Protein AF-A0A9P6JXW6-F1 (afdb_monomer)

InterPro domains:
  IPR032675 Leucine-rich repeat domain superfamily [G3DSA:3.80.10.10] (6-346)
  IPR032675 Leucine-rich repeat domain superfamily [G3DSA:3.80.10.10] (564-933)
  IPR036047 F-box-like domain superfamily [SSF81383] (9-56)

Solvent-accessible surface area (backbone atoms only — not comparable to full-atom values): 55029 Å² total; per-residue (Å²): 142,75,84,73,84,77,88,71,80,53,77,62,60,23,20,71,48,36,29,58,44,45,73,86,47,30,41,58,44,27,68,68,45,57,90,30,35,44,64,2,54,30,31,17,12,20,9,20,46,36,73,36,65,72,50,38,62,59,39,71,30,71,61,24,58,52,61,20,20,18,24,24,16,16,20,42,22,18,48,24,27,44,50,77,34,51,39,27,29,31,64,39,68,31,43,68,23,54,54,11,39,26,13,25,51,58,27,46,65,78,58,53,59,50,48,62,65,44,56,77,74,54,94,78,51,78,54,27,43,24,82,34,42,53,12,35,27,50,80,33,72,13,39,33,38,29,22,17,19,13,31,57,10,45,63,54,53,38,29,40,49,20,25,39,58,56,37,42,34,29,25,23,24,23,37,32,27,49,46,3,37,78,48,54,44,83,29,28,9,13,36,29,25,11,43,66,41,42,68,75,56,53,21,23,26,56,36,60,29,55,25,42,25,48,37,64,47,14,24,8,49,43,45,19,32,22,10,35,22,60,44,64,61,96,41,33,30,16,33,30,39,44,33,40,26,36,48,33,12,39,16,27,30,5,13,26,53,36,25,53,69,36,19,97,46,29,31,34,41,32,38,24,25,86,56,54,60,34,20,64,56,59,30,45,58,59,50,30,28,77,80,38,37,35,33,39,37,40,37,39,20,50,35,35,26,67,63,21,50,52,50,50,45,66,27,16,76,51,22,31,34,43,32,37,18,13,61,40,44,97,76,32,68,69,58,56,61,34,43,46,49,20,56,48,29,26,31,40,38,41,48,84,79,86,85,72,72,71,66,59,48,57,26,56,40,45,42,49,57,54,65,70,75,50,92,73,68,61,34,30,34,59,58,20,34,36,44,31,44,33,54,32,63,30,60,47,89,83,51,63,48,44,96,89,68,45,62,66,69,63,78,83,70,78,75,76,73,88,49,69,68,62,27,41,52,43,43,34,49,53,29,53,54,56,26,47,29,32,38,22,27,33,45,31,50,32,66,72,73,69,59,76,54,71,77,68,76,80,78,68,82,87,71,90,78,80,94,77,95,71,89,86,79,79,86,64,78,80,51,40,64,33,20,71,59,49,30,67,88,39,26,50,65,54,41,51,56,24,44,43,26,26,34,42,30,41,30,49,29,30,35,60,72,40,52,70,42,50,55,49,45,55,76,39,20,79,46,55,40,44,75,45,52,79,88,46,97,78,36,51,63,58,89,54,79,63,50,57,54,47,46,55,52,38,60,56,54,51,75,77,57,89,49,68,65,63,63,55,52,60,50,50,77,75,42,55,50,61,54,40,31,54,45,33,73,76,36,74,71,39,27,67,53,39,42,59,60,37,28,30,52,41,37,34,14,69,20,16,17,5,12,62,52,27,24,3,31,76,53,47,53,75,49,33,30,32,48,44,59,39,20,33,12,30,34,22,58,39,64,79,59,62,67,79,81,30,59,31,34,38,37,61,32,4,40,47,29,10,28,60,37,67,73,81,75,73,93,70,97,68,89,83,51,75,50,53,56,49,48,51,49,20,34,69,41,11,7,21,38,24,22,38,44,62,44,46,42,36,59,46,38,40,44,63,29,9,26,24,40,27,26,44,34,64,84,63,51,74,26,65,46,28,23,25,48,66,23,50,73,62,21,9,10,31,20,20,44,33,41,63,43,38,91,86,58,30,47,49,30,92,84,56,57,76,56,62,51,86,64,55,21,28,43,54,46,55,64,70,90,43,52,32,50,68,39,13,92,70,39,27,28,16,15,19,35,27,36,24,25,38,39,34,37,29,45,32,27,62,90,35,23,20,40,50,50,42,76,52,23,50,33,33,23,24,45,10,19,36,12,30,43,31,52,30,25,60,17,24,26,15,38,29,6,44,41,24,29,12,23,4,18,45,26,13,49,63,28,56,38,24,66,27,24,8,41,9,42,9,66,45,54,64,38,13,39,15,10,19,32,34,29,16,71,33,33,23,69,51,19,49,54,24,45,54,71,34,21,47,84,26,19,27,20,43,26,37,25,15,48,48,60,59,56,53,66,54,49,51,51,46,41,35,41,20,38,49,24,12,21,38,37,45,66,58,78,44,65,43,52,82,88,52,42,69,54,46,34,44,39,42,59,54,50,48,46,63,73,71,46,93,64,75,84,71,54,48,35,38,26,56,42,19,16,26,46,42,38,34,55,30,59,31,65,44,87,53,50,57,50,49,91,82,65,51,71,54,80,75,64,87,87,54,60,93,86,59,47,72,69,50,27,39,53,34,42,34,51,51,28,53,42,58,19,49,22,36,32,22,27,36,42,33,49,30,57,72,45,63,15,50,66,57,38,39,76,72,72,43,57,73,82,56,60,87,83,36,56,70,60,35,68,76,24,53,94,72,42,70,67,54,41,63,33,27,68,45,58,24,63,90,42,31,46,68,49,38,51,48,27,41,46,22,31,34,41,30,42,26,44,30,37,27,47,71,38,54,72,36,48,54,48,42,56,73,38,20,76,44,37,46,33,53,45,38,74,85,51,99,69,44,64,48,56,56,79,77,64,39,58,58,50,50,51,50,34,54,50,48,43,68,74,30,60,89,38,63,31,45,80,75,68,96,68,130

Mean predicted aligned error: 17.66 Å

Nearest PDB structures (foldseek):
  6o60-assembly1_C  TM=4.059E-01  e=1.121E-01  Homo sapiens
  6obn-assembly2_D  TM=3.516E-01  e=2.613E-02  Homo sapiens
  6hkw-assembly5_E  TM=3.453E-01  e=1.310E-01  Homo sapiens
  6mky-assembly1_A  TM=3.533E-01  e=2.444E-01  Homo sapiens
  2jqd-assembly1_A  TM=3.185E-01  e=7.559E+00  Mus musculus

Organism: NCBI:txid979708

pLDDT: mean 79.62, std 15.97, range [29.81, 98.25]

Secondary structure (DSSP, 8-state):
---PPP-PPPTTTTTS-STTS-SSSHHHHHTS-TTTTTTTTTTTSEE--TTSHHHHHHHSSTTGGGTTTTTTTS----EE--TTTGGGTTTS--S--S-----EE---HHHHHHHHHHHTTS---S--TTSSTTEEETSS---S-B----GGGSS---SGGG--SS-----SS-S----------S--BS--SB------S-----------------------STTSSS--TTS-----B----S---SSTTTHHHHHHTT-TT--EE----SS---SHHHHHHHTT-SS--SEEEE-S-S---HHHHHHHHHHTTT-SEEEES----TT-TTHHHHHHH-TT--EEEE---TT--TT----EEEHHHHHHH--PPPTTGGG--EEE-EEE----SS--B-TTS-BS--GGG--S-S-HHHHHHHHHHHHHHHHT-TT-SEEE-----SGGGTT--------S-------S---PPPPBTTS---STTTTGGGGGG-TT--EEE-TTB-B---HHHHHHHHHH-TT--EEESSS-TTTBS--SHHHHHHHHHHHHHHTT----SHHHHHHHTTS-HHHHHHHTTT-HHHHHHHHHHHTTEEE--TT---GGGTGGGTTGGGG--EEE-SEE---HHHHHH--S-B--SB---------S-SSTT--S-----HHHHHHHHHHHS-STT-HHHHHHHB-S-SB----STT---TT---EESTT-SS--SS------B-----TTSPPPPTTSSS---TTTTTSTT---S-TT-SS-TT----EESS------TT---TT----TTT--EE-B---SS--HHHHSTTGGG-SS--TT-B-----------SGGGTTBT---SS--------BBTT--HHHHHHHHHHHHHH--EEE-SB-TT--HHHHHHHHHH-TT--EEE-S-TT-B-TT----EEEHHHHHHHHHHS--S--S----TT--EEE-EEE----TT--B-TTSPBP---TTS-TT--HHHHHHHHHHHHHHHTT-TT-SEEE-SPPPBPHHHHHHTT--TTS-TT-HHHHHHHTTT---SB-SS----TTTTGGGGGG-TT--EEE-TTB-B---HHHHHHHHHH-TT--EEESTTSTT-B-S-HHHHHHHHHHHHHHHHH-TTSTTTT-----

Foldseek 3Di:
DCDDDDPDDPLQVLQAFQLLFFDPAQQVVCPPDVLFLFLLLFLLFWFAPLVDVVQVVVLLPVVVVVSQQAFQLLFFEAEHQDQAFLLFQFPSWDDFAAFGAFYHHLHAPVRVVVLVVVCVVDDFDQFFLQLQFQFHQASFAFDAFAAFFYQQQVAAFAQFSQQFWAFFFAFFAHAADFAAADHFFFFQALFFQAAFFADDFWAAAAFADFDEFEAEEFQFFFAPFDLRHFFPLVHFEYYAEYEYEAFFKWWQLLALVCLLVYYQHHAYEYYAHPADFEELVLLSVQSSHPPAYQYYHDHNPLEYYDNNLVSVLVNLQRYAEYHYAYYPDPQCVSVLSSQQSNLRHQYDHHDDDPPLDARRPTAEDELLCSLPPDPGARNPAQSHAYDAHAYFQQDDPPFQAFPLRHGPDPVVVVPDDPDPVVSLVSLQSVLLNLLRHLNYAADHNADFNSNLPVQDPPPDPPDDDDDDPDSDDDSQRQARARGHALDVVSNVVSNLSNQNHAEYECHSHQYDCFPVSVVVCVVRHVNHQYYHHLQDPSRHSDDDPVSVVRSVVVVVVVVVRNGDPVVVVVVLVVDDSVVLSVQLVPDVVSVVVSSLSSLAERNSAVRNSTSSNPSSCLNSQLSYAHYDRREINHDVPCLVRVDAERNYAEDNIHYGHHHPHNVVPDPDDDDDDPSVVSRVSSNVSISLHSHSRVSLRHQNYNYTRHASSRDHGSVRHGDHNSSHAHGDDHHHHHYTHYRGNNSPDGAHRPVRSHYDDPPLSAPPQNPDDGLRDSRHPNHHHAYEEHHHHDTHNRHHHSPHARPSSYHAYYEEHEHHRHELNGLHSNRSSRHHGHSNYTGYHTHYDYHYAALSLASRLDDRPRAIIIHNRANNQHHEDNNLVSPQNRQQVIRAGYHYQARRYYDQVSLLSSQQRRQNYAYYHHHAFQSDDQVGDFSEHALLVLVCCCPPPPDPPSQRNHALNHAYDAHAYANQDCPLAQAALVGDGDDRPPPPPPPCPVVVNLVSLQSVLLSLLRNLNYAEAANADGHHHLVSCVVVPHHSPPDLPDVVVCVVCVVPHNSAHERDHALDVSSNVVSNLSNQNYQEYEQARYQYACFPVSQVVCVVRRVNHAEYHRLVDLGRYTHDDPVSNVRSVRVVVVCVVCCVTHHVSDDDDD

Structure (mmCIF, N/CA/C/O backbone):
data_AF-A0A9P6JXW6-F1
#
_entry.id   AF-A0A9P6JXW6-F1
#
loop_
_atom_site.group_PDB
_atom_site.id
_atom_site.type_symbol
_atom_site.label_atom_id
_atom_site.label_alt_id
_atom_site.label_comp_id
_atom_site.label_asym_id
_atom_site.label_entity_id
_atom_site.label_seq_id
_atom_site.pdbx_PDB_ins_code
_atom_site.Cartn_x
_atom_site.Cartn_y
_atom_site.Cartn_z
_atom_site.occupancy
_atom_site.B_iso_or_equiv
_atom_site.auth_seq_id
_atom_site.auth_comp_id
_atom_site.auth_asym_id
_atom_site.auth_atom_id
_atom_site.pdbx_PDB_model_num
ATOM 1 N N . MET A 1 1 ? 52.891 -17.569 -35.443 1.00 49.41 1 MET A N 1
ATOM 2 C CA . MET A 1 1 ? 52.691 -16.535 -36.479 1.00 49.41 1 MET A CA 1
ATOM 3 C C . MET A 1 1 ? 51.672 -17.040 -37.494 1.00 49.41 1 MET A C 1
ATOM 5 O O . MET A 1 1 ? 51.984 -17.262 -38.654 1.00 49.41 1 MET A O 1
ATOM 9 N N . SER A 1 2 ? 50.469 -17.311 -36.999 1.00 37.75 2 SER A N 1
ATOM 10 C CA . SER A 1 2 ? 49.334 -17.976 -37.657 1.00 37.75 2 SER A CA 1
ATOM 11 C C . SER A 1 2 ? 48.046 -17.752 -36.846 1.00 37.75 2 SER A C 1
ATOM 13 O O . SER A 1 2 ? 46.971 -17.633 -37.417 1.00 37.75 2 SER A O 1
ATOM 15 N N . ASP A 1 3 ? 48.194 -17.678 -35.517 1.00 47.56 3 ASP A N 1
ATOM 16 C CA . ASP A 1 3 ? 47.647 -16.643 -34.624 1.00 47.56 3 ASP A CA 1
ATOM 17 C C . ASP A 1 3 ? 46.190 -16.237 -34.951 1.00 47.56 3 ASP A C 1
ATOM 19 O O . ASP A 1 3 ? 45.908 -15.233 -35.600 1.00 47.56 3 ASP A O 1
ATOM 23 N N . SER A 1 4 ? 45.271 -17.095 -34.509 1.00 37.53 4 SER A N 1
ATOM 24 C CA . SER A 1 4 ? 43.857 -17.182 -34.893 1.00 37.53 4 SER A CA 1
ATOM 25 C C . SER A 1 4 ? 42.956 -16.017 -34.446 1.00 37.53 4 SER A C 1
ATOM 27 O O . SER A 1 4 ? 43.165 -15.471 -33.359 1.00 37.53 4 SER A O 1
ATOM 29 N N . PRO A 1 5 ? 41.872 -15.710 -35.192 1.00 44.47 5 PRO A N 1
ATOM 30 C CA . PRO A 1 5 ? 40.883 -14.719 -34.777 1.00 44.47 5 PRO A CA 1
ATOM 31 C C . PRO A 1 5 ? 40.180 -15.142 -33.481 1.00 44.47 5 PRO A C 1
ATOM 33 O O . PRO A 1 5 ? 39.648 -16.247 -33.376 1.00 44.47 5 PRO A O 1
ATOM 36 N N . SER A 1 6 ? 40.149 -14.234 -32.503 1.00 49.81 6 SER A N 1
ATOM 37 C CA . SER A 1 6 ? 39.315 -14.379 -31.307 1.00 49.81 6 SER A CA 1
ATOM 38 C C . SER A 1 6 ? 37.839 -14.524 -31.714 1.00 49.81 6 SER A C 1
ATOM 40 O O . SER A 1 6 ? 37.384 -13.740 -32.553 1.00 49.81 6 SER A O 1
ATOM 42 N N . PRO A 1 7 ? 37.074 -15.476 -31.145 1.00 47.94 7 PRO A N 1
ATOM 43 C CA . PRO A 1 7 ? 35.666 -15.676 -31.470 1.00 47.94 7 PRO A CA 1
ATOM 44 C C . PRO A 1 7 ? 34.798 -14.598 -30.804 1.00 47.94 7 PRO A C 1
ATOM 46 O O . PRO A 1 7 ? 34.043 -14.853 -29.865 1.00 47.94 7 PRO A O 1
ATOM 49 N N . THR A 1 8 ? 34.896 -13.364 -31.293 1.00 57.94 8 THR A N 1
ATOM 50 C CA . THR A 1 8 ? 33.922 -12.315 -30.989 1.00 57.94 8 THR A CA 1
ATOM 51 C C . THR A 1 8 ? 32.576 -12.711 -31.586 1.00 57.94 8 THR A C 1
ATOM 53 O O . THR A 1 8 ? 32.480 -12.921 -32.796 1.00 57.94 8 THR A O 1
ATOM 56 N N . LEU A 1 9 ? 31.539 -12.804 -30.747 1.00 63.91 9 LEU A N 1
ATOM 57 C CA . LEU A 1 9 ? 30.165 -13.050 -31.199 1.00 63.91 9 LEU A CA 1
ATOM 58 C C . LEU A 1 9 ? 29.778 -11.984 -32.243 1.00 63.91 9 LEU A C 1
ATOM 60 O O . LEU A 1 9 ? 30.093 -10.807 -32.055 1.00 63.91 9 LEU A O 1
ATOM 64 N N . LEU A 1 10 ? 29.152 -12.418 -33.342 1.00 73.62 10 LEU A N 1
ATOM 65 C CA . LEU A 1 10 ? 28.720 -11.574 -34.470 1.00 73.62 10 LEU A CA 1
ATOM 66 C C . LEU A 1 10 ? 27.715 -10.510 -34.012 1.00 73.62 10 LEU A C 1
ATOM 68 O O . LEU A 1 10 ? 26.835 -10.937 -33.273 1.00 73.62 10 LEU A O 1
ATOM 72 N N . PRO A 1 11 ? 27.764 -9.229 -34.462 1.00 70.38 11 PRO A N 1
ATOM 73 C CA . PRO A 1 11 ? 26.818 -8.123 -34.162 1.00 70.38 11 PRO A CA 1
ATOM 74 C C . PRO A 1 11 ? 25.308 -8.421 -34.223 1.00 70.38 11 PRO A C 1
ATOM 76 O O . PRO A 1 11 ? 24.519 -7.605 -33.756 1.00 70.38 11 PRO A O 1
ATOM 79 N N . GLU A 1 12 ? 24.915 -9.589 -34.735 1.00 70.44 12 GLU A N 1
ATOM 80 C CA . GLU A 1 12 ? 23.559 -10.138 -34.830 1.00 70.44 12 GLU A CA 1
ATOM 81 C C . GLU A 1 12 ? 23.324 -11.459 -34.054 1.00 70.44 12 GLU A C 1
ATOM 83 O O . GLU A 1 12 ? 22.212 -11.976 -34.045 1.00 70.44 12 GLU A O 1
ATOM 88 N N . ILE A 1 13 ? 24.312 -12.075 -33.398 1.00 74.06 13 ILE A N 1
ATOM 89 C CA . ILE A 1 13 ? 24.079 -13.290 -32.592 1.00 74.06 13 ILE A CA 1
ATOM 90 C C . ILE A 1 13 ? 23.362 -12.991 -31.293 1.00 74.06 13 ILE A C 1
ATOM 92 O O . ILE A 1 13 ? 22.436 -13.695 -30.891 1.00 74.06 13 ILE A O 1
ATOM 96 N N . ILE A 1 14 ? 23.749 -11.968 -30.557 1.00 74.88 14 ILE A N 1
ATOM 97 C CA . ILE A 1 14 ? 23.447 -10.556 -30.775 1.00 74.88 14 ILE A CA 1
ATOM 98 C C . ILE A 1 14 ? 22.093 -10.294 -31.513 1.00 74.88 14 ILE A C 1
ATOM 100 O O . ILE A 1 14 ? 21.902 -9.290 -32.184 1.00 74.88 14 ILE A O 1
ATOM 104 N N . LEU A 1 15 ? 21.136 -11.216 -31.310 1.00 67.69 15 LEU A N 1
ATOM 105 C CA . LEU A 1 15 ? 19.672 -11.180 -31.487 1.00 67.69 15 LEU A CA 1
ATOM 106 C C . LEU A 1 15 ? 18.955 -11.952 -30.343 1.00 67.69 15 LEU A C 1
ATOM 108 O O . LEU A 1 15 ? 17.793 -11.670 -30.045 1.00 67.69 15 LEU A O 1
ATOM 112 N N . LEU A 1 16 ? 19.657 -12.896 -29.685 1.00 73.62 16 LEU A N 1
ATOM 113 C CA . LEU A 1 16 ? 19.101 -14.017 -28.906 1.00 73.62 16 LEU A CA 1
ATOM 114 C C . LEU A 1 16 ? 19.353 -14.094 -27.369 1.00 73.62 16 LEU A C 1
ATOM 116 O O . LEU A 1 16 ? 18.853 -15.045 -26.772 1.00 73.62 16 LEU A O 1
ATOM 120 N N . ILE A 1 17 ? 20.023 -13.149 -26.679 1.00 77.62 17 ILE A N 1
ATOM 121 C CA . ILE A 1 17 ? 20.367 -13.292 -25.229 1.00 77.62 17 ILE A CA 1
ATOM 122 C C . ILE A 1 17 ? 19.531 -12.440 -24.268 1.00 77.62 17 ILE A C 1
ATOM 124 O O . ILE A 1 17 ? 19.018 -12.986 -23.315 1.00 77.62 17 ILE A O 1
ATOM 128 N N . VAL A 1 18 ? 19.424 -11.118 -24.453 1.00 79.62 18 VAL A N 1
ATOM 129 C CA . VAL A 1 18 ? 20.081 -10.133 -23.549 1.00 79.62 18 VAL A CA 1
ATOM 130 C C . VAL A 1 18 ? 19.836 -10.227 -22.043 1.00 79.62 18 VAL A C 1
ATOM 132 O O . VAL A 1 18 ? 20.838 -10.427 -21.357 1.00 79.62 18 VAL A O 1
ATOM 135 N N . PRO A 1 19 ? 18.594 -10.317 -21.541 1.00 76.94 19 PRO A N 1
ATOM 136 C CA . PRO A 1 19 ? 18.299 -11.155 -20.386 1.00 76.94 19 PRO A CA 1
ATOM 137 C C . PRO A 1 19 ? 18.647 -12.649 -20.508 1.00 76.94 19 PRO A C 1
ATOM 139 O O . PRO A 1 19 ? 17.794 -13.529 -20.417 1.00 76.94 19 PRO A O 1
ATOM 142 N N . LEU A 1 20 ? 19.951 -12.916 -20.604 1.00 82.56 20 LEU A N 1
ATOM 143 C CA . LEU A 1 20 ? 20.649 -13.838 -19.716 1.00 82.56 20 LEU A CA 1
ATOM 144 C C . LEU A 1 20 ? 21.437 -13.073 -18.629 1.00 82.56 20 LEU A C 1
ATOM 146 O O . LEU A 1 20 ? 22.084 -13.700 -17.802 1.00 82.56 20 LEU A O 1
ATOM 150 N N . LEU A 1 21 ? 21.404 -11.733 -18.660 1.00 83.44 21 LEU A N 1
ATOM 151 C CA . LEU A 1 21 ? 21.961 -10.761 -17.711 1.00 83.44 21 LEU A CA 1
ATOM 152 C C . LEU A 1 21 ? 21.124 -9.462 -17.809 1.00 83.44 21 LEU A C 1
ATOM 154 O O . LEU A 1 21 ? 20.472 -9.227 -18.822 1.00 83.44 21 LEU A O 1
ATOM 158 N N . GLY A 1 22 ? 21.159 -8.568 -16.820 1.00 84.00 22 GLY A N 1
ATOM 159 C CA . GLY A 1 22 ? 20.414 -7.307 -16.916 1.00 84.00 22 GLY A CA 1
ATOM 160 C C . GLY A 1 22 ? 20.475 -6.369 -15.706 1.00 84.00 22 GLY A C 1
ATOM 161 O O . GLY A 1 22 ? 20.291 -5.187 -15.924 1.00 84.00 22 GLY A O 1
ATOM 162 N N . GLN A 1 23 ? 20.907 -6.793 -14.507 1.00 84.00 23 GLN A N 1
ATOM 163 C CA . GLN A 1 23 ? 20.835 -5.986 -13.270 1.00 84.00 23 GLN A CA 1
ATOM 164 C C . GLN A 1 23 ? 22.175 -5.632 -12.568 1.00 84.00 23 GLN A C 1
ATOM 166 O O . GLN A 1 23 ? 22.190 -4.753 -11.712 1.00 84.00 23 GLN A O 1
ATOM 171 N N . SER A 1 24 ? 23.325 -6.245 -12.891 1.00 84.50 24 SER A N 1
ATOM 172 C CA . SER A 1 24 ? 24.648 -5.849 -12.317 1.00 84.50 24 SER A CA 1
ATOM 173 C C . SER A 1 24 ? 25.851 -5.989 -13.275 1.00 84.50 24 SER A C 1
ATOM 175 O O . SER A 1 24 ? 27.019 -5.866 -12.905 1.00 84.50 24 SER A O 1
ATOM 177 N N . ASP A 1 25 ? 25.561 -6.195 -14.556 1.00 88.56 25 ASP A N 1
ATOM 178 C CA . ASP A 1 25 ? 26.354 -7.044 -15.447 1.00 88.56 25 ASP A CA 1
ATOM 179 C C . ASP A 1 25 ? 26.811 -6.337 -16.708 1.00 88.56 25 ASP A C 1
ATOM 181 O O . ASP A 1 25 ? 27.915 -6.535 -17.215 1.00 88.56 25 ASP A O 1
ATOM 185 N N . LEU A 1 26 ? 25.937 -5.520 -17.266 1.00 86.69 26 LEU A N 1
ATOM 186 C CA . LEU A 1 26 ? 26.157 -5.064 -18.609 1.00 86.69 26 LEU A CA 1
ATOM 187 C C . LEU A 1 26 ? 27.064 -3.835 -18.625 1.00 86.69 26 LEU A C 1
ATOM 189 O O . LEU A 1 26 ? 27.653 -3.623 -19.663 1.00 86.69 26 LEU A O 1
ATOM 193 N N . ALA A 1 27 ? 27.349 -3.188 -17.474 1.00 88.62 27 ALA A N 1
ATOM 194 C CA . ALA A 1 27 ? 28.461 -2.233 -17.256 1.00 88.62 27 ALA A CA 1
ATOM 195 C C . ALA A 1 27 ? 29.769 -2.919 -17.535 1.00 88.62 27 ALA A C 1
ATOM 197 O O . ALA A 1 27 ? 30.704 -2.380 -18.118 1.00 88.62 27 ALA A O 1
ATOM 198 N N . GLN A 1 28 ? 29.803 -4.164 -17.107 1.00 88.56 28 GLN A N 1
ATOM 199 C CA . GLN A 1 28 ? 30.955 -4.997 -17.267 1.00 88.56 28 GLN A CA 1
ATOM 200 C C . GLN A 1 28 ? 31.026 -5.390 -18.739 1.00 88.56 28 GLN A C 1
ATOM 202 O O . GLN A 1 28 ? 32.075 -5.239 -19.354 1.00 88.56 28 GLN A O 1
ATOM 207 N N . CYS A 1 29 ? 29.891 -5.715 -19.362 1.00 86.31 29 CYS A N 1
ATOM 208 C CA . CYS A 1 29 ? 29.834 -5.963 -20.795 1.00 86.31 29 CYS A CA 1
ATOM 209 C C . CYS A 1 29 ? 30.204 -4.745 -21.660 1.00 86.31 29 CYS A C 1
ATOM 211 O O . CYS A 1 29 ? 31.029 -4.905 -22.558 1.00 86.31 29 CYS A O 1
ATOM 213 N N . ALA A 1 30 ? 29.690 -3.545 -21.384 1.00 88.62 30 ALA A N 1
ATOM 214 C CA . ALA A 1 30 ? 30.043 -2.248 -21.967 1.00 88.62 30 ALA A CA 1
ATOM 215 C C . ALA A 1 30 ? 31.535 -2.002 -22.037 1.00 88.62 30 ALA A C 1
ATOM 217 O O . ALA A 1 30 ? 32.010 -1.301 -22.923 1.00 88.62 30 ALA A O 1
ATOM 218 N N . ARG A 1 31 ? 32.276 -2.577 -21.099 1.00 91.19 31 ARG A N 1
ATOM 219 C CA . ARG A 1 31 ? 33.714 -2.402 -20.952 1.00 91.19 31 ARG A CA 1
ATOM 220 C C . ARG A 1 31 ? 34.514 -3.535 -21.615 1.00 91.19 31 ARG A C 1
ATOM 222 O O . ARG A 1 31 ? 35.732 -3.530 -21.498 1.00 91.19 31 ARG A O 1
ATOM 229 N N . ILE A 1 32 ? 33.873 -4.473 -22.335 1.00 86.12 32 ILE A N 1
ATOM 230 C CA . ILE A 1 32 ? 34.545 -5.639 -22.949 1.00 86.12 32 ILE A CA 1
ATOM 231 C C . ILE A 1 32 ? 35.396 -5.273 -24.187 1.00 86.12 32 ILE A C 1
ATOM 233 O O . ILE A 1 32 ? 36.585 -5.568 -24.177 1.00 86.12 32 ILE A O 1
ATOM 237 N N . ASN A 1 33 ? 34.848 -4.673 -25.257 1.00 88.06 33 ASN A N 1
ATOM 238 C CA . ASN A 1 33 ? 35.614 -4.071 -26.384 1.00 88.06 33 ASN A CA 1
ATOM 239 C C . ASN A 1 33 ? 34.710 -3.237 -27.313 1.00 88.06 33 ASN A C 1
ATOM 241 O O . ASN A 1 33 ? 33.515 -3.427 -27.204 1.00 88.06 33 ASN A O 1
ATOM 245 N N . LYS A 1 34 ? 35.245 -2.403 -28.238 1.00 84.69 34 LYS A N 1
ATOM 246 C CA . LYS A 1 34 ? 34.506 -1.454 -29.132 1.00 84.69 34 LYS A CA 1
ATOM 247 C C . LYS A 1 34 ? 33.403 -2.064 -30.004 1.00 84.69 34 LYS A C 1
ATOM 249 O O . LYS A 1 34 ? 32.255 -1.691 -29.866 1.00 84.69 34 LYS A O 1
ATOM 254 N N . THR A 1 35 ? 33.741 -2.989 -30.904 1.00 84.62 35 THR A N 1
ATOM 255 C CA . THR A 1 35 ? 32.759 -3.584 -31.838 1.00 84.62 35 THR A CA 1
ATOM 256 C C . THR A 1 35 ? 31.708 -4.421 -31.092 1.00 84.62 35 THR A C 1
ATOM 258 O O . THR A 1 35 ? 30.641 -4.734 -31.615 1.00 84.62 35 THR A O 1
ATOM 261 N N . TRP A 1 36 ? 31.994 -4.727 -29.826 1.00 88.38 36 TRP A N 1
ATOM 262 C CA . TRP A 1 36 ? 31.002 -4.834 -28.768 1.00 88.38 36 TRP A CA 1
ATOM 263 C C . TRP A 1 36 ? 30.469 -3.411 -28.396 1.00 88.38 36 TRP A C 1
ATOM 265 O O . TRP A 1 36 ? 29.528 -3.002 -29.050 1.00 88.38 36 TRP A O 1
ATOM 275 N N . HIS A 1 37 ? 31.017 -2.639 -27.444 1.00 91.25 37 HIS A N 1
ATOM 276 C CA . HIS A 1 37 ? 30.851 -1.192 -27.065 1.00 91.25 37 HIS A CA 1
ATOM 277 C C . HIS A 1 37 ? 30.451 -0.146 -28.167 1.00 91.25 37 HIS A C 1
ATOM 279 O O . HIS A 1 37 ? 31.127 0.863 -28.311 1.00 91.25 37 HIS A O 1
ATOM 285 N N . ASP A 1 38 ? 29.362 -0.352 -28.923 1.00 86.69 38 ASP A N 1
ATOM 286 C CA . ASP A 1 38 ? 28.931 0.488 -30.065 1.00 86.69 38 ASP A CA 1
ATOM 287 C C . ASP A 1 38 ? 27.425 0.419 -30.363 1.00 86.69 38 ASP A C 1
ATOM 289 O O . ASP A 1 38 ? 26.687 1.367 -30.129 1.00 86.69 38 ASP A O 1
ATOM 293 N N . CYS A 1 39 ? 26.905 -0.702 -30.881 1.00 87.38 39 CYS A N 1
ATOM 294 C CA . CYS A 1 39 ? 25.476 -0.759 -31.236 1.00 87.38 39 CYS A CA 1
ATOM 295 C C . CYS A 1 39 ? 24.577 -0.672 -29.985 1.00 87.38 39 CYS A C 1
ATOM 297 O O . CYS A 1 39 ? 23.386 -0.418 -30.078 1.00 87.38 39 CYS A O 1
ATOM 299 N N . CYS A 1 40 ? 25.165 -0.841 -28.801 1.00 91.62 40 CYS A N 1
ATOM 300 C CA . CYS A 1 40 ? 24.543 -0.606 -27.506 1.00 91.62 40 CYS A CA 1
ATOM 301 C C . CYS A 1 40 ? 25.049 0.672 -26.817 1.00 91.62 40 CYS A C 1
ATOM 303 O O . CYS A 1 40 ? 24.627 0.943 -25.701 1.00 91.62 40 CYS A O 1
ATOM 305 N N . THR A 1 41 ? 25.898 1.487 -27.459 1.00 92.88 41 THR A N 1
ATOM 306 C CA . THR A 1 41 ? 26.160 2.866 -27.019 1.00 92.88 41 THR A CA 1
ATOM 307 C C . THR A 1 41 ? 24.885 3.607 -26.638 1.00 92.88 41 THR A C 1
ATOM 309 O O . THR A 1 41 ? 24.933 4.301 -25.626 1.00 92.88 41 THR A O 1
ATOM 312 N N . PRO A 1 42 ? 23.753 3.345 -27.323 1.00 91.31 42 PRO A N 1
ATOM 313 C CA . PRO A 1 42 ? 22.411 3.612 -26.827 1.00 91.31 42 PRO A CA 1
ATOM 314 C C . PRO A 1 42 ? 22.148 2.892 -25.515 1.00 91.31 42 PRO A C 1
ATOM 316 O O . PRO A 1 42 ? 22.387 3.459 -24.459 1.00 91.31 42 PRO A O 1
ATOM 319 N N . LEU A 1 43 ? 21.734 1.621 -25.559 1.00 88.88 43 LEU A N 1
ATOM 320 C CA . LEU A 1 43 ? 21.152 0.949 -24.403 1.00 88.88 43 LEU A CA 1
ATOM 321 C C . LEU A 1 43 ? 22.023 0.883 -23.134 1.00 88.88 43 LEU A C 1
ATOM 323 O O . LEU A 1 43 ? 21.390 0.629 -22.115 1.00 88.88 43 LEU A O 1
ATOM 327 N N . LEU A 1 44 ? 23.355 1.186 -23.127 1.00 92.38 44 LEU A N 1
ATOM 328 C CA . LEU A 1 44 ? 24.139 1.567 -21.900 1.00 92.38 44 LEU A CA 1
ATOM 329 C C . LEU A 1 44 ? 23.288 2.373 -20.945 1.00 92.38 44 LEU A C 1
ATOM 331 O O . LEU A 1 44 ? 23.348 2.266 -19.725 1.00 92.38 44 LEU A O 1
ATOM 335 N N . TRP A 1 45 ? 22.540 3.220 -21.600 1.00 93.56 45 TRP A N 1
ATOM 336 C CA . TRP A 1 45 ? 21.692 4.189 -21.073 1.00 93.56 45 TRP A CA 1
ATOM 337 C C . TRP A 1 45 ? 20.303 3.894 -21.745 1.00 93.56 45 TRP A C 1
ATOM 339 O O . TRP A 1 45 ? 20.148 4.032 -22.955 1.00 93.56 45 TRP A O 1
ATOM 349 N N . LYS A 1 46 ? 19.238 3.484 -21.041 1.00 93.12 46 LYS A N 1
ATOM 350 C CA . LYS A 1 46 ? 17.833 3.542 -21.540 1.00 93.12 46 LYS A CA 1
ATOM 351 C C . LYS A 1 46 ? 16.754 3.754 -20.464 1.00 93.12 46 LYS A C 1
ATOM 353 O O . LYS A 1 46 ? 15.659 4.166 -20.842 1.00 93.12 46 LYS A O 1
ATOM 358 N N . VAL A 1 47 ? 16.999 3.353 -19.221 1.00 93.44 47 VAL A N 1
ATOM 359 C CA . VAL A 1 47 ? 16.026 3.080 -18.156 1.00 93.44 47 VAL A CA 1
ATOM 360 C C . VAL A 1 47 ? 16.734 3.232 -16.774 1.00 93.44 47 VAL A C 1
ATOM 362 O O . VAL A 1 47 ? 17.813 2.670 -16.658 1.00 93.44 47 VAL A O 1
ATOM 365 N N . VAL A 1 48 ? 16.235 3.971 -15.743 1.00 92.88 48 VAL A N 1
ATOM 366 C CA . VAL A 1 48 ? 17.006 4.530 -14.555 1.00 92.88 48 VAL A CA 1
ATOM 367 C C . VAL A 1 48 ? 16.469 4.342 -13.108 1.00 92.88 48 VAL A C 1
ATOM 369 O O . VAL A 1 48 ? 15.273 4.275 -12.872 1.00 92.88 48 VAL A O 1
ATOM 372 N N . GLN A 1 49 ? 17.360 4.367 -12.096 1.00 93.81 49 GLN A N 1
ATOM 373 C CA . GLN A 1 49 ? 17.031 4.542 -10.663 1.00 93.81 49 GLN A CA 1
ATOM 374 C C . GLN A 1 49 ? 17.772 5.724 -9.982 1.00 93.81 49 GLN A C 1
ATOM 376 O O . GLN A 1 49 ? 18.368 5.553 -8.915 1.00 93.81 49 GLN A O 1
ATOM 381 N N . ILE A 1 50 ? 17.725 6.952 -10.515 1.00 90.12 50 ILE A N 1
ATOM 382 C CA . ILE A 1 50 ? 18.186 8.150 -9.771 1.00 90.12 50 ILE A CA 1
ATOM 383 C C . ILE A 1 50 ? 17.224 8.586 -8.655 1.00 90.12 50 ILE A C 1
ATOM 385 O O . ILE A 1 50 ? 17.487 9.546 -7.938 1.00 90.12 50 ILE A O 1
ATOM 389 N N . PHE A 1 51 ? 16.220 7.741 -8.387 1.00 82.12 51 PHE A N 1
ATOM 390 C CA . PHE A 1 51 ? 15.625 7.533 -7.063 1.00 82.12 51 PHE A CA 1
ATOM 391 C C . PHE A 1 51 ? 16.660 7.450 -5.923 1.00 82.12 51 PHE A C 1
ATOM 393 O O . PHE A 1 51 ? 16.320 7.683 -4.764 1.00 82.12 51 PHE A O 1
ATOM 400 N N . ARG A 1 52 ? 17.919 7.084 -6.216 1.00 82.94 52 ARG A N 1
ATOM 401 C CA . ARG A 1 52 ? 19.033 7.116 -5.260 1.00 82.94 52 ARG A CA 1
ATOM 402 C C . ARG A 1 52 ? 19.880 8.372 -5.437 1.00 82.94 52 ARG A C 1
ATOM 404 O O . ARG A 1 52 ? 20.474 8.570 -6.494 1.00 82.94 52 ARG A O 1
ATOM 411 N N . ARG A 1 53 ? 20.070 9.110 -4.337 1.00 79.88 53 ARG A N 1
ATOM 412 C CA . ARG A 1 53 ? 20.957 10.284 -4.249 1.00 79.88 53 ARG A CA 1
ATOM 413 C C . ARG A 1 53 ? 22.346 10.039 -4.852 1.00 79.88 53 ARG A C 1
ATOM 415 O O . ARG A 1 53 ? 22.774 10.821 -5.677 1.00 79.88 53 ARG A O 1
ATOM 422 N N . LYS A 1 54 ? 22.984 8.896 -4.566 1.00 82.81 54 LYS A N 1
ATOM 423 C CA . LYS A 1 54 ? 24.295 8.550 -5.154 1.00 82.81 54 LYS A CA 1
ATOM 424 C C . LYS A 1 54 ? 24.308 8.525 -6.685 1.00 82.81 54 LYS A C 1
ATOM 426 O O . LYS A 1 54 ? 25.339 8.811 -7.272 1.00 82.81 54 LYS A O 1
ATOM 431 N N . HIS A 1 55 ? 23.207 8.139 -7.330 1.00 86.19 55 HIS A N 1
ATOM 432 C CA . HIS A 1 55 ? 23.134 8.152 -8.789 1.00 86.19 55 HIS A CA 1
ATOM 433 C C . HIS A 1 55 ? 22.904 9.577 -9.305 1.00 86.19 55 HIS A C 1
ATOM 435 O O . HIS A 1 55 ? 23.521 9.944 -10.290 1.00 86.19 55 HIS A O 1
ATOM 441 N N . ALA A 1 56 ? 22.106 10.399 -8.612 1.00 83.81 56 ALA A N 1
ATOM 442 C CA . ALA A 1 56 ? 22.053 11.837 -8.883 1.00 83.81 56 ALA A CA 1
ATOM 443 C C . ALA A 1 56 ? 23.450 12.476 -8.763 1.00 83.81 56 ALA A C 1
ATOM 445 O O . ALA A 1 56 ? 23.968 12.968 -9.755 1.00 83.81 56 ALA A O 1
ATOM 446 N N . ASP A 1 57 ? 24.124 12.330 -7.616 1.00 85.50 57 ASP A N 1
ATOM 447 C CA . ASP A 1 57 ? 25.464 12.885 -7.361 1.00 85.50 57 ASP A CA 1
ATOM 448 C C . ASP A 1 57 ? 26.504 12.446 -8.423 1.00 85.50 57 ASP A C 1
ATOM 450 O O . ASP A 1 57 ? 27.364 13.227 -8.829 1.00 85.50 57 ASP A O 1
ATOM 454 N N . CYS A 1 58 ? 26.449 11.186 -8.880 1.00 85.44 58 CYS A N 1
ATOM 455 C CA . CYS A 1 58 ? 27.362 10.655 -9.900 1.00 85.44 58 CYS A CA 1
ATOM 456 C C . CYS A 1 58 ? 27.136 11.232 -11.300 1.00 85.44 58 CYS A C 1
ATOM 458 O O . CYS A 1 58 ? 28.035 11.151 -12.134 1.00 85.44 58 CYS A O 1
ATOM 460 N N . LEU A 1 59 ? 25.932 11.720 -11.584 1.00 82.88 59 LEU A N 1
ATOM 461 C CA . LEU A 1 59 ? 25.461 11.968 -12.945 1.00 82.88 59 LEU A CA 1
ATOM 462 C C . LEU A 1 59 ? 25.151 13.469 -13.144 1.00 82.88 59 LEU A C 1
ATOM 464 O O . LEU A 1 59 ? 25.285 13.955 -14.258 1.00 82.88 59 LEU A O 1
ATOM 468 N N . ASP A 1 60 ? 24.973 14.212 -12.042 1.00 81.00 60 ASP A N 1
ATOM 469 C CA . ASP A 1 60 ? 25.220 15.657 -11.888 1.00 81.00 60 ASP A CA 1
ATOM 470 C C . ASP A 1 60 ? 26.709 16.043 -12.040 1.00 81.00 60 ASP A C 1
ATOM 472 O O . ASP A 1 60 ? 27.038 17.225 -12.192 1.00 81.00 60 ASP A O 1
ATOM 476 N N . SER A 1 61 ? 27.638 15.076 -11.990 1.00 89.75 61 SER A N 1
ATOM 477 C CA . SER A 1 61 ? 29.060 15.342 -12.259 1.00 89.75 61 SER A CA 1
ATOM 478 C C . SER A 1 61 ? 29.242 15.872 -13.691 1.00 89.75 61 SER A C 1
ATOM 480 O O . SER A 1 61 ? 28.485 15.479 -14.576 1.00 89.75 61 SER A O 1
ATOM 482 N N . PRO A 1 62 ? 30.261 16.703 -13.988 1.00 85.62 62 PRO A N 1
ATOM 483 C CA . PRO A 1 62 ? 30.543 17.177 -15.348 1.00 85.62 62 PRO A CA 1
ATOM 484 C C . PRO A 1 62 ? 30.727 16.063 -16.386 1.00 85.62 62 PRO A C 1
ATOM 486 O O . PRO A 1 62 ? 30.529 16.290 -17.573 1.00 85.62 62 PRO A O 1
ATOM 489 N N . GLU A 1 63 ? 31.120 14.865 -15.959 1.00 89.56 63 GLU A N 1
ATOM 490 C CA . GLU A 1 63 ? 31.273 13.680 -16.796 1.00 89.56 63 GLU A CA 1
ATOM 491 C C . GLU A 1 63 ? 29.937 12.978 -17.018 1.00 89.56 63 GLU A C 1
ATOM 493 O O . GLU A 1 63 ? 29.717 12.462 -18.113 1.00 89.56 63 GLU A O 1
ATOM 498 N N . GLY A 1 64 ? 29.028 13.011 -16.041 1.00 87.88 64 GLY A N 1
ATOM 499 C CA . GLY A 1 64 ? 27.615 12.736 -16.272 1.00 87.88 64 GLY A CA 1
ATOM 500 C C . GLY A 1 64 ? 27.030 13.745 -17.274 1.00 87.88 64 GLY A C 1
ATOM 501 O O . GLY A 1 64 ? 26.621 13.379 -18.378 1.00 87.88 64 GLY A O 1
ATOM 502 N N . LEU A 1 65 ? 27.255 15.034 -17.017 1.00 82.38 65 LEU A N 1
ATOM 503 C CA . LEU A 1 65 ? 27.064 16.185 -17.912 1.00 82.38 65 LEU A CA 1
ATOM 504 C C . LEU A 1 65 ? 28.037 16.234 -19.125 1.00 82.38 65 LEU A C 1
ATOM 506 O O . LEU A 1 65 ? 28.191 17.274 -19.770 1.00 82.38 65 LEU A O 1
ATOM 510 N N . ALA A 1 66 ? 28.640 15.097 -19.494 1.00 84.12 66 ALA A N 1
ATOM 511 C CA . ALA A 1 66 ? 29.324 14.848 -20.769 1.00 84.12 66 ALA A CA 1
ATOM 512 C C . ALA A 1 66 ? 29.149 13.396 -21.283 1.00 84.12 66 ALA A C 1
ATOM 514 O O . ALA A 1 66 ? 29.759 13.004 -22.284 1.00 84.12 66 ALA A O 1
ATOM 515 N N . SER A 1 67 ? 28.318 12.584 -20.626 1.00 87.75 67 SER A N 1
ATOM 516 C CA . SER A 1 67 ? 28.062 11.169 -20.955 1.00 87.75 67 SER A CA 1
ATOM 517 C C . SER A 1 67 ? 26.592 10.882 -21.120 1.00 87.75 67 SER A C 1
ATOM 519 O O . SER A 1 67 ? 26.220 10.016 -21.901 1.00 87.75 67 SER A O 1
ATOM 521 N N . LEU A 1 68 ? 25.790 11.649 -20.403 1.00 88.19 68 LEU A N 1
ATOM 522 C CA . LEU A 1 68 ? 24.391 11.820 -20.649 1.00 88.19 68 LEU A CA 1
ATOM 523 C C . LEU A 1 68 ? 24.239 13.019 -21.580 1.00 88.19 68 LEU A C 1
ATOM 525 O O . LEU A 1 68 ? 23.733 12.825 -22.675 1.00 88.19 68 LEU A O 1
ATOM 529 N N . VAL A 1 69 ? 24.881 14.167 -21.293 1.00 83.75 69 VAL A N 1
ATOM 530 C CA . VAL A 1 69 ? 25.012 15.314 -22.228 1.00 83.75 69 VAL A CA 1
ATOM 531 C C . VAL A 1 69 ? 25.910 14.954 -23.433 1.00 83.75 69 VAL A C 1
ATOM 533 O O . VAL A 1 69 ? 27.089 15.300 -23.540 1.00 83.75 69 VAL A O 1
ATOM 536 N N . ARG A 1 70 ? 25.332 14.165 -24.340 1.00 86.75 70 ARG A N 1
ATOM 537 C CA . ARG A 1 70 ? 25.956 13.253 -25.321 1.00 86.75 70 ARG A CA 1
ATOM 538 C C . ARG A 1 70 ? 24.851 12.531 -26.123 1.00 86.75 70 ARG A C 1
ATOM 540 O O . ARG A 1 70 ? 24.962 12.387 -27.344 1.00 86.75 70 ARG A O 1
ATOM 547 N N . ASN A 1 71 ? 23.792 12.132 -25.420 1.00 91.94 71 ASN A N 1
ATOM 548 C CA . ASN A 1 71 ? 22.870 11.037 -25.704 1.00 91.94 71 ASN A CA 1
ATOM 549 C C . ASN A 1 71 ? 21.620 11.452 -26.475 1.00 91.94 71 ASN A C 1
ATOM 551 O O . ASN A 1 71 ? 21.267 10.783 -27.437 1.00 91.94 71 ASN A O 1
ATOM 555 N N . ALA A 1 72 ? 20.996 12.545 -26.053 1.00 89.00 72 ALA A N 1
ATOM 556 C CA . ALA A 1 72 ? 20.002 13.404 -26.698 1.00 89.00 72 ALA A CA 1
ATOM 557 C C . ALA A 1 72 ? 18.959 12.886 -27.720 1.00 89.00 72 ALA A C 1
ATOM 559 O O . ALA A 1 72 ? 17.822 13.306 -27.598 1.00 89.00 72 ALA A O 1
ATOM 560 N N . HIS A 1 73 ? 19.300 12.076 -28.731 1.00 86.44 73 HIS A N 1
ATOM 561 C CA . HIS A 1 73 ? 18.657 12.027 -30.095 1.00 86.44 73 HIS A CA 1
ATOM 562 C C . HIS A 1 73 ? 18.021 10.594 -30.704 1.00 86.44 73 HIS A C 1
ATOM 564 O O . HIS A 1 73 ? 16.030 10.096 -31.997 1.00 86.44 73 HIS A O 1
ATOM 570 N N . TYR A 1 74 ? 19.037 9.881 -30.043 1.00 91.56 74 TYR A N 1
ATOM 571 C CA . TYR A 1 74 ? 19.252 8.533 -29.473 1.00 91.56 74 TYR A CA 1
ATOM 572 C C . TYR A 1 74 ? 18.441 8.224 -28.211 1.00 91.56 74 TYR A C 1
ATOM 574 O O . TYR A 1 74 ? 18.231 7.052 -27.936 1.00 91.56 74 TYR A O 1
ATOM 582 N N . THR A 1 75 ? 17.920 9.258 -27.553 1.00 94.50 75 THR A N 1
ATOM 583 C CA . THR A 1 75 ? 16.850 9.315 -26.540 1.00 94.50 75 THR A CA 1
ATOM 584 C C . THR A 1 75 ? 15.848 8.164 -26.403 1.00 94.50 75 THR A C 1
ATOM 586 O O . THR A 1 75 ? 15.601 7.403 -27.339 1.00 94.50 75 THR A O 1
ATOM 589 N N . ARG A 1 76 ? 15.255 8.088 -25.199 1.00 94.06 76 ARG A N 1
ATOM 590 C CA . ARG A 1 76 ? 14.076 7.338 -24.743 1.00 94.06 76 ARG A CA 1
ATOM 591 C C . ARG A 1 76 ? 13.601 7.904 -23.374 1.00 94.06 76 ARG A C 1
ATOM 593 O O . ARG A 1 76 ? 13.303 9.088 -23.329 1.00 94.06 76 ARG A O 1
ATOM 600 N N . THR A 1 77 ? 13.488 7.118 -22.303 1.00 95.00 77 THR A N 1
ATOM 601 C CA . THR A 1 77 ? 12.365 7.207 -21.338 1.00 95.00 77 THR A CA 1
ATOM 602 C C . THR A 1 77 ? 12.830 7.590 -19.892 1.00 95.00 77 THR A C 1
ATOM 604 O O . THR A 1 77 ? 13.912 7.154 -19.570 1.00 95.00 77 THR A O 1
ATOM 607 N N . PHE A 1 78 ? 12.126 8.351 -19.005 1.00 93.56 78 PHE A N 1
ATOM 608 C CA . PHE A 1 78 ? 12.756 9.092 -17.843 1.00 93.56 78 PHE A CA 1
ATOM 609 C C . PHE A 1 78 ? 12.039 9.225 -16.434 1.00 93.56 78 PHE A C 1
ATOM 611 O O . PHE A 1 78 ? 11.916 10.344 -15.965 1.00 93.56 78 PHE A O 1
ATOM 618 N N . GLU A 1 79 ? 11.600 8.193 -15.675 1.00 94.44 79 GLU A N 1
ATOM 619 C CA . GLU A 1 79 ? 11.203 8.364 -14.229 1.00 94.44 79 GLU A CA 1
ATOM 620 C C . GLU A 1 79 ? 12.325 8.764 -13.243 1.00 94.44 79 GLU A C 1
ATOM 622 O O . GLU A 1 79 ? 12.985 7.933 -12.610 1.00 94.44 79 GLU A O 1
ATOM 627 N N . THR A 1 80 ? 12.586 10.046 -13.093 1.00 91.44 80 THR A N 1
ATOM 628 C CA . THR A 1 80 ? 13.531 10.578 -12.114 1.00 91.44 80 THR A CA 1
ATOM 629 C C . THR A 1 80 ? 12.831 11.046 -10.846 1.00 91.44 80 THR A C 1
ATOM 631 O O . THR A 1 80 ? 11.659 11.398 -10.869 1.00 91.44 80 THR A O 1
ATOM 634 N N . SER A 1 81 ? 13.564 11.098 -9.732 1.00 87.50 81 SER A N 1
ATOM 635 C CA . SER A 1 81 ? 13.161 11.860 -8.542 1.00 87.50 81 SER A CA 1
ATOM 636 C C . SER A 1 81 ? 14.055 13.077 -8.275 1.00 87.50 81 SER A C 1
ATOM 638 O O . SER A 1 81 ? 13.990 13.645 -7.188 1.00 87.50 81 SER A O 1
ATOM 640 N N . CYS A 1 82 ? 14.960 13.417 -9.198 1.00 87.31 82 CYS A N 1
ATOM 641 C CA . CYS A 1 82 ? 16.115 14.271 -8.931 1.00 87.31 82 CYS A CA 1
ATOM 642 C C . CYS A 1 82 ? 16.026 15.658 -9.577 1.00 87.31 82 CYS A C 1
ATOM 644 O O . CYS A 1 82 ? 16.052 15.809 -10.805 1.00 87.31 82 CYS A O 1
ATOM 646 N N . ALA A 1 83 ? 15.984 16.668 -8.704 1.00 81.38 83 ALA A N 1
ATOM 647 C CA . ALA A 1 83 ? 15.868 18.087 -9.021 1.00 81.38 83 ALA A CA 1
ATOM 648 C C . ALA A 1 83 ? 16.917 18.598 -10.022 1.00 81.38 83 ALA A C 1
ATOM 650 O O . ALA A 1 83 ? 16.594 19.385 -10.902 1.00 81.38 83 ALA A O 1
ATOM 651 N N . SER A 1 84 ? 18.165 18.153 -9.915 1.00 82.00 84 SER A N 1
ATOM 652 C CA . SER A 1 84 ? 19.298 18.664 -10.694 1.00 82.00 84 SER A CA 1
ATOM 653 C C . SER A 1 84 ? 19.472 18.025 -12.081 1.00 82.00 84 SER A C 1
ATOM 655 O O . SER A 1 84 ? 20.265 18.540 -12.868 1.00 82.00 84 SER A O 1
ATOM 657 N N . VAL A 1 85 ? 18.666 17.004 -12.423 1.00 85.25 85 VAL A N 1
ATOM 658 C CA . VAL A 1 85 ? 18.897 16.120 -13.582 1.00 85.25 85 VAL A CA 1
ATOM 659 C C . VAL A 1 85 ? 17.868 16.247 -14.723 1.00 85.25 85 VAL A C 1
ATOM 661 O O . VAL A 1 85 ? 18.270 16.498 -15.854 1.00 85.25 85 VAL A O 1
ATOM 664 N N . ALA A 1 86 ? 16.547 16.173 -14.488 1.00 85.62 86 ALA A N 1
ATOM 665 C CA . ALA A 1 86 ? 15.571 16.502 -15.556 1.00 85.62 86 ALA A CA 1
ATOM 666 C C . ALA A 1 86 ? 15.558 18.010 -15.894 1.00 85.62 86 ALA A C 1
ATOM 668 O O . ALA A 1 86 ? 15.158 18.429 -16.976 1.00 85.62 86 ALA A O 1
ATOM 669 N N . LYS A 1 87 ? 16.198 18.820 -15.062 1.00 83.81 87 LYS A N 1
ATOM 670 C CA . LYS A 1 87 ? 16.867 20.069 -15.434 1.00 83.81 87 LYS A CA 1
ATOM 671 C C . LYS A 1 87 ? 17.598 20.086 -16.800 1.00 83.81 87 LYS A C 1
ATOM 673 O O . LYS A 1 87 ? 17.722 21.158 -17.403 1.00 83.81 87 LYS A O 1
ATOM 678 N N . SER A 1 88 ? 18.131 18.948 -17.256 1.00 80.00 88 SER A N 1
ATOM 679 C CA . SER A 1 88 ? 19.169 18.858 -18.294 1.00 80.00 88 SER A CA 1
ATOM 680 C C . SER A 1 88 ? 18.803 18.081 -19.577 1.00 80.00 88 SER A C 1
ATOM 682 O O . SER A 1 88 ? 19.653 18.039 -20.468 1.00 80.00 88 SER A O 1
ATOM 684 N N . PHE A 1 89 ? 17.596 17.508 -19.738 1.00 82.62 89 PHE A N 1
ATOM 685 C CA . PHE A 1 89 ? 17.151 16.793 -20.969 1.00 82.62 89 PHE A CA 1
ATOM 686 C C . PHE A 1 89 ? 16.079 17.544 -21.805 1.00 82.62 89 PHE A C 1
ATOM 688 O O . PHE A 1 89 ? 15.545 17.014 -22.775 1.00 82.62 89 PHE A O 1
ATOM 695 N N . ALA A 1 90 ? 15.781 18.809 -21.495 1.00 81.31 90 ALA A N 1
ATOM 696 C CA . ALA A 1 90 ? 15.154 19.734 -22.460 1.00 81.31 90 ALA A CA 1
ATOM 697 C C . ALA A 1 90 ? 15.757 21.132 -22.447 1.00 81.31 90 ALA A C 1
ATOM 699 O O . ALA A 1 90 ? 15.137 22.110 -22.863 1.00 81.31 90 ALA A O 1
ATOM 700 N N . ILE A 1 91 ? 16.966 21.246 -21.923 1.00 77.81 91 ILE A N 1
ATOM 701 C CA . ILE A 1 91 ? 17.710 22.499 -21.967 1.00 77.81 91 ILE A CA 1
ATOM 702 C C . ILE A 1 91 ? 19.053 22.301 -22.639 1.00 77.81 91 ILE A C 1
ATOM 704 O O . ILE A 1 91 ? 19.477 23.171 -23.395 1.00 77.81 91 ILE A O 1
ATOM 708 N N . ARG A 1 92 ? 19.744 21.182 -22.411 1.00 74.62 92 ARG A N 1
ATOM 709 C CA . ARG A 1 92 ? 21.110 20.973 -22.915 1.00 74.62 92 ARG A CA 1
ATOM 710 C C . ARG A 1 92 ? 21.095 20.307 -24.289 1.00 74.62 92 ARG A C 1
ATOM 712 O O . ARG A 1 92 ? 21.901 19.432 -24.592 1.00 74.62 92 ARG A O 1
ATOM 719 N N . ALA A 1 93 ? 20.163 20.810 -25.096 1.00 64.69 93 ALA A N 1
ATOM 720 C CA . ALA A 1 93 ? 19.708 20.371 -26.398 1.00 64.69 93 ALA A CA 1
ATOM 721 C C . ALA A 1 93 ? 20.773 20.464 -27.490 1.00 64.69 93 ALA A C 1
ATOM 723 O O . ALA A 1 93 ? 21.378 21.518 -27.704 1.00 64.69 93 ALA A O 1
ATOM 724 N N . SER A 1 94 ? 20.932 19.379 -28.251 1.00 60.81 94 SER A N 1
ATOM 725 C CA . SER A 1 94 ? 21.388 19.459 -29.644 1.00 60.81 94 SER A CA 1
ATOM 726 C C . SER A 1 94 ? 21.302 18.156 -30.428 1.00 60.81 94 SER A C 1
ATOM 728 O O . SER A 1 94 ? 21.602 17.117 -29.840 1.00 60.81 94 SER A O 1
ATOM 730 N N . PRO A 1 95 ? 21.112 18.219 -31.768 1.00 59.12 95 PRO A N 1
ATOM 731 C CA . PRO A 1 95 ? 20.767 19.407 -32.599 1.00 59.12 95 PRO A CA 1
ATOM 732 C C . PRO A 1 95 ? 19.275 19.823 -32.558 1.00 59.12 95 PRO A C 1
ATOM 734 O O . PRO A 1 95 ? 18.459 18.987 -32.217 1.00 59.12 95 PRO A O 1
ATOM 737 N N . PRO A 1 96 ? 18.860 21.024 -33.014 1.00 74.75 96 PRO A N 1
ATOM 738 C CA . PRO A 1 96 ? 16.975 21.508 -33.286 1.00 74.75 96 PRO A CA 1
ATOM 739 C C . PRO A 1 96 ? 15.975 20.460 -33.834 1.00 74.75 96 PRO A C 1
ATOM 741 O O . PRO A 1 96 ? 15.220 20.707 -34.767 1.00 74.75 96 PRO A O 1
ATOM 744 N N . CYS A 1 97 ? 15.909 19.336 -33.130 1.00 85.25 97 CYS A N 1
ATOM 745 C CA . CYS A 1 97 ? 14.693 18.829 -32.497 1.00 85.25 97 CYS A CA 1
ATOM 746 C C . CYS A 1 97 ? 13.490 18.360 -33.376 1.00 85.25 97 CYS A C 1
ATOM 748 O O . CYS A 1 97 ? 13.671 17.692 -34.395 1.00 85.25 97 CYS A O 1
ATOM 750 N N . THR A 1 98 ? 12.254 18.619 -32.891 1.00 85.56 98 THR A N 1
ATOM 751 C CA . THR A 1 98 ? 10.914 18.054 -33.228 1.00 85.56 98 THR A CA 1
ATOM 752 C C . THR A 1 98 ? 10.375 16.734 -32.572 1.00 85.56 98 THR A C 1
ATOM 754 O O . THR A 1 98 ? 9.670 16.019 -33.276 1.00 85.56 98 THR A O 1
ATOM 757 N N . ASN A 1 99 ? 10.634 16.395 -31.279 1.00 87.44 99 ASN A N 1
ATOM 758 C CA . ASN A 1 99 ? 9.747 15.778 -30.231 1.00 87.44 99 ASN A CA 1
ATOM 759 C C . ASN A 1 99 ? 10.320 15.003 -28.957 1.00 87.44 99 ASN A C 1
ATOM 761 O O . ASN A 1 99 ? 9.581 14.906 -27.992 1.00 87.44 99 ASN A O 1
ATOM 765 N N . LEU A 1 100 ? 11.558 14.473 -28.860 1.00 94.00 100 LEU A N 1
ATOM 766 C CA . LEU A 1 100 ? 12.221 13.805 -27.664 1.00 94.00 100 LEU A CA 1
ATOM 767 C C . LEU A 1 100 ? 11.741 12.393 -27.268 1.00 94.00 100 LEU A C 1
ATOM 769 O O . LEU A 1 100 ? 11.952 11.523 -28.093 1.00 94.00 100 LEU A O 1
ATOM 773 N N . GLU A 1 101 ? 11.189 12.086 -26.078 1.00 92.88 101 GLU A N 1
ATOM 774 C CA . GLU A 1 101 ? 10.376 10.864 -25.834 1.00 92.88 101 GLU A CA 1
ATOM 775 C C . GLU A 1 101 ? 9.513 10.858 -24.585 1.00 92.88 101 GLU A C 1
ATOM 777 O O . GLU A 1 101 ? 8.297 10.855 -24.715 1.00 92.88 101 GLU A O 1
ATOM 782 N N . SER A 1 102 ? 10.096 10.582 -23.426 1.00 95.12 102 SER A N 1
ATOM 783 C CA . SER A 1 102 ? 9.353 9.938 -22.348 1.00 95.12 102 SER A CA 1
ATOM 784 C C . SER A 1 102 ? 10.126 10.100 -21.052 1.00 95.12 102 SER A C 1
ATOM 786 O O . SER A 1 102 ? 11.348 10.076 -21.056 1.00 95.12 102 SER A O 1
ATOM 788 N N . LEU A 1 103 ? 9.436 10.361 -19.947 1.00 92.94 103 LEU A N 1
ATOM 789 C CA . LEU A 1 103 ? 9.969 11.017 -18.750 1.00 92.94 103 LEU A CA 1
ATOM 790 C C . LEU A 1 103 ? 9.001 11.081 -17.531 1.00 92.94 103 LEU A C 1
ATOM 792 O O . LEU A 1 103 ? 7.875 10.620 -17.647 1.00 92.94 103 LEU A O 1
ATOM 796 N N . ARG A 1 104 ? 9.436 11.480 -16.330 1.00 93.62 104 ARG A N 1
ATOM 797 C CA . ARG A 1 104 ? 8.634 11.540 -15.089 1.00 93.62 104 ARG A CA 1
ATOM 798 C C . ARG A 1 104 ? 9.421 12.235 -13.975 1.00 93.62 104 ARG A C 1
ATOM 800 O O . ARG A 1 104 ? 10.527 11.793 -13.685 1.00 93.62 104 ARG A O 1
ATOM 807 N N . TYR A 1 105 ? 8.816 13.173 -13.248 1.00 89.69 105 TYR A N 1
ATOM 808 C CA . TYR A 1 105 ? 9.477 13.914 -12.162 1.00 89.69 105 TYR A CA 1
ATOM 809 C C . TYR A 1 105 ? 8.962 13.514 -10.759 1.00 89.69 105 TYR A C 1
ATOM 811 O O . TYR A 1 105 ? 8.446 14.324 -9.991 1.00 89.69 105 TYR A O 1
ATOM 819 N N . GLN A 1 106 ? 9.073 12.232 -10.426 1.00 86.62 106 GLN A N 1
ATOM 820 C CA . GLN A 1 106 ? 8.549 11.602 -9.208 1.00 86.62 106 GLN A CA 1
ATOM 821 C C . GLN A 1 106 ? 9.461 11.867 -7.985 1.00 86.62 106 GLN A C 1
ATOM 823 O O . GLN A 1 106 ? 10.157 10.976 -7.491 1.00 86.62 106 GLN A O 1
ATOM 828 N N . ILE A 1 107 ? 9.530 13.138 -7.574 1.00 79.44 107 ILE A N 1
ATOM 829 C CA . ILE A 1 107 ? 10.502 13.728 -6.629 1.00 79.44 107 ILE A CA 1
ATOM 830 C C . ILE A 1 107 ? 10.277 13.256 -5.179 1.00 79.44 107 ILE A C 1
ATOM 832 O O . ILE A 1 107 ? 9.244 12.700 -4.834 1.00 79.44 107 ILE A O 1
ATOM 836 N N . ARG A 1 108 ? 11.293 13.394 -4.316 1.00 71.94 108 ARG A N 1
ATOM 837 C CA . ARG A 1 108 ? 11.212 13.037 -2.889 1.00 71.94 108 ARG A CA 1
ATOM 838 C C . ARG A 1 108 ? 11.560 14.226 -1.992 1.00 71.94 108 ARG A C 1
ATOM 840 O O . ARG A 1 108 ? 12.607 14.844 -2.189 1.00 71.94 108 ARG A O 1
ATOM 847 N N . GLY A 1 109 ? 10.748 14.461 -0.957 1.00 66.81 109 GLY A N 1
ATOM 848 C CA . GLY A 1 109 ? 10.825 15.643 -0.081 1.00 66.81 109 GLY A CA 1
ATOM 849 C C . GLY A 1 109 ? 12.160 15.902 0.642 1.00 66.81 109 GLY A C 1
ATOM 850 O O . GLY A 1 109 ? 12.446 17.040 1.000 1.00 66.81 109 GLY A O 1
ATOM 851 N N . GLU A 1 110 ? 13.043 14.909 0.814 1.00 58.53 110 GLU A N 1
ATOM 852 C CA . GLU A 1 110 ? 14.391 15.164 1.363 1.00 58.53 110 GLU A CA 1
ATOM 853 C C . GLU A 1 110 ? 15.254 16.061 0.452 1.00 58.53 110 GLU A C 1
ATOM 855 O O . GLU A 1 110 ? 16.105 16.807 0.941 1.00 58.53 110 GLU A O 1
ATOM 860 N N . GLN A 1 111 ? 15.066 16.000 -0.874 1.00 56.28 111 GLN A N 1
ATOM 861 C CA . GLN A 1 111 ? 15.883 16.767 -1.826 1.00 56.28 111 GLN A CA 1
ATOM 862 C C . GLN A 1 111 ? 15.389 18.211 -2.002 1.00 56.28 111 GLN A C 1
ATOM 864 O O . GLN A 1 111 ? 16.198 19.111 -2.233 1.00 56.28 111 GLN A O 1
ATOM 869 N N . SER A 1 112 ? 14.091 18.464 -1.836 1.00 54.09 112 SER A N 1
ATOM 870 C CA . SER A 1 112 ? 13.505 19.805 -1.977 1.00 54.09 112 SER A CA 1
ATOM 871 C C . SER A 1 112 ? 13.852 20.727 -0.812 1.00 54.09 112 SER A C 1
ATOM 873 O O . SER A 1 112 ? 14.153 21.907 -1.009 1.00 54.09 112 SER A O 1
ATOM 875 N N . ILE A 1 113 ? 13.919 20.178 0.405 1.00 55.84 113 ILE A N 1
ATOM 876 C CA . ILE A 1 113 ? 14.370 20.902 1.597 1.00 55.84 113 ILE A CA 1
ATOM 877 C C . ILE A 1 113 ? 15.835 21.341 1.425 1.00 55.84 113 ILE A C 1
ATOM 879 O O . ILE A 1 113 ? 16.179 22.457 1.818 1.00 55.84 113 ILE A O 1
ATOM 883 N N . GLN A 1 114 ? 16.684 20.541 0.762 1.00 53.50 114 GLN A N 1
ATOM 884 C CA . GLN A 1 114 ? 18.032 20.992 0.396 1.00 53.50 114 GLN A CA 1
ATOM 885 C C . GLN A 1 114 ? 17.994 22.129 -0.636 1.00 53.50 114 GLN A C 1
ATOM 887 O O . GLN A 1 114 ? 18.659 23.138 -0.404 1.00 53.50 114 GLN A O 1
ATOM 892 N N . PHE A 1 115 ? 17.217 22.014 -1.724 1.00 54.12 115 PHE A N 1
ATOM 893 C CA . PHE A 1 115 ? 17.108 23.092 -2.722 1.00 54.12 115 PHE A CA 1
ATOM 894 C C . PHE A 1 115 ? 16.689 24.419 -2.079 1.00 54.12 115 PHE A C 1
ATOM 896 O O . PHE A 1 115 ? 17.338 25.441 -2.298 1.00 54.12 115 PHE A O 1
ATOM 903 N N . ARG A 1 116 ? 15.671 24.405 -1.212 1.00 53.50 116 ARG A N 1
ATOM 904 C CA . ARG A 1 116 ? 15.227 25.595 -0.465 1.00 53.50 116 ARG A CA 1
ATOM 905 C C . ARG A 1 116 ? 16.356 26.235 0.345 1.00 53.50 116 ARG A C 1
ATOM 907 O O . ARG A 1 116 ? 16.446 27.459 0.416 1.00 53.50 116 ARG A O 1
ATOM 914 N N . LEU A 1 117 ? 17.233 25.425 0.941 1.00 53.50 117 LEU A N 1
ATOM 915 C CA . LEU A 1 117 ? 18.418 25.873 1.684 1.00 53.50 117 LEU A CA 1
ATOM 916 C C . LEU A 1 117 ? 19.622 26.217 0.780 1.00 53.50 117 LEU A C 1
ATOM 918 O O . LEU A 1 117 ? 20.643 26.676 1.296 1.00 53.50 117 LEU A O 1
ATOM 922 N N . GLU A 1 118 ? 19.534 25.992 -0.535 1.00 50.94 118 GLU A N 1
ATOM 923 C CA . GLU A 1 118 ? 20.568 26.279 -1.547 1.00 50.94 118 GLU A CA 1
ATOM 924 C C . GLU A 1 118 ? 20.230 27.470 -2.445 1.00 50.94 118 GLU A C 1
ATOM 926 O O . GLU A 1 118 ? 21.131 28.252 -2.742 1.00 50.94 118 GLU A O 1
ATOM 931 N N . ALA A 1 119 ? 18.952 27.723 -2.742 1.00 50.41 119 ALA A N 1
ATOM 932 C CA . ALA A 1 119 ? 18.487 29.019 -3.245 1.00 50.41 119 ALA A CA 1
ATOM 933 C C . ALA A 1 119 ? 18.897 30.157 -2.286 1.00 50.41 119 ALA A C 1
ATOM 935 O O . ALA A 1 119 ? 19.398 31.194 -2.710 1.00 50.41 119 ALA A O 1
ATOM 936 N N . GLN A 1 120 ? 18.854 29.903 -0.972 1.00 52.84 120 GLN A N 1
ATOM 937 C CA . GLN A 1 120 ? 19.386 30.790 0.079 1.00 52.84 120 GLN A CA 1
ATOM 938 C C . GLN A 1 120 ? 20.927 30.973 0.059 1.00 52.84 120 GLN A C 1
ATOM 940 O O . GLN A 1 120 ? 21.489 31.570 0.978 1.00 52.84 120 GLN A O 1
ATOM 945 N N . ARG A 1 121 ? 21.631 30.477 -0.969 1.00 46.84 121 ARG A N 1
ATOM 946 C CA . ARG A 1 121 ? 23.081 30.647 -1.190 1.00 46.84 121 ARG A CA 1
ATOM 947 C C . ARG A 1 121 ? 23.421 31.231 -2.572 1.00 46.84 121 ARG A C 1
ATOM 949 O O . ARG A 1 121 ? 24.603 31.431 -2.849 1.00 46.84 121 ARG A O 1
ATOM 956 N N . VAL A 1 122 ? 22.434 31.476 -3.444 1.00 39.84 122 VAL A N 1
ATOM 957 C CA . VAL A 1 122 ? 22.639 31.777 -4.876 1.00 39.84 122 VAL A CA 1
ATOM 958 C C . VAL A 1 122 ? 21.750 32.953 -5.322 1.00 39.84 122 VAL A C 1
ATOM 960 O O . VAL A 1 122 ? 20.555 32.938 -5.041 1.00 39.84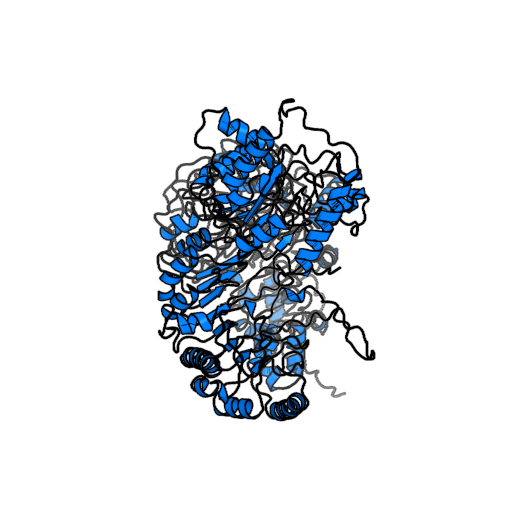 122 VAL A O 1
ATOM 963 N N . PRO A 1 123 ? 22.279 33.977 -6.023 1.00 43.91 123 PRO A N 1
ATOM 964 C CA . PRO A 1 123 ? 21.458 35.048 -6.590 1.00 43.91 123 PRO A CA 1
ATOM 965 C C . PRO A 1 123 ? 20.665 34.565 -7.817 1.00 43.91 123 PRO A C 1
ATOM 967 O O . PRO A 1 123 ? 21.184 33.807 -8.637 1.00 43.91 123 PRO A O 1
ATOM 970 N N . VAL A 1 124 ? 19.429 35.048 -7.961 1.00 47.09 124 VAL A N 1
ATOM 971 C CA . VAL A 1 124 ? 18.477 34.645 -9.013 1.00 47.09 124 VAL A CA 1
ATOM 972 C C . VAL A 1 124 ? 18.164 35.827 -9.945 1.00 47.09 124 VAL A C 1
ATOM 974 O O . VAL A 1 124 ? 18.246 36.987 -9.544 1.00 47.09 124 VAL A O 1
ATOM 977 N N . ASP A 1 125 ? 17.830 35.518 -11.197 1.00 44.88 125 ASP A N 1
ATOM 978 C CA . ASP A 1 125 ? 17.532 36.441 -12.304 1.00 44.88 125 ASP A CA 1
ATOM 979 C C . ASP A 1 125 ? 16.048 36.280 -12.732 1.00 44.88 125 ASP A C 1
ATOM 981 O O . ASP A 1 125 ? 15.502 35.189 -12.567 1.00 44.88 125 ASP A O 1
ATOM 985 N N . PRO A 1 126 ? 15.338 37.305 -13.245 1.00 41.97 126 PRO A N 1
ATOM 986 C CA . PRO A 1 126 ? 13.896 37.218 -13.526 1.00 41.97 126 PRO A CA 1
ATOM 987 C C . PRO A 1 126 ? 13.582 36.478 -14.849 1.00 41.97 126 PRO A C 1
ATOM 989 O O . PRO A 1 126 ? 13.038 37.061 -15.788 1.00 41.97 126 PRO A O 1
ATOM 992 N N . LEU A 1 127 ? 13.933 35.190 -14.937 1.00 52.47 127 LEU A N 1
ATOM 993 C CA . LEU A 1 127 ? 13.995 34.422 -16.192 1.00 52.47 127 LEU A CA 1
ATOM 994 C C . LEU A 1 127 ? 13.527 32.960 -15.987 1.00 52.47 127 LEU A C 1
ATOM 996 O O . LEU A 1 127 ? 14.307 32.014 -16.083 1.00 52.47 127 LEU A O 1
ATOM 1000 N N . GLY A 1 128 ? 12.230 32.804 -15.703 1.00 71.38 128 GLY A N 1
ATOM 1001 C CA . GLY A 1 128 ? 11.599 31.622 -15.089 1.00 71.38 128 GLY A CA 1
ATOM 1002 C C . GLY A 1 128 ? 11.685 30.257 -15.744 1.00 71.38 128 GLY A C 1
ATOM 1003 O O . GLY A 1 128 ? 11.845 30.153 -16.954 1.00 71.38 128 GLY A O 1
ATOM 1004 N N . TYR A 1 129 ? 11.411 29.196 -14.974 1.00 76.12 129 TYR A N 1
ATOM 1005 C CA . TYR A 1 129 ? 11.183 27.872 -15.565 1.00 76.12 129 TYR A CA 1
ATOM 1006 C C . TYR A 1 129 ? 9.869 27.847 -16.362 1.00 76.12 129 TYR A C 1
ATOM 1008 O O . TYR A 1 129 ? 9.712 26.955 -17.180 1.00 76.12 129 TYR A O 1
ATOM 1016 N N . SER A 1 130 ? 8.975 28.836 -16.230 1.00 76.00 130 SER A N 1
ATOM 1017 C CA . SER A 1 130 ? 7.761 28.948 -17.050 1.00 76.00 130 SER A CA 1
ATOM 1018 C C . SER A 1 130 ? 8.025 28.744 -18.549 1.00 76.00 130 SER A C 1
ATOM 1020 O O . SER A 1 130 ? 7.377 27.911 -19.191 1.00 76.00 130 SER A O 1
ATOM 1022 N N . GLN A 1 131 ? 9.098 29.331 -19.100 1.00 79.56 131 GLN A N 1
ATOM 1023 C CA . GLN A 1 131 ? 9.531 29.050 -20.483 1.00 79.56 131 GLN A CA 1
ATOM 1024 C C . GLN A 1 131 ? 10.291 27.707 -20.617 1.00 79.56 131 GLN A C 1
ATOM 1026 O O . GLN A 1 131 ? 11.432 27.641 -21.085 1.00 79.56 131 GLN A O 1
ATOM 1031 N N . VAL A 1 132 ? 9.644 26.637 -20.158 1.00 83.00 132 VAL A N 1
ATOM 1032 C CA . VAL A 1 132 ? 9.994 25.223 -20.317 1.00 83.00 132 VAL A CA 1
ATOM 1033 C C . VAL A 1 132 ? 9.209 24.666 -21.502 1.00 83.00 132 VAL A C 1
ATOM 1035 O O . VAL A 1 132 ? 9.757 24.554 -22.596 1.00 83.00 132 VAL A O 1
ATOM 1038 N N . LEU A 1 133 ? 7.915 24.373 -21.345 1.00 87.62 133 LEU A N 1
ATOM 1039 C CA . LEU A 1 133 ? 7.215 23.508 -22.300 1.00 87.62 133 LEU A CA 1
ATOM 1040 C C . LEU A 1 133 ? 6.513 24.225 -23.455 1.00 87.62 133 LEU A C 1
ATOM 1042 O O . LEU A 1 133 ? 5.856 23.563 -24.252 1.00 87.62 133 LEU A O 1
ATOM 1046 N N . CYS A 1 134 ? 6.676 25.541 -23.604 1.00 86.31 134 CYS A N 1
ATOM 1047 C CA . CYS A 1 134 ? 6.089 26.333 -24.696 1.00 86.31 134 CYS A CA 1
ATOM 1048 C C . CYS A 1 134 ? 6.379 25.778 -26.107 1.00 86.31 134 CYS A C 1
ATOM 1050 O O . CYS A 1 134 ? 5.768 26.229 -27.069 1.00 86.31 134 CYS A O 1
ATOM 1052 N N . ARG A 1 135 ? 7.353 24.863 -26.243 1.00 83.38 135 ARG A N 1
ATOM 1053 C CA . ARG A 1 135 ? 8.526 25.076 -27.094 1.00 83.38 135 ARG A CA 1
ATOM 1054 C C . ARG A 1 135 ? 8.879 23.916 -28.041 1.00 83.38 135 ARG A C 1
ATOM 1056 O O . ARG A 1 135 ? 10.066 23.745 -28.328 1.00 83.38 135 ARG A O 1
ATOM 1063 N N . LEU A 1 136 ? 7.889 23.107 -28.483 1.00 87.88 136 LEU A N 1
ATOM 1064 C CA . LEU A 1 136 ? 7.941 22.355 -29.770 1.00 87.88 136 LEU A CA 1
ATOM 1065 C C . LEU A 1 136 ? 6.734 21.488 -30.208 1.00 87.88 136 LEU A C 1
ATOM 1067 O O . LEU A 1 136 ? 6.763 20.895 -31.291 1.00 87.88 136 LEU A O 1
ATOM 1071 N N . LEU A 1 137 ? 5.726 21.286 -29.368 1.00 90.94 137 LEU A N 1
ATOM 1072 C CA . LEU A 1 137 ? 4.741 20.210 -29.509 1.00 90.94 137 LEU A CA 1
ATOM 1073 C C . LEU A 1 137 ? 3.611 20.557 -30.501 1.00 90.94 137 LEU A C 1
ATOM 1075 O O . LEU A 1 137 ? 2.469 20.758 -30.094 1.00 90.94 137 LEU A O 1
ATOM 1079 N N . SER A 1 138 ? 3.919 20.657 -31.796 1.00 86.56 138 SER A N 1
ATOM 1080 C CA . SER A 1 138 ? 2.941 20.623 -32.911 1.00 86.56 138 SER A CA 1
ATOM 1081 C C . SER A 1 138 ? 3.579 20.310 -34.266 1.00 86.56 138 SER A C 1
ATOM 1083 O O . SER A 1 138 ? 2.951 19.727 -35.147 1.00 86.56 138 SER A O 1
ATOM 1085 N N . GLN A 1 139 ? 4.858 20.656 -34.424 1.00 86.12 139 GLN A N 1
ATOM 1086 C CA . GLN A 1 139 ? 5.685 20.466 -35.615 1.00 86.12 139 GLN A CA 1
ATOM 1087 C C . GLN A 1 139 ? 6.105 18.982 -35.785 1.00 86.12 139 GLN A C 1
ATOM 1089 O O . GLN A 1 139 ? 7.205 18.680 -36.242 1.00 86.12 139 GLN A O 1
ATOM 1094 N N . ASN A 1 140 ? 5.294 18.061 -35.254 1.00 92.75 140 ASN A N 1
ATOM 1095 C CA . ASN A 1 140 ? 5.576 16.657 -34.958 1.00 92.75 140 ASN A CA 1
ATOM 1096 C C . ASN A 1 140 ? 4.276 15.987 -34.448 1.00 92.75 140 ASN A C 1
ATOM 1098 O O . ASN A 1 140 ? 3.621 16.604 -33.612 1.00 92.75 140 ASN A O 1
ATOM 1102 N N . PRO A 1 141 ? 3.856 14.798 -34.941 1.00 88.81 141 PRO A N 1
ATOM 1103 C CA . PRO A 1 141 ? 2.609 14.167 -34.486 1.00 88.81 141 PRO A CA 1
ATOM 1104 C C . PRO A 1 141 ? 2.709 12.668 -34.117 1.00 88.81 141 PRO A C 1
ATOM 1106 O O . PRO A 1 141 ? 3.095 11.837 -34.943 1.00 88.81 141 PRO A O 1
ATOM 1109 N N . GLY A 1 142 ? 2.206 12.283 -32.936 1.00 86.25 142 GLY A N 1
ATOM 1110 C CA . GLY A 1 142 ? 1.867 10.878 -32.642 1.00 86.25 142 GLY A CA 1
ATOM 1111 C C . GLY A 1 142 ? 1.887 10.450 -31.169 1.00 86.25 142 GLY A C 1
ATOM 1112 O O . GLY A 1 142 ? 2.230 9.306 -30.883 1.00 86.25 142 GLY A O 1
ATOM 1113 N N . LEU A 1 143 ? 1.607 11.339 -30.215 1.00 93.81 143 LEU A N 1
ATOM 1114 C CA . LEU A 1 143 ? 1.826 11.085 -28.790 1.00 93.81 143 LEU A CA 1
ATOM 1115 C C . LEU A 1 143 ? 1.250 9.743 -28.310 1.00 93.81 143 LEU A C 1
ATOM 1117 O O . LEU A 1 143 ? 0.253 9.241 -28.823 1.00 93.81 143 LEU A O 1
ATOM 1121 N N . ARG A 1 144 ? 1.848 9.203 -27.249 1.00 92.44 144 ARG A N 1
ATOM 1122 C CA . ARG A 1 144 ? 1.090 8.399 -26.289 1.00 92.44 144 ARG A CA 1
ATOM 1123 C C . ARG A 1 144 ? 0.979 9.143 -24.971 1.00 92.44 144 ARG A C 1
ATOM 1125 O O . ARG A 1 144 ? -0.118 9.514 -24.612 1.00 92.44 144 ARG A O 1
ATOM 1132 N N . SER A 1 145 ? 2.077 9.484 -24.287 1.00 94.81 145 SER A N 1
ATOM 1133 C CA . SER A 1 145 ? 1.972 10.174 -22.990 1.00 94.81 145 SER A CA 1
ATOM 1134 C C . SER A 1 145 ? 3.069 11.169 -22.681 1.00 94.81 145 SER A C 1
ATOM 1136 O O . SER A 1 145 ? 4.104 11.113 -23.329 1.00 94.81 145 SER A O 1
ATOM 1138 N N . LEU A 1 146 ? 2.840 12.021 -21.673 1.00 91.38 146 LEU A N 1
ATOM 1139 C CA . LEU A 1 146 ? 3.635 13.223 -21.446 1.00 91.38 146 LEU A CA 1
ATOM 1140 C C . LEU A 1 146 ? 3.884 13.569 -19.928 1.00 91.38 146 LEU A C 1
ATOM 1142 O O . LEU A 1 146 ? 4.315 14.659 -19.570 1.00 91.38 146 LEU A O 1
ATOM 1146 N N . ILE A 1 147 ? 3.598 12.600 -19.047 1.00 93.12 147 ILE A N 1
ATOM 1147 C CA . ILE A 1 147 ? 3.518 12.576 -17.564 1.00 93.12 147 ILE A CA 1
ATOM 1148 C C . ILE A 1 147 ? 3.618 13.854 -16.690 1.00 93.12 147 ILE A C 1
ATOM 1150 O O . ILE A 1 147 ? 4.620 14.117 -16.049 1.00 93.12 147 ILE A O 1
ATOM 1154 N N . LEU A 1 148 ? 2.467 14.487 -16.441 1.00 88.31 148 LEU A N 1
ATOM 1155 C CA . LEU A 1 148 ? 2.084 15.381 -15.321 1.00 88.31 148 LEU A CA 1
ATOM 1156 C C . LEU A 1 148 ? 2.608 14.940 -13.922 1.00 88.31 148 LEU A C 1
ATOM 1158 O O . LEU A 1 148 ? 2.771 13.748 -13.688 1.00 88.31 148 LEU A O 1
ATOM 1162 N N . GLY A 1 149 ? 2.816 15.863 -12.964 1.00 85.00 149 GLY A N 1
ATOM 1163 C CA . GLY A 1 149 ? 3.216 15.568 -11.567 1.00 85.00 149 GLY A CA 1
ATOM 1164 C C . GLY A 1 149 ? 4.271 16.506 -10.917 1.00 85.00 149 GLY A C 1
ATOM 1165 O O . GLY A 1 149 ? 4.670 17.491 -11.527 1.00 85.00 149 GLY A O 1
ATOM 1166 N N . GLY A 1 150 ? 4.763 16.147 -9.720 1.00 78.06 150 GLY A N 1
ATOM 1167 C CA . GLY A 1 150 ? 6.082 16.446 -9.135 1.00 78.06 150 GLY A CA 1
ATOM 1168 C C . GLY A 1 150 ? 6.154 17.398 -7.928 1.00 78.06 150 GLY A C 1
ATOM 1169 O O . GLY A 1 150 ? 5.916 18.591 -8.098 1.00 78.06 150 GLY A O 1
ATOM 1170 N N . GLU A 1 151 ? 6.690 16.898 -6.797 1.00 68.88 151 GLU A N 1
ATOM 1171 C CA . GLU A 1 151 ? 7.017 17.608 -5.532 1.00 68.88 151 GLU A CA 1
ATOM 1172 C C . GLU A 1 151 ? 7.495 19.038 -5.694 1.00 68.88 151 GLU A C 1
ATOM 1174 O O . GLU A 1 151 ? 7.118 19.912 -4.923 1.00 68.88 151 GLU A O 1
ATOM 1179 N N . TRP A 1 152 ? 8.316 19.296 -6.715 1.00 66.00 152 TRP A N 1
ATOM 1180 C CA . TRP A 1 152 ? 8.924 20.598 -6.943 1.00 66.00 152 TRP A CA 1
ATOM 1181 C C . TRP A 1 152 ? 7.924 21.736 -7.126 1.00 66.00 152 TRP A C 1
ATOM 1183 O O . TRP A 1 152 ? 8.365 22.862 -7.289 1.00 66.00 152 TRP A O 1
ATOM 1193 N N . LEU A 1 153 ? 6.617 21.494 -7.080 1.00 63.66 153 LEU A N 1
ATOM 1194 C CA . LEU A 1 153 ? 5.597 22.483 -6.759 1.00 63.66 153 LEU A CA 1
ATOM 1195 C C . LEU A 1 153 ? 5.848 23.262 -5.449 1.00 63.66 153 LEU A C 1
ATOM 1197 O O . LEU A 1 153 ? 5.543 24.446 -5.393 1.00 63.66 153 LEU A O 1
ATOM 1201 N N . MET A 1 154 ? 6.429 22.608 -4.437 1.00 57.28 154 MET A N 1
ATOM 1202 C CA . MET A 1 154 ? 6.282 22.814 -2.984 1.00 57.28 154 MET A CA 1
ATOM 1203 C C . MET A 1 154 ? 6.273 24.226 -2.353 1.00 57.28 154 MET A C 1
ATOM 1205 O O . MET A 1 154 ? 5.933 24.323 -1.174 1.00 57.28 154 MET A O 1
ATOM 1209 N N . ASN A 1 155 ? 6.633 25.312 -3.040 1.00 53.56 155 ASN A N 1
ATOM 1210 C CA . ASN A 1 155 ? 6.099 26.652 -2.747 1.00 53.56 155 ASN A CA 1
ATOM 1211 C C . ASN A 1 155 ? 6.178 27.571 -3.979 1.00 53.56 155 ASN A C 1
ATOM 1213 O O . ASN A 1 155 ? 7.267 27.849 -4.484 1.00 53.56 155 ASN A O 1
ATOM 1217 N N . ALA A 1 156 ? 5.036 28.087 -4.422 1.00 53.72 156 ALA A N 1
ATOM 1218 C CA . ALA A 1 156 ? 4.912 28.962 -5.583 1.00 53.72 156 ALA A CA 1
ATOM 1219 C C . ALA A 1 156 ? 4.023 30.190 -5.296 1.00 53.72 156 ALA A C 1
ATOM 1221 O O . ALA A 1 156 ? 3.481 30.367 -4.207 1.00 53.72 156 ALA A O 1
ATOM 1222 N N . TRP A 1 157 ? 3.940 31.090 -6.279 1.00 49.34 157 TRP A N 1
ATOM 1223 C CA . TRP A 1 157 ? 3.711 32.524 -6.027 1.00 49.34 157 TRP A CA 1
ATOM 1224 C C . TRP A 1 157 ? 2.492 33.116 -6.750 1.00 49.34 157 TRP A C 1
ATOM 1226 O O . TRP A 1 157 ? 2.123 34.260 -6.510 1.00 49.34 157 TRP A O 1
ATOM 1236 N N . ASP A 1 158 ? 1.932 32.367 -7.699 1.00 56.94 158 ASP A N 1
ATOM 1237 C CA . ASP A 1 158 ? 0.945 32.807 -8.694 1.00 56.94 158 ASP A CA 1
ATOM 1238 C C . ASP A 1 158 ? 0.421 31.577 -9.458 1.00 56.94 158 ASP A C 1
ATOM 1240 O O . ASP A 1 158 ? 1.040 30.515 -9.371 1.00 56.94 158 ASP A O 1
ATOM 1244 N N . VAL A 1 159 ? -0.650 31.728 -10.241 1.00 61.56 159 VAL A N 1
ATOM 1245 C CA . VAL A 1 159 ? -1.128 30.761 -11.246 1.00 61.56 159 VAL A CA 1
ATOM 1246 C C . VAL A 1 159 ? -1.274 31.374 -12.661 1.00 61.56 159 VAL A C 1
ATOM 1248 O O . VAL A 1 159 ? -1.409 30.626 -13.628 1.00 61.56 159 VAL A O 1
ATOM 1251 N N . GLU A 1 160 ? -1.155 32.695 -12.852 1.00 64.00 160 GLU A N 1
ATOM 1252 C CA . GLU A 1 160 ? -1.334 33.305 -14.182 1.00 64.00 160 GLU A CA 1
ATOM 1253 C C . GLU A 1 160 ? -0.226 32.884 -15.163 1.00 64.00 160 GLU A C 1
ATOM 1255 O O . GLU A 1 160 ? -0.516 32.307 -16.210 1.00 64.00 160 GLU A O 1
ATOM 1260 N N . ASP A 1 161 ? 1.057 33.002 -14.789 1.00 71.81 161 ASP A N 1
ATOM 1261 C CA . ASP A 1 161 ? 2.181 32.405 -15.546 1.00 71.81 161 ASP A CA 1
ATOM 1262 C C . ASP A 1 161 ? 2.243 30.870 -15.373 1.00 71.81 161 ASP A C 1
ATOM 1264 O O . ASP A 1 161 ? 3.313 30.268 -15.419 1.00 71.81 161 ASP A O 1
ATOM 1268 N N . VAL A 1 162 ? 1.096 30.208 -15.159 1.00 75.94 162 VAL A N 1
ATOM 1269 C CA . VAL A 1 162 ? 0.986 28.774 -14.844 1.00 75.94 162 VAL A CA 1
ATOM 1270 C C . VAL A 1 162 ? -0.163 28.053 -15.572 1.00 75.94 162 VAL A C 1
ATOM 1272 O O . VAL A 1 162 ? -0.157 26.825 -15.642 1.00 75.94 162 VAL A O 1
ATOM 1275 N N . TYR A 1 163 ? -1.112 28.771 -16.179 1.00 73.88 163 TYR A N 1
ATOM 1276 C CA . TYR A 1 163 ? -2.316 28.234 -16.843 1.00 73.88 163 TYR A CA 1
ATOM 1277 C C . TYR A 1 163 ? -2.069 27.466 -18.172 1.00 73.88 163 TYR A C 1
ATOM 1279 O O . TYR A 1 163 ? -2.621 27.773 -19.234 1.00 73.88 163 TYR A O 1
ATOM 1287 N N . GLY A 1 164 ? -1.257 26.404 -18.124 1.00 78.19 164 GLY A N 1
ATOM 1288 C CA . GLY A 1 164 ? -0.679 25.786 -19.318 1.00 78.19 164 GLY A CA 1
ATOM 1289 C C . GLY A 1 164 ? -0.371 24.299 -19.207 1.00 78.19 164 GLY A C 1
ATOM 1290 O O . GLY A 1 164 ? 0.806 23.944 -19.199 1.00 78.19 164 GLY A O 1
ATOM 1291 N N . VAL A 1 165 ? -1.405 23.442 -19.152 1.00 84.19 165 VAL A N 1
ATOM 1292 C CA . VAL A 1 165 ? -1.250 21.996 -18.881 1.00 84.19 165 VAL A CA 1
ATOM 1293 C C . VAL A 1 165 ? -1.630 21.017 -20.010 1.00 84.19 165 VAL A C 1
ATOM 1295 O O . VAL A 1 165 ? -0.884 20.068 -20.142 1.00 84.19 165 VAL A O 1
ATOM 1298 N N . LEU A 1 166 ? -2.683 21.138 -20.845 1.00 82.12 166 LEU A N 1
ATOM 1299 C CA . LEU A 1 166 ? -2.990 20.022 -21.796 1.00 82.12 166 LEU A CA 1
ATOM 1300 C C . LEU A 1 166 ? -3.749 20.318 -23.130 1.00 82.12 166 LEU A C 1
ATOM 1302 O O . LEU A 1 166 ? -4.300 19.390 -23.718 1.00 82.12 166 LEU A O 1
ATOM 1306 N N . ASN A 1 167 ? -3.867 21.557 -23.636 1.00 81.06 167 ASN A N 1
ATOM 1307 C CA . ASN A 1 167 ? -4.994 21.903 -24.538 1.00 81.06 167 ASN A CA 1
ATOM 1308 C C . ASN A 1 167 ? -5.213 21.079 -25.841 1.00 81.06 167 ASN A C 1
ATOM 1310 O O . ASN A 1 167 ? -6.283 20.489 -26.004 1.00 81.06 167 ASN A O 1
ATOM 1314 N N . SER A 1 168 ? -4.294 21.140 -26.818 1.00 84.38 168 SER A N 1
ATOM 1315 C CA . SER A 1 168 ? -4.583 20.826 -28.241 1.00 84.38 168 SER A CA 1
ATOM 1316 C C . SER A 1 168 ? -3.895 19.549 -28.743 1.00 84.38 168 SER A C 1
ATOM 1318 O O . SER A 1 168 ? -2.795 19.232 -28.296 1.00 84.38 168 SER A O 1
ATOM 1320 N N . ILE A 1 169 ? -4.583 18.756 -29.586 1.00 88.25 169 ILE A N 1
ATOM 1321 C CA . ILE A 1 169 ? -4.455 17.284 -29.552 1.00 88.25 169 ILE A CA 1
ATOM 1322 C C . ILE A 1 169 ? -4.795 16.564 -30.894 1.00 88.25 169 ILE A C 1
ATOM 1324 O O . ILE A 1 169 ? -5.913 16.701 -31.375 1.00 88.25 169 ILE A O 1
ATOM 1328 N N . PRO A 1 170 ? -3.896 15.739 -31.483 1.00 83.81 170 PRO A N 1
ATOM 1329 C CA . PRO A 1 170 ? -4.335 13.745 -32.056 1.00 83.81 170 PRO A CA 1
ATOM 1330 C C . PRO A 1 170 ? -5.319 12.883 -31.275 1.00 83.81 170 PRO A C 1
ATOM 1332 O O . PRO A 1 170 ? -5.413 12.938 -30.063 1.00 83.81 170 PRO A O 1
ATOM 1335 N N . THR A 1 171 ? -6.132 12.167 -32.060 1.00 83.25 171 THR A N 1
ATOM 1336 C CA . THR A 1 171 ? -7.523 11.796 -31.731 1.00 83.25 171 THR A CA 1
ATOM 1337 C C . THR A 1 171 ? -8.047 10.594 -32.522 1.00 83.25 171 THR A C 1
ATOM 1339 O O . THR A 1 171 ? -9.204 10.218 -32.353 1.00 83.25 171 THR A O 1
ATOM 1342 N N . ALA A 1 172 ? -7.225 9.986 -33.388 1.00 84.50 172 ALA A N 1
ATOM 1343 C CA . ALA A 1 172 ? -7.639 8.877 -34.253 1.00 84.50 172 ALA A CA 1
ATOM 1344 C C . ALA A 1 172 ? -7.966 7.593 -33.463 1.00 84.50 172 ALA A C 1
ATOM 1346 O O . ALA A 1 172 ? -9.129 7.196 -33.408 1.00 84.50 172 ALA A O 1
ATOM 1347 N N . GLU A 1 173 ? -6.982 6.980 -32.798 1.00 88.81 173 GLU A N 1
ATOM 1348 C CA . GLU A 1 173 ? -7.214 5.846 -31.891 1.00 88.81 173 GLU A CA 1
ATOM 1349 C C . GLU A 1 173 ? -6.423 5.971 -30.570 1.00 88.81 173 GLU A C 1
ATOM 1351 O O . GLU A 1 173 ? -7.028 5.935 -29.503 1.00 88.81 173 GLU A O 1
ATOM 1356 N N . LEU A 1 174 ? -5.102 6.201 -30.665 1.00 93.25 174 LEU A N 1
ATOM 1357 C CA . LEU A 1 174 ? -4.103 6.425 -29.597 1.00 93.25 174 LEU A CA 1
ATOM 1358 C C . LEU A 1 174 ? -4.085 5.380 -28.456 1.00 93.25 174 LEU A C 1
ATOM 1360 O O . LEU A 1 174 ? -4.922 4.491 -28.330 1.00 93.25 174 LEU A O 1
ATOM 1364 N N . GLU A 1 175 ? -3.058 5.468 -27.613 1.00 93.69 175 GLU A N 1
ATOM 1365 C CA . GLU A 1 175 ? -2.948 4.735 -26.350 1.00 93.69 175 GLU A CA 1
ATOM 1366 C C . GLU A 1 175 ? -2.524 5.757 -25.278 1.00 93.69 175 GLU A C 1
ATOM 1368 O O . GLU A 1 175 ? -1.440 6.290 -25.499 1.00 93.69 175 GLU A O 1
ATOM 1373 N N . ARG A 1 176 ? -3.343 6.044 -24.217 1.00 94.75 176 ARG A N 1
ATOM 1374 C CA . ARG A 1 176 ? -3.135 6.951 -23.018 1.00 94.75 176 ARG A CA 1
ATOM 1375 C C . ARG A 1 176 ? -4.153 8.199 -22.840 1.00 94.75 176 ARG A C 1
ATOM 1377 O O . ARG A 1 176 ? -4.308 8.900 -23.826 1.00 94.75 176 ARG A O 1
ATOM 1384 N N . LEU A 1 177 ? -4.879 8.479 -21.676 1.00 91.19 177 LEU A N 1
ATOM 1385 C CA . LEU A 1 177 ? -5.390 9.822 -21.051 1.00 91.19 177 LEU A CA 1
ATOM 1386 C C . LEU A 1 177 ? -5.623 9.963 -19.457 1.00 91.19 177 LEU A C 1
ATOM 1388 O O . LEU A 1 177 ? -5.994 8.950 -18.874 1.00 91.19 177 LEU A O 1
ATOM 1392 N N . GLU A 1 178 ? -5.339 11.119 -18.736 1.00 93.69 178 GLU A N 1
ATOM 1393 C CA . GLU A 1 178 ? -5.156 11.320 -17.211 1.00 93.69 178 GLU A CA 1
ATOM 1394 C C . GLU A 1 178 ? -5.142 12.729 -16.460 1.00 93.69 178 GLU A C 1
ATOM 1396 O O . GLU A 1 178 ? -4.933 13.746 -17.113 1.00 93.69 178 GLU A O 1
ATOM 1401 N N . ILE A 1 179 ? -5.243 12.738 -15.077 1.00 86.25 179 ILE A N 1
ATOM 1402 C CA . ILE A 1 179 ? -4.904 13.740 -13.962 1.00 86.25 179 ILE A CA 1
ATOM 1403 C C . ILE A 1 179 ? -4.665 13.093 -12.489 1.00 86.25 179 ILE A C 1
ATOM 1405 O O . ILE A 1 179 ? -5.617 12.471 -12.068 1.00 86.25 179 ILE A O 1
ATOM 1409 N N . ALA A 1 180 ? -3.558 13.171 -11.654 1.00 83.75 180 ALA A N 1
ATOM 1410 C CA . ALA A 1 180 ? -3.254 12.426 -10.314 1.00 83.75 180 ALA A CA 1
ATOM 1411 C C . ALA A 1 180 ? -1.847 12.503 -9.449 1.00 83.75 180 ALA A C 1
ATOM 1413 O O . ALA A 1 180 ? -1.148 13.488 -9.544 1.00 83.75 180 ALA A O 1
ATOM 1414 N N . PHE A 1 181 ? -1.372 11.520 -8.597 1.00 76.56 181 PHE A N 1
ATOM 1415 C CA . PHE A 1 181 ? -0.134 11.410 -7.658 1.00 76.56 181 PHE A CA 1
ATOM 1416 C C . PHE A 1 181 ? 0.750 10.131 -7.904 1.00 76.56 181 PHE A C 1
ATOM 1418 O O . PHE A 1 181 ? 0.259 9.196 -8.530 1.00 76.56 181 PHE A O 1
ATOM 1425 N N . ASP A 1 182 ? 1.979 10.021 -7.338 1.00 63.44 182 ASP A N 1
ATOM 1426 C CA . ASP A 1 182 ? 2.350 9.084 -6.216 1.00 63.44 182 ASP A CA 1
ATOM 1427 C C . ASP A 1 182 ? 3.818 9.277 -5.700 1.00 63.44 182 ASP A C 1
ATOM 1429 O O . ASP A 1 182 ? 4.767 8.958 -6.422 1.00 63.44 182 ASP A O 1
ATOM 1433 N N . THR A 1 183 ? 4.026 9.773 -4.465 1.00 58.28 183 THR A N 1
ATOM 1434 C CA . THR A 1 183 ? 5.327 10.265 -3.917 1.00 58.28 183 THR A CA 1
ATOM 1435 C C . THR A 1 183 ? 5.345 10.333 -2.346 1.00 58.28 183 THR A C 1
ATOM 1437 O O . THR A 1 183 ? 4.477 9.704 -1.745 1.00 58.28 183 THR A O 1
ATOM 1440 N N . PRO A 1 184 ? 6.346 10.902 -1.610 1.00 57.53 184 PRO A N 1
ATOM 1441 C CA . PRO A 1 184 ? 6.486 10.702 -0.138 1.00 57.53 184 PRO A CA 1
ATOM 1442 C C . PRO A 1 184 ? 5.686 11.593 0.859 1.00 57.53 184 PRO A C 1
ATOM 1444 O O . PRO A 1 184 ? 6.052 12.723 1.175 1.00 57.53 184 PRO A O 1
ATOM 1447 N N . TRP A 1 185 ? 4.682 10.975 1.491 1.00 55.47 185 TRP A N 1
ATOM 1448 C CA . TRP A 1 185 ? 3.971 11.267 2.758 1.00 55.47 185 TRP A CA 1
ATOM 1449 C C . TRP A 1 185 ? 3.906 12.693 3.364 1.00 55.47 185 TRP A C 1
ATOM 1451 O O . TRP A 1 185 ? 2.806 13.214 3.546 1.00 55.47 185 TRP A O 1
ATOM 1461 N N . ASN A 1 186 ? 5.023 13.253 3.838 1.00 48.34 186 ASN A N 1
ATOM 1462 C CA . ASN A 1 186 ? 5.238 13.373 5.298 1.00 48.34 186 ASN A CA 1
ATOM 1463 C C . ASN A 1 186 ? 4.337 14.309 6.144 1.00 48.34 186 ASN A C 1
ATOM 1465 O O . ASN A 1 186 ? 4.222 14.072 7.342 1.00 48.34 186 ASN A O 1
ATOM 1469 N N . GLU A 1 187 ? 3.686 15.334 5.594 1.00 51.28 187 GLU A N 1
ATOM 1470 C CA . GLU A 1 187 ? 2.700 16.163 6.321 1.00 51.28 187 GLU A CA 1
ATOM 1471 C C . GLU A 1 187 ? 1.650 16.641 5.315 1.00 51.28 187 GLU A C 1
ATOM 1473 O O . GLU A 1 187 ? 1.951 17.566 4.566 1.00 51.28 187 GLU A O 1
ATOM 1478 N N . ARG A 1 188 ? 0.461 16.004 5.269 1.00 55.69 188 ARG A N 1
ATOM 1479 C CA . ARG A 1 188 ? -0.289 15.792 4.000 1.00 55.69 188 ARG A CA 1
ATOM 1480 C C . ARG A 1 188 ? -0.643 17.186 3.394 1.00 55.69 188 ARG A C 1
ATOM 1482 O O . ARG A 1 188 ? -0.857 17.273 2.192 1.00 55.69 188 ARG A O 1
ATOM 1489 N N . SER A 1 189 ? -0.717 18.281 4.165 1.00 43.81 189 SER A N 1
ATOM 1490 C CA . SER A 1 189 ? -1.061 19.614 3.663 1.00 43.81 189 SER A CA 1
ATOM 1491 C C . SER A 1 189 ? -0.664 20.828 4.543 1.00 43.81 189 SER A C 1
ATOM 1493 O O . SER A 1 189 ? -0.850 20.917 5.747 1.00 43.81 189 SER A O 1
ATOM 1495 N N . ARG A 1 190 ? -0.236 21.912 3.899 1.00 47.44 190 ARG A N 1
ATOM 1496 C CA . ARG A 1 190 ? -1.114 23.097 3.819 1.00 47.44 190 ARG A CA 1
ATOM 1497 C C . ARG A 1 190 ? -1.716 23.222 2.421 1.00 47.44 190 ARG A C 1
ATOM 1499 O O . ARG A 1 190 ? -2.449 24.160 2.146 1.00 47.44 190 ARG A O 1
ATOM 1506 N N . ILE A 1 191 ? -1.391 22.225 1.597 1.00 51.72 191 ILE A N 1
ATOM 1507 C CA . ILE A 1 191 ? -1.810 21.929 0.249 1.00 51.72 191 ILE A CA 1
ATOM 1508 C C . ILE A 1 191 ? -3.325 22.037 0.122 1.00 51.72 191 ILE A C 1
ATOM 1510 O O . ILE A 1 191 ? -4.065 21.285 0.766 1.00 51.72 191 ILE A O 1
ATOM 1514 N N . PRO A 1 192 ? -3.758 22.929 -0.768 1.00 43.00 192 PRO A N 1
ATOM 1515 C CA . PRO A 1 192 ? -4.998 22.922 -1.472 1.00 43.00 192 PRO A CA 1
ATOM 1516 C C . PRO A 1 192 ? -5.651 21.593 -1.807 1.00 43.00 192 PRO A C 1
ATOM 1518 O O . PRO A 1 192 ? -5.047 20.622 -2.238 1.00 43.00 192 PRO A O 1
ATOM 1521 N N . THR A 1 193 ? -6.969 21.652 -1.726 1.00 46.78 193 THR A N 1
ATOM 1522 C CA . THR A 1 193 ? -7.941 20.808 -2.398 1.00 46.78 193 THR A CA 1
ATOM 1523 C C . THR A 1 193 ? -9.072 21.664 -3.006 1.00 46.78 193 THR A C 1
ATOM 1525 O O . THR A 1 193 ? -10.246 21.404 -2.728 1.00 46.78 193 THR A O 1
ATOM 1528 N N . ALA A 1 194 ? -8.705 22.701 -3.798 1.00 47.78 194 ALA A N 1
ATOM 1529 C CA . ALA A 1 194 ? -9.549 23.681 -4.520 1.00 47.78 194 ALA A CA 1
ATOM 1530 C C . ALA A 1 194 ? -8.845 24.742 -5.382 1.00 47.78 194 ALA A C 1
ATOM 1532 O O . ALA A 1 194 ? -7.631 24.923 -5.324 1.00 47.78 194 ALA A O 1
ATOM 1533 N N . PHE A 1 195 ? -9.676 25.392 -6.217 1.00 51.22 195 PHE A N 1
ATOM 1534 C CA . PHE A 1 195 ? -9.344 26.358 -7.271 1.00 51.22 195 PHE A CA 1
ATOM 1535 C C . PHE A 1 195 ? -10.595 27.147 -7.756 1.00 51.22 195 PHE A C 1
ATOM 1537 O O . PHE A 1 195 ? -11.690 26.926 -7.243 1.00 51.22 195 PHE A O 1
ATOM 1544 N N . VAL A 1 196 ? -10.480 28.080 -8.719 1.00 45.84 196 VAL A N 1
ATOM 1545 C CA . VAL A 1 196 ? -11.594 28.942 -9.212 1.00 45.84 196 VAL A CA 1
ATOM 1546 C C . VAL A 1 196 ? -11.537 29.276 -10.723 1.00 45.84 196 VAL A C 1
ATOM 1548 O O . VAL A 1 196 ? -10.473 29.606 -11.237 1.00 45.84 196 VAL A O 1
ATOM 1551 N N . GLY A 1 197 ? -12.679 29.232 -11.432 1.00 50.53 197 GLY A N 1
ATOM 1552 C CA . GLY A 1 197 ? -12.823 29.604 -12.860 1.00 50.53 197 GLY A CA 1
ATOM 1553 C C . GLY A 1 197 ? -14.286 29.595 -13.359 1.00 50.53 197 GLY A C 1
ATOM 1554 O O . GLY A 1 197 ? -15.177 29.164 -12.621 1.00 50.53 197 GLY A O 1
ATOM 1555 N N . GLY A 1 198 ? -14.564 30.066 -14.589 1.00 49.78 198 GLY A N 1
ATOM 1556 C CA . GLY A 1 198 ? -15.934 30.206 -15.142 1.00 49.78 198 GLY A CA 1
ATOM 1557 C C . GLY A 1 198 ? -16.131 29.783 -16.614 1.00 49.78 198 GLY A C 1
ATOM 1558 O O . GLY A 1 198 ? -15.217 29.892 -17.427 1.00 49.78 198 GLY A O 1
ATOM 1559 N N . PHE A 1 199 ? -17.333 29.288 -16.974 1.00 60.72 199 PHE A N 1
ATOM 1560 C CA . PHE A 1 199 ? -17.641 28.715 -18.306 1.00 60.72 199 PHE A CA 1
ATOM 1561 C C . PHE A 1 199 ? -19.151 28.534 -18.595 1.00 60.72 199 PHE A C 1
ATOM 1563 O O . PHE A 1 199 ? -19.949 28.568 -17.661 1.00 60.72 199 PHE A O 1
ATOM 1570 N N . ASP A 1 200 ? -19.512 28.192 -19.844 1.00 59.03 200 ASP A N 1
ATOM 1571 C CA . ASP A 1 200 ? -20.674 27.340 -20.167 1.00 59.03 200 ASP A CA 1
ATOM 1572 C C . ASP A 1 200 ? -20.321 26.233 -21.190 1.00 59.03 200 ASP A C 1
ATOM 1574 O O . ASP A 1 200 ? -19.489 26.406 -22.067 1.00 59.03 200 ASP A O 1
ATOM 1578 N N . GLU A 1 201 ? -20.967 25.074 -21.073 1.00 59.56 201 GLU A N 1
ATOM 1579 C CA . GLU A 1 201 ? -20.417 23.715 -21.214 1.00 59.56 201 GLU A CA 1
ATOM 1580 C C . GLU A 1 201 ? -19.609 23.332 -22.488 1.00 59.56 201 GLU A C 1
ATOM 1582 O O . GLU A 1 201 ? -18.869 22.352 -22.417 1.00 59.56 201 GLU A O 1
ATOM 1587 N N . GLN A 1 202 ? -19.731 23.978 -23.655 1.00 61.31 202 GLN A N 1
ATOM 1588 C CA . GLN A 1 202 ? -19.890 23.233 -24.927 1.00 61.31 202 GLN A CA 1
ATOM 1589 C C . GLN A 1 202 ? -18.766 23.263 -26.012 1.00 61.31 202 GLN A C 1
ATOM 1591 O O . GLN A 1 202 ? -19.017 23.745 -27.110 1.00 61.31 202 GLN A O 1
ATOM 1596 N N . ASP A 1 203 ? -17.603 22.610 -25.818 1.00 61.34 203 ASP A N 1
ATOM 1597 C CA . ASP A 1 203 ? -16.648 22.315 -26.936 1.00 61.34 203 ASP A CA 1
ATOM 1598 C C . ASP A 1 203 ? -15.970 20.911 -26.881 1.00 61.34 203 ASP A C 1
ATOM 1600 O O . ASP A 1 203 ? -16.250 20.120 -25.988 1.00 61.34 203 ASP A O 1
ATOM 1604 N N . MET A 1 204 ? -15.105 20.581 -27.841 1.00 75.00 204 MET A N 1
ATOM 1605 C CA . MET A 1 204 ? -14.097 19.503 -27.905 1.00 75.00 204 MET A CA 1
ATOM 1606 C C . MET A 1 204 ? -14.494 17.998 -27.871 1.00 75.00 204 MET A C 1
ATOM 1608 O O . MET A 1 204 ? -15.146 17.492 -26.960 1.00 75.00 204 MET A O 1
ATOM 1612 N N . ASP A 1 205 ? -13.943 17.276 -28.857 1.00 81.06 205 ASP A N 1
ATOM 1613 C CA . ASP A 1 205 ? -13.902 15.829 -29.169 1.00 81.06 205 ASP A CA 1
ATOM 1614 C C . ASP A 1 205 ? -15.197 14.972 -29.319 1.00 81.06 205 ASP A C 1
ATOM 1616 O O . ASP A 1 205 ? -16.238 15.267 -28.737 1.00 81.06 205 ASP A O 1
ATOM 1620 N N . PRO A 1 206 ? -15.162 13.863 -30.101 1.00 84.81 206 PRO A N 1
ATOM 1621 C CA . PRO A 1 206 ? -16.252 12.887 -30.213 1.00 84.81 206 PRO A CA 1
ATOM 1622 C C . PRO A 1 206 ? -16.103 11.719 -29.215 1.00 84.81 206 PRO A C 1
ATOM 1624 O O . PRO A 1 206 ? -16.798 11.709 -28.208 1.00 84.81 206 PRO A O 1
ATOM 1627 N N . PHE A 1 207 ? -15.161 10.791 -29.437 1.00 86.69 207 PHE A N 1
ATOM 1628 C CA . PHE A 1 207 ? -14.709 9.729 -28.510 1.00 86.69 207 PHE A CA 1
ATOM 1629 C C . PHE A 1 207 ? -15.741 8.635 -28.118 1.00 86.69 207 PHE A C 1
ATOM 1631 O O . PHE A 1 207 ? -16.896 8.918 -27.810 1.00 86.69 207 PHE A O 1
ATOM 1638 N N . VAL A 1 208 ? -15.328 7.356 -28.215 1.00 86.12 208 VAL A N 1
ATOM 1639 C CA . VAL A 1 208 ? -16.181 6.159 -28.005 1.00 86.12 208 VAL A CA 1
ATOM 1640 C C . VAL A 1 208 ? -15.423 4.805 -27.881 1.00 86.12 208 VAL A C 1
ATOM 1642 O O . VAL A 1 208 ? -16.069 3.749 -27.881 1.00 86.12 208 VAL A O 1
ATOM 1645 N N . ALA A 1 209 ? -14.077 4.768 -27.829 1.00 89.69 209 ALA A N 1
ATOM 1646 C CA . ALA A 1 209 ? -13.301 3.539 -28.092 1.00 89.69 209 ALA A CA 1
ATOM 1647 C C . ALA A 1 209 ? -12.086 3.229 -27.165 1.00 89.69 209 ALA A C 1
ATOM 1649 O O . ALA A 1 209 ? -11.514 4.091 -26.506 1.00 89.69 209 ALA A O 1
ATOM 1650 N N . LEU A 1 210 ? -11.688 1.944 -27.185 1.00 94.12 210 LEU A N 1
ATOM 1651 C CA . LEU A 1 210 ? -10.549 1.266 -26.524 1.00 94.12 210 LEU A CA 1
ATOM 1652 C C . LEU A 1 210 ? -10.729 0.681 -25.089 1.00 94.12 210 LEU A C 1
ATOM 1654 O O . LEU A 1 210 ? -11.604 -0.181 -24.982 1.00 94.12 210 LEU A O 1
ATOM 1658 N N . LYS A 1 211 ? -9.825 0.895 -24.098 1.00 93.69 211 LYS A N 1
ATOM 1659 C CA . LYS A 1 211 ? -9.391 -0.206 -23.179 1.00 93.69 211 LYS A CA 1
ATOM 1660 C C . LYS A 1 211 ? -9.231 0.055 -21.641 1.00 93.69 211 LYS A C 1
ATOM 1662 O O . LYS A 1 211 ? -10.227 0.307 -20.965 1.00 93.69 211 LYS A O 1
ATOM 1667 N N . GLU A 1 212 ? -8.062 -0.213 -21.020 1.00 95.50 212 GLU A N 1
ATOM 1668 C CA . GLU A 1 212 ? -7.985 -0.662 -19.602 1.00 95.50 212 GLU A CA 1
ATOM 1669 C C . GLU A 1 212 ? -7.513 0.340 -18.511 1.00 95.50 212 GLU A C 1
ATOM 1671 O O . GLU A 1 212 ? -8.381 0.828 -17.795 1.00 95.50 212 GLU A O 1
ATOM 1676 N N . LEU A 1 213 ? -6.214 0.659 -18.365 1.00 91.25 213 LEU A N 1
ATOM 1677 C CA . LEU A 1 213 ? -5.507 1.329 -17.235 1.00 91.25 213 LEU A CA 1
ATOM 1678 C C . LEU A 1 213 ? -5.303 0.466 -15.970 1.00 91.25 213 LEU A C 1
ATOM 1680 O O . LEU A 1 213 ? -5.869 -0.616 -15.869 1.00 91.25 213 LEU A O 1
ATOM 1684 N N . VAL A 1 214 ? -4.486 0.934 -15.003 1.00 93.75 214 VAL A N 1
ATOM 1685 C CA . VAL A 1 214 ? -4.032 0.147 -13.830 1.00 93.75 214 VAL A CA 1
ATOM 1686 C C . VAL A 1 214 ? -5.079 -0.009 -12.707 1.00 93.75 214 VAL A C 1
ATOM 1688 O O . VAL A 1 214 ? -5.963 -0.835 -12.917 1.00 93.75 214 VAL A O 1
ATOM 1691 N N . ILE A 1 215 ? -5.111 0.601 -11.509 1.00 88.06 215 ILE A N 1
ATOM 1692 C CA . ILE A 1 215 ? -4.512 1.787 -10.853 1.00 88.06 215 ILE A CA 1
ATOM 1693 C C . ILE A 1 215 ? -3.751 1.356 -9.569 1.00 88.06 215 ILE A C 1
ATOM 1695 O O . ILE A 1 215 ? -3.608 0.164 -9.298 1.00 88.06 215 ILE A O 1
ATOM 1699 N N . ALA A 1 216 ? -3.299 2.317 -8.762 1.00 84.69 216 ALA A N 1
ATOM 1700 C CA . ALA A 1 216 ? -2.848 2.170 -7.380 1.00 84.69 216 ALA A CA 1
ATOM 1701 C C . ALA A 1 216 ? -3.309 3.378 -6.516 1.00 84.69 216 ALA A C 1
ATOM 1703 O O . ALA A 1 216 ? -3.601 4.434 -7.063 1.00 84.69 216 ALA A O 1
ATOM 1704 N N . ASP A 1 217 ? -3.361 3.196 -5.191 1.00 83.62 217 ASP A N 1
ATOM 1705 C CA . ASP A 1 217 ? -3.524 4.195 -4.104 1.00 83.62 217 ASP A CA 1
ATOM 1706 C C . ASP A 1 217 ? -4.770 5.135 -4.075 1.00 83.62 217 ASP A C 1
ATOM 1708 O O . ASP A 1 217 ? -5.242 5.631 -5.096 1.00 83.62 217 ASP A O 1
ATOM 1712 N N . CYS A 1 218 ? -5.304 5.443 -2.874 1.00 70.44 218 CYS A N 1
ATOM 1713 C CA . CYS A 1 218 ? -6.348 6.471 -2.667 1.00 70.44 218 CYS A CA 1
ATOM 1714 C C . CYS A 1 218 ? -6.373 7.189 -1.275 1.00 70.44 218 CYS A C 1
ATOM 1716 O O . CYS A 1 218 ? -7.417 7.306 -0.630 1.00 70.44 218 CYS A O 1
ATOM 1718 N N . PHE A 1 219 ? -5.230 7.724 -0.827 1.00 66.88 219 PHE A N 1
ATOM 1719 C CA . PHE A 1 219 ? -5.035 8.568 0.367 1.00 66.88 219 PHE A CA 1
ATOM 1720 C C . PHE A 1 219 ? -5.469 10.084 0.336 1.00 66.88 219 PHE A C 1
ATOM 1722 O O . PHE A 1 219 ? -4.866 10.874 1.048 1.00 66.88 219 PHE A O 1
ATOM 1729 N N . GLY A 1 220 ? -6.444 10.584 -0.449 1.00 58.91 220 GLY A N 1
ATOM 1730 C CA . GLY A 1 220 ? -6.499 12.029 -0.837 1.00 58.91 220 GLY A CA 1
ATOM 1731 C C . GLY A 1 220 ? -7.809 12.866 -0.720 1.00 58.91 220 GLY A C 1
ATOM 1732 O O . GLY A 1 220 ? -8.541 12.653 0.223 1.00 58.91 220 GLY A O 1
ATOM 1733 N N . GLY A 1 221 ? -8.088 13.864 -1.592 1.00 53.31 221 GLY A N 1
ATOM 1734 C CA . GLY A 1 221 ? -9.255 14.780 -1.554 1.00 53.31 221 GLY A CA 1
ATOM 1735 C C . GLY A 1 221 ? -9.918 15.250 -2.889 1.00 53.31 221 GLY A C 1
ATOM 1736 O O . GLY A 1 221 ? -11.131 15.433 -2.941 1.00 53.31 221 GLY A O 1
ATOM 1737 N N . GLN A 1 222 ? -9.153 15.467 -3.964 1.00 65.38 222 GLN A N 1
ATOM 1738 C CA . GLN A 1 222 ? -9.411 16.508 -4.985 1.00 65.38 222 GLN A CA 1
ATOM 1739 C C . GLN A 1 222 ? -10.067 16.023 -6.289 1.00 65.38 222 GLN A C 1
ATOM 1741 O O . GLN A 1 222 ? -9.372 15.385 -7.083 1.00 65.38 222 GLN A O 1
ATOM 1746 N N . VAL A 1 223 ? -11.332 16.369 -6.611 1.00 64.12 223 VAL A N 1
ATOM 1747 C CA . VAL A 1 223 ? -11.887 15.888 -7.905 1.00 64.12 223 VAL A CA 1
ATOM 1748 C C . VAL A 1 223 ? -12.999 16.625 -8.675 1.00 64.12 223 VAL A C 1
ATOM 1750 O O . VAL A 1 223 ? -13.324 16.180 -9.775 1.00 64.12 223 VAL A O 1
ATOM 1753 N N . ALA A 1 224 ? -13.612 17.700 -8.181 1.00 57.16 224 ALA A N 1
ATOM 1754 C CA . ALA A 1 224 ? -14.672 18.403 -8.910 1.00 57.16 224 ALA A CA 1
ATOM 1755 C C . ALA A 1 224 ? -14.552 19.948 -8.831 1.00 57.16 224 ALA A C 1
ATOM 1757 O O . ALA A 1 224 ? -13.463 20.471 -8.633 1.00 57.16 224 ALA A O 1
ATOM 1758 N N . ASP A 1 225 ? -15.659 20.667 -9.046 1.00 69.12 225 ASP A N 1
ATOM 1759 C CA . ASP A 1 225 ? -15.755 22.124 -9.261 1.00 69.12 225 ASP A CA 1
ATOM 1760 C C . ASP A 1 225 ? -15.170 22.588 -10.617 1.00 69.12 225 ASP A C 1
ATOM 1762 O O . ASP A 1 225 ? -14.163 22.099 -11.122 1.00 69.12 225 ASP A O 1
ATOM 1766 N N . PRO A 1 226 ? -15.996 23.244 -11.445 1.00 68.06 226 PRO A N 1
ATOM 1767 C CA . PRO A 1 226 ? -16.794 22.322 -12.237 1.00 68.06 226 PRO A CA 1
ATOM 1768 C C . PRO A 1 226 ? -16.311 22.143 -13.683 1.00 68.06 226 PRO A C 1
ATOM 1770 O O . PRO A 1 226 ? -17.070 21.667 -14.526 1.00 68.06 226 PRO A O 1
ATOM 1773 N N . ARG A 1 227 ? -15.059 22.536 -13.988 1.00 69.44 227 ARG A N 1
ATOM 1774 C CA . ARG A 1 227 ? -14.302 22.142 -15.211 1.00 69.44 227 ARG A CA 1
ATOM 1775 C C . ARG A 1 227 ? -14.103 20.631 -15.138 1.00 69.44 227 ARG A C 1
ATOM 1777 O O . ARG A 1 227 ? -14.579 19.863 -15.969 1.00 69.44 227 ARG A O 1
ATOM 1784 N N . PHE A 1 228 ? -13.610 20.200 -13.980 1.00 75.50 228 PHE A N 1
ATOM 1785 C CA . PHE A 1 228 ? -14.035 18.946 -13.380 1.00 75.50 228 PHE A CA 1
ATOM 1786 C C . PHE A 1 228 ? -15.532 19.016 -12.983 1.00 75.50 228 PHE A C 1
ATOM 1788 O O . PHE A 1 228 ? -15.876 19.298 -11.843 1.00 75.50 228 PHE A O 1
ATOM 1795 N N . GLU A 1 229 ? -16.422 18.713 -13.936 1.00 74.06 229 GLU A N 1
ATOM 1796 C CA . GLU A 1 229 ? -17.753 18.084 -13.764 1.00 74.06 229 GLU A CA 1
ATOM 1797 C C . GLU A 1 229 ? -19.063 18.834 -14.211 1.00 74.06 229 GLU A C 1
ATOM 1799 O O . GLU A 1 229 ? -19.620 19.638 -13.466 1.00 74.06 229 GLU A O 1
ATOM 1804 N N . LYS A 1 230 ? -19.595 18.502 -15.423 1.00 73.31 230 LYS A N 1
ATOM 1805 C CA . LYS A 1 230 ? -20.983 18.633 -15.998 1.00 73.31 230 LYS A CA 1
ATOM 1806 C C . LYS A 1 230 ? -21.216 18.033 -17.440 1.00 73.31 230 LYS A C 1
ATOM 1808 O O . LYS A 1 230 ? -22.134 17.242 -17.610 1.00 73.31 230 LYS A O 1
ATOM 1813 N N . TRP A 1 231 ? -20.377 18.356 -18.439 1.00 76.38 231 TRP A N 1
ATOM 1814 C CA . TRP A 1 231 ? -20.080 17.718 -19.768 1.00 76.38 231 TRP A CA 1
ATOM 1815 C C . TRP A 1 231 ? -21.103 17.357 -20.849 1.00 76.38 231 TRP A C 1
ATOM 1817 O O . TRP A 1 231 ? -22.238 16.929 -20.658 1.00 76.38 231 TRP A O 1
ATOM 1827 N N . CYS A 1 232 ? -20.456 17.216 -22.009 1.00 80.00 232 CYS A N 1
ATOM 1828 C CA . CYS A 1 232 ? -20.632 16.302 -23.128 1.00 80.00 232 CYS A CA 1
ATOM 1829 C C . CYS A 1 232 ? -21.130 14.868 -22.892 1.00 80.00 232 CYS A C 1
ATOM 1831 O O . CYS A 1 232 ? -21.359 14.217 -23.903 1.00 80.00 232 CYS A O 1
ATOM 1833 N N . ILE A 1 233 ? -21.312 14.369 -21.657 1.00 80.25 233 ILE A N 1
ATOM 1834 C CA . ILE A 1 233 ? -21.320 12.934 -21.266 1.00 80.25 233 ILE A CA 1
ATOM 1835 C C . ILE A 1 233 ? -22.324 12.044 -22.028 1.00 80.25 233 ILE A C 1
ATOM 1837 O O . ILE A 1 233 ? -22.160 10.831 -22.098 1.00 80.25 233 ILE A O 1
ATOM 1841 N N . LYS A 1 234 ? -23.261 12.683 -22.734 1.00 79.00 234 LYS A N 1
ATOM 1842 C CA . LYS A 1 234 ? -23.895 12.235 -23.987 1.00 79.00 234 LYS A CA 1
ATOM 1843 C C . LYS A 1 234 ? -22.963 11.430 -24.944 1.00 79.00 234 LYS A C 1
ATOM 1845 O O . LYS A 1 234 ? -23.478 10.647 -25.735 1.00 79.00 234 LYS A O 1
ATOM 1850 N N . ARG A 1 235 ? -21.630 11.610 -24.892 1.00 81.12 235 ARG A N 1
ATOM 1851 C CA . ARG A 1 235 ? -20.581 10.727 -25.454 1.00 81.12 235 ARG A CA 1
ATOM 1852 C C . ARG A 1 235 ? -19.448 10.460 -24.442 1.00 81.12 235 ARG A C 1
ATOM 1854 O O . ARG A 1 235 ? -18.705 11.373 -24.096 1.00 81.12 235 ARG A O 1
ATOM 1861 N N . CYS A 1 236 ? -19.346 9.217 -23.960 1.00 89.00 236 CYS A N 1
ATOM 1862 C CA . CYS A 1 236 ? -18.342 8.708 -23.009 1.00 89.00 236 CYS A CA 1
ATOM 1863 C C . CYS A 1 236 ? -18.483 7.175 -22.906 1.00 89.00 236 CYS A C 1
ATOM 1865 O O . CYS A 1 236 ? -19.618 6.731 -22.723 1.00 89.00 236 CYS A O 1
ATOM 1867 N N . ALA A 1 237 ? -17.413 6.360 -23.052 1.00 89.38 237 ALA A N 1
ATOM 1868 C CA . ALA A 1 237 ? -17.641 4.902 -23.190 1.00 89.38 237 ALA A CA 1
ATOM 1869 C C . ALA A 1 237 ? -16.598 3.836 -22.733 1.00 89.38 237 ALA A C 1
ATOM 1871 O O . ALA A 1 237 ? -17.027 2.809 -22.206 1.00 89.38 237 ALA A O 1
ATOM 1872 N N . SER A 1 238 ? -15.281 3.950 -22.955 1.00 92.00 238 SER A N 1
ATOM 1873 C CA . SER A 1 238 ? -14.443 2.730 -23.134 1.00 92.00 238 SER A CA 1
ATOM 1874 C C . SER A 1 238 ? -13.568 2.230 -21.981 1.00 92.00 238 SER A C 1
ATOM 1876 O O . SER A 1 238 ? -12.490 1.702 -22.212 1.00 92.00 238 SER A O 1
ATOM 1878 N N . LEU A 1 239 ? -14.040 2.357 -20.745 1.00 94.94 239 LEU A N 1
ATOM 1879 C CA . LEU A 1 239 ? -13.279 2.072 -19.524 1.00 94.94 239 LEU A CA 1
ATOM 1880 C C . LEU A 1 239 ? -13.484 0.647 -18.971 1.00 94.94 239 LEU A C 1
ATOM 1882 O O . LEU A 1 239 ? -14.560 0.343 -18.463 1.00 94.94 239 LEU A O 1
ATOM 1886 N N . GLU A 1 240 ? -12.451 -0.210 -18.957 1.00 94.81 240 GLU A N 1
ATOM 1887 C CA . GLU A 1 240 ? -12.654 -1.664 -18.736 1.00 94.81 240 GLU A CA 1
ATOM 1888 C C . GLU A 1 240 ? -12.342 -2.231 -17.336 1.00 94.81 240 GLU A C 1
ATOM 1890 O O . GLU A 1 240 ? -13.265 -2.549 -16.595 1.00 94.81 240 GLU A O 1
ATOM 1895 N N . SER A 1 241 ? -11.081 -2.349 -16.904 1.00 95.62 241 SER A N 1
ATOM 1896 C CA . SER A 1 241 ? -10.698 -3.116 -15.693 1.00 95.62 241 SER A CA 1
ATOM 1897 C C . SER A 1 241 ? -9.768 -2.351 -14.724 1.00 95.62 241 SER A C 1
ATOM 1899 O O . SER A 1 241 ? -8.927 -1.594 -15.184 1.00 95.62 241 SER A O 1
ATOM 1901 N N . ILE A 1 242 ? -9.948 -2.481 -13.400 1.00 93.38 242 ILE A N 1
ATOM 1902 C CA . ILE A 1 242 ? -9.253 -1.686 -12.355 1.00 93.38 242 ILE A CA 1
ATOM 1903 C C . ILE A 1 242 ? -8.381 -2.561 -11.417 1.00 93.38 242 ILE A C 1
ATOM 1905 O O . ILE A 1 242 ? -8.604 -3.768 -11.330 1.00 93.38 242 ILE A O 1
ATOM 1909 N N . ARG A 1 243 ? -7.390 -1.923 -10.768 1.00 94.12 243 ARG A N 1
ATOM 1910 C CA . ARG A 1 243 ? -6.579 -2.297 -9.582 1.00 94.12 243 ARG A CA 1
ATOM 1911 C C . ARG A 1 243 ? -6.363 -1.079 -8.673 1.00 94.12 243 ARG A C 1
ATOM 1913 O O . ARG A 1 243 ? -6.579 0.022 -9.177 1.00 94.12 243 ARG A O 1
ATOM 1920 N N . LEU A 1 244 ? -5.963 -1.235 -7.406 1.00 91.06 244 LEU A N 1
ATOM 1921 C CA . LEU A 1 244 ? -5.732 -0.124 -6.454 1.00 91.06 244 LEU A CA 1
ATOM 1922 C C . LEU A 1 244 ? -4.762 -0.463 -5.306 1.00 91.06 244 LEU A C 1
ATOM 1924 O O . LEU A 1 244 ? -4.281 -1.583 -5.188 1.00 91.06 244 LEU A O 1
ATOM 1928 N N . LYS A 1 245 ? -4.529 0.522 -4.419 1.00 88.81 245 LYS A N 1
ATOM 1929 C CA . LYS A 1 245 ? -4.000 0.367 -3.050 1.00 88.81 245 LYS A CA 1
ATOM 1930 C C . LYS A 1 245 ? -4.629 1.408 -2.089 1.00 88.81 245 LYS A C 1
ATOM 1932 O O . LYS A 1 245 ? -5.417 2.238 -2.533 1.00 88.81 245 LYS A O 1
ATOM 1937 N N . ASN A 1 246 ? -4.202 1.414 -0.817 1.00 84.69 246 ASN A N 1
ATOM 1938 C CA . ASN A 1 246 ? -4.274 2.526 0.154 1.00 84.69 246 ASN A CA 1
ATOM 1939 C C . ASN A 1 246 ? -5.539 3.425 0.107 1.00 84.69 246 ASN A C 1
ATOM 1941 O O . ASN A 1 246 ? -5.412 4.601 -0.213 1.00 84.69 246 ASN A O 1
ATOM 1945 N N . CYS A 1 247 ? -6.740 2.915 0.410 1.00 79.31 247 CYS A N 1
ATOM 1946 C CA . CYS A 1 247 ? -8.001 3.655 0.222 1.00 79.31 247 CYS A CA 1
ATOM 1947 C C . CYS A 1 247 ? -8.493 4.530 1.412 1.00 79.31 247 CYS A C 1
ATOM 1949 O O . CYS A 1 247 ? -7.823 4.638 2.440 1.00 79.31 247 CYS A O 1
ATOM 1951 N N . GLY A 1 248 ? -9.649 5.187 1.237 1.00 74.12 248 GLY A N 1
ATOM 1952 C CA . GLY A 1 248 ? -10.347 6.179 2.087 1.00 74.12 248 GLY A CA 1
ATOM 1953 C C . GLY A 1 248 ? -11.398 6.918 1.229 1.00 74.12 248 GLY A C 1
ATOM 1954 O O . GLY A 1 248 ? -11.226 6.881 0.021 1.00 74.12 248 GLY A O 1
ATOM 1955 N N . ILE A 1 249 ? -12.513 7.501 1.744 1.00 72.31 249 ILE A N 1
ATOM 1956 C CA . ILE A 1 249 ? -13.856 7.491 1.077 1.00 72.31 249 ILE A CA 1
ATOM 1957 C C . ILE A 1 249 ? -14.812 8.791 1.068 1.00 72.31 249 ILE A C 1
ATOM 1959 O O . ILE A 1 249 ? -15.953 8.688 1.516 1.00 72.31 249 ILE A O 1
ATOM 1963 N N . LEU A 1 250 ? -14.464 9.971 0.444 1.00 60.31 250 LEU A N 1
ATOM 1964 C CA . LEU A 1 250 ? -15.376 11.022 -0.191 1.00 60.31 250 LEU A CA 1
ATOM 1965 C C . LEU A 1 250 ? -15.107 11.612 -1.655 1.00 60.31 250 LEU A C 1
ATOM 1967 O O . LEU A 1 250 ? -14.849 12.789 -1.847 1.00 60.31 250 LEU A O 1
ATOM 1971 N N . SER A 1 251 ? -15.242 10.868 -2.750 1.00 69.88 251 SER A N 1
ATOM 1972 C CA . SER A 1 251 ? -15.352 11.310 -4.143 1.00 69.88 251 SER A CA 1
ATOM 1973 C C . SER A 1 251 ? -16.067 10.324 -5.105 1.00 69.88 251 SER A C 1
ATOM 1975 O O . SER A 1 251 ? -16.960 10.754 -5.825 1.00 69.88 251 SER A O 1
ATOM 1977 N N . LEU A 1 252 ? -15.851 8.997 -5.006 1.00 80.56 252 LEU A N 1
ATOM 1978 C CA . LEU A 1 252 ? -16.461 7.919 -5.836 1.00 80.56 252 LEU A CA 1
ATOM 1979 C C . LEU A 1 252 ? -17.864 8.120 -6.387 1.00 80.56 252 LEU A C 1
ATOM 1981 O O . LEU A 1 252 ? -18.041 7.750 -7.527 1.00 80.56 252 LEU A O 1
ATOM 1985 N N . GLU A 1 253 ? -18.895 8.580 -5.666 1.00 79.06 253 GLU A N 1
ATOM 1986 C CA . GLU A 1 253 ? -20.234 8.669 -6.282 1.00 79.06 253 GLU A CA 1
ATOM 1987 C C . GLU A 1 253 ? -20.433 9.894 -7.186 1.00 79.06 253 GLU A C 1
ATOM 1989 O O . GLU A 1 253 ? -21.536 10.092 -7.685 1.00 79.06 253 GLU A O 1
ATOM 1994 N N . SER A 1 254 ? -19.386 10.667 -7.489 1.00 74.38 254 SER A N 1
ATOM 1995 C CA . SER A 1 254 ? -19.324 11.354 -8.783 1.00 74.38 254 SER A CA 1
ATOM 1996 C C . SER A 1 254 ? -19.102 10.325 -9.894 1.00 74.38 254 SER A C 1
ATOM 1998 O O . SER A 1 254 ? -19.917 10.226 -10.810 1.00 74.38 254 SER A O 1
ATOM 2000 N N . LEU A 1 255 ? -18.087 9.468 -9.739 1.00 84.12 255 LEU A N 1
ATOM 2001 C CA . LEU A 1 255 ? -17.843 8.283 -10.552 1.00 84.12 255 LEU A CA 1
ATOM 2002 C C . LEU A 1 255 ? -18.965 7.251 -10.469 1.00 84.12 255 LEU A C 1
ATOM 2004 O O . LEU A 1 255 ? -19.770 7.270 -11.369 1.00 84.12 255 LEU A O 1
ATOM 2008 N N . ALA A 1 256 ? -19.017 6.312 -9.516 1.00 85.81 256 ALA A N 1
ATOM 2009 C CA . ALA A 1 256 ? -19.765 5.046 -9.614 1.00 85.81 256 ALA A CA 1
ATOM 2010 C C . ALA A 1 256 ? -21.207 5.260 -10.057 1.00 85.81 256 ALA A C 1
ATOM 2012 O O . ALA A 1 256 ? -21.686 4.583 -10.963 1.00 85.81 256 ALA A O 1
ATOM 2013 N N . ARG A 1 257 ? -21.815 6.314 -9.508 1.00 81.69 257 ARG A N 1
ATOM 2014 C CA . ARG A 1 257 ? -23.057 6.902 -9.989 1.00 81.69 257 ARG A CA 1
ATOM 2015 C C . ARG A 1 257 ? -23.012 7.167 -11.496 1.00 81.69 257 ARG A C 1
ATOM 2017 O O . ARG A 1 257 ? -23.617 6.422 -12.258 1.00 81.69 257 ARG A O 1
ATOM 2024 N N . SER A 1 258 ? -22.264 8.161 -11.965 1.00 82.56 258 SER A N 1
ATOM 2025 C CA . SER A 1 258 ? -22.172 8.468 -13.394 1.00 82.56 258 SER A CA 1
ATOM 2026 C C . SER A 1 258 ? -21.278 7.519 -14.230 1.00 82.56 258 SER A C 1
ATOM 2028 O O . SER A 1 258 ? -21.098 7.718 -15.430 1.00 82.56 258 SER A O 1
ATOM 2030 N N . VAL A 1 259 ? -20.775 6.431 -13.641 1.00 86.62 259 VAL A N 1
ATOM 2031 C CA . VAL A 1 259 ? -20.107 5.279 -14.269 1.00 86.62 259 VAL A CA 1
ATOM 2032 C C . VAL A 1 259 ? -21.152 4.236 -14.649 1.00 86.62 259 VAL A C 1
ATOM 2034 O O . VAL A 1 259 ? -21.129 3.778 -15.785 1.00 86.62 259 VAL A O 1
ATOM 2037 N N . PHE A 1 260 ? -22.151 3.987 -13.797 1.00 85.69 260 PHE A N 1
ATOM 2038 C CA . PHE A 1 260 ? -23.394 3.320 -14.198 1.00 85.69 260 PHE A CA 1
ATOM 2039 C C . PHE A 1 260 ? -24.071 4.106 -15.341 1.00 85.69 260 PHE A C 1
ATOM 2041 O O . PHE A 1 260 ? -24.732 3.528 -16.199 1.00 85.69 260 PHE A O 1
ATOM 2048 N N . VAL A 1 261 ? -23.833 5.426 -15.407 1.00 84.50 261 VAL A N 1
ATOM 2049 C CA . VAL A 1 261 ? -24.299 6.295 -16.506 1.00 84.50 261 VAL A CA 1
ATOM 2050 C C . VAL A 1 261 ? -23.431 6.219 -17.778 1.00 84.50 261 VAL A C 1
ATOM 2052 O O . VAL A 1 261 ? -23.905 6.624 -18.834 1.00 84.50 261 VAL A O 1
ATOM 2055 N N . SER A 1 262 ? -22.187 5.725 -17.753 1.00 88.06 262 SER A N 1
ATOM 2056 C CA . SER A 1 262 ? -21.284 5.848 -18.926 1.00 88.06 262 SER A CA 1
ATOM 2057 C C . SER A 1 262 ? -20.221 4.749 -19.106 1.00 88.06 262 SER A C 1
ATOM 2059 O O . SER A 1 262 ? -19.266 4.918 -19.868 1.00 88.06 262 SER A O 1
ATOM 2061 N N . CYS A 1 263 ? -20.371 3.609 -18.429 1.00 92.62 263 CYS A N 1
ATOM 2062 C CA . CYS A 1 263 ? -19.462 2.465 -18.528 1.00 92.62 263 CYS A CA 1
ATOM 2063 C C . CYS A 1 263 ? -20.176 1.100 -18.599 1.00 92.62 263 CYS A C 1
ATOM 2065 O O . CYS A 1 263 ? -19.890 0.236 -17.764 1.00 92.62 263 CYS A O 1
ATOM 2067 N N . PRO A 1 264 ? -20.967 0.814 -19.654 1.00 90.75 264 PRO A N 1
ATOM 2068 C CA . PRO A 1 264 ? -21.394 -0.549 -20.016 1.00 90.75 264 PRO A CA 1
ATOM 2069 C C . PRO A 1 264 ? -20.215 -1.397 -20.559 1.00 90.75 264 PRO A C 1
ATOM 2071 O O . PRO A 1 264 ? -20.319 -2.096 -21.565 1.00 90.75 264 PRO A O 1
ATOM 2074 N N . LYS A 1 265 ? -19.044 -1.255 -19.921 1.00 92.00 265 LYS A N 1
ATOM 2075 C CA . LYS A 1 265 ? -17.771 -1.951 -20.161 1.00 92.00 265 LYS A CA 1
ATOM 2076 C C . LYS A 1 265 ? -16.938 -2.148 -18.879 1.00 92.00 265 LYS A C 1
ATOM 2078 O O . LYS A 1 265 ? -15.955 -2.888 -18.928 1.00 92.00 265 LYS A O 1
ATOM 2083 N N . LEU A 1 266 ? -17.291 -1.533 -17.739 1.00 95.12 266 LEU A N 1
ATOM 2084 C CA . LEU A 1 266 ? -16.524 -1.654 -16.490 1.00 95.12 266 LEU A CA 1
ATOM 2085 C C . LEU A 1 266 ? -16.762 -3.030 -15.843 1.00 95.12 266 LEU A C 1
ATOM 2087 O O . LEU A 1 266 ? -17.858 -3.296 -15.357 1.00 95.12 266 LEU A O 1
ATOM 2091 N N . ASN A 1 267 ? -15.751 -3.908 -15.876 1.00 95.19 267 ASN A N 1
ATOM 2092 C CA . ASN A 1 267 ? -15.935 -5.351 -15.635 1.00 95.19 267 ASN A CA 1
ATOM 2093 C C . ASN A 1 267 ? -14.917 -6.030 -14.692 1.00 95.19 267 ASN A C 1
ATOM 2095 O O . ASN A 1 267 ? -15.175 -7.147 -14.249 1.00 95.19 267 ASN A O 1
ATOM 2099 N N . ARG A 1 268 ? -13.805 -5.378 -14.320 1.00 96.94 268 ARG A N 1
ATOM 2100 C CA . ARG A 1 268 ? -12.955 -5.824 -13.192 1.00 96.94 268 ARG A CA 1
ATOM 2101 C C . ARG A 1 268 ? -12.676 -4.692 -12.213 1.00 96.94 268 ARG A C 1
ATOM 2103 O O . ARG A 1 268 ? -12.552 -3.549 -12.654 1.00 96.94 268 ARG A O 1
ATOM 2110 N N . LEU A 1 269 ? -12.473 -5.047 -10.951 1.00 94.19 269 LEU A N 1
ATOM 2111 C CA . LEU A 1 269 ? -12.181 -4.211 -9.789 1.00 94.19 269 LEU A CA 1
ATOM 2112 C C . LEU A 1 269 ? -11.024 -4.832 -8.983 1.00 94.19 269 LEU A C 1
ATOM 2114 O O . LEU A 1 269 ? -10.877 -6.051 -8.975 1.00 94.19 269 LEU A O 1
ATOM 2118 N N . ASP A 1 270 ? -10.224 -4.028 -8.285 1.00 93.81 270 ASP A N 1
ATOM 2119 C CA . ASP A 1 270 ? -9.205 -4.504 -7.340 1.00 93.81 270 ASP A CA 1
ATOM 2120 C C . ASP A 1 270 ? -8.851 -3.379 -6.329 1.00 93.81 270 ASP A C 1
ATOM 2122 O O . ASP A 1 270 ? -9.029 -2.209 -6.673 1.00 93.81 270 ASP A O 1
ATOM 2126 N N . TYR A 1 271 ? -8.480 -3.738 -5.086 1.00 91.25 271 TYR A N 1
ATOM 2127 C CA . TYR A 1 271 ? -8.346 -2.891 -3.873 1.00 91.25 271 TYR A CA 1
ATOM 2128 C C . TYR A 1 271 ? -7.145 -3.304 -3.001 1.00 91.25 271 TYR A C 1
ATOM 2130 O O . TYR A 1 271 ? -6.865 -4.497 -2.916 1.00 91.25 271 TYR A O 1
ATOM 2138 N N . ILE A 1 272 ? -6.527 -2.348 -2.283 1.00 87.75 272 ILE A N 1
ATOM 2139 C CA . ILE A 1 272 ? -5.844 -2.526 -0.973 1.00 87.75 272 ILE A CA 1
ATOM 2140 C C . ILE A 1 272 ? -6.219 -1.310 -0.088 1.00 87.75 272 ILE A C 1
ATOM 2142 O O . ILE A 1 272 ? -6.562 -0.261 -0.634 1.00 87.75 272 ILE A O 1
ATOM 2146 N N . SER A 1 273 ? -6.104 -1.371 1.244 1.00 82.94 273 SER A N 1
ATOM 2147 C CA . SER A 1 273 ? -6.218 -0.199 2.136 1.00 82.94 273 SER A CA 1
ATOM 2148 C C . SER A 1 273 ? -5.319 -0.305 3.377 1.00 82.94 273 SER A C 1
ATOM 2150 O O . SER A 1 273 ? -4.975 -1.408 3.784 1.00 82.94 273 SER A O 1
ATOM 2152 N N . SER A 1 274 ? -4.944 0.832 3.988 1.00 71.69 274 SER A N 1
ATOM 2153 C CA . SER A 1 274 ? -4.250 0.863 5.300 1.00 71.69 274 SER A CA 1
ATOM 2154 C C . SER A 1 274 ? -5.202 0.752 6.496 1.00 71.69 274 SER A C 1
ATOM 2156 O O . SER A 1 274 ? -4.770 0.747 7.645 1.00 71.69 274 SER A O 1
ATOM 2158 N N . GLY A 1 275 ? -6.510 0.705 6.242 1.00 66.06 275 GLY A N 1
ATOM 2159 C CA . GLY A 1 275 ? -7.526 0.617 7.281 1.00 66.06 275 GLY A CA 1
ATOM 2160 C C . GLY A 1 275 ? -8.818 0.032 6.734 1.00 66.06 275 GLY A C 1
ATOM 2161 O O . GLY A 1 275 ? -9.121 0.245 5.563 1.00 66.06 275 GLY A O 1
ATOM 2162 N N . GLU A 1 276 ? -9.564 -0.689 7.575 1.00 67.62 276 GLU A N 1
ATOM 2163 C CA . GLU A 1 276 ? -10.869 -1.227 7.185 1.00 67.62 276 GLU A CA 1
ATOM 2164 C C . GLU A 1 276 ? -11.970 -0.165 7.064 1.00 67.62 276 GLU A C 1
ATOM 2166 O O . GLU A 1 276 ? -11.765 1.036 7.218 1.00 67.62 276 GLU A O 1
ATOM 2171 N N . GLU A 1 277 ? -13.122 -0.640 6.648 1.00 76.88 277 GLU A N 1
ATOM 2172 C CA . GLU A 1 277 ? -13.982 -0.057 5.648 1.00 76.88 277 GLU A CA 1
ATOM 2173 C C . GLU A 1 277 ? -15.201 -1.014 5.649 1.00 76.88 277 GLU A C 1
ATOM 2175 O O . GLU A 1 277 ? -15.072 -2.106 5.121 1.00 76.88 277 GLU A O 1
ATOM 2180 N N . ASP A 1 278 ? -16.373 -0.702 6.221 1.00 81.38 278 ASP A N 1
ATOM 2181 C CA . ASP A 1 278 ? -17.384 -1.740 6.580 1.00 81.38 278 ASP A CA 1
ATOM 2182 C C . ASP A 1 278 ? -17.936 -2.636 5.443 1.00 81.38 278 ASP A C 1
ATOM 2184 O O . ASP A 1 278 ? -17.714 -3.848 5.378 1.00 81.38 278 ASP A O 1
ATOM 2188 N N . ASP A 1 279 ? -18.757 -2.031 4.590 1.00 85.62 279 ASP A N 1
ATOM 2189 C CA . ASP A 1 279 ? -19.875 -2.711 3.938 1.00 85.62 279 ASP A CA 1
ATOM 2190 C C . ASP A 1 279 ? -20.488 -1.769 2.883 1.00 85.62 279 ASP A C 1
ATOM 2192 O O . ASP A 1 279 ? -20.616 -2.143 1.718 1.00 85.62 279 ASP A O 1
ATOM 2196 N N . LEU A 1 280 ? -20.774 -0.502 3.234 1.00 83.06 280 LEU A N 1
ATOM 2197 C CA . LEU A 1 280 ? -21.477 0.443 2.350 1.00 83.06 280 LEU A CA 1
ATOM 2198 C C . LEU A 1 280 ? -20.683 0.884 1.118 1.00 83.06 280 LEU A C 1
ATOM 2200 O O . LEU A 1 280 ? -21.275 0.995 0.041 1.00 83.06 280 LEU A O 1
ATOM 2204 N N . THR A 1 281 ? -19.365 1.074 1.209 1.00 84.75 281 THR A N 1
ATOM 2205 C CA . THR A 1 281 ? -18.588 1.396 -0.003 1.00 84.75 281 THR A CA 1
ATOM 2206 C C . THR A 1 281 ? -18.019 0.178 -0.673 1.00 84.75 281 THR A C 1
ATOM 2208 O O . THR A 1 281 ? -17.852 0.223 -1.877 1.00 84.75 281 THR A O 1
ATOM 2211 N N . PHE A 1 282 ? -17.821 -0.949 0.007 1.00 86.62 282 PHE A N 1
ATOM 2212 C CA . PHE A 1 282 ? -17.652 -2.193 -0.744 1.00 86.62 282 PHE A CA 1
ATOM 2213 C C . PHE A 1 282 ? -18.909 -2.466 -1.582 1.00 86.62 282 PHE A C 1
ATOM 2215 O O . PHE A 1 282 ? -18.796 -2.768 -2.768 1.00 86.62 282 PHE A O 1
ATOM 2222 N N . MET A 1 283 ? -20.101 -2.189 -1.040 1.00 90.62 283 MET A N 1
ATOM 2223 C CA . MET A 1 283 ? -21.342 -2.156 -1.807 1.00 90.62 283 MET A CA 1
ATOM 2224 C C . MET A 1 283 ? -21.283 -1.107 -2.940 1.00 90.62 283 MET A C 1
ATOM 2226 O O . MET A 1 283 ? -21.506 -1.447 -4.097 1.00 90.62 283 MET A O 1
ATOM 2230 N N . ALA A 1 284 ? -20.928 0.153 -2.681 1.00 85.31 284 ALA A N 1
ATOM 2231 C CA . ALA A 1 284 ? -20.954 1.192 -3.720 1.00 85.31 284 ALA A CA 1
ATOM 2232 C C . ALA A 1 284 ? -19.840 1.105 -4.783 1.00 85.31 284 ALA A C 1
ATOM 2234 O O . ALA A 1 284 ? -20.025 1.535 -5.922 1.00 85.31 284 ALA A O 1
ATOM 2235 N N . VAL A 1 285 ? -18.695 0.528 -4.432 1.00 88.62 285 VAL A N 1
ATOM 2236 C CA . VAL A 1 285 ? -17.613 0.177 -5.351 1.00 88.62 285 VAL A CA 1
ATOM 2237 C C . VAL A 1 285 ? -18.076 -0.972 -6.245 1.00 88.62 285 VAL A C 1
ATOM 2239 O O . VAL A 1 285 ? -17.896 -0.893 -7.458 1.00 88.62 285 VAL A O 1
ATOM 2242 N N . LEU A 1 286 ? -18.757 -1.989 -5.705 1.00 91.12 286 LEU A N 1
ATOM 2243 C CA . LEU A 1 286 ? -19.391 -3.025 -6.527 1.00 91.12 286 LEU A CA 1
ATOM 2244 C C . LEU A 1 286 ? -20.529 -2.447 -7.401 1.00 91.12 286 LEU A C 1
ATOM 2246 O O . LEU A 1 286 ? -20.681 -2.856 -8.551 1.00 91.12 286 LEU A O 1
ATOM 2250 N N . MET A 1 287 ? -21.243 -1.409 -6.950 1.00 89.88 287 MET A N 1
ATOM 2251 C CA . MET A 1 287 ? -22.195 -0.651 -7.784 1.00 89.88 287 MET A CA 1
ATOM 2252 C C . MET A 1 287 ? -21.538 0.140 -8.936 1.00 89.88 287 MET A C 1
ATOM 2254 O O . MET A 1 287 ? -22.260 0.720 -9.746 1.00 89.88 287 MET A O 1
ATOM 2258 N N . MET A 1 288 ? -20.203 0.152 -9.084 1.00 89.69 288 MET A N 1
ATOM 2259 C CA . MET A 1 288 ? -19.567 0.694 -10.293 1.00 89.69 288 MET A CA 1
ATOM 2260 C C . MET A 1 288 ? -19.880 -0.126 -11.564 1.00 89.69 288 MET A C 1
ATOM 2262 O O . MET A 1 288 ? -19.687 0.396 -12.659 1.00 89.69 288 MET A O 1
ATOM 2266 N N . SER A 1 289 ? -20.335 -1.383 -11.481 1.00 93.69 289 SER A N 1
ATOM 2267 C CA . SER A 1 289 ? -20.675 -2.165 -12.682 1.00 93.69 289 SER A CA 1
ATOM 2268 C C . SER A 1 289 ? -22.180 -2.359 -12.846 1.00 93.69 289 SER A C 1
ATOM 2270 O O . SER A 1 289 ? -22.822 -3.039 -12.047 1.00 93.69 289 SER A O 1
ATOM 2272 N N . SER A 1 290 ? -22.727 -1.817 -13.938 1.00 88.94 290 SER A N 1
ATOM 2273 C CA . SER A 1 290 ? -24.101 -2.085 -14.382 1.00 88.94 290 SER A CA 1
ATOM 2274 C C . SER A 1 290 ? -24.278 -3.470 -15.015 1.00 88.94 290 SER A C 1
ATOM 2276 O O . SER A 1 290 ? -25.393 -3.980 -15.049 1.00 88.94 290 SER A O 1
ATOM 2278 N N . GLU A 1 291 ? -23.190 -4.078 -15.503 1.00 90.00 291 GLU A N 1
ATOM 2279 C CA . GLU A 1 291 ? -23.183 -5.366 -16.224 1.00 90.00 291 GLU A CA 1
ATOM 2280 C C . GLU A 1 291 ? -22.690 -6.545 -15.355 1.00 90.00 291 GLU A C 1
ATOM 2282 O O . GLU A 1 291 ? -22.794 -7.706 -15.752 1.00 90.00 291 GLU A O 1
ATOM 2287 N N . GLY A 1 292 ? -22.161 -6.257 -14.161 1.00 92.00 292 GLY A N 1
ATOM 2288 C CA . GLY A 1 292 ? -21.608 -7.229 -13.219 1.00 92.00 292 GLY A CA 1
ATOM 2289 C C . GLY A 1 292 ? -20.095 -7.449 -13.348 1.00 92.00 292 GLY A C 1
ATOM 2290 O O . GLY A 1 292 ? -19.471 -7.204 -14.382 1.00 92.00 292 GLY A O 1
ATOM 2291 N N . TRP A 1 293 ? -19.484 -7.914 -12.256 1.00 96.38 293 TRP A N 1
ATOM 2292 C CA . TRP A 1 293 ? -18.035 -8.114 -12.172 1.00 96.38 293 TRP A CA 1
ATOM 2293 C C . TRP A 1 293 ? -17.593 -9.479 -12.675 1.00 96.38 293 TRP A C 1
ATOM 2295 O O . TRP A 1 293 ? -18.219 -10.491 -12.368 1.00 96.38 293 TRP A O 1
ATOM 2305 N N . LYS A 1 294 ? -16.459 -9.491 -13.375 1.00 95.94 294 LYS A N 1
ATOM 2306 C CA . LYS A 1 294 ? -15.669 -10.680 -13.709 1.00 95.94 294 LYS A CA 1
ATOM 2307 C C . LYS A 1 294 ? -14.546 -10.915 -12.707 1.00 95.94 294 LYS A C 1
ATOM 2309 O O . LYS A 1 294 ? -14.348 -12.045 -12.288 1.00 95.94 294 LYS A O 1
ATOM 2314 N N . GLU A 1 295 ? -13.836 -9.872 -12.285 1.00 96.69 295 GLU A N 1
ATOM 2315 C CA . GLU A 1 295 ? -12.787 -10.005 -11.268 1.00 96.69 295 GLU A CA 1
ATOM 2316 C C . GLU A 1 295 ? -12.907 -8.920 -10.200 1.00 96.69 295 GLU A C 1
ATOM 2318 O O . GLU A 1 295 ? -13.188 -7.764 -10.523 1.00 96.69 295 GLU A O 1
ATOM 2323 N N . VAL A 1 296 ? -12.681 -9.306 -8.944 1.00 94.88 296 VAL A N 1
ATOM 2324 C CA . VAL A 1 296 ? -12.699 -8.438 -7.761 1.00 94.88 296 VAL A CA 1
ATOM 2325 C C . VAL A 1 296 ? -11.514 -8.806 -6.858 1.00 94.88 296 VAL A C 1
ATOM 2327 O O . VAL A 1 296 ? -11.466 -9.928 -6.359 1.00 94.88 296 VAL A O 1
ATOM 2330 N N . GLN A 1 297 ? -10.583 -7.877 -6.614 1.00 94.25 297 GLN A N 1
ATOM 2331 C CA . GLN A 1 297 ? -9.729 -7.904 -5.411 1.00 94.25 297 GLN A CA 1
ATOM 2332 C C . GLN A 1 297 ? -10.278 -6.920 -4.369 1.00 94.25 297 GLN A C 1
ATOM 2334 O O . GLN A 1 297 ? -10.703 -5.825 -4.730 1.00 94.25 297 GLN A O 1
ATOM 2339 N N . LEU A 1 298 ? -10.230 -7.286 -3.092 1.00 91.00 298 LEU A N 1
ATOM 2340 C CA . LEU A 1 298 ? -10.556 -6.453 -1.937 1.00 91.00 298 LEU A CA 1
ATOM 2341 C C . LEU A 1 298 ? -9.529 -6.721 -0.823 1.00 91.00 298 LEU A C 1
ATOM 2343 O O . LEU A 1 298 ? -9.762 -7.552 0.052 1.00 91.00 298 LEU A O 1
ATOM 2347 N N . CYS A 1 299 ? -8.370 -6.056 -0.893 1.00 85.06 299 CYS A N 1
ATOM 2348 C CA . CYS A 1 299 ? -7.338 -6.125 0.148 1.00 85.06 299 CYS A CA 1
ATOM 2349 C C . CYS A 1 299 ? -7.387 -4.922 1.112 1.00 85.06 299 CYS A C 1
ATOM 2351 O O . CYS A 1 299 ? -8.038 -3.913 0.836 1.00 85.06 299 CYS A O 1
ATOM 2353 N N . GLY A 1 300 ? -6.695 -5.016 2.249 1.00 75.25 300 GLY A N 1
ATOM 2354 C CA . GLY A 1 300 ? -6.938 -4.174 3.430 1.00 75.25 300 GLY A CA 1
ATOM 2355 C C . GLY A 1 300 ? -8.148 -4.643 4.254 1.00 75.25 300 GLY A C 1
ATOM 2356 O O . GLY A 1 300 ? -8.635 -3.914 5.118 1.00 75.25 300 GLY A O 1
ATOM 2357 N N . MET A 1 301 ? -8.659 -5.847 3.979 1.00 71.50 301 MET A N 1
ATOM 2358 C CA . MET A 1 301 ? -9.877 -6.382 4.579 1.00 71.50 301 MET A CA 1
ATOM 2359 C C . MET A 1 301 ? -9.600 -7.016 5.940 1.00 71.50 301 MET A C 1
ATOM 2361 O O . MET A 1 301 ? -9.498 -8.233 6.077 1.00 71.50 301 MET A O 1
ATOM 2365 N N . LEU A 1 302 ? -9.616 -6.186 6.985 1.00 66.62 302 LEU A N 1
ATOM 2366 C CA . LEU A 1 302 ? -9.846 -6.688 8.342 1.00 66.62 302 LEU A CA 1
ATOM 2367 C C . LEU A 1 302 ? -11.253 -7.331 8.472 1.00 66.62 302 LEU A C 1
ATOM 2369 O O . LEU A 1 302 ? -11.486 -8.015 9.469 1.00 66.62 302 LEU A O 1
ATOM 2373 N N . ASN A 1 303 ? -12.177 -7.103 7.515 1.00 74.19 303 ASN A N 1
ATOM 2374 C CA . ASN A 1 303 ? -13.438 -7.833 7.275 1.00 74.19 303 ASN A CA 1
ATOM 2375 C C . ASN A 1 303 ? -14.126 -7.430 5.935 1.00 74.19 303 ASN A C 1
ATOM 2377 O O . ASN A 1 303 ? -13.695 -6.491 5.270 1.00 74.19 303 ASN A O 1
ATOM 2381 N N . MET A 1 304 ? -15.239 -8.106 5.593 1.00 83.69 304 MET A N 1
ATOM 2382 C CA . MET A 1 304 ? -16.238 -7.736 4.563 1.00 83.69 304 MET A CA 1
ATOM 2383 C C . MET A 1 304 ? -17.657 -7.917 5.128 1.00 83.69 304 MET A C 1
ATOM 2385 O O . MET A 1 304 ? -18.022 -9.045 5.446 1.00 83.69 304 MET A O 1
ATOM 2389 N N . GLY A 1 305 ? -18.463 -6.862 5.270 1.00 85.00 305 GLY A N 1
ATOM 2390 C CA . GLY A 1 305 ? -19.784 -6.983 5.900 1.00 85.00 305 GLY A CA 1
ATOM 2391 C C . GLY A 1 305 ? -20.879 -7.708 5.075 1.00 85.00 305 GLY A C 1
ATOM 2392 O O . GLY A 1 305 ? -20.664 -8.090 3.917 1.00 85.00 305 GLY A O 1
ATOM 2393 N N . PRO A 1 306 ? -22.078 -7.921 5.662 1.00 83.81 306 PRO A N 1
ATOM 2394 C CA . PRO A 1 306 ? -23.192 -8.615 5.005 1.00 83.81 306 PRO A CA 1
ATOM 2395 C C . PRO A 1 306 ? -23.811 -7.891 3.795 1.00 83.81 306 PRO A C 1
ATOM 2397 O O . PRO A 1 306 ? -24.341 -8.543 2.899 1.00 83.81 306 PRO A O 1
ATOM 2400 N N . MET A 1 307 ? -23.805 -6.557 3.722 1.00 87.31 307 MET A N 1
ATOM 2401 C CA . MET A 1 307 ? -24.409 -5.828 2.589 1.00 87.31 307 MET A CA 1
ATOM 2402 C C . MET A 1 307 ? -23.555 -5.946 1.317 1.00 87.31 307 MET A C 1
ATOM 2404 O O . MET A 1 307 ? -24.080 -6.241 0.240 1.00 87.31 307 MET A O 1
ATOM 2408 N N . ALA A 1 308 ? -22.240 -5.803 1.453 1.00 90.81 308 ALA A N 1
ATOM 2409 C CA . ALA A 1 308 ? -21.226 -6.072 0.449 1.00 90.81 308 ALA A CA 1
ATOM 2410 C C . ALA A 1 308 ? -21.214 -7.553 0.073 1.00 90.81 308 ALA A C 1
ATOM 2412 O O . ALA A 1 308 ? -21.231 -7.861 -1.116 1.00 90.81 308 ALA A O 1
ATOM 2413 N N . THR A 1 309 ? -21.288 -8.464 1.053 1.00 89.06 309 THR A N 1
ATOM 2414 C CA . THR A 1 309 ? -21.397 -9.910 0.797 1.00 89.06 309 THR A CA 1
ATOM 2415 C C . THR A 1 309 ? -22.638 -10.238 -0.042 1.00 89.06 309 THR A C 1
ATOM 2417 O O . THR A 1 309 ? -22.539 -10.953 -1.040 1.00 89.06 309 THR A O 1
ATOM 2420 N N . ARG A 1 310 ? -23.804 -9.658 0.273 1.00 89.06 310 ARG A N 1
ATOM 2421 C CA . ARG A 1 310 ? -25.042 -9.842 -0.511 1.00 89.06 310 ARG A CA 1
ATOM 2422 C C . ARG A 1 310 ? -24.972 -9.227 -1.904 1.00 89.06 310 ARG A C 1
ATOM 2424 O O . ARG A 1 310 ? -25.467 -9.835 -2.854 1.00 89.06 310 ARG A O 1
ATOM 2431 N N . LEU A 1 311 ? -24.357 -8.053 -2.061 1.00 91.88 311 LEU A N 1
ATOM 2432 C CA . LEU A 1 311 ? -24.178 -7.474 -3.392 1.00 91.88 311 LEU A CA 1
ATOM 2433 C C . LEU A 1 311 ? -23.197 -8.315 -4.225 1.00 91.88 311 LEU A C 1
ATOM 2435 O O . LEU A 1 311 ? -23.490 -8.627 -5.380 1.00 91.88 311 LEU A O 1
ATOM 2439 N N . LEU A 1 312 ? -22.101 -8.783 -3.622 1.00 92.31 312 LEU A N 1
ATOM 2440 C CA . LEU A 1 312 ? -21.154 -9.718 -4.229 1.00 92.31 312 LEU A CA 1
ATOM 2441 C C . LEU A 1 312 ? -21.827 -11.050 -4.609 1.00 92.31 312 LEU A C 1
ATOM 2443 O O . LEU A 1 312 ? -21.571 -11.568 -5.694 1.00 92.31 312 LEU A O 1
ATOM 2447 N N . MET A 1 313 ? -22.760 -11.561 -3.796 1.00 91.25 313 MET A N 1
ATOM 2448 C CA . MET A 1 313 ? -23.594 -12.723 -4.133 1.00 91.25 313 MET A CA 1
ATOM 2449 C C . MET A 1 313 ? -24.473 -12.511 -5.373 1.00 91.25 313 MET A C 1
ATOM 2451 O O . MET A 1 313 ? -24.693 -13.469 -6.112 1.00 91.25 313 MET A O 1
ATOM 2455 N N . SER A 1 314 ? -24.948 -11.294 -5.658 1.00 92.19 314 SER A N 1
ATOM 2456 C CA . SER A 1 314 ? -25.655 -11.030 -6.924 1.00 92.19 314 SER A CA 1
ATOM 2457 C C . SER A 1 314 ? -24.705 -11.145 -8.127 1.00 92.19 314 SER A C 1
ATOM 2459 O O . SER A 1 314 ? -25.026 -11.780 -9.139 1.00 92.19 314 SER A O 1
ATOM 2461 N N . HIS A 1 315 ? -23.479 -10.640 -7.965 1.00 94.56 315 HIS A N 1
ATOM 2462 C CA . HIS A 1 315 ? -22.404 -10.754 -8.947 1.00 94.56 315 HIS A CA 1
ATOM 2463 C C . HIS A 1 315 ? -21.800 -12.166 -9.037 1.00 94.56 315 HIS A C 1
ATOM 2465 O O . HIS A 1 315 ? -21.080 -12.444 -9.989 1.00 94.56 315 HIS A O 1
ATOM 2471 N N . ALA A 1 316 ? -22.125 -13.103 -8.137 1.00 93.69 316 ALA A N 1
ATOM 2472 C CA . ALA A 1 316 ? -21.658 -14.497 -8.209 1.00 93.69 316 ALA A CA 1
ATOM 2473 C C . ALA A 1 316 ? -22.055 -15.194 -9.531 1.00 93.69 316 ALA A C 1
ATOM 2475 O O . ALA A 1 316 ? -21.407 -16.143 -9.973 1.00 93.69 316 ALA A O 1
ATOM 2476 N N . SER A 1 317 ? -23.101 -14.674 -10.184 1.00 92.50 317 SER A N 1
ATOM 2477 C CA . SER A 1 317 ? -23.570 -15.049 -11.522 1.00 92.50 317 SER A CA 1
ATOM 2478 C C . SER A 1 317 ? -22.623 -14.652 -12.674 1.00 92.50 317 SER A C 1
ATOM 2480 O O . SER A 1 317 ? -22.666 -15.275 -13.740 1.00 92.50 317 SER A O 1
ATOM 2482 N N . THR A 1 318 ? -21.759 -13.651 -12.471 1.00 94.62 318 THR A N 1
ATOM 2483 C CA . THR A 1 318 ? -20.787 -13.131 -13.451 1.00 94.62 318 THR A CA 1
ATOM 2484 C C . THR A 1 318 ? -19.326 -13.357 -13.051 1.00 94.62 318 THR A C 1
ATOM 2486 O O . THR A 1 318 ? -18.476 -13.393 -13.939 1.00 94.62 318 THR A O 1
ATOM 2489 N N . LEU A 1 319 ? -19.045 -13.518 -11.753 1.00 97.06 319 LEU A N 1
ATOM 2490 C CA . LEU A 1 319 ? -17.706 -13.490 -11.159 1.00 97.06 319 LEU A CA 1
ATOM 2491 C C . LEU A 1 319 ? -16.853 -14.714 -11.532 1.00 97.06 319 LEU A C 1
ATOM 2493 O O . LEU A 1 319 ? -17.236 -15.856 -11.288 1.00 97.06 319 LEU A O 1
ATOM 2497 N N . GLU A 1 320 ? -15.677 -14.443 -12.093 1.00 96.75 320 GLU A N 1
ATOM 2498 C CA . GLU A 1 320 ? -14.659 -15.403 -12.531 1.00 96.75 320 GLU A CA 1
ATOM 2499 C C . GLU A 1 320 ? -13.500 -15.476 -11.515 1.00 96.75 320 GLU A C 1
ATOM 2501 O O . GLU A 1 320 ? -13.068 -16.573 -11.168 1.00 96.75 320 GLU A O 1
ATOM 2506 N N . ALA A 1 321 ? -13.049 -14.352 -10.942 1.00 96.75 321 ALA A N 1
ATOM 2507 C CA . ALA A 1 321 ? -12.036 -14.342 -9.878 1.00 96.75 321 ALA A CA 1
ATOM 2508 C C . ALA A 1 321 ? -12.416 -13.451 -8.685 1.00 96.75 321 ALA A C 1
ATOM 2510 O O . ALA A 1 321 ? -12.827 -12.302 -8.857 1.00 96.75 321 ALA A O 1
ATOM 2511 N N . LEU A 1 322 ? -12.201 -13.967 -7.474 1.00 94.88 322 LEU A N 1
ATOM 2512 C CA . LEU A 1 322 ? -12.336 -13.237 -6.218 1.00 94.88 322 LEU A CA 1
ATOM 2513 C C . LEU A 1 322 ? -11.060 -13.366 -5.388 1.00 94.88 322 LEU A C 1
ATOM 2515 O O . LEU A 1 322 ? -10.583 -14.471 -5.126 1.00 94.88 322 LEU A O 1
ATOM 2519 N N . LYS A 1 323 ? -10.547 -12.229 -4.931 1.00 93.06 323 LYS A N 1
ATOM 2520 C CA . LYS A 1 323 ? -9.441 -12.137 -3.986 1.00 93.06 323 LYS A CA 1
ATOM 2521 C C . LYS A 1 323 ? -9.837 -11.200 -2.845 1.00 93.06 323 LYS A C 1
ATOM 2523 O O . LYS A 1 323 ? -10.172 -10.051 -3.099 1.00 93.06 323 LYS A O 1
ATOM 2528 N N . CYS A 1 324 ? -9.838 -11.668 -1.607 1.00 89.25 324 CYS A N 1
ATOM 2529 C CA . CYS A 1 324 ? -10.253 -10.870 -0.448 1.00 89.25 324 CYS A CA 1
ATOM 2530 C C . CYS A 1 324 ? -9.604 -11.409 0.828 1.00 89.25 324 CYS A C 1
ATOM 2532 O O . CYS A 1 324 ? -9.528 -12.626 0.999 1.00 89.25 324 CYS A O 1
ATOM 2534 N N . ASP A 1 325 ? -9.112 -10.537 1.706 1.00 78.19 325 ASP A N 1
ATOM 2535 C CA . ASP A 1 325 ? -8.273 -10.979 2.831 1.00 78.19 325 ASP A CA 1
ATOM 2536 C C . ASP A 1 325 ? -9.101 -11.724 3.889 1.00 78.19 325 ASP A C 1
ATOM 2538 O O . ASP A 1 325 ? -8.824 -12.886 4.200 1.00 78.19 325 ASP A O 1
ATOM 2542 N N . GLY A 1 326 ? -10.155 -11.067 4.380 1.00 68.38 326 GLY A N 1
ATOM 2543 C CA . GLY A 1 326 ? -11.059 -11.560 5.414 1.00 68.38 326 GLY A CA 1
ATOM 2544 C C . GLY A 1 326 ? -12.531 -11.445 5.028 1.00 68.38 326 GLY A C 1
ATOM 2545 O O . GLY A 1 326 ? -12.939 -10.515 4.333 1.00 68.38 326 GLY A O 1
ATOM 2546 N N . TRP A 1 327 ? -13.347 -12.389 5.503 1.00 79.44 327 TRP A N 1
ATOM 2547 C CA . TRP A 1 327 ? -14.788 -12.449 5.231 1.00 79.44 327 TRP A CA 1
ATOM 2548 C C . TRP A 1 327 ? -15.571 -12.162 6.514 1.00 79.44 327 TRP A C 1
ATOM 2550 O O . TRP A 1 327 ? -15.513 -12.923 7.479 1.00 79.44 327 TRP A O 1
ATOM 2560 N N . GLY A 1 328 ? -16.285 -11.037 6.542 1.00 57.94 328 GLY A N 1
ATOM 2561 C CA . GLY A 1 328 ? -16.796 -10.423 7.769 1.00 57.94 328 GLY A CA 1
ATOM 2562 C C . GLY A 1 328 ? -18.171 -10.903 8.196 1.00 57.94 328 GLY A C 1
ATOM 2563 O O . GLY A 1 328 ? -19.123 -10.124 8.255 1.00 57.94 328 GLY A O 1
ATOM 2564 N N . GLY A 1 329 ? -18.240 -12.172 8.582 1.00 61.06 329 GLY A N 1
ATOM 2565 C CA . GLY A 1 329 ? -19.341 -12.710 9.367 1.00 61.06 329 GLY A CA 1
ATOM 2566 C C . GLY A 1 329 ? -18.799 -13.668 10.414 1.00 61.06 329 GLY A C 1
ATOM 2567 O O . GLY A 1 329 ? -18.133 -14.639 10.068 1.00 61.06 329 GLY A O 1
ATOM 2568 N N . GLU A 1 330 ? -19.111 -13.398 11.674 1.00 60.22 330 GLU A N 1
ATOM 2569 C CA . GLU A 1 330 ? -18.709 -14.164 12.856 1.00 60.22 330 GLU A CA 1
ATOM 2570 C C . GLU A 1 330 ? -18.925 -15.671 12.651 1.00 60.22 330 GLU A C 1
ATOM 2572 O O . GLU A 1 330 ? -18.022 -16.477 12.865 1.00 60.22 330 GLU A O 1
ATOM 2577 N N . ASP A 1 331 ? -20.096 -16.023 12.119 1.00 64.81 331 ASP A N 1
ATOM 2578 C CA . ASP A 1 331 ? -20.526 -17.404 11.916 1.00 64.81 331 ASP A CA 1
ATOM 2579 C C . ASP A 1 331 ? -20.139 -17.980 10.535 1.00 64.81 331 ASP A C 1
ATOM 2581 O O . ASP A 1 331 ? -20.482 -19.120 10.217 1.00 64.81 331 ASP A O 1
ATOM 2585 N N . SER A 1 332 ? -19.467 -17.211 9.664 1.00 68.50 332 SER A N 1
ATOM 2586 C CA . SER A 1 332 ? -19.191 -17.528 8.241 1.00 68.50 332 SER A CA 1
ATOM 2587 C C . SER A 1 332 ? -20.433 -17.863 7.377 1.00 68.50 332 SER A C 1
ATOM 2589 O O . SER A 1 332 ? -20.320 -18.369 6.259 1.00 68.50 332 SER A O 1
ATOM 2591 N N . THR A 1 333 ? -21.642 -17.558 7.861 1.00 76.88 333 THR A N 1
ATOM 2592 C CA . THR A 1 333 ? -22.921 -18.073 7.329 1.00 76.88 333 THR A CA 1
ATOM 2593 C C . THR A 1 333 ? -23.297 -17.598 5.927 1.00 76.88 333 THR A C 1
ATOM 2595 O O . THR A 1 333 ? -23.989 -18.335 5.230 1.00 76.88 333 THR A O 1
ATOM 2598 N N . GLU A 1 334 ? -22.844 -16.423 5.476 1.00 84.25 334 GLU A N 1
ATOM 2599 C CA . GLU A 1 334 ? -23.114 -15.928 4.111 1.00 84.25 334 GLU A CA 1
ATOM 2600 C C . GLU A 1 334 ? -22.078 -16.404 3.063 1.00 84.25 334 GLU A C 1
ATOM 2602 O O . GLU A 1 334 ? -22.374 -16.408 1.866 1.00 84.25 334 GLU A O 1
ATOM 2607 N N . LEU A 1 335 ? -20.907 -16.910 3.484 1.00 86.56 335 LEU A N 1
ATOM 2608 C CA . LEU A 1 335 ? -19.899 -17.478 2.573 1.00 86.56 335 LEU A CA 1
ATOM 2609 C C . LEU A 1 335 ? -20.403 -18.763 1.901 1.00 86.56 335 LEU A C 1
ATOM 2611 O O . LEU A 1 335 ? -20.222 -18.958 0.700 1.00 86.56 335 LEU A O 1
ATOM 2615 N N . TYR A 1 336 ? -21.078 -19.640 2.645 1.00 85.56 336 TYR A N 1
ATOM 2616 C CA . TYR A 1 336 ? -21.592 -20.891 2.086 1.00 85.56 336 TYR A CA 1
ATOM 2617 C C . TYR A 1 336 ? -22.663 -20.662 0.985 1.00 85.56 336 TYR A C 1
ATOM 2619 O O . TYR A 1 336 ? -22.509 -21.218 -0.108 1.00 85.56 336 TYR A O 1
ATOM 2627 N N . PRO A 1 337 ? -23.697 -19.812 1.177 1.00 87.38 337 PRO A N 1
ATOM 2628 C CA . PRO A 1 337 ? -24.609 -19.400 0.109 1.00 87.38 337 PRO A CA 1
ATOM 2629 C C . PRO A 1 337 ? -23.899 -18.791 -1.104 1.00 87.38 337 PRO A C 1
ATOM 2631 O O . PRO A 1 337 ? -24.311 -19.060 -2.234 1.00 87.38 337 PRO A O 1
ATOM 2634 N N . PHE A 1 338 ? -22.820 -18.026 -0.911 1.00 91.00 338 PHE A N 1
ATOM 2635 C CA . PHE A 1 338 ? -21.996 -17.535 -2.018 1.00 91.00 338 PHE A CA 1
ATOM 2636 C C . PHE A 1 338 ? -21.352 -18.691 -2.809 1.00 91.00 338 PHE A C 1
ATOM 2638 O O . PHE A 1 338 ? -21.548 -18.772 -4.024 1.00 91.00 338 PHE A O 1
ATOM 2645 N N . LEU A 1 339 ? -20.691 -19.649 -2.142 1.00 91.50 339 LEU A N 1
ATOM 2646 C CA . LEU A 1 339 ? -20.103 -20.840 -2.786 1.00 91.50 339 LEU A CA 1
ATOM 2647 C C . LEU A 1 339 ? -21.148 -21.704 -3.524 1.00 91.50 339 LEU A C 1
ATOM 2649 O O . LEU A 1 339 ? -20.823 -22.375 -4.505 1.00 91.50 339 LEU A O 1
ATOM 2653 N N . CYS A 1 340 ? -22.414 -21.668 -3.098 1.00 91.44 340 CYS A N 1
ATOM 2654 C CA . CYS A 1 340 ? -23.533 -22.355 -3.758 1.00 91.44 340 CYS A CA 1
ATOM 2655 C C . CYS A 1 340 ? -24.132 -21.586 -4.956 1.00 91.44 340 CYS A C 1
ATOM 2657 O O . CYS A 1 340 ? -24.913 -22.154 -5.720 1.00 91.44 340 CYS A O 1
ATOM 2659 N N . ASN A 1 341 ? -23.762 -20.318 -5.163 1.00 90.75 341 ASN A N 1
ATOM 2660 C CA . ASN A 1 341 ? -24.231 -19.495 -6.288 1.00 90.75 341 ASN A CA 1
ATOM 2661 C C . ASN A 1 341 ? -23.121 -19.127 -7.295 1.00 90.75 341 ASN A C 1
ATOM 2663 O O . ASN A 1 341 ? -23.427 -18.856 -8.457 1.00 90.75 341 ASN A O 1
ATOM 2667 N N . ALA A 1 342 ? -21.847 -19.173 -6.894 1.00 94.44 342 ALA A N 1
ATOM 2668 C CA . ALA A 1 342 ? -20.681 -18.737 -7.671 1.00 94.44 342 ALA A CA 1
ATOM 2669 C C . ALA A 1 342 ? -20.239 -19.712 -8.790 1.00 94.44 342 ALA A C 1
ATOM 2671 O O . ALA A 1 342 ? -19.095 -20.157 -8.847 1.00 94.44 342 ALA A O 1
ATOM 2672 N N . ARG A 1 343 ? -21.149 -20.030 -9.721 1.00 94.12 343 ARG A N 1
ATOM 2673 C CA . ARG A 1 343 ? -20.978 -21.032 -10.803 1.00 94.12 343 ARG A CA 1
ATOM 2674 C C . ARG A 1 343 ? -19.894 -20.739 -11.846 1.00 94.12 343 ARG A C 1
ATOM 2676 O O . ARG A 1 343 ? -19.663 -21.575 -12.713 1.00 94.12 343 ARG A O 1
ATOM 2683 N N . ARG A 1 344 ? -19.314 -19.539 -11.844 1.00 94.62 344 ARG A N 1
ATOM 2684 C CA . ARG A 1 344 ? -18.253 -19.129 -12.782 1.00 94.62 344 ARG A CA 1
ATOM 2685 C C . ARG A 1 344 ? -16.904 -18.906 -12.109 1.00 94.62 344 ARG A C 1
ATOM 2687 O O . ARG A 1 344 ? -15.931 -18.639 -12.809 1.00 94.62 344 ARG A O 1
ATOM 2694 N N . LEU A 1 345 ? -16.843 -19.026 -10.783 1.00 96.44 345 LEU A N 1
ATOM 2695 C CA . LEU A 1 345 ? -15.662 -18.692 -10.007 1.00 96.44 345 LEU A CA 1
ATOM 2696 C C . LEU A 1 345 ? -14.558 -19.725 -10.269 1.00 96.44 345 LEU A C 1
ATOM 2698 O O . LEU A 1 345 ? -14.654 -20.872 -9.837 1.00 96.44 345 LEU A O 1
ATOM 2702 N N . CYS A 1 346 ? -13.516 -19.304 -10.985 1.00 96.31 346 CYS A N 1
ATOM 2703 C CA . CYS A 1 346 ? -12.336 -20.106 -11.288 1.00 96.31 346 CYS A CA 1
ATOM 2704 C C . CYS A 1 346 ? -11.163 -19.843 -10.330 1.00 96.31 346 CYS A C 1
ATOM 2706 O O . CYS A 1 346 ? -10.247 -20.663 -10.241 1.00 96.31 346 CYS A O 1
ATOM 2708 N N . ARG A 1 347 ? -11.188 -18.729 -9.587 1.00 95.69 347 ARG A N 1
ATOM 2709 C CA . ARG A 1 347 ? -10.174 -18.382 -8.580 1.00 95.69 347 ARG A CA 1
ATOM 2710 C C . ARG A 1 347 ? -10.809 -17.775 -7.334 1.00 95.69 347 ARG A C 1
ATOM 2712 O O . ARG A 1 347 ? -11.456 -16.734 -7.428 1.00 95.69 347 ARG A O 1
ATOM 2719 N N . LEU A 1 348 ? -10.555 -18.388 -6.181 1.00 94.56 348 LEU A N 1
ATOM 2720 C CA . LEU A 1 348 ? -10.845 -17.848 -4.853 1.00 94.56 348 LEU A CA 1
ATOM 2721 C C . LEU A 1 348 ? -9.542 -17.746 -4.053 1.00 94.56 348 LEU A C 1
ATOM 2723 O O . LEU A 1 348 ? -8.901 -18.762 -3.783 1.00 94.56 348 LEU A O 1
ATOM 2727 N N . GLU A 1 349 ? -9.144 -16.529 -3.686 1.00 92.19 349 GLU A N 1
ATOM 2728 C CA . GLU A 1 349 ? -7.893 -16.253 -2.974 1.00 92.19 349 GLU A CA 1
ATOM 2729 C C . GLU A 1 349 ? -8.146 -15.501 -1.658 1.00 92.19 349 GLU A C 1
ATOM 2731 O O . GLU A 1 349 ? -8.315 -14.282 -1.654 1.00 92.19 349 GLU A O 1
ATOM 2736 N N . GLY A 1 350 ? -8.148 -16.239 -0.541 1.00 83.62 350 GLY A N 1
ATOM 2737 C CA . GLY A 1 350 ? -8.000 -15.677 0.804 1.00 83.62 350 GLY A CA 1
ATOM 2738 C C . GLY A 1 350 ? -6.580 -15.157 1.005 1.00 83.62 350 GLY A C 1
ATOM 2739 O O . GLY A 1 350 ? -5.623 -15.915 0.857 1.00 83.62 350 GLY A O 1
ATOM 2740 N N . VAL A 1 351 ? -6.413 -13.869 1.277 1.00 67.75 351 VAL A N 1
ATOM 2741 C CA . VAL A 1 351 ? -5.110 -13.202 1.096 1.00 67.75 351 VAL A CA 1
ATOM 2742 C C . VAL A 1 351 ? -4.245 -13.233 2.351 1.00 67.75 351 VAL A C 1
ATOM 2744 O O . VAL A 1 351 ? -4.728 -13.225 3.478 1.00 67.75 351 VAL A O 1
ATOM 2747 N N . GLN A 1 352 ? -2.934 -13.206 2.128 1.00 60.12 352 GLN A N 1
ATOM 2748 C CA . GLN A 1 352 ? -1.916 -12.985 3.144 1.00 60.12 352 GLN A CA 1
ATOM 2749 C C . GLN A 1 352 ? -1.149 -11.699 2.793 1.00 60.12 352 GLN A C 1
ATOM 2751 O O . GLN A 1 352 ? -0.191 -11.750 2.020 1.00 60.12 352 GLN A O 1
ATOM 2756 N N . ASP A 1 353 ? -1.574 -10.546 3.316 1.00 51.84 353 ASP A N 1
ATOM 2757 C CA . ASP A 1 353 ? -0.814 -9.305 3.131 1.00 51.84 353 ASP A CA 1
ATOM 2758 C C . ASP A 1 353 ? 0.436 -9.293 4.033 1.00 51.84 353 ASP A C 1
ATOM 2760 O O . ASP A 1 353 ? 0.390 -9.627 5.219 1.00 51.84 353 ASP A O 1
ATOM 2764 N N . GLY A 1 354 ? 1.574 -8.916 3.449 1.00 49.41 354 GLY A N 1
ATOM 2765 C CA . GLY A 1 354 ? 2.850 -8.746 4.142 1.00 49.41 354 GLY A CA 1
ATOM 2766 C C . GLY A 1 354 ? 2.977 -7.410 4.881 1.00 49.41 354 GLY A C 1
ATOM 2767 O O . GLY A 1 354 ? 3.997 -7.186 5.527 1.00 49.41 354 GLY A O 1
ATOM 2768 N N . SER A 1 355 ? 1.967 -6.534 4.804 1.00 49.06 355 SER A N 1
ATOM 2769 C CA . SER A 1 355 ? 1.931 -5.218 5.465 1.00 49.06 355 SER A CA 1
ATOM 2770 C C . SER A 1 355 ? 1.994 -5.257 6.999 1.00 49.06 355 SER A C 1
ATOM 2772 O O . SER A 1 355 ? 2.249 -4.231 7.625 1.00 49.06 355 SER A O 1
ATOM 2774 N N . GLY A 1 356 ? 1.803 -6.424 7.626 1.00 47.81 356 GLY A N 1
ATOM 2775 C CA . GLY A 1 356 ? 2.027 -6.622 9.064 1.00 47.81 356 GLY A CA 1
ATOM 2776 C C . GLY A 1 356 ? 0.975 -5.989 9.984 1.00 47.81 356 GLY A C 1
ATOM 2777 O O . GLY A 1 356 ? 1.180 -5.945 11.204 1.00 47.81 356 GLY A O 1
ATOM 2778 N N . LEU A 1 357 ? -0.140 -5.513 9.421 1.00 50.81 357 LEU A N 1
ATOM 2779 C CA . LEU A 1 357 ? -1.343 -5.110 10.153 1.00 50.81 357 LEU A CA 1
ATOM 2780 C C . LEU A 1 357 ? -1.930 -6.334 10.887 1.00 50.81 357 LEU A C 1
ATOM 2782 O O . LEU A 1 357 ? -2.052 -7.414 10.316 1.00 50.81 357 LEU A O 1
ATOM 2786 N N . THR A 1 358 ? -2.249 -6.193 12.175 1.00 46.38 358 THR A N 1
ATOM 2787 C CA . THR A 1 358 ? -2.337 -7.336 13.110 1.00 46.38 358 THR A CA 1
ATOM 2788 C C . THR A 1 358 ? -3.678 -8.057 13.188 1.00 46.38 358 THR A C 1
ATOM 2790 O O . THR A 1 358 ? -3.726 -9.129 13.777 1.00 46.38 358 THR A O 1
ATOM 2793 N N . TYR A 1 359 ? -4.764 -7.500 12.647 1.00 50.72 359 TYR A N 1
ATOM 2794 C CA . TYR A 1 359 ? -6.125 -7.995 12.919 1.00 50.72 359 TYR A CA 1
ATOM 2795 C C . TYR A 1 359 ? -6.900 -8.445 11.668 1.00 50.72 359 TYR A C 1
ATOM 2797 O O . TYR A 1 359 ? -8.130 -8.520 11.696 1.00 50.72 359 TYR A O 1
ATOM 2805 N N . ILE A 1 360 ? -6.191 -8.786 10.581 1.00 55.72 360 ILE A N 1
ATOM 2806 C CA . ILE A 1 360 ? -6.786 -9.430 9.398 1.00 55.72 360 ILE A CA 1
ATOM 2807 C C . ILE A 1 360 ? -7.179 -10.856 9.790 1.00 55.72 360 ILE A C 1
ATOM 2809 O O . ILE A 1 360 ? -6.326 -11.735 9.894 1.00 55.72 360 ILE A O 1
ATOM 2813 N N . ARG A 1 361 ? -8.474 -11.085 10.028 1.00 58.81 361 ARG A N 1
ATOM 2814 C CA . ARG A 1 361 ? -9.011 -12.439 10.186 1.00 58.81 361 ARG A CA 1
ATOM 2815 C C . ARG A 1 361 ? -9.198 -13.013 8.787 1.00 58.81 361 ARG A C 1
ATOM 2817 O O . ARG A 1 361 ? -10.025 -12.519 8.032 1.00 58.81 361 ARG A O 1
ATOM 2824 N N . GLU A 1 362 ? -8.423 -14.031 8.450 1.00 65.50 362 GLU A N 1
ATOM 2825 C CA . GLU A 1 362 ? -8.344 -14.583 7.099 1.00 65.50 362 GLU A CA 1
ATOM 2826 C C . GLU A 1 362 ? -9.639 -15.299 6.679 1.00 65.50 362 GLU A C 1
ATOM 2828 O O . GLU A 1 362 ? -10.427 -15.745 7.514 1.00 65.50 362 GLU A O 1
ATOM 2833 N N . LEU A 1 363 ? -9.858 -15.427 5.366 1.00 72.00 363 LEU A N 1
ATOM 2834 C CA . LEU A 1 363 ? -10.977 -16.174 4.785 1.00 72.00 363 LEU A CA 1
ATOM 2835 C C . LEU A 1 363 ? -11.041 -17.613 5.334 1.00 72.00 363 LEU A C 1
ATOM 2837 O O . LEU A 1 363 ? -10.248 -18.477 4.939 1.00 72.00 363 LEU A O 1
ATOM 2841 N N . PHE A 1 364 ? -12.026 -17.874 6.199 1.00 78.25 364 PHE A N 1
ATOM 2842 C CA . PHE A 1 364 ? -12.250 -19.176 6.820 1.00 78.25 364 PHE A CA 1
ATOM 2843 C C . PHE A 1 364 ? -13.680 -19.690 6.621 1.00 78.25 364 PHE A C 1
ATOM 2845 O O . PHE A 1 364 ? -14.640 -18.922 6.553 1.00 78.25 364 PHE A O 1
ATOM 2852 N N . LEU A 1 365 ? -13.818 -21.015 6.573 1.00 82.00 365 LEU A N 1
ATOM 2853 C CA . LEU A 1 365 ? -15.097 -21.719 6.598 1.00 82.00 365 LEU A CA 1
ATOM 2854 C C . LEU A 1 365 ? -15.206 -22.552 7.875 1.00 82.00 365 LEU A C 1
ATOM 2856 O O . LEU A 1 365 ? -14.367 -23.423 8.120 1.00 82.00 365 LEU A O 1
ATOM 2860 N N . ASN A 1 366 ? -16.283 -22.356 8.637 1.00 82.62 366 ASN A N 1
ATOM 2861 C CA . ASN A 1 366 ? -16.645 -23.259 9.725 1.00 82.62 366 ASN A CA 1
ATOM 2862 C C . ASN A 1 366 ? -17.264 -24.550 9.149 1.00 82.62 366 ASN A C 1
ATOM 2864 O O . ASN A 1 366 ? -18.400 -24.559 8.662 1.00 82.62 366 ASN A O 1
ATOM 2868 N N . ALA A 1 367 ? -16.512 -25.651 9.202 1.00 78.81 367 ALA A N 1
ATOM 2869 C CA . ALA A 1 367 ? -16.918 -26.935 8.632 1.00 78.81 367 ALA A CA 1
ATOM 2870 C C . ALA A 1 367 ? -18.160 -27.535 9.308 1.00 78.81 367 ALA A C 1
ATOM 2872 O O . ALA A 1 367 ? -18.988 -28.156 8.639 1.00 78.81 367 ALA A O 1
ATOM 2873 N N . TYR A 1 368 ? -18.313 -27.327 10.618 1.00 76.00 368 TYR A N 1
ATOM 2874 C CA . TYR A 1 368 ? -19.460 -27.814 11.378 1.00 76.00 368 TYR A CA 1
ATOM 2875 C C . TYR A 1 368 ? -20.751 -27.100 10.962 1.00 76.00 368 TYR A C 1
ATOM 2877 O O . TYR A 1 368 ? -21.750 -27.758 10.673 1.00 76.00 368 TYR A O 1
ATOM 2885 N N . MET A 1 369 ? -20.717 -25.770 10.825 1.00 72.44 369 MET A N 1
ATOM 2886 C CA . MET A 1 369 ? -21.858 -24.992 10.323 1.00 72.44 369 MET A CA 1
ATOM 2887 C C . MET A 1 369 ? -22.208 -25.361 8.878 1.00 72.44 369 MET A C 1
ATOM 2889 O O . MET A 1 369 ? -23.384 -25.548 8.565 1.00 72.44 369 MET A O 1
ATOM 2893 N N . ALA A 1 370 ? -21.205 -25.556 8.016 1.00 70.94 370 ALA A N 1
ATOM 2894 C CA . ALA A 1 370 ? -21.423 -26.014 6.645 1.00 70.94 370 ALA A CA 1
ATOM 2895 C C . ALA A 1 370 ? -22.102 -27.397 6.580 1.00 70.94 370 ALA A C 1
ATOM 2897 O O . ALA A 1 370 ? -22.941 -27.610 5.712 1.00 70.94 370 ALA A O 1
ATOM 2898 N N . ALA A 1 371 ? -21.781 -28.314 7.500 1.00 72.56 371 ALA A N 1
ATOM 2899 C CA . ALA A 1 371 ? -22.394 -29.643 7.578 1.00 72.56 371 ALA A CA 1
ATOM 2900 C C . ALA A 1 371 ? -23.770 -29.660 8.282 1.00 72.56 371 ALA A C 1
ATOM 2902 O O . ALA A 1 371 ? -24.588 -30.538 8.013 1.00 72.56 371 ALA A O 1
ATOM 2903 N N . MET A 1 372 ? -24.033 -28.720 9.199 1.00 68.12 372 MET A N 1
ATOM 2904 C CA . MET A 1 372 ? -25.272 -28.662 9.990 1.00 68.12 372 MET A CA 1
ATOM 2905 C C . MET A 1 372 ? -26.401 -27.869 9.322 1.00 68.12 372 MET A C 1
ATOM 2907 O O . MET A 1 372 ? -27.566 -28.228 9.489 1.00 68.12 372 MET A O 1
ATOM 2911 N N . VAL A 1 373 ? -26.083 -26.775 8.621 1.00 60.84 373 VAL A N 1
ATOM 2912 C CA . VAL A 1 373 ? -27.091 -25.783 8.201 1.00 60.84 373 VAL A CA 1
ATOM 2913 C C . VAL A 1 373 ? -27.663 -26.075 6.810 1.00 60.84 373 VAL A C 1
ATOM 2915 O O . VAL A 1 373 ? -28.845 -25.813 6.585 1.00 60.84 373 VAL A O 1
ATOM 2918 N N . VAL A 1 374 ? -26.876 -26.627 5.874 1.00 59.62 374 VAL A N 1
ATOM 2919 C CA . VAL A 1 374 ? -27.323 -26.843 4.484 1.00 59.62 374 VAL A CA 1
ATOM 2920 C C . VAL A 1 374 ? -26.686 -28.091 3.854 1.00 59.62 374 VAL A C 1
ATOM 2922 O O . VAL A 1 374 ? -25.476 -28.279 3.898 1.00 59.62 374 VAL A O 1
ATOM 2925 N N . ASN A 1 375 ? -27.498 -28.930 3.203 1.00 70.81 375 ASN A N 1
ATOM 2926 C CA . ASN A 1 375 ? -27.046 -30.147 2.503 1.00 70.81 375 ASN A CA 1
ATOM 2927 C C . ASN A 1 375 ? -26.652 -29.917 1.026 1.00 70.81 375 ASN A C 1
ATOM 2929 O O . ASN A 1 375 ? -26.412 -30.880 0.293 1.00 70.81 375 ASN A O 1
ATOM 2933 N N . ASP A 1 376 ? -26.617 -28.668 0.562 1.00 81.12 376 ASP A N 1
ATOM 2934 C CA . ASP A 1 376 ? -26.504 -28.358 -0.863 1.00 81.12 376 ASP A CA 1
ATOM 2935 C C . ASP A 1 376 ? -25.066 -28.547 -1.408 1.00 81.12 376 ASP A C 1
ATOM 2937 O O . ASP A 1 376 ? -24.075 -28.539 -0.658 1.00 81.12 376 ASP A O 1
ATOM 2941 N N . PRO A 1 377 ? -24.897 -28.762 -2.728 1.00 86.75 377 PRO A N 1
ATOM 2942 C CA . PRO A 1 377 ? -23.582 -28.775 -3.354 1.00 86.75 377 PRO A CA 1
ATOM 2943 C C . PRO A 1 377 ? -23.034 -27.356 -3.517 1.00 86.75 377 PRO A C 1
ATOM 2945 O O . PRO A 1 377 ? -23.724 -26.483 -4.045 1.00 86.75 377 PRO A O 1
ATOM 2948 N N . TRP A 1 378 ? -21.754 -27.151 -3.193 1.00 91.94 378 TRP A N 1
ATOM 2949 C CA . TRP A 1 378 ? -21.029 -25.991 -3.710 1.00 91.94 378 TRP A CA 1
ATOM 2950 C C . TRP A 1 378 ? -21.081 -26.004 -5.240 1.00 91.94 378 TRP A C 1
ATOM 2952 O O . TRP A 1 378 ? -20.826 -27.027 -5.879 1.00 91.94 378 TRP A O 1
ATOM 2962 N N . ALA A 1 379 ? -21.399 -24.858 -5.834 1.00 89.06 379 ALA A N 1
ATOM 2963 C CA . ALA A 1 379 ? -21.667 -24.743 -7.262 1.00 89.06 379 ALA A CA 1
ATOM 2964 C C . ALA A 1 379 ? -20.418 -24.397 -8.091 1.00 89.06 379 ALA A C 1
ATOM 2966 O O . ALA A 1 379 ? -20.536 -24.128 -9.283 1.00 89.06 379 ALA A O 1
ATOM 2967 N N . LEU A 1 380 ? -19.239 -24.419 -7.459 1.00 87.88 380 LEU A N 1
ATOM 2968 C CA . LEU A 1 380 ? -17.938 -24.069 -8.043 1.00 87.88 380 LEU A CA 1
ATOM 2969 C C . LEU A 1 380 ? -17.507 -25.014 -9.181 1.00 87.88 380 LEU A C 1
ATOM 2971 O O . LEU A 1 380 ? -16.811 -24.587 -10.102 1.00 87.88 380 LEU A O 1
ATOM 2975 N N . GLY A 1 381 ? -17.947 -26.277 -9.107 1.00 86.56 381 GLY A N 1
ATOM 2976 C CA . GLY A 1 381 ? -17.811 -27.287 -10.158 1.00 86.56 381 GLY A CA 1
ATOM 2977 C C . GLY A 1 381 ? -16.400 -27.453 -10.727 1.00 86.56 381 GLY A C 1
ATOM 2978 O O . GLY A 1 381 ? -15.387 -27.171 -10.088 1.00 86.56 381 GLY A O 1
ATOM 2979 N N . ASP A 1 382 ? -16.352 -27.900 -11.974 1.00 89.62 382 ASP A N 1
ATOM 2980 C CA . ASP A 1 382 ? -15.145 -28.157 -12.755 1.00 89.62 382 ASP A CA 1
ATOM 2981 C C . ASP A 1 382 ? -14.455 -26.883 -13.294 1.00 89.62 382 ASP A C 1
ATOM 2983 O O . ASP A 1 382 ? -13.356 -26.976 -13.839 1.00 89.62 382 ASP A O 1
ATOM 2987 N N . SER A 1 383 ? -15.031 -25.692 -13.075 1.00 90.50 383 SER A N 1
ATOM 2988 C CA . SER A 1 383 ? -14.415 -24.396 -13.411 1.00 90.50 383 SER A CA 1
ATOM 2989 C C . SER A 1 383 ? -13.390 -23.878 -12.397 1.00 90.50 383 SER A C 1
ATOM 2991 O O . SER A 1 383 ? -12.594 -23.011 -12.755 1.00 90.50 383 SER A O 1
ATOM 2993 N N . MET A 1 384 ? -13.397 -24.362 -11.151 1.00 96.88 384 MET A N 1
ATOM 2994 C CA . MET A 1 384 ? -12.473 -23.884 -10.117 1.00 96.88 384 MET A CA 1
ATOM 2995 C C . MET A 1 384 ? -11.037 -24.356 -10.394 1.00 96.88 384 MET A C 1
ATOM 2997 O O . MET A 1 384 ? -10.775 -25.552 -10.343 1.00 96.88 384 MET A O 1
ATOM 3001 N N . GLU A 1 385 ? -10.102 -23.429 -10.642 1.00 96.56 385 GLU A N 1
ATOM 3002 C CA . GLU A 1 385 ? -8.672 -23.703 -10.867 1.00 96.56 385 GLU A CA 1
ATOM 3003 C C . GLU A 1 385 ? -7.797 -23.411 -9.632 1.00 96.56 385 GLU A C 1
ATOM 3005 O O . GLU A 1 385 ? -6.789 -24.091 -9.429 1.00 96.56 385 GLU A O 1
ATOM 3010 N N . TYR A 1 386 ? -8.157 -22.426 -8.801 1.00 96.06 386 TYR A N 1
ATOM 3011 C CA . TYR A 1 386 ? -7.376 -22.004 -7.627 1.00 96.06 386 TYR A CA 1
ATOM 3012 C C . TYR A 1 386 ? -8.280 -21.749 -6.418 1.00 96.06 386 TYR A C 1
ATOM 3014 O O . TYR A 1 386 ? -9.181 -20.913 -6.488 1.00 96.06 386 TYR A O 1
ATOM 3022 N N . PHE A 1 387 ? -8.008 -22.421 -5.298 1.00 95.06 387 PHE A N 1
ATOM 3023 C CA . PHE A 1 387 ? -8.820 -22.341 -4.085 1.00 95.06 387 PHE A CA 1
ATOM 3024 C C . PHE A 1 387 ? -7.931 -22.195 -2.849 1.00 95.06 387 PHE A C 1
ATOM 3026 O O . PHE A 1 387 ? -7.292 -23.156 -2.416 1.00 95.06 387 PHE A O 1
ATOM 3033 N N . GLN A 1 388 ? -7.905 -20.992 -2.274 1.00 93.12 388 GLN A N 1
ATOM 3034 C CA . GLN A 1 388 ? -7.228 -20.687 -1.016 1.00 93.12 388 GLN A CA 1
ATOM 3035 C C . GLN A 1 388 ? -8.234 -20.233 0.040 1.00 93.12 388 GLN A C 1
ATOM 3037 O O . GLN A 1 388 ? -8.811 -19.153 -0.082 1.00 93.12 388 GLN A O 1
ATOM 3042 N N . MET A 1 389 ? -8.420 -21.052 1.076 1.00 90.25 389 MET A N 1
ATOM 3043 C CA . MET A 1 389 ? -9.347 -20.800 2.181 1.00 90.25 389 MET A CA 1
ATOM 3044 C C . MET A 1 389 ? -8.977 -21.667 3.389 1.00 90.25 389 MET A C 1
ATOM 3046 O O . MET A 1 389 ? -8.762 -22.872 3.246 1.00 90.25 389 MET A O 1
ATOM 3050 N N . ARG A 1 390 ? -8.955 -21.081 4.589 1.00 87.06 390 ARG A N 1
ATOM 3051 C CA . ARG A 1 390 ? -8.776 -21.831 5.841 1.00 87.06 390 ARG A CA 1
ATOM 3052 C C . ARG A 1 390 ? -10.065 -22.599 6.152 1.00 87.06 390 ARG A C 1
ATOM 3054 O O . ARG A 1 390 ? -11.164 -22.070 6.017 1.00 87.06 390 ARG A O 1
ATOM 3061 N N . ILE A 1 391 ? -9.958 -23.856 6.567 1.00 88.81 391 ILE A N 1
ATOM 3062 C CA . ILE A 1 391 ? -11.117 -24.633 7.033 1.00 88.81 391 ILE A CA 1
ATOM 3063 C C . ILE A 1 391 ? -10.912 -24.892 8.523 1.00 88.81 391 ILE A C 1
ATOM 3065 O O . ILE A 1 391 ? -9.864 -25.395 8.933 1.00 88.81 391 ILE A O 1
ATOM 3069 N N . GLU A 1 392 ? -11.891 -24.484 9.324 1.00 86.25 392 GLU A N 1
ATOM 3070 C CA . GLU A 1 392 ? -11.854 -24.535 10.785 1.00 86.25 392 GLU A CA 1
ATOM 3071 C C . GLU A 1 392 ? -13.037 -25.310 11.358 1.00 86.25 392 GLU A C 1
ATOM 3073 O O . GLU A 1 392 ? -13.995 -25.648 10.657 1.00 86.25 392 GLU A O 1
ATOM 3078 N N . SER A 1 393 ? -12.969 -25.568 12.667 1.00 85.06 393 SER A N 1
ATOM 3079 C CA . SER A 1 393 ? -13.959 -26.351 13.409 1.00 85.06 393 SER A CA 1
ATOM 3080 C C . SER A 1 393 ? -14.202 -27.720 12.771 1.00 85.06 393 SER A C 1
ATOM 3082 O O . SER A 1 393 ? -15.294 -28.279 12.862 1.00 85.06 393 SER A O 1
ATOM 3084 N N . VAL A 1 394 ? -13.165 -28.272 12.130 1.00 86.06 394 VAL A N 1
ATOM 3085 C CA . VAL A 1 394 ? -13.114 -29.671 11.729 1.00 86.06 394 VAL A CA 1
ATOM 3086 C C . VAL A 1 394 ? -12.713 -30.474 12.967 1.00 86.06 394 VAL A C 1
ATOM 3088 O O . VAL A 1 394 ? -11.587 -30.324 13.447 1.00 86.06 394 VAL A O 1
ATOM 3091 N N . PRO A 1 395 ? -13.601 -31.311 13.522 1.00 82.06 395 PRO A N 1
ATOM 3092 C CA . PRO A 1 395 ? -13.275 -32.094 14.702 1.00 82.06 395 PRO A CA 1
ATOM 3093 C C . PRO A 1 395 ? -12.280 -33.205 14.357 1.00 82.06 395 PRO A C 1
ATOM 3095 O O . PRO A 1 395 ? -12.552 -34.063 13.513 1.00 82.06 395 PRO A O 1
ATOM 3098 N N . ARG A 1 396 ? -11.142 -33.215 15.054 1.00 83.94 396 ARG A N 1
ATOM 3099 C CA . ARG A 1 396 ? -10.059 -34.170 14.822 1.00 83.94 396 ARG A CA 1
ATOM 3100 C C . ARG A 1 396 ? -10.065 -35.307 15.852 1.00 83.94 396 ARG A C 1
ATOM 3102 O O . ARG A 1 396 ? -10.116 -35.036 17.050 1.00 83.94 396 ARG A O 1
ATOM 3109 N N . PRO A 1 397 ? -10.117 -36.580 15.419 1.00 76.88 397 PRO A N 1
ATOM 3110 C CA . PRO A 1 397 ? -10.110 -37.740 16.313 1.00 76.88 397 PRO A CA 1
ATOM 3111 C C . PRO A 1 397 ? -8.695 -38.224 16.674 1.00 76.88 397 PRO A C 1
ATOM 3113 O O . PRO A 1 397 ? -8.529 -38.904 17.682 1.00 76.88 397 PRO A O 1
ATOM 3116 N N . ASP A 1 398 ? -7.695 -37.898 15.854 1.00 79.12 398 ASP A N 1
ATOM 3117 C CA . ASP A 1 398 ? -6.275 -38.227 16.028 1.00 79.12 398 ASP A CA 1
ATOM 3118 C C . ASP A 1 398 ? -5.538 -37.242 16.947 1.00 79.12 398 ASP A C 1
ATOM 3120 O O . ASP A 1 398 ? -4.583 -37.632 17.617 1.00 79.12 398 ASP A O 1
ATOM 3124 N N . VAL A 1 399 ? -5.989 -35.985 17.010 1.00 80.38 399 VAL A N 1
ATOM 3125 C CA . VAL A 1 399 ? -5.396 -34.954 17.868 1.00 80.38 399 VAL A CA 1
ATOM 3126 C C . VAL A 1 399 ? -6.262 -34.758 19.114 1.00 80.38 399 VAL A C 1
ATOM 3128 O O . VAL A 1 399 ? -7.348 -34.191 19.047 1.00 80.38 399 VAL A O 1
ATOM 3131 N N . VAL A 1 400 ? -5.775 -35.241 20.260 1.00 75.31 400 VAL A N 1
ATOM 3132 C CA . VAL A 1 400 ? -6.459 -35.134 21.569 1.00 75.31 400 VAL A CA 1
ATOM 3133 C C . VAL A 1 400 ? -5.893 -34.024 22.462 1.00 75.31 400 VAL A C 1
ATOM 3135 O O . VAL A 1 400 ? -6.581 -33.525 23.352 1.00 75.31 400 VAL A O 1
ATOM 3138 N N . CYS A 1 401 ? -4.654 -33.602 22.203 1.00 75.44 401 CYS A N 1
ATOM 3139 C CA . CYS A 1 401 ? -3.946 -32.571 22.955 1.00 75.44 401 CYS A CA 1
ATOM 3140 C C . CYS A 1 401 ? -3.206 -31.623 22.001 1.00 75.44 401 CYS A C 1
ATOM 3142 O O . CYS A 1 401 ? -2.685 -32.059 20.972 1.00 75.44 401 CYS A O 1
ATOM 3144 N N . ARG A 1 402 ? -3.102 -30.340 22.367 1.00 78.31 402 ARG A N 1
ATOM 3145 C CA . ARG A 1 402 ? -2.142 -29.404 21.768 1.00 78.31 402 ARG A CA 1
ATOM 3146 C C . ARG A 1 402 ? -0.713 -29.856 22.123 1.00 78.31 402 ARG A C 1
ATOM 3148 O O . ARG A 1 402 ? -0.488 -30.601 23.077 1.00 78.31 402 ARG A O 1
ATOM 3155 N N . ARG A 1 403 ? 0.290 -29.360 21.391 1.00 68.94 403 ARG A N 1
ATOM 3156 C CA . ARG A 1 403 ? 1.700 -29.774 21.556 1.00 68.94 403 ARG A CA 1
ATOM 3157 C C . ARG A 1 403 ? 2.297 -29.546 22.955 1.00 68.94 403 ARG A C 1
ATOM 3159 O O . ARG A 1 403 ? 3.199 -30.267 23.360 1.00 68.94 403 ARG A O 1
ATOM 3166 N N . ASN A 1 404 ? 1.796 -28.565 23.701 1.00 74.88 404 ASN A N 1
ATOM 3167 C CA . ASN A 1 404 ? 2.189 -28.312 25.094 1.00 74.88 404 ASN A CA 1
ATOM 3168 C C . ASN A 1 404 ? 1.595 -29.329 26.101 1.00 74.88 404 ASN A C 1
ATOM 3170 O O . ASN A 1 404 ? 1.772 -29.161 27.303 1.00 74.88 404 ASN A O 1
ATOM 3174 N N . GLY A 1 405 ? 0.871 -30.353 25.634 1.00 75.88 405 GLY A N 1
ATOM 3175 C CA . GLY A 1 405 ? 0.214 -31.361 26.467 1.00 75.88 405 GLY A CA 1
ATOM 3176 C C . GLY A 1 405 ? -1.160 -30.951 27.006 1.00 75.88 405 GLY A C 1
ATOM 3177 O O . GLY A 1 405 ? -1.818 -31.778 27.634 1.00 75.88 405 GLY A O 1
ATOM 3178 N N . SER A 1 406 ? -1.625 -29.719 26.757 1.00 78.06 406 SER A N 1
ATOM 3179 C CA . SER A 1 406 ? -3.000 -29.322 27.099 1.00 78.06 406 SER A CA 1
ATOM 3180 C C . SER A 1 406 ? -4.015 -30.074 26.226 1.00 78.06 406 SER A C 1
ATOM 3182 O O . SER A 1 406 ? -3.732 -30.307 25.048 1.00 78.06 406 SER A O 1
ATOM 3184 N N . PRO A 1 407 ? -5.183 -30.486 26.751 1.00 75.50 407 PRO A N 1
ATOM 3185 C CA . PRO A 1 407 ? -6.252 -31.038 25.921 1.00 75.50 407 PRO A CA 1
ATOM 3186 C C . PRO A 1 407 ? -6.694 -30.026 24.850 1.00 75.50 407 PRO A C 1
ATOM 3188 O O . PRO A 1 407 ? -6.586 -28.815 25.029 1.00 75.50 407 PRO A O 1
ATOM 3191 N N . LEU A 1 408 ? -7.174 -30.526 23.710 1.00 71.12 408 LEU A N 1
ATOM 3192 C CA . LEU A 1 408 ? -7.728 -29.671 22.647 1.00 71.12 408 LEU A CA 1
ATOM 3193 C C . LEU A 1 408 ? -9.120 -29.117 22.968 1.00 71.12 408 LEU A C 1
ATOM 3195 O O . LEU A 1 408 ? -9.528 -28.104 22.396 1.00 71.12 408 LEU A O 1
ATOM 3199 N N . ASP A 1 409 ? -9.814 -29.799 23.873 1.00 60.66 409 ASP A N 1
ATOM 3200 C CA . ASP A 1 409 ? -11.134 -29.450 24.359 1.00 60.66 409 ASP A CA 1
ATOM 3201 C C . ASP A 1 409 ? -10.979 -28.714 25.703 1.00 60.66 409 ASP A C 1
ATOM 3203 O O . ASP A 1 409 ? -10.797 -29.344 26.746 1.00 60.66 409 ASP A O 1
ATOM 3207 N N . ASP A 1 410 ? -11.095 -27.383 25.687 1.00 51.53 410 ASP A N 1
ATOM 3208 C CA . ASP A 1 410 ? -11.783 -26.716 26.791 1.00 51.53 410 ASP A CA 1
ATOM 3209 C C . ASP A 1 410 ? -13.268 -27.057 26.627 1.00 51.53 410 ASP A C 1
ATOM 3211 O O . ASP A 1 410 ? -13.910 -26.651 25.655 1.00 51.53 410 ASP A O 1
ATOM 3215 N N . GLU A 1 411 ? -13.830 -27.839 27.555 1.00 46.22 411 GLU A N 1
ATOM 3216 C CA . GLU A 1 411 ? -15.225 -28.313 27.478 1.00 46.22 411 GLU A CA 1
ATOM 3217 C C . GLU A 1 411 ? -16.268 -27.171 27.524 1.00 46.22 411 GLU A C 1
ATOM 3219 O O . GLU A 1 411 ? -17.460 -27.411 27.321 1.00 46.22 411 GLU A O 1
ATOM 3224 N N . SER A 1 412 ? -15.832 -25.922 27.734 1.00 49.28 412 SER A N 1
ATOM 3225 C CA . SER A 1 412 ? -16.636 -24.705 27.574 1.00 49.28 412 SER A CA 1
ATOM 3226 C C . SER A 1 412 ? -17.072 -24.442 26.125 1.00 49.28 412 SER A C 1
ATOM 3228 O O . SER A 1 412 ? -18.073 -23.753 25.936 1.00 49.28 412 SER A O 1
ATOM 3230 N N . ASP A 1 413 ? -16.388 -25.022 25.123 1.00 54.38 413 ASP A N 1
ATOM 3231 C CA . ASP A 1 413 ? -16.754 -24.965 23.695 1.00 54.38 413 ASP A CA 1
ATOM 3232 C C . ASP A 1 413 ? -18.226 -25.346 23.481 1.00 54.38 413 ASP A C 1
ATOM 3234 O O . ASP A 1 413 ? -18.960 -24.644 22.790 1.00 54.38 413 ASP A O 1
ATOM 3238 N N . GLY A 1 414 ? -18.668 -26.453 24.091 1.00 56.59 414 GLY A N 1
ATOM 3239 C CA . GLY A 1 414 ? -20.058 -26.922 24.099 1.00 56.59 414 GLY A CA 1
ATOM 3240 C C . GLY A 1 414 ? -20.679 -27.285 22.738 1.00 56.59 414 GLY A C 1
ATOM 3241 O O . GLY A 1 414 ? -21.756 -27.887 22.714 1.00 56.59 414 GLY A O 1
ATOM 3242 N N . THR A 1 415 ? -20.043 -26.954 21.609 1.00 59.06 415 THR A N 1
ATOM 3243 C CA . THR A 1 415 ? -20.622 -27.098 20.262 1.00 59.06 415 THR A CA 1
ATOM 3244 C C . THR A 1 415 ? -20.174 -28.359 19.534 1.00 59.06 415 THR A C 1
ATOM 3246 O O . THR A 1 415 ? -20.909 -28.863 18.677 1.00 59.06 415 THR A O 1
ATOM 3249 N N . LEU A 1 416 ? -19.003 -28.903 19.874 1.00 63.81 416 LEU A N 1
ATOM 3250 C CA . LEU A 1 416 ? -18.442 -30.069 19.193 1.00 63.81 416 LEU A CA 1
ATOM 3251 C C . LEU A 1 416 ? -19.107 -31.395 19.622 1.00 63.81 416 LEU A C 1
ATOM 3253 O O . LEU A 1 416 ? -19.230 -31.694 20.812 1.00 63.81 416 LEU A O 1
ATOM 3257 N N . PRO A 1 417 ? -19.496 -32.271 18.672 1.00 61.50 417 PRO A N 1
ATOM 3258 C CA . PRO A 1 417 ? -20.063 -33.568 19.007 1.00 61.50 417 PRO A CA 1
ATOM 3259 C C . PRO A 1 417 ? -19.015 -34.495 19.647 1.00 61.50 417 PRO A C 1
ATOM 3261 O O . PRO A 1 417 ? -18.012 -34.868 19.034 1.00 61.50 417 PRO A O 1
ATOM 3264 N N . THR A 1 418 ? -19.321 -34.968 20.857 1.00 66.25 418 THR A N 1
ATOM 3265 C CA . THR A 1 418 ? -18.541 -35.977 21.602 1.00 66.25 418 THR A CA 1
ATOM 3266 C C . THR A 1 418 ? -18.541 -37.367 20.947 1.00 66.25 418 THR A C 1
ATOM 3268 O O . THR A 1 418 ? -17.740 -38.228 21.298 1.00 66.25 418 THR A O 1
ATOM 3271 N N . ASN A 1 419 ? -19.418 -37.613 19.966 1.00 77.31 419 ASN A N 1
ATOM 3272 C CA . ASN A 1 419 ? -19.458 -38.867 19.214 1.00 77.31 419 ASN A CA 1
ATOM 3273 C C . ASN A 1 419 ? -18.454 -38.847 18.047 1.00 77.31 419 ASN A C 1
ATOM 3275 O O . ASN A 1 419 ? -18.677 -38.162 17.048 1.00 77.31 419 ASN A O 1
ATOM 3279 N N . MET A 1 420 ? -17.416 -39.683 18.141 1.00 71.19 420 MET A N 1
ATOM 3280 C CA . MET A 1 420 ? -16.369 -39.884 17.124 1.00 71.19 420 MET A CA 1
ATOM 3281 C C . MET A 1 420 ? -16.898 -40.120 15.700 1.00 71.19 420 MET A C 1
ATOM 3283 O O . MET A 1 420 ? -16.295 -39.642 14.744 1.00 71.19 420 MET A O 1
ATOM 3287 N N . THR A 1 421 ? -18.040 -40.796 15.537 1.00 78.75 421 THR A N 1
ATOM 3288 C CA . THR A 1 421 ? -18.644 -41.045 14.210 1.00 78.75 421 THR A CA 1
ATOM 3289 C C . THR A 1 421 ? -19.002 -39.728 13.521 1.00 78.75 421 THR A C 1
ATOM 3291 O O . THR A 1 421 ? -18.596 -39.487 12.388 1.00 78.75 421 THR A O 1
ATOM 3294 N N . LYS A 1 422 ? -19.643 -38.812 14.264 1.00 79.06 422 LYS A N 1
ATOM 3295 C CA . LYS A 1 422 ? -20.007 -37.478 13.764 1.00 79.06 422 LYS A CA 1
ATOM 3296 C C . LYS A 1 422 ? -18.785 -36.628 13.418 1.00 79.06 422 LYS A C 1
ATOM 3298 O O . LYS A 1 422 ? -18.899 -35.726 12.593 1.00 79.06 422 LYS A O 1
ATOM 3303 N N . ARG A 1 423 ? -17.628 -36.892 14.043 1.00 81.19 423 ARG A N 1
ATOM 3304 C CA . ARG A 1 423 ? -16.384 -36.178 13.730 1.00 81.19 423 ARG A CA 1
ATOM 3305 C C . ARG A 1 423 ? -15.921 -36.511 12.303 1.00 81.19 423 ARG A C 1
ATOM 3307 O O . ARG A 1 423 ? -15.668 -35.601 11.518 1.00 81.19 423 ARG A O 1
ATOM 3314 N N . TYR A 1 424 ? -15.923 -37.793 11.933 1.00 85.19 424 TYR A N 1
ATOM 3315 C CA . TYR A 1 424 ? -15.614 -38.234 10.566 1.00 85.19 424 TYR A CA 1
ATOM 3316 C C . TYR A 1 424 ? -16.669 -37.819 9.530 1.00 85.19 424 TYR A C 1
ATOM 3318 O O . TYR A 1 424 ? -16.297 -37.477 8.409 1.00 85.19 424 TYR A O 1
ATOM 3326 N N . ASP A 1 425 ? -17.957 -37.783 9.888 1.00 87.38 425 ASP A N 1
ATOM 3327 C CA . ASP A 1 425 ? -19.022 -37.346 8.970 1.00 87.38 425 ASP A CA 1
ATOM 3328 C C . ASP A 1 425 ? -18.787 -35.910 8.454 1.00 87.38 425 ASP A C 1
ATOM 3330 O O . ASP A 1 425 ? -18.930 -35.647 7.257 1.00 87.38 425 ASP A O 1
ATOM 3334 N N . VAL A 1 426 ? -18.348 -34.990 9.327 1.00 87.75 426 VAL A N 1
ATOM 3335 C CA . VAL A 1 426 ? -17.994 -33.605 8.948 1.00 87.75 426 VAL A CA 1
ATOM 3336 C C . VAL A 1 426 ? -16.773 -33.575 8.021 1.00 87.75 426 VAL A C 1
ATOM 3338 O O . VAL A 1 426 ? -16.792 -32.863 7.015 1.00 87.75 426 VAL A O 1
ATOM 3341 N N . GLN A 1 427 ? -15.736 -34.375 8.299 1.00 90.31 427 GLN A N 1
ATOM 3342 C CA . GLN A 1 427 ? -14.561 -34.472 7.421 1.00 90.31 427 GLN A CA 1
ATOM 3343 C C . GLN A 1 427 ? -14.948 -34.978 6.023 1.00 90.31 427 GLN A C 1
ATOM 3345 O O . GLN A 1 427 ? -14.654 -34.322 5.019 1.00 90.31 427 GLN A O 1
ATOM 3350 N N . ARG A 1 428 ? -15.688 -36.094 5.943 1.00 92.31 428 ARG A N 1
ATOM 3351 C CA . ARG A 1 428 ? -16.141 -36.677 4.668 1.00 92.31 428 ARG A CA 1
ATOM 3352 C C . ARG A 1 428 ? -17.105 -35.759 3.915 1.00 92.31 428 ARG A C 1
ATOM 3354 O O . ARG A 1 428 ? -17.061 -35.744 2.685 1.00 92.31 428 ARG A O 1
ATOM 3361 N N . PHE A 1 429 ? -17.921 -34.951 4.599 1.00 91.88 429 PHE A N 1
ATOM 3362 C CA . PHE A 1 429 ? -18.739 -33.915 3.956 1.00 91.88 429 PHE A CA 1
ATOM 3363 C C . PHE A 1 429 ? -17.872 -32.862 3.251 1.00 91.88 429 PHE A C 1
ATOM 3365 O O . PHE A 1 429 ? -18.066 -32.619 2.059 1.00 91.88 429 PHE A O 1
ATOM 3372 N N . ILE A 1 430 ? -16.878 -32.287 3.936 1.00 92.75 430 ILE A N 1
ATOM 3373 C CA . ILE A 1 430 ? -15.981 -31.285 3.336 1.00 92.75 430 ILE A CA 1
ATOM 3374 C C . ILE A 1 430 ? -15.157 -31.890 2.192 1.00 92.75 430 ILE A C 1
ATOM 3376 O O . ILE A 1 430 ? -15.081 -31.290 1.119 1.00 92.75 430 ILE A O 1
ATOM 3380 N N . TYR A 1 431 ? -14.623 -33.104 2.357 1.00 94.69 431 TYR A N 1
ATOM 3381 C CA . TYR A 1 431 ? -13.957 -33.822 1.265 1.00 94.69 431 TYR A CA 1
ATOM 3382 C C . TYR A 1 431 ? -14.892 -34.070 0.073 1.00 94.69 431 TYR A C 1
ATOM 3384 O O . TYR A 1 431 ? -14.488 -33.887 -1.074 1.00 94.69 431 TYR A O 1
ATOM 3392 N N . THR A 1 432 ? -16.168 -34.386 0.313 1.00 94.62 432 THR A N 1
ATOM 3393 C CA . THR A 1 432 ? -17.171 -34.516 -0.756 1.00 94.62 432 THR A CA 1
ATOM 3394 C C . THR A 1 432 ? -17.396 -33.188 -1.488 1.00 94.62 432 THR A C 1
ATOM 3396 O O . THR A 1 432 ? -17.518 -33.191 -2.713 1.00 94.62 432 THR A O 1
ATOM 3399 N N . GLN A 1 433 ? -17.414 -32.049 -0.790 1.00 93.88 433 GLN A N 1
ATOM 3400 C CA . GLN A 1 433 ? -17.539 -30.734 -1.431 1.00 93.88 433 GLN A CA 1
ATOM 3401 C C . GLN A 1 433 ? -16.290 -30.376 -2.260 1.00 93.88 433 GLN A C 1
ATOM 3403 O O . GLN A 1 433 ? -16.423 -29.976 -3.415 1.00 93.88 433 GLN A O 1
ATOM 3408 N N . LEU A 1 434 ? -15.084 -30.603 -1.725 1.00 95.25 434 LEU A N 1
ATOM 3409 C CA . LEU A 1 434 ? -13.814 -30.384 -2.435 1.00 95.25 434 LEU A CA 1
ATOM 3410 C C . LEU A 1 434 ? -13.657 -31.300 -3.663 1.00 95.25 434 LEU A C 1
ATOM 3412 O O . LEU A 1 434 ? -13.216 -30.839 -4.713 1.00 95.25 434 LEU A O 1
ATOM 3416 N N . SER A 1 435 ? -14.093 -32.565 -3.582 1.00 95.38 435 SER A N 1
ATOM 3417 C CA . SER A 1 435 ? -13.997 -33.543 -4.684 1.00 95.38 435 SER A CA 1
ATOM 3418 C C . SER A 1 435 ? -14.714 -33.119 -5.974 1.00 95.38 435 SER A C 1
ATOM 3420 O O . SER A 1 435 ? -14.393 -33.616 -7.054 1.00 95.38 435 SER A O 1
ATOM 3422 N N . ARG A 1 436 ? -15.670 -32.185 -5.870 1.00 94.62 436 ARG A N 1
ATOM 3423 C CA . ARG A 1 436 ? -16.447 -31.632 -6.990 1.00 94.62 436 ARG A CA 1
ATOM 3424 C C . ARG A 1 436 ? -15.646 -30.625 -7.822 1.00 94.62 436 ARG A C 1
ATOM 3426 O O . ARG A 1 436 ? -16.041 -30.331 -8.945 1.00 94.62 436 ARG A O 1
ATOM 3433 N N . MET A 1 437 ? -14.514 -30.138 -7.307 1.00 96.44 437 MET A N 1
ATOM 3434 C CA . MET A 1 437 ? -13.600 -29.231 -8.005 1.00 96.44 437 MET A CA 1
ATOM 3435 C C . MET A 1 437 ? -12.572 -30.012 -8.832 1.00 96.44 437 MET A C 1
ATOM 3437 O O . MET A 1 437 ? -11.369 -29.959 -8.582 1.00 96.44 437 MET A O 1
ATOM 3441 N N . THR A 1 438 ? -13.025 -30.786 -9.821 1.00 96.25 438 THR A N 1
ATOM 3442 C CA . THR A 1 438 ? -12.127 -31.673 -10.587 1.00 96.25 438 THR A CA 1
ATOM 3443 C C . THR A 1 438 ? -11.112 -30.924 -11.459 1.00 96.25 438 THR A C 1
ATOM 3445 O O . THR A 1 438 ? -10.099 -31.510 -11.836 1.00 96.25 438 THR A O 1
ATOM 3448 N N . GLY A 1 439 ? -11.366 -29.643 -11.757 1.00 95.44 439 GLY A N 1
ATOM 3449 C CA . GLY A 1 439 ? -10.454 -28.737 -12.467 1.00 95.44 439 GLY A CA 1
ATOM 3450 C C . GLY A 1 439 ? -9.393 -28.056 -11.590 1.00 95.44 439 GLY A C 1
ATOM 3451 O O . GLY A 1 439 ? -8.542 -27.340 -12.124 1.00 95.44 439 GLY A O 1
ATOM 3452 N N . LEU A 1 440 ? -9.417 -28.272 -10.268 1.00 97.56 440 LEU A N 1
ATOM 3453 C CA . LEU A 1 440 ? -8.573 -27.535 -9.328 1.00 97.56 440 LEU A CA 1
ATOM 3454 C C . LEU A 1 440 ? -7.093 -27.855 -9.529 1.00 97.56 440 LEU A C 1
ATOM 3456 O O . LEU A 1 440 ? -6.704 -29.016 -9.457 1.00 97.56 440 LEU A O 1
ATOM 3460 N N . ARG A 1 441 ? -6.267 -26.820 -9.725 1.00 96.81 441 ARG A N 1
ATOM 3461 C CA . ARG A 1 441 ? -4.808 -26.916 -9.889 1.00 96.81 441 ARG A CA 1
ATOM 3462 C C . ARG A 1 441 ? -4.034 -26.560 -8.627 1.00 96.81 441 ARG A C 1
ATOM 3464 O O . ARG A 1 441 ? -2.986 -27.158 -8.393 1.00 96.81 441 ARG A O 1
ATOM 3471 N N . GLU A 1 442 ? -4.519 -25.627 -7.812 1.00 96.00 442 GLU A N 1
ATOM 3472 C CA . GLU A 1 442 ? -3.917 -25.309 -6.511 1.00 96.00 442 GLU A CA 1
ATOM 3473 C C . GLU A 1 442 ? -4.975 -25.303 -5.402 1.00 96.00 442 GLU A C 1
ATOM 3475 O O . GLU A 1 442 ? -5.947 -24.547 -5.455 1.00 96.00 442 GLU A O 1
ATOM 3480 N N . LEU A 1 443 ? -4.762 -26.165 -4.403 1.00 95.88 443 LEU A N 1
ATOM 3481 C CA . LEU A 1 443 ? -5.533 -26.244 -3.166 1.00 95.88 443 LEU A CA 1
ATOM 3482 C C . LEU A 1 443 ? -4.669 -25.728 -2.020 1.00 95.88 443 LEU A C 1
ATOM 3484 O O . LEU A 1 443 ? -3.681 -26.368 -1.656 1.00 95.88 443 LEU A O 1
ATOM 3488 N N . ASN A 1 444 ? -5.049 -24.598 -1.434 1.00 93.88 444 ASN A N 1
ATOM 3489 C CA . ASN A 1 444 ? -4.348 -24.005 -0.307 1.00 93.88 444 ASN A CA 1
ATOM 3490 C C . ASN A 1 444 ? -5.266 -23.895 0.915 1.00 93.88 444 ASN A C 1
ATOM 3492 O O . ASN A 1 444 ? -6.115 -23.012 1.007 1.00 93.88 444 ASN A O 1
ATOM 3496 N N . LEU A 1 445 ? -5.070 -24.810 1.862 1.00 91.19 445 LEU A N 1
ATOM 3497 C CA . LEU A 1 445 ? -5.719 -24.779 3.176 1.00 91.19 445 LEU A CA 1
ATOM 3498 C C . LEU A 1 445 ? -4.798 -24.181 4.252 1.00 91.19 445 LEU A C 1
ATOM 3500 O O . LEU A 1 445 ? -5.213 -23.988 5.395 1.00 91.19 445 LEU A O 1
ATOM 3504 N N . GLY A 1 446 ? -3.544 -23.920 3.880 1.00 69.75 446 GLY A N 1
ATOM 3505 C CA . GLY A 1 446 ? -2.439 -23.577 4.755 1.00 69.75 446 GLY A CA 1
ATOM 3506 C C . GLY A 1 446 ? -2.123 -22.090 4.812 1.00 69.75 446 GLY A C 1
ATOM 3507 O O . GLY A 1 446 ? -1.024 -21.663 4.443 1.00 69.75 446 GLY A O 1
ATOM 3508 N N . VAL A 1 447 ? -3.082 -21.299 5.289 1.00 64.94 447 VAL A N 1
ATOM 3509 C CA . VAL A 1 447 ? -2.874 -19.869 5.551 1.00 64.94 447 VAL A CA 1
ATOM 3510 C C . VAL A 1 447 ? -2.194 -19.707 6.922 1.00 64.94 447 VAL A C 1
ATOM 3512 O O . VAL A 1 447 ? -2.706 -20.246 7.903 1.00 64.94 447 VAL A O 1
ATOM 3515 N N . PRO A 1 448 ? -1.033 -19.025 7.022 1.00 60.28 448 PRO A N 1
ATOM 3516 C CA . PRO A 1 448 ? -0.419 -18.720 8.312 1.00 60.28 448 PRO A CA 1
ATOM 3517 C C . PRO A 1 448 ? -1.312 -17.820 9.151 1.00 60.28 448 PRO A C 1
ATOM 3519 O O . PRO A 1 448 ? -1.790 -16.799 8.661 1.00 60.28 448 PRO A O 1
ATOM 3522 N N . ASP A 1 449 ? -1.394 -18.125 10.443 1.00 55.50 449 ASP A N 1
ATOM 3523 C CA . ASP A 1 449 ? -1.880 -17.168 11.424 1.00 55.50 449 ASP A CA 1
ATOM 3524 C C . ASP A 1 449 ? -0.882 -16.001 11.529 1.00 55.50 449 ASP A C 1
ATOM 3526 O O . ASP A 1 449 ? 0.248 -16.146 12.016 1.00 55.50 449 ASP A O 1
ATOM 3530 N N . THR A 1 450 ? -1.256 -14.847 10.976 1.00 51.97 450 THR A N 1
ATOM 3531 C CA . THR A 1 450 ? -0.384 -13.669 10.892 1.00 51.97 450 THR A CA 1
ATOM 3532 C C . THR A 1 450 ? -0.228 -12.958 12.234 1.00 51.97 450 THR A C 1
ATOM 3534 O O . THR A 1 450 ? 0.758 -12.238 12.413 1.00 51.97 450 THR A O 1
ATOM 3537 N N . VAL A 1 451 ? -1.122 -13.189 13.204 1.00 46.94 451 VAL A N 1
ATOM 3538 C CA . VAL A 1 451 ? -1.101 -12.479 14.491 1.00 46.94 451 VAL A CA 1
ATOM 3539 C C . VAL A 1 451 ? 0.040 -12.983 15.376 1.00 46.94 451 VAL A C 1
ATOM 3541 O O . VAL A 1 451 ? 0.832 -12.189 15.886 1.00 46.94 451 VAL A O 1
ATOM 3544 N N . SER A 1 452 ? 0.229 -14.305 15.484 1.00 43.59 452 SER A N 1
ATOM 3545 C CA . SER A 1 452 ? 1.307 -14.893 16.300 1.00 43.59 452 SER A CA 1
ATOM 3546 C C . SER A 1 452 ? 2.725 -14.607 15.778 1.00 43.59 452 SER A C 1
ATOM 3548 O O . SER A 1 452 ? 3.698 -14.912 16.470 1.00 43.59 452 SER A O 1
ATOM 3550 N N . ALA A 1 453 ? 2.881 -14.041 14.576 1.00 42.41 453 ALA A N 1
ATOM 3551 C CA . ALA A 1 453 ? 4.173 -13.923 13.906 1.00 42.41 453 ALA A CA 1
ATOM 3552 C C . ALA A 1 453 ? 5.018 -12.702 14.308 1.00 42.41 453 ALA A C 1
ATOM 3554 O O . ALA A 1 453 ? 6.222 -12.736 14.056 1.00 42.41 453 ALA A O 1
ATOM 3555 N N . ARG A 1 454 ? 4.461 -11.650 14.931 1.00 41.50 454 ARG A N 1
ATOM 3556 C CA . ARG A 1 454 ? 5.276 -10.493 15.371 1.00 41.50 454 ARG A CA 1
ATOM 3557 C C . ARG A 1 454 ? 6.330 -10.884 16.414 1.00 41.50 454 ARG A C 1
ATOM 3559 O O . ARG A 1 454 ? 7.466 -10.431 16.330 1.00 41.50 454 ARG A O 1
ATOM 3566 N N . HIS A 1 455 ? 5.976 -11.790 17.323 1.00 37.28 455 HIS A N 1
ATOM 3567 C CA . HIS A 1 455 ? 6.677 -12.073 18.582 1.00 37.28 455 HIS A CA 1
ATOM 3568 C C . HIS A 1 455 ? 8.095 -12.680 18.467 1.00 37.28 455 HIS A C 1
ATOM 3570 O O . HIS A 1 455 ? 8.726 -12.945 19.485 1.00 37.28 455 HIS A O 1
ATOM 3576 N N . SER A 1 456 ? 8.608 -12.969 17.262 1.00 38.50 456 SER A N 1
ATOM 3577 C CA . SER A 1 456 ? 10.007 -13.400 17.056 1.00 38.50 456 SER A CA 1
ATOM 3578 C C . SER A 1 456 ? 10.444 -13.376 15.581 1.00 38.50 456 SER A C 1
ATOM 3580 O O . SER A 1 456 ? 10.336 -14.375 14.868 1.00 38.50 456 SER A O 1
ATOM 3582 N N . TRP A 1 457 ? 11.027 -12.255 15.134 1.00 34.66 457 TRP A N 1
ATOM 3583 C CA . TRP A 1 457 ? 11.772 -12.175 13.858 1.00 34.66 457 TRP A CA 1
ATOM 3584 C C . TRP A 1 457 ? 13.296 -12.054 14.010 1.00 34.66 457 TRP A C 1
ATOM 3586 O O . TRP A 1 457 ? 14.013 -11.959 13.015 1.00 34.66 457 TRP A O 1
ATOM 3596 N N . HIS A 1 458 ? 13.824 -12.201 15.228 1.00 35.44 458 HIS A N 1
ATOM 3597 C CA . HIS A 1 458 ? 15.223 -12.585 15.418 1.00 35.44 458 HIS A CA 1
ATOM 3598 C C . HIS A 1 458 ? 15.412 -14.076 15.119 1.00 35.44 458 HIS A C 1
ATOM 3600 O O . HIS A 1 458 ? 15.562 -14.906 16.014 1.00 35.44 458 HIS A O 1
ATOM 3606 N N . VAL A 1 459 ? 15.441 -14.409 13.825 1.00 33.34 459 VAL A N 1
ATOM 3607 C CA . VAL A 1 459 ? 16.043 -15.658 13.351 1.00 33.34 459 VAL A CA 1
ATOM 3608 C C . VAL A 1 459 ? 17.558 -15.522 13.496 1.00 33.34 459 VAL A C 1
ATOM 3610 O O . VAL A 1 459 ? 18.267 -15.170 12.557 1.00 33.34 459 VAL A O 1
ATOM 3613 N N . VAL A 1 460 ? 18.054 -15.790 14.702 1.00 31.77 460 VAL A N 1
ATOM 3614 C CA . VAL A 1 460 ? 19.412 -16.311 14.856 1.00 31.77 460 VAL A CA 1
ATOM 3615 C C . VAL A 1 460 ? 19.367 -17.754 14.364 1.00 31.77 460 VAL A C 1
ATOM 3617 O O . VAL A 1 460 ? 18.499 -18.524 14.780 1.00 31.77 460 VAL A O 1
ATOM 3620 N N . GLU A 1 461 ? 20.277 -18.128 13.466 1.00 34.25 461 GLU A N 1
ATOM 3621 C CA . GLU A 1 461 ? 20.493 -19.532 13.118 1.00 34.25 461 GLU A CA 1
ATOM 3622 C C . GLU A 1 461 ? 20.918 -20.284 14.386 1.00 34.25 461 GLU A C 1
ATOM 3624 O O . GLU A 1 461 ? 22.037 -20.113 14.869 1.00 34.25 461 GLU A O 1
ATOM 3629 N N . ILE A 1 462 ? 20.023 -21.101 14.953 1.00 36.47 462 ILE A N 1
ATOM 3630 C CA . ILE A 1 462 ? 20.337 -21.918 16.132 1.00 36.47 462 ILE A CA 1
ATOM 3631 C C . ILE A 1 462 ? 21.167 -23.126 15.688 1.00 36.47 462 ILE A C 1
ATOM 3633 O O . ILE A 1 462 ? 20.672 -24.247 15.560 1.00 36.47 462 ILE A O 1
ATOM 3637 N N . GLY A 1 463 ? 22.453 -22.875 15.459 1.00 32.22 463 GLY A N 1
ATOM 3638 C CA . GLY A 1 463 ? 23.496 -23.869 15.651 1.00 32.22 463 GLY A CA 1
ATOM 3639 C C . GLY A 1 463 ? 23.903 -23.899 17.126 1.00 32.22 463 GLY A C 1
ATOM 3640 O O . GLY A 1 463 ? 24.262 -22.870 17.686 1.00 32.22 463 GLY A O 1
ATOM 3641 N N . GLU A 1 464 ? 23.860 -25.086 17.732 1.00 39.09 464 GLU A N 1
ATOM 3642 C CA . GLU A 1 464 ? 24.611 -25.436 18.951 1.00 39.09 464 GLU A CA 1
ATOM 3643 C C . GLU A 1 464 ? 24.399 -24.565 20.214 1.00 39.09 464 GLU A C 1
ATOM 3645 O O . GLU A 1 464 ? 25.335 -23.953 20.723 1.00 39.09 464 GLU A O 1
ATOM 3650 N N . LEU A 1 465 ? 23.212 -24.628 20.833 1.00 31.44 465 LEU A N 1
ATOM 3651 C CA . LEU A 1 465 ? 23.077 -24.404 22.284 1.00 31.44 465 LEU A CA 1
ATOM 3652 C C . LEU A 1 465 ? 22.243 -25.518 22.939 1.00 31.44 465 LEU A C 1
ATOM 3654 O O . LEU A 1 465 ? 21.353 -26.092 22.315 1.00 31.44 465 LEU A O 1
ATOM 3658 N N . GLY A 1 466 ? 22.623 -25.875 24.171 1.00 36.16 466 GLY A N 1
ATOM 3659 C CA . GLY A 1 466 ? 22.190 -27.088 24.876 1.00 36.16 466 GLY A CA 1
ATOM 3660 C C . GLY A 1 466 ? 20.778 -27.044 25.487 1.00 36.16 466 GLY A C 1
ATOM 3661 O O . GLY A 1 466 ? 20.016 -26.117 25.219 1.00 36.16 466 GLY A O 1
ATOM 3662 N N . PRO A 1 467 ? 20.413 -28.053 26.305 1.00 35.88 467 PRO A N 1
ATOM 3663 C CA . PRO A 1 467 ? 19.077 -28.158 26.886 1.00 35.88 467 PRO A CA 1
ATOM 3664 C C . PRO A 1 467 ? 18.798 -27.004 27.859 1.00 35.88 467 PRO A C 1
ATOM 3666 O O . PRO A 1 467 ? 19.617 -26.712 28.730 1.00 35.88 467 PRO A O 1
ATOM 3669 N N . PHE A 1 468 ? 17.632 -26.373 27.710 1.00 38.91 468 PHE A N 1
ATOM 3670 C CA . PHE A 1 468 ? 17.119 -25.343 28.613 1.00 38.91 468 PHE A CA 1
ATOM 3671 C C . PHE A 1 468 ? 15.899 -25.877 29.373 1.00 38.91 468 PHE A C 1
ATOM 3673 O O . PHE A 1 468 ? 14.895 -26.237 28.760 1.00 38.91 468 PHE A O 1
ATOM 3680 N N . ASP A 1 469 ? 15.991 -25.886 30.703 1.00 38.38 469 ASP A N 1
ATOM 3681 C CA . ASP A 1 469 ? 14.976 -26.404 31.632 1.00 38.38 469 ASP A CA 1
ATOM 3682 C C . ASP A 1 469 ? 14.029 -25.297 32.161 1.00 38.38 469 ASP A C 1
ATOM 3684 O O . ASP A 1 469 ? 13.780 -25.221 33.364 1.00 38.38 469 ASP A O 1
ATOM 3688 N N . ASP A 1 470 ? 13.512 -24.412 31.297 1.00 42.72 470 ASP A N 1
ATOM 3689 C CA . ASP A 1 470 ? 12.546 -23.367 31.700 1.00 42.72 470 ASP A CA 1
ATOM 3690 C C . ASP A 1 470 ? 11.139 -23.616 31.104 1.00 42.72 470 ASP A C 1
ATOM 3692 O O . ASP A 1 470 ? 10.945 -23.459 29.893 1.00 42.72 470 ASP A O 1
ATOM 3696 N N . PRO A 1 471 ? 10.134 -24.017 31.913 1.00 40.25 471 PRO A N 1
ATOM 3697 C CA . PRO A 1 471 ? 8.791 -24.344 31.421 1.00 40.25 471 PRO A CA 1
ATOM 3698 C C . PRO A 1 471 ? 7.911 -23.143 31.019 1.00 40.25 471 PRO A C 1
ATOM 3700 O O . PRO A 1 471 ? 6.795 -23.363 30.548 1.00 40.25 471 PRO A O 1
ATOM 3703 N N . GLY A 1 472 ? 8.339 -21.894 31.253 1.00 44.06 472 GLY A N 1
ATOM 3704 C CA . GLY A 1 472 ? 7.422 -20.746 31.351 1.00 44.06 472 GLY A CA 1
ATOM 3705 C C . GLY A 1 472 ? 6.873 -20.138 30.050 1.00 44.06 472 GLY A C 1
ATOM 3706 O O . GLY A 1 472 ? 5.728 -19.684 30.034 1.00 44.06 472 GLY A O 1
ATOM 3707 N N . HIS A 1 473 ? 7.650 -20.087 28.961 1.00 46.22 473 HIS A N 1
ATOM 3708 C CA . HIS A 1 473 ? 7.316 -19.256 27.785 1.00 46.22 473 HIS A CA 1
ATOM 3709 C C . HIS A 1 473 ? 7.552 -19.952 26.437 1.00 46.22 473 HIS A C 1
ATOM 3711 O O . HIS A 1 473 ? 8.408 -19.570 25.640 1.00 46.22 473 HIS A O 1
ATOM 3717 N N . ASN A 1 474 ? 6.719 -20.949 26.140 1.00 39.47 474 ASN A N 1
ATOM 3718 C CA . ASN A 1 474 ? 6.648 -21.567 24.817 1.00 39.47 474 ASN A CA 1
ATOM 3719 C C . ASN A 1 474 ? 5.491 -20.985 23.986 1.00 39.47 474 ASN A C 1
ATOM 3721 O O . ASN A 1 474 ? 4.438 -21.611 23.865 1.00 39.47 474 ASN A O 1
ATOM 3725 N N . PHE A 1 475 ? 5.715 -19.836 23.332 1.00 47.31 475 PHE A N 1
ATOM 3726 C CA . PHE A 1 475 ? 4.901 -19.398 22.184 1.00 47.31 475 PHE A CA 1
ATOM 3727 C C . PHE A 1 475 ? 5.168 -20.313 20.974 1.00 47.31 475 PHE A C 1
ATOM 3729 O O . PHE A 1 475 ? 5.803 -19.947 19.978 1.00 47.31 475 PHE A O 1
ATOM 3736 N N . VAL A 1 476 ? 4.694 -21.556 21.067 1.00 50.97 476 VAL A N 1
ATOM 3737 C CA . VAL A 1 476 ? 4.569 -22.440 19.911 1.00 50.97 476 VAL A CA 1
ATOM 3738 C C . VAL A 1 476 ? 3.526 -21.803 19.003 1.00 50.97 476 VAL A C 1
ATOM 3740 O O . VAL A 1 476 ? 2.383 -21.651 19.417 1.00 50.97 476 VAL A O 1
ATOM 3743 N N . ARG A 1 477 ? 3.914 -21.425 17.776 1.00 56.03 477 ARG A N 1
ATOM 3744 C CA . ARG A 1 477 ? 2.960 -20.987 16.742 1.00 56.03 477 ARG A CA 1
ATOM 3745 C C . ARG A 1 477 ? 1.831 -22.015 16.680 1.00 56.03 477 ARG A C 1
ATOM 3747 O O . ARG A 1 477 ? 2.116 -23.180 16.391 1.00 56.03 477 ARG A O 1
ATOM 3754 N N . GLU A 1 478 ? 0.607 -21.612 17.006 1.00 60.88 478 GLU A N 1
ATOM 3755 C CA . GLU A 1 478 ? -0.501 -22.557 17.059 1.00 60.88 478 GLU A CA 1
ATOM 3756 C C . GLU A 1 478 ? -0.817 -23.038 15.645 1.00 60.88 478 GLU A C 1
ATOM 3758 O O . GLU A 1 478 ? -1.111 -22.260 14.739 1.00 60.88 478 GLU A O 1
ATOM 3763 N N . PHE A 1 479 ? -0.697 -24.346 15.446 1.00 72.81 479 PHE A N 1
ATOM 3764 C CA . PHE A 1 479 ? -1.165 -24.985 14.229 1.00 72.81 479 PHE A CA 1
ATOM 3765 C C . PHE A 1 479 ? -2.687 -24.999 14.249 1.00 72.81 479 PHE A C 1
ATOM 3767 O O . PHE A 1 479 ? -3.298 -25.120 15.310 1.00 72.81 479 PHE A O 1
ATOM 3774 N N . ASN A 1 480 ? -3.316 -24.940 13.077 1.00 79.31 480 ASN A N 1
ATOM 3775 C CA . ASN A 1 480 ? -4.742 -25.198 12.975 1.00 79.31 480 ASN A CA 1
ATOM 3776 C C . ASN A 1 480 ? -4.987 -26.694 13.251 1.00 79.31 480 ASN A C 1
ATOM 3778 O O . ASN A 1 480 ? -5.017 -27.524 12.338 1.00 79.31 480 ASN A O 1
ATOM 3782 N N . TYR A 1 481 ? -5.137 -27.034 14.532 1.00 81.44 481 TYR A N 1
ATOM 3783 C CA . TYR A 1 481 ? -5.493 -28.366 15.021 1.00 81.44 481 TYR A CA 1
ATOM 3784 C C . TYR A 1 481 ? -6.962 -28.723 14.730 1.00 81.44 481 TYR A C 1
ATOM 3786 O O . TYR A 1 481 ? -7.325 -29.893 14.785 1.00 81.44 481 TYR A O 1
ATOM 3794 N N . ARG A 1 482 ? -7.797 -27.738 14.362 1.00 83.12 482 ARG A N 1
ATOM 3795 C CA . ARG A 1 482 ? -9.208 -27.892 13.959 1.00 83.12 482 ARG A CA 1
ATOM 3796 C C . ARG A 1 482 ? -9.366 -27.914 12.423 1.00 83.12 482 ARG A C 1
ATOM 3798 O O . ARG A 1 482 ? -10.338 -27.377 11.888 1.00 83.12 482 ARG A O 1
ATOM 3805 N N . SER A 1 483 ? -8.396 -28.510 11.720 1.00 89.69 483 SER A N 1
ATOM 3806 C CA . SER A 1 483 ? -8.317 -28.634 10.249 1.00 89.69 483 SER A CA 1
ATOM 3807 C C . SER A 1 483 ? -8.528 -30.077 9.766 1.00 89.69 483 SER A C 1
ATOM 3809 O O . SER A 1 483 ? -8.572 -31.002 10.573 1.00 89.69 483 SER A O 1
ATOM 3811 N N . LEU A 1 484 ? -8.648 -30.290 8.449 1.00 91.56 484 LEU A N 1
ATOM 3812 C CA . LEU A 1 484 ? -8.841 -31.617 7.844 1.00 91.56 484 LEU A CA 1
ATOM 3813 C C . LEU A 1 484 ? -7.691 -32.591 8.145 1.00 91.56 484 LEU A C 1
ATOM 3815 O O . LEU A 1 484 ? -6.516 -32.286 7.938 1.00 91.56 484 LEU A O 1
ATOM 3819 N N . GLU A 1 485 ? -8.045 -33.796 8.581 1.00 88.69 485 GLU A N 1
ATOM 3820 C CA . GLU A 1 485 ? -7.132 -34.924 8.733 1.00 88.69 485 GLU A CA 1
ATOM 3821 C C . GLU A 1 485 ? -6.805 -35.467 7.345 1.00 88.69 485 GLU A C 1
ATOM 3823 O O . GLU A 1 485 ? -7.591 -36.218 6.788 1.00 88.69 485 GLU A O 1
ATOM 3828 N N . PHE A 1 486 ? -5.669 -35.110 6.749 1.00 92.25 486 PHE A N 1
ATOM 3829 C CA . PHE A 1 486 ? -5.256 -35.717 5.478 1.00 92.25 486 PHE A CA 1
ATOM 3830 C C . PHE A 1 486 ? -4.790 -37.170 5.690 1.00 92.25 486 PHE A C 1
ATOM 3832 O O . PHE A 1 486 ? -3.593 -37.438 5.674 1.00 92.25 486 PHE A O 1
ATOM 3839 N N . SER A 1 487 ? -5.749 -38.077 5.903 1.00 92.88 487 SER A N 1
ATOM 3840 C CA . SER A 1 487 ? -5.591 -39.527 6.049 1.00 92.88 487 SER A CA 1
ATOM 3841 C C . SER A 1 487 ? -6.607 -40.268 5.171 1.00 92.88 487 SER A C 1
ATOM 3843 O O . SER A 1 487 ? -7.681 -39.745 4.853 1.00 92.88 487 SER A O 1
ATOM 3845 N N . LEU A 1 488 ? -6.316 -41.507 4.767 1.00 93.31 488 LEU A N 1
ATOM 3846 C CA . LEU A 1 488 ? -7.300 -42.306 4.014 1.00 93.31 488 LEU A CA 1
ATOM 3847 C C . LEU A 1 488 ? -8.548 -42.645 4.849 1.00 93.31 488 LEU A C 1
ATOM 3849 O O . LEU A 1 488 ? -9.648 -42.744 4.304 1.00 93.31 488 LEU A O 1
ATOM 3853 N N . ALA A 1 489 ? -8.402 -42.761 6.171 1.00 88.56 489 ALA A N 1
ATOM 3854 C CA . ALA A 1 489 ? -9.507 -43.046 7.085 1.00 88.56 489 ALA A CA 1
ATOM 3855 C C . ALA A 1 489 ? -10.546 -41.908 7.145 1.00 88.56 489 ALA A C 1
ATOM 3857 O O . ALA A 1 489 ? -11.751 -42.166 7.223 1.00 88.56 489 ALA A O 1
ATOM 3858 N N . SER A 1 490 ? -10.099 -40.652 7.075 1.00 89.62 490 SER A N 1
ATOM 3859 C CA . SER A 1 490 ? -10.957 -39.474 7.244 1.00 89.62 490 SER A CA 1
ATOM 3860 C C . SER A 1 490 ? -11.794 -39.105 6.017 1.00 89.62 490 SER A C 1
ATOM 3862 O O . SER A 1 490 ? -12.794 -38.401 6.162 1.00 89.62 490 SER A O 1
ATOM 3864 N N . GLY A 1 491 ? -11.409 -39.561 4.818 1.00 94.06 491 GLY A N 1
ATOM 3865 C CA . GLY A 1 491 ? -12.047 -39.161 3.560 1.00 94.06 491 GLY A CA 1
ATOM 3866 C C . GLY A 1 491 ? -11.132 -38.656 2.451 1.00 94.06 491 GLY A C 1
ATOM 3867 O O . GLY A 1 491 ? -11.667 -38.245 1.421 1.00 94.06 491 GLY A O 1
ATOM 3868 N N . LEU A 1 492 ? -9.800 -38.694 2.597 1.00 95.88 492 LEU A N 1
ATOM 3869 C CA . LEU A 1 492 ? -8.883 -38.320 1.508 1.00 95.88 492 LEU A CA 1
ATOM 3870 C C . LEU A 1 492 ? -9.179 -39.091 0.205 1.00 95.88 492 LEU A C 1
ATOM 3872 O O . LEU A 1 492 ? -9.084 -38.519 -0.881 1.00 95.88 492 LEU A O 1
ATOM 3876 N N . ASP A 1 493 ? -9.630 -40.346 0.318 1.00 96.12 493 ASP A N 1
ATOM 3877 C CA . ASP A 1 493 ? -10.035 -41.211 -0.796 1.00 96.12 493 ASP A CA 1
ATOM 3878 C C . ASP A 1 493 ? -11.090 -40.573 -1.724 1.00 96.12 493 ASP A C 1
ATOM 3880 O O . ASP A 1 493 ? -11.072 -40.785 -2.940 1.00 96.12 493 ASP A O 1
ATOM 3884 N N . LEU A 1 494 ? -11.966 -39.726 -1.175 1.00 97.00 494 LEU A N 1
ATOM 3885 C CA . LEU A 1 494 ? -13.013 -39.020 -1.918 1.00 97.00 494 LEU A CA 1
ATOM 3886 C C . LEU A 1 494 ? -12.444 -37.990 -2.907 1.00 97.00 494 LEU A C 1
ATOM 3888 O O . LEU A 1 494 ? -13.093 -37.668 -3.902 1.00 97.00 494 LEU A O 1
ATOM 3892 N N . LEU A 1 495 ? -11.220 -37.499 -2.689 1.00 97.31 495 LEU A N 1
ATOM 3893 C CA . LEU A 1 495 ? -10.562 -36.528 -3.569 1.00 97.31 495 LEU A CA 1
ATOM 3894 C C . LEU A 1 495 ? -9.924 -37.158 -4.821 1.00 97.31 495 LEU A C 1
ATOM 3896 O O . LEU A 1 495 ? -9.279 -36.456 -5.605 1.00 97.31 495 LEU A O 1
ATOM 3900 N N . ALA A 1 496 ? -10.112 -38.462 -5.066 1.00 96.81 496 ALA A N 1
ATOM 3901 C CA . ALA A 1 496 ? -9.548 -39.170 -6.221 1.00 96.81 496 ALA A CA 1
ATOM 3902 C C . ALA A 1 496 ? -9.874 -38.520 -7.583 1.00 96.81 496 ALA A C 1
ATOM 3904 O O . ALA A 1 496 ? -9.139 -38.728 -8.550 1.00 96.81 496 ALA A O 1
ATOM 3905 N N . GLY A 1 497 ? -10.966 -37.752 -7.681 1.00 95.44 497 GLY A N 1
ATOM 3906 C CA . GLY A 1 497 ? -11.396 -37.060 -8.902 1.00 95.44 497 GLY A CA 1
ATOM 3907 C C . GLY A 1 497 ? -10.567 -35.829 -9.296 1.00 95.44 497 GLY A C 1
ATOM 3908 O O . GLY A 1 497 ? -10.647 -35.399 -10.444 1.00 95.44 497 GLY A O 1
ATOM 3909 N N . MET A 1 498 ? -9.746 -35.279 -8.395 1.00 97.44 498 MET A N 1
ATOM 3910 C CA . MET A 1 498 ? -8.997 -34.026 -8.599 1.00 97.44 498 MET A CA 1
ATOM 3911 C C . MET A 1 498 ? -7.728 -34.237 -9.446 1.00 97.44 498 MET A C 1
ATOM 3913 O O . MET A 1 498 ? -6.606 -33.999 -9.006 1.00 97.44 498 MET A O 1
ATOM 3917 N N . LYS A 1 499 ? -7.890 -34.733 -10.680 1.00 96.94 499 LYS A N 1
ATOM 3918 C CA . LYS A 1 499 ? -6.769 -35.118 -11.560 1.00 96.94 499 LYS A CA 1
ATOM 3919 C C . LYS A 1 499 ? -5.904 -33.939 -12.020 1.00 96.94 499 LYS A C 1
ATOM 3921 O O . LYS A 1 499 ? -4.762 -34.162 -12.417 1.00 96.94 499 LYS A O 1
ATOM 3926 N N . GLU A 1 500 ? -6.436 -32.719 -11.961 1.00 97.19 500 GLU A N 1
ATOM 3927 C CA . GLU A 1 500 ? -5.737 -31.480 -12.317 1.00 97.19 500 GLU A CA 1
ATOM 3928 C C . GLU A 1 500 ? -4.874 -30.896 -11.187 1.00 97.19 500 GLU A C 1
ATOM 3930 O O . GLU A 1 500 ? -4.088 -29.984 -11.452 1.00 97.19 500 GLU A O 1
ATOM 3935 N N . LEU A 1 501 ? -4.966 -31.433 -9.961 1.00 97.50 501 LEU A N 1
ATOM 3936 C CA . LEU A 1 501 ? -4.303 -30.867 -8.788 1.00 97.50 501 LEU A CA 1
ATOM 3937 C C . LEU A 1 501 ? -2.781 -30.942 -8.925 1.00 97.50 501 LEU A C 1
ATOM 3939 O O . LEU A 1 501 ? -2.198 -32.024 -8.965 1.00 97.50 501 LEU A O 1
ATOM 3943 N N . ALA A 1 502 ? -2.149 -29.771 -8.985 1.00 94.56 502 ALA A N 1
ATOM 3944 C CA . ALA A 1 502 ? -0.716 -29.593 -9.165 1.00 94.56 502 ALA A CA 1
ATOM 3945 C C . ALA A 1 502 ? -0.012 -29.167 -7.870 1.00 94.56 502 ALA A C 1
ATOM 3947 O O . ALA A 1 502 ? 1.102 -29.620 -7.590 1.00 94.56 502 ALA A O 1
ATOM 3948 N N . VAL A 1 503 ? -0.664 -28.327 -7.063 1.00 94.06 503 VAL A N 1
ATOM 3949 C CA . VAL A 1 503 ? -0.123 -27.814 -5.802 1.00 94.06 503 VAL A CA 1
ATOM 3950 C C . VAL A 1 503 ? -1.106 -28.056 -4.660 1.00 94.06 503 VAL A C 1
ATOM 3952 O O . VAL A 1 503 ? -2.254 -27.622 -4.719 1.00 94.06 503 VAL A O 1
ATOM 3955 N N . LEU A 1 504 ? -0.628 -28.705 -3.601 1.00 95.00 504 LEU A N 1
ATOM 3956 C CA . LEU A 1 504 ? -1.304 -28.803 -2.309 1.00 95.00 504 LEU A CA 1
ATOM 3957 C C . LEU A 1 504 ? -0.514 -27.986 -1.275 1.00 95.00 504 LEU A C 1
ATOM 3959 O O . LEU A 1 504 ? 0.697 -28.161 -1.132 1.00 95.00 504 LEU A O 1
ATOM 3963 N N . ASP A 1 505 ? -1.176 -27.086 -0.555 1.00 92.69 505 ASP A N 1
ATOM 3964 C CA . ASP A 1 505 ? -0.582 -26.274 0.509 1.00 92.69 505 ASP A CA 1
ATOM 3965 C C . ASP A 1 505 ? -1.297 -26.548 1.836 1.00 92.69 505 ASP A C 1
ATOM 3967 O O . ASP A 1 505 ? -2.458 -26.179 2.025 1.00 92.69 505 ASP A O 1
ATOM 3971 N N . VAL A 1 506 ? -0.586 -27.245 2.724 1.00 92.19 506 VAL A N 1
ATOM 3972 C CA . VAL A 1 506 ? -1.034 -27.692 4.054 1.00 92.19 506 VAL A CA 1
ATOM 3973 C C . VAL A 1 506 ? -0.124 -27.166 5.171 1.00 92.19 506 VAL A C 1
ATOM 3975 O O . VAL A 1 506 ? -0.219 -27.617 6.313 1.00 92.19 506 VAL A O 1
ATOM 3978 N N . ARG A 1 507 ? 0.748 -26.189 4.868 1.00 85.81 507 ARG A N 1
ATOM 3979 C CA . ARG A 1 507 ? 1.508 -25.437 5.888 1.00 85.81 507 ARG A CA 1
ATOM 3980 C C . ARG A 1 507 ? 0.543 -24.923 6.956 1.00 85.81 507 ARG A C 1
ATOM 3982 O O . ARG A 1 507 ? -0.568 -24.549 6.614 1.00 85.81 507 ARG A O 1
ATOM 3989 N N . TRP A 1 508 ? 0.925 -24.892 8.227 1.00 84.88 508 TRP A N 1
ATOM 3990 C CA . TRP A 1 508 ? 0.054 -24.414 9.326 1.00 84.88 508 TRP A CA 1
ATOM 3991 C C . TRP A 1 508 ? -1.196 -25.248 9.638 1.00 84.88 508 TRP A C 1
ATOM 3993 O O . TRP A 1 508 ? -1.793 -25.042 10.693 1.00 84.88 508 TRP A O 1
ATOM 4003 N N . THR A 1 509 ? -1.576 -26.222 8.810 1.00 86.12 509 THR A N 1
ATOM 4004 C CA . THR A 1 509 ? -2.581 -27.225 9.189 1.00 86.12 509 THR A CA 1
ATOM 4005 C C . THR A 1 509 ? -1.896 -28.352 9.954 1.00 86.12 509 THR A C 1
ATOM 4007 O O . THR A 1 509 ? -0.836 -28.822 9.543 1.00 86.12 509 THR A O 1
ATOM 4010 N N . ALA A 1 510 ? -2.470 -28.791 11.075 1.00 85.69 510 ALA A N 1
ATOM 4011 C CA . ALA A 1 510 ? -1.994 -30.000 11.735 1.00 85.69 510 ALA A CA 1
ATOM 4012 C C . ALA A 1 510 ? -2.420 -31.203 10.884 1.00 85.69 510 ALA A C 1
ATOM 4014 O O . ALA A 1 510 ? -3.608 -31.496 10.791 1.00 85.69 510 ALA A O 1
ATOM 4015 N N . HIS A 1 511 ? -1.491 -31.918 10.257 1.00 87.69 511 HIS A N 1
ATOM 4016 C CA . HIS A 1 511 ? -1.824 -33.041 9.372 1.00 87.69 511 HIS A CA 1
ATOM 4017 C C . HIS A 1 511 ? -1.056 -34.314 9.741 1.00 87.69 511 HIS A C 1
ATOM 4019 O O . HIS A 1 511 ? -0.152 -34.307 10.582 1.00 87.69 511 HIS A O 1
ATOM 4025 N N . ARG A 1 512 ? -1.482 -35.425 9.135 1.00 84.94 512 ARG A N 1
ATOM 4026 C CA . ARG A 1 512 ? -0.919 -36.765 9.325 1.00 84.94 512 ARG A CA 1
ATOM 4027 C C . ARG A 1 512 ? -0.730 -37.460 7.972 1.00 84.94 512 ARG A C 1
ATOM 4029 O O . ARG A 1 512 ? -1.138 -38.601 7.794 1.00 84.94 512 ARG A O 1
ATOM 4036 N N . ILE A 1 513 ? -0.137 -36.748 7.013 1.00 90.62 513 ILE A N 1
ATOM 4037 C CA . ILE A 1 513 ? 0.164 -37.299 5.686 1.00 90.62 513 ILE A CA 1
ATOM 4038 C C . ILE A 1 513 ? 1.314 -38.305 5.831 1.00 90.62 513 ILE A C 1
ATOM 4040 O O . ILE A 1 513 ? 2.479 -37.915 5.940 1.00 90.62 513 ILE A O 1
ATOM 4044 N N . GLY A 1 514 ? 0.977 -39.594 5.881 1.00 90.12 514 GLY A N 1
ATOM 4045 C CA . GLY A 1 514 ? 1.933 -40.693 5.916 1.00 90.12 514 GLY A CA 1
ATOM 4046 C C . GLY A 1 514 ? 2.388 -41.126 4.522 1.00 90.12 514 GLY A C 1
ATOM 4047 O O . GLY A 1 514 ? 2.005 -40.556 3.502 1.00 90.12 514 GLY A O 1
ATOM 4048 N N . VAL A 1 515 ? 3.213 -42.175 4.475 1.00 87.06 515 VAL A N 1
ATOM 4049 C CA . VAL A 1 515 ? 3.667 -42.767 3.204 1.00 87.06 515 VAL A CA 1
ATOM 4050 C C . VAL A 1 515 ? 2.498 -43.366 2.418 1.00 87.06 515 VAL A C 1
ATOM 4052 O O . VAL A 1 515 ? 2.437 -43.180 1.209 1.00 87.06 515 VAL A O 1
ATOM 4055 N N . GLU A 1 516 ? 1.542 -44.013 3.095 1.00 93.06 516 GLU A N 1
ATOM 4056 C CA . GLU A 1 516 ? 0.346 -44.590 2.462 1.00 93.06 516 GLU A CA 1
ATOM 4057 C C . GLU A 1 516 ? -0.498 -43.505 1.767 1.00 93.06 516 GLU A C 1
ATOM 4059 O O . GLU A 1 516 ? -0.889 -43.658 0.607 1.00 93.06 516 GLU A O 1
ATOM 4064 N N . GLU A 1 517 ? -0.695 -42.356 2.422 1.00 95.06 517 GLU A N 1
ATOM 4065 C CA . GLU A 1 517 ? -1.327 -41.191 1.806 1.00 95.06 517 GLU A CA 1
ATOM 4066 C C . GLU A 1 517 ? -0.522 -40.631 0.627 1.00 95.06 517 GLU A C 1
ATOM 4068 O O . GLU A 1 517 ? -1.123 -40.301 -0.393 1.00 95.06 517 GLU A O 1
ATOM 4073 N N . LEU A 1 518 ? 0.810 -40.529 0.713 1.00 91.81 518 LEU A N 1
ATOM 4074 C CA . LEU A 1 518 ? 1.639 -40.022 -0.394 1.00 91.81 518 LEU A CA 1
ATOM 4075 C C . LEU A 1 518 ? 1.629 -40.950 -1.613 1.00 91.81 518 LEU A C 1
ATOM 4077 O O . LEU A 1 518 ? 1.506 -40.469 -2.741 1.00 91.81 518 LEU A O 1
ATOM 4081 N N . GLU A 1 519 ? 1.706 -42.264 -1.406 1.00 91.06 519 GLU A N 1
ATOM 4082 C CA . GLU A 1 519 ? 1.559 -43.259 -2.472 1.00 91.06 519 GLU A CA 1
ATOM 4083 C C . GLU A 1 519 ? 0.175 -43.165 -3.123 1.00 91.06 519 GLU A C 1
ATOM 4085 O O . GLU A 1 519 ? 0.065 -43.139 -4.354 1.00 91.06 519 GLU A O 1
ATOM 4090 N N . TRP A 1 520 ? -0.881 -43.022 -2.316 1.00 96.00 520 TRP A N 1
ATOM 4091 C CA . TRP A 1 520 ? -2.234 -42.810 -2.822 1.00 96.00 520 TRP A CA 1
ATOM 4092 C C . TRP A 1 520 ? -2.363 -41.493 -3.603 1.00 96.00 520 TRP A C 1
ATOM 4094 O O . TRP A 1 520 ? -2.937 -41.497 -4.697 1.00 96.00 520 TRP A O 1
ATOM 4104 N N . MET A 1 521 ? -1.813 -40.384 -3.092 1.00 96.31 521 MET A N 1
ATOM 4105 C CA . MET A 1 521 ? -1.835 -39.070 -3.749 1.00 96.31 521 MET A CA 1
ATOM 4106 C C . MET A 1 521 ? -1.087 -39.123 -5.083 1.00 96.31 521 MET A C 1
ATOM 4108 O O . MET A 1 521 ? -1.604 -38.643 -6.088 1.00 96.31 521 MET A O 1
ATOM 4112 N N . HIS A 1 522 ? 0.085 -39.760 -5.129 1.00 91.69 522 HIS A N 1
ATOM 4113 C CA . HIS A 1 522 ? 0.860 -39.948 -6.356 1.00 91.69 522 HIS A CA 1
ATOM 4114 C C . HIS A 1 522 ? 0.101 -40.787 -7.394 1.00 91.69 522 HIS A C 1
ATOM 4116 O O . HIS A 1 522 ? 0.047 -40.425 -8.570 1.00 91.69 522 HIS A O 1
ATOM 4122 N N . ALA A 1 523 ? -0.536 -41.881 -6.968 1.00 94.19 523 ALA A N 1
ATOM 4123 C CA . ALA A 1 523 ? -1.330 -42.731 -7.852 1.00 94.19 523 ALA A CA 1
ATOM 4124 C C . ALA A 1 523 ? -2.607 -42.039 -8.372 1.00 94.19 523 ALA A C 1
ATOM 4126 O O . ALA A 1 523 ? -3.069 -42.344 -9.475 1.00 94.19 523 ALA A O 1
ATOM 4127 N N . ASN A 1 524 ? -3.195 -41.118 -7.597 1.00 95.44 524 ASN A N 1
ATOM 4128 C CA . ASN A 1 524 ? -4.494 -40.520 -7.912 1.00 95.44 524 ASN A CA 1
ATOM 4129 C C . ASN A 1 524 ? -4.439 -39.098 -8.478 1.00 95.44 524 ASN A C 1
ATOM 4131 O O . ASN A 1 524 ? -5.340 -38.754 -9.244 1.00 95.44 524 ASN A O 1
ATOM 4135 N N . TRP A 1 525 ? -3.418 -38.299 -8.185 1.00 97.38 525 TRP A N 1
ATOM 4136 C CA . TRP A 1 525 ? -3.261 -36.925 -8.672 1.00 97.38 525 TRP A CA 1
ATOM 4137 C C . TRP A 1 525 ? -2.031 -36.831 -9.596 1.00 97.38 525 TRP A C 1
ATOM 4139 O O . TRP A 1 525 ? -0.972 -36.359 -9.186 1.00 97.38 525 TRP A O 1
ATOM 4149 N N . PRO A 1 526 ? -2.139 -37.263 -10.870 1.00 93.69 526 PRO A N 1
ATOM 4150 C CA . PRO A 1 526 ? -0.991 -37.421 -11.773 1.00 93.69 526 PRO A CA 1
ATOM 4151 C C . PRO A 1 526 ? -0.306 -36.102 -12.166 1.00 93.69 526 PRO A C 1
ATOM 4153 O O . PRO A 1 526 ? 0.749 -36.122 -12.796 1.00 93.69 526 PRO A O 1
ATOM 4156 N N . LYS A 1 527 ? -0.915 -34.957 -11.836 1.00 93.75 527 LYS A N 1
ATOM 4157 C CA . LYS A 1 527 ? -0.362 -33.615 -12.045 1.00 93.75 527 LYS A CA 1
ATOM 4158 C C . LYS A 1 527 ? 0.271 -33.017 -10.788 1.00 93.75 527 LYS A C 1
ATOM 4160 O O . LYS A 1 527 ? 0.849 -31.938 -10.894 1.00 93.75 527 LYS A O 1
ATOM 4165 N N . LEU A 1 528 ? 0.224 -33.700 -9.640 1.00 94.81 528 LEU A N 1
ATOM 4166 C CA . LEU A 1 528 ? 0.748 -33.188 -8.378 1.00 94.81 528 LEU A CA 1
ATOM 4167 C C . LEU A 1 528 ? 2.274 -33.059 -8.445 1.00 94.81 528 LEU A C 1
ATOM 4169 O O . LEU A 1 528 ? 3.013 -34.045 -8.488 1.00 94.81 528 LEU A O 1
ATOM 4173 N N . ILE A 1 529 ? 2.746 -31.816 -8.441 1.00 88.69 529 ILE A N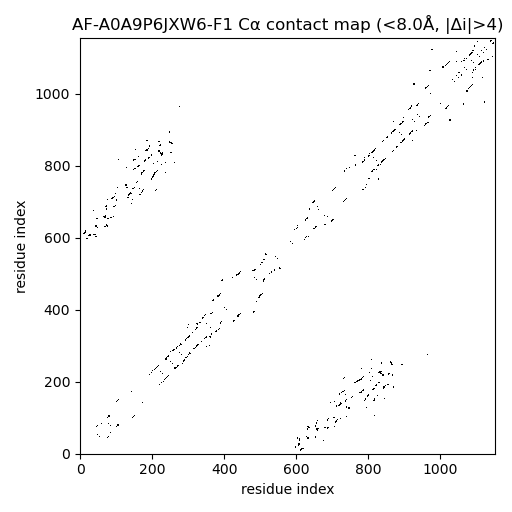 1
ATOM 4174 C CA . ILE A 1 529 ? 4.168 -31.463 -8.506 1.00 88.69 529 ILE A CA 1
ATOM 4175 C C . ILE A 1 529 ? 4.703 -30.901 -7.191 1.00 88.69 529 ILE A C 1
ATOM 4177 O O . ILE A 1 529 ? 5.917 -30.831 -7.011 1.00 88.69 529 ILE A O 1
ATOM 4181 N N . LYS A 1 530 ? 3.827 -30.450 -6.284 1.00 87.56 530 LYS A N 1
ATOM 4182 C CA . LYS A 1 530 ? 4.247 -29.770 -5.058 1.00 87.56 530 LYS A CA 1
ATOM 4183 C C . LYS A 1 530 ? 3.263 -29.992 -3.916 1.00 87.56 530 LYS A C 1
ATOM 4185 O O . LYS A 1 530 ? 2.097 -29.630 -4.028 1.00 87.56 530 LYS A O 1
ATOM 4190 N N . ILE A 1 531 ? 3.774 -30.474 -2.786 1.00 91.56 531 ILE A N 1
ATOM 4191 C CA . ILE A 1 531 ? 3.086 -30.411 -1.495 1.00 91.56 531 ILE A CA 1
ATOM 4192 C C . ILE A 1 531 ? 3.911 -29.496 -0.583 1.00 91.56 531 ILE A C 1
ATOM 4194 O O . ILE A 1 531 ? 5.092 -29.745 -0.339 1.00 91.56 531 ILE A O 1
ATOM 4198 N N . LYS A 1 532 ? 3.320 -28.398 -0.114 1.00 89.06 532 LYS A N 1
ATOM 4199 C CA . LYS A 1 532 ? 3.932 -27.469 0.847 1.00 89.06 532 LYS A CA 1
ATOM 4200 C C . LYS A 1 532 ? 3.417 -27.827 2.250 1.00 89.06 532 LYS A C 1
ATOM 4202 O O . LYS A 1 532 ? 2.216 -27.998 2.417 1.00 89.06 532 LYS A O 1
ATOM 4207 N N . GLY A 1 533 ? 4.303 -27.906 3.247 1.00 84.44 533 GLY A N 1
ATOM 4208 C CA . GLY A 1 533 ? 3.942 -28.197 4.650 1.00 84.44 533 GLY A CA 1
ATOM 4209 C C . GLY A 1 533 ? 4.306 -29.596 5.170 1.00 84.44 533 GLY A C 1
ATOM 4210 O O . GLY A 1 533 ? 3.987 -29.928 6.306 1.00 84.44 533 GLY A O 1
ATOM 4211 N N . LEU A 1 534 ? 4.985 -30.434 4.375 1.00 80.81 534 LEU A N 1
ATOM 4212 C CA . LEU A 1 534 ? 5.405 -31.777 4.818 1.00 80.81 534 LEU A CA 1
ATOM 4213 C C . LEU A 1 534 ? 6.656 -31.779 5.719 1.00 80.81 534 LEU A C 1
ATOM 4215 O O . LEU A 1 534 ? 6.795 -32.647 6.575 1.00 80.81 534 LEU A O 1
ATOM 4219 N N . LEU A 1 535 ? 7.587 -30.836 5.533 1.00 61.69 535 LEU A N 1
ATOM 4220 C CA . LEU A 1 535 ? 8.991 -31.015 5.947 1.00 61.69 535 LEU A CA 1
ATOM 4221 C C . LEU A 1 535 ? 9.384 -30.431 7.319 1.00 61.69 535 LEU A C 1
ATOM 4223 O O . LEU A 1 535 ? 10.543 -30.536 7.720 1.00 61.69 535 LEU A O 1
ATOM 4227 N N . SER A 1 536 ? 8.469 -29.858 8.098 1.00 63.62 536 SER A N 1
ATOM 4228 C CA . SER A 1 536 ? 8.801 -29.218 9.383 1.00 63.62 536 SER A CA 1
ATOM 4229 C C . SER A 1 536 ? 8.280 -30.021 10.582 1.00 63.62 536 SER A C 1
ATOM 4231 O O . SER A 1 536 ? 7.082 -30.257 10.703 1.00 63.62 536 SER A O 1
ATOM 4233 N N . ARG A 1 537 ? 9.156 -30.384 11.544 1.00 57.03 537 ARG A N 1
ATOM 4234 C CA . ARG A 1 537 ? 8.747 -31.001 12.836 1.00 57.03 537 ARG A CA 1
ATOM 4235 C C . ARG A 1 537 ? 8.173 -29.968 13.823 1.00 57.03 537 ARG A C 1
ATOM 4237 O O . ARG A 1 537 ? 8.288 -30.098 15.046 1.00 57.03 537 ARG A O 1
ATOM 4244 N N . ARG A 1 538 ? 7.563 -28.912 13.281 1.00 57.75 538 ARG A N 1
ATOM 4245 C CA . ARG A 1 538 ? 6.546 -28.127 13.975 1.00 57.75 538 ARG A CA 1
ATOM 4246 C C . ARG A 1 538 ? 5.126 -28.508 13.534 1.00 57.75 538 ARG A C 1
ATOM 4248 O O . ARG A 1 538 ? 4.258 -28.465 14.385 1.00 57.75 538 ARG A O 1
ATOM 4255 N N . GLU A 1 539 ? 4.916 -28.959 12.292 1.00 57.78 539 GLU A N 1
ATOM 4256 C CA . GLU A 1 539 ? 3.570 -29.112 11.688 1.00 57.78 539 GLU A CA 1
ATOM 4257 C C . GLU A 1 539 ? 2.986 -30.539 11.787 1.00 57.78 539 GLU A C 1
ATOM 4259 O O . GLU A 1 539 ? 1.814 -30.755 11.491 1.00 57.78 539 GLU A O 1
ATOM 4264 N N . TRP A 1 540 ? 3.794 -31.519 12.207 1.00 64.12 540 TRP A N 1
ATOM 4265 C CA . TRP A 1 540 ? 3.358 -32.907 12.404 1.00 64.12 540 TRP A CA 1
ATOM 4266 C C . TRP A 1 540 ? 2.591 -33.050 13.723 1.00 64.12 540 TRP A C 1
ATOM 4268 O O . TRP A 1 540 ? 3.101 -32.673 14.779 1.00 64.12 540 TRP A O 1
ATOM 4278 N N . ALA A 1 541 ? 1.384 -33.617 13.663 1.00 56.22 541 ALA A N 1
ATOM 4279 C CA . ALA A 1 541 ? 0.381 -33.576 14.734 1.00 56.22 541 ALA A CA 1
ATOM 4280 C C . ALA A 1 541 ? 0.651 -34.477 15.970 1.00 56.22 541 ALA A C 1
ATOM 4282 O O . ALA A 1 541 ? -0.284 -34.839 16.680 1.00 56.22 541 ALA A O 1
ATOM 4283 N N . GLY A 1 542 ? 1.906 -34.846 16.250 1.00 56.66 542 GLY A N 1
ATOM 4284 C CA . GLY A 1 542 ? 2.272 -35.659 17.416 1.00 56.66 542 GLY A CA 1
ATOM 4285 C C . GLY A 1 542 ? 3.783 -35.804 17.621 1.00 56.66 542 GLY A C 1
ATOM 4286 O O . GLY A 1 542 ? 4.553 -35.806 16.658 1.00 56.66 542 GLY A O 1
ATOM 4287 N N . ASP A 1 543 ? 4.201 -35.943 18.885 1.00 53.19 543 ASP A N 1
ATOM 4288 C CA . ASP A 1 543 ? 5.608 -36.052 19.313 1.00 53.19 543 ASP A CA 1
ATOM 4289 C C . ASP A 1 543 ? 6.008 -37.467 19.806 1.00 53.19 543 ASP A C 1
ATOM 4291 O O . ASP A 1 543 ? 7.081 -37.632 20.388 1.00 53.19 543 ASP A O 1
ATOM 4295 N N . ASP A 1 544 ? 5.190 -38.493 19.547 1.00 59.62 544 ASP A N 1
ATOM 4296 C CA . ASP A 1 544 ? 5.502 -39.886 19.892 1.00 59.62 544 ASP A CA 1
ATOM 4297 C C . ASP A 1 544 ? 6.580 -40.528 18.985 1.00 59.62 544 ASP A C 1
ATOM 4299 O O . ASP A 1 544 ? 6.978 -40.010 17.936 1.00 59.62 544 ASP A O 1
ATOM 4303 N N . GLU A 1 545 ? 7.091 -41.685 19.412 1.00 57.56 545 GLU A N 1
ATOM 4304 C CA . GLU A 1 545 ? 8.156 -42.427 18.715 1.00 57.56 545 GLU A CA 1
ATOM 4305 C C . GLU A 1 545 ? 7.691 -42.956 17.335 1.00 57.56 545 GLU A C 1
ATOM 4307 O O . GLU A 1 545 ? 8.485 -43.102 16.398 1.00 57.56 545 GLU A O 1
ATOM 4312 N N . GLY A 1 546 ? 6.376 -43.154 17.170 1.00 59.59 546 GLY A N 1
ATOM 4313 C CA . GLY A 1 546 ? 5.738 -43.512 15.902 1.00 59.59 546 GLY A CA 1
ATOM 4314 C C . GLY A 1 546 ? 5.775 -42.382 14.866 1.00 59.59 546 GLY A C 1
ATOM 4315 O O . GLY A 1 546 ? 6.151 -42.621 13.717 1.00 59.59 546 GLY A O 1
ATOM 4316 N N . SER A 1 547 ? 5.465 -41.146 15.269 1.00 61.44 547 SER A N 1
ATOM 4317 C CA . SER A 1 547 ? 5.485 -39.945 14.418 1.00 61.44 547 SER A CA 1
ATOM 4318 C C . SER A 1 547 ? 6.846 -39.729 13.741 1.00 61.44 547 SER A C 1
ATOM 4320 O O . SER A 1 547 ? 6.921 -39.512 12.529 1.00 61.44 547 SER A O 1
ATOM 4322 N N . MET A 1 548 ? 7.949 -39.902 14.484 1.00 63.16 548 MET A N 1
ATOM 4323 C CA . MET A 1 548 ? 9.304 -39.803 13.917 1.00 63.16 548 MET A CA 1
ATOM 4324 C C . MET A 1 548 ? 9.605 -40.895 12.883 1.00 63.16 548 MET A C 1
ATOM 4326 O O . MET A 1 548 ? 10.296 -40.631 11.898 1.00 63.16 548 MET A O 1
ATOM 4330 N N . THR A 1 549 ? 9.073 -42.102 13.082 1.00 68.62 549 THR A N 1
ATOM 4331 C CA . THR A 1 549 ? 9.286 -43.238 12.173 1.00 68.62 549 THR A CA 1
ATOM 4332 C C . THR A 1 549 ? 8.567 -43.025 10.840 1.00 68.62 549 THR A C 1
ATOM 4334 O O . THR A 1 549 ? 9.152 -43.242 9.780 1.00 68.62 549 THR A O 1
ATOM 4337 N N . VAL A 1 550 ? 7.322 -42.533 10.874 1.00 67.00 550 VAL A N 1
ATOM 4338 C CA . VAL A 1 550 ? 6.552 -42.213 9.656 1.00 67.00 550 VAL A CA 1
ATOM 4339 C C . VAL A 1 550 ? 7.219 -41.081 8.869 1.00 67.00 550 VAL A C 1
ATOM 4341 O O . VAL A 1 550 ? 7.301 -41.153 7.644 1.00 67.00 550 VAL A O 1
ATOM 4344 N N . ARG A 1 551 ? 7.777 -40.075 9.556 1.00 68.62 551 ARG A N 1
ATOM 4345 C CA . ARG A 1 551 ? 8.526 -38.987 8.911 1.00 68.62 551 ARG A CA 1
ATOM 4346 C C . ARG A 1 551 ? 9.759 -39.483 8.157 1.00 68.62 551 ARG A C 1
ATOM 4348 O O . ARG A 1 551 ? 9.971 -39.054 7.027 1.00 68.62 551 ARG A O 1
ATOM 4355 N N . ALA A 1 552 ? 10.550 -40.378 8.751 1.00 71.81 552 ALA A N 1
ATOM 4356 C CA . ALA A 1 552 ? 11.765 -40.887 8.113 1.00 71.81 552 ALA A CA 1
ATOM 4357 C C . ALA A 1 552 ? 11.469 -41.513 6.736 1.00 71.81 552 ALA A C 1
ATOM 4359 O O . ALA A 1 552 ? 12.171 -41.232 5.767 1.00 71.81 552 ALA A O 1
ATOM 4360 N N . ALA A 1 553 ? 10.377 -42.277 6.635 1.00 69.94 553 ALA A N 1
ATOM 4361 C CA . ALA A 1 553 ? 9.943 -42.889 5.383 1.00 69.94 553 ALA A CA 1
ATOM 4362 C C . ALA A 1 553 ? 9.281 -41.889 4.403 1.00 69.94 553 ALA A C 1
ATOM 4364 O O . ALA A 1 553 ? 9.365 -42.081 3.193 1.00 69.94 553 ALA A O 1
ATOM 4365 N N . VAL A 1 554 ? 8.677 -40.790 4.881 1.00 67.88 554 VAL A N 1
ATOM 4366 C CA . VAL A 1 554 ? 8.222 -39.672 4.022 1.00 67.88 554 VAL A CA 1
ATOM 4367 C C . VAL A 1 554 ? 9.410 -38.927 3.402 1.00 67.88 554 VAL A C 1
ATOM 4369 O O . VAL A 1 554 ? 9.406 -38.664 2.198 1.00 67.88 554 VAL A O 1
ATOM 4372 N N . ASP A 1 555 ? 10.442 -38.624 4.194 1.00 69.69 555 ASP A N 1
ATOM 4373 C CA . ASP A 1 555 ? 11.674 -37.987 3.712 1.00 69.69 555 ASP A CA 1
ATOM 4374 C C . ASP A 1 555 ? 12.400 -38.911 2.692 1.00 69.69 555 ASP A C 1
ATOM 4376 O O . ASP A 1 555 ? 12.871 -38.442 1.652 1.00 69.69 555 ASP A O 1
ATOM 4380 N N . GLU A 1 556 ? 12.403 -40.235 2.920 1.00 71.62 556 GLU A N 1
ATOM 4381 C CA . GLU A 1 556 ? 12.901 -41.256 1.976 1.00 71.62 556 GLU A CA 1
ATOM 4382 C C . GLU A 1 556 ? 12.069 -41.330 0.678 1.00 71.62 556 GLU A C 1
ATOM 4384 O O . GLU A 1 556 ? 12.630 -41.394 -0.418 1.00 71.62 556 GLU A O 1
ATOM 4389 N N . TRP A 1 557 ? 10.737 -41.245 0.767 1.00 73.44 557 TRP A N 1
ATOM 4390 C CA . TRP A 1 557 ? 9.838 -41.269 -0.394 1.00 73.44 557 TRP A CA 1
ATOM 4391 C C . TRP A 1 557 ? 9.980 -40.018 -1.277 1.00 73.44 557 TRP A C 1
ATOM 4393 O O . TRP A 1 557 ? 9.984 -40.117 -2.508 1.00 73.44 557 TRP A O 1
ATOM 4403 N N . ILE A 1 558 ? 10.150 -38.831 -0.681 1.00 65.00 558 ILE A N 1
ATOM 4404 C CA . ILE A 1 558 ? 10.368 -37.575 -1.425 1.00 65.00 558 ILE A CA 1
ATOM 4405 C C . ILE A 1 558 ? 11.697 -37.611 -2.195 1.00 65.00 558 ILE A C 1
ATOM 4407 O O . ILE A 1 558 ? 11.776 -37.062 -3.297 1.00 65.00 558 ILE A O 1
ATOM 4411 N N . ALA A 1 559 ? 12.719 -38.307 -1.685 1.00 64.19 559 ALA A N 1
ATOM 4412 C CA . ALA A 1 559 ? 14.007 -38.454 -2.367 1.00 64.19 559 ALA A CA 1
ATOM 4413 C C . ALA A 1 559 ? 13.913 -39.187 -3.727 1.00 64.19 559 ALA A C 1
ATOM 4415 O O . ALA A 1 559 ? 14.829 -39.068 -4.544 1.00 64.19 559 ALA A O 1
ATOM 4416 N N . ALA A 1 560 ? 12.802 -39.879 -4.012 1.00 62.12 560 ALA A N 1
ATOM 4417 C CA . ALA A 1 560 ? 12.498 -40.456 -5.324 1.00 62.12 560 ALA A CA 1
ATOM 4418 C C . ALA A 1 560 ? 11.700 -39.521 -6.266 1.00 62.12 560 ALA A C 1
ATOM 4420 O O . ALA A 1 560 ? 11.652 -39.778 -7.470 1.00 62.12 560 ALA A O 1
ATOM 4421 N N . HIS A 1 561 ? 11.105 -38.430 -5.760 1.00 62.41 561 HIS A N 1
ATOM 4422 C CA . HIS A 1 561 ? 10.060 -37.654 -6.453 1.00 62.41 561 HIS A CA 1
ATOM 4423 C C . HIS A 1 561 ? 10.363 -36.144 -6.650 1.00 62.41 561 HIS A C 1
ATOM 4425 O O . HIS A 1 561 ? 9.558 -35.291 -6.266 1.00 62.41 561 HIS A O 1
ATOM 4431 N N . PRO A 1 562 ? 11.475 -35.757 -7.313 1.00 53.91 562 PRO A N 1
ATOM 4432 C CA . PRO A 1 562 ? 11.760 -34.362 -7.672 1.00 53.91 562 PRO A CA 1
ATOM 4433 C C . PRO A 1 562 ? 10.887 -33.885 -8.855 1.00 53.91 562 PRO A C 1
ATOM 4435 O O . PRO A 1 562 ? 11.327 -33.842 -10.006 1.00 53.91 562 PRO A O 1
ATOM 4438 N N . HIS A 1 563 ? 9.622 -33.564 -8.579 1.00 51.47 563 HIS A N 1
ATOM 4439 C CA . HIS A 1 563 ? 8.607 -33.248 -9.591 1.00 51.47 563 HIS A CA 1
ATOM 4440 C C . HIS A 1 563 ? 8.632 -31.797 -10.130 1.00 51.47 563 HIS A C 1
ATOM 4442 O O . HIS A 1 563 ? 9.001 -30.846 -9.440 1.00 51.47 563 HIS A O 1
ATOM 4448 N N . GLY A 1 564 ? 8.105 -31.635 -11.353 1.00 52.31 564 GLY A N 1
ATOM 4449 C CA . GLY A 1 564 ? 7.644 -30.359 -11.919 1.00 52.31 564 GLY A CA 1
ATOM 4450 C C . GLY A 1 564 ? 8.677 -29.505 -12.666 1.00 52.31 564 GLY A C 1
ATOM 4451 O O . GLY A 1 564 ? 9.888 -29.605 -12.476 1.00 52.31 564 GLY A O 1
ATOM 4452 N N . ILE A 1 565 ? 8.165 -28.610 -13.515 1.00 50.62 565 ILE A N 1
ATOM 4453 C CA . ILE A 1 565 ? 8.890 -27.443 -14.062 1.00 50.62 565 ILE A CA 1
ATOM 4454 C C . ILE A 1 565 ? 8.240 -26.143 -13.552 1.00 50.62 565 ILE A C 1
ATOM 4456 O O . ILE A 1 565 ? 8.853 -25.087 -13.501 1.00 50.62 565 ILE A O 1
ATOM 4460 N N . GLU A 1 566 ? 7.020 -26.212 -13.044 1.00 53.19 566 GLU A N 1
ATOM 4461 C CA . GLU A 1 566 ? 6.205 -25.069 -12.650 1.00 53.19 566 GLU A CA 1
ATOM 4462 C C . GLU A 1 566 ? 6.613 -24.579 -11.246 1.00 53.19 566 GLU A C 1
ATOM 4464 O O . GLU A 1 566 ? 6.513 -23.393 -10.933 1.00 53.19 566 GLU A O 1
ATOM 4469 N N . VAL A 1 567 ? 7.225 -25.466 -10.446 1.00 54.34 567 VAL A N 1
ATOM 4470 C CA . VAL A 1 567 ? 8.044 -25.108 -9.275 1.00 54.34 567 VAL A CA 1
ATOM 4471 C C . VAL A 1 567 ? 9.211 -24.205 -9.686 1.00 54.34 567 VAL A C 1
ATOM 4473 O O . VAL A 1 567 ? 9.506 -23.244 -8.981 1.00 54.34 567 VAL A O 1
ATOM 4476 N N . ILE A 1 568 ? 9.837 -24.462 -10.841 1.00 60.12 568 ILE A N 1
ATOM 4477 C CA . ILE A 1 568 ? 10.927 -23.643 -11.389 1.00 60.12 568 ILE A CA 1
ATOM 4478 C C . ILE A 1 568 ? 10.383 -22.275 -11.837 1.00 60.12 568 ILE A C 1
ATOM 4480 O O . ILE A 1 568 ? 11.040 -21.265 -11.595 1.00 60.12 568 ILE A O 1
ATOM 4484 N N . THR A 1 569 ? 9.160 -22.201 -12.380 1.00 62.12 569 THR A N 1
ATOM 4485 C CA . THR A 1 569 ? 8.459 -20.929 -12.663 1.00 62.12 569 THR A CA 1
ATOM 4486 C C . THR A 1 569 ? 8.191 -20.114 -11.396 1.00 62.12 569 THR A C 1
ATOM 4488 O O . THR A 1 569 ? 8.456 -18.914 -11.370 1.00 62.12 569 THR A O 1
ATOM 4491 N N . LEU A 1 570 ? 7.683 -20.754 -10.336 1.00 63.09 570 LEU A N 1
ATOM 4492 C CA . LEU A 1 570 ? 7.401 -20.096 -9.056 1.00 63.09 570 LEU A CA 1
ATOM 4493 C C . LEU A 1 570 ? 8.691 -19.650 -8.354 1.00 63.09 570 LEU A C 1
ATOM 4495 O O . LEU A 1 570 ? 8.720 -18.593 -7.736 1.00 63.09 570 LEU A O 1
ATOM 4499 N N . ILE A 1 571 ? 9.769 -20.433 -8.453 1.00 66.31 571 ILE A N 1
ATOM 4500 C CA . ILE A 1 571 ? 11.099 -20.004 -8.004 1.00 66.31 571 ILE A CA 1
ATOM 4501 C C . ILE A 1 571 ? 11.505 -18.760 -8.800 1.00 66.31 571 ILE A C 1
ATOM 4503 O O . ILE A 1 571 ? 11.777 -17.725 -8.203 1.00 66.31 571 ILE A O 1
ATOM 4507 N N . ALA A 1 572 ? 11.455 -18.823 -10.134 1.00 71.75 572 ALA A N 1
ATOM 4508 C CA . ALA A 1 572 ? 11.848 -17.730 -11.016 1.00 71.75 572 ALA A CA 1
ATOM 4509 C C . ALA A 1 572 ? 11.113 -16.407 -10.742 1.00 71.75 572 ALA A C 1
ATOM 4511 O O . ALA A 1 572 ? 11.740 -15.357 -10.815 1.00 71.75 572 ALA A O 1
ATOM 4512 N N . SER A 1 573 ? 9.825 -16.425 -10.381 1.00 73.81 573 SER A N 1
ATOM 4513 C CA . SER A 1 573 ? 9.089 -15.190 -10.057 1.00 73.81 573 SER A CA 1
ATOM 4514 C C . SER A 1 573 ? 9.562 -14.498 -8.770 1.00 73.81 573 SER A C 1
ATOM 4516 O O . SER A 1 573 ? 9.240 -13.333 -8.565 1.00 73.81 573 SER A O 1
ATOM 4518 N N . HIS A 1 574 ? 10.310 -15.199 -7.913 1.00 73.44 574 HIS A N 1
ATOM 4519 C CA . HIS A 1 574 ? 10.925 -14.663 -6.693 1.00 73.44 574 HIS A CA 1
ATOM 4520 C C . HIS A 1 574 ? 12.430 -14.386 -6.860 1.00 73.44 574 HIS A C 1
ATOM 4522 O O . HIS A 1 574 ? 13.065 -13.881 -5.936 1.00 73.44 574 HIS A O 1
ATOM 4528 N N . LEU A 1 575 ? 13.011 -14.703 -8.022 1.00 76.56 575 LEU A N 1
ATOM 4529 C CA . LEU A 1 575 ? 14.404 -14.407 -8.331 1.00 76.56 575 LEU A CA 1
ATOM 4530 C C . LEU A 1 575 ? 14.524 -13.041 -9.013 1.00 76.56 575 LEU A C 1
ATOM 4532 O O . LEU A 1 575 ? 13.804 -12.724 -9.959 1.00 76.56 575 LEU A O 1
ATOM 4536 N N . ASN A 1 576 ? 15.491 -12.245 -8.564 1.00 82.94 576 ASN A N 1
ATOM 4537 C CA . ASN A 1 576 ? 15.919 -11.050 -9.291 1.00 82.94 576 ASN A CA 1
ATOM 4538 C C . ASN 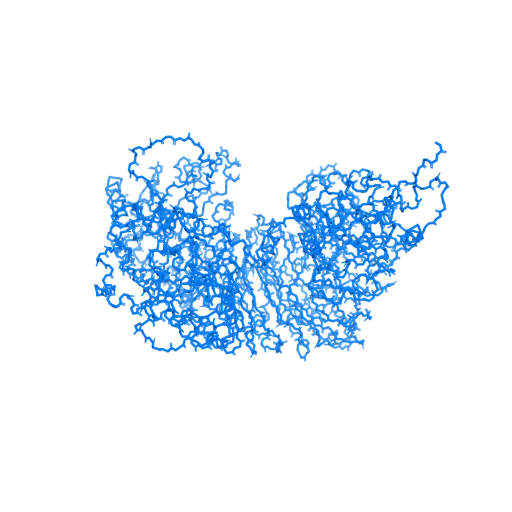A 1 576 ? 16.676 -11.450 -10.581 1.00 82.94 576 ASN A C 1
ATOM 4540 O O . ASN A 1 576 ? 17.009 -12.620 -10.790 1.00 82.94 576 ASN A O 1
ATOM 4544 N N . GLN A 1 577 ? 16.982 -10.494 -11.463 1.00 77.94 577 GLN A N 1
ATOM 4545 C CA . GLN A 1 577 ? 17.624 -10.825 -12.740 1.00 77.94 577 GLN A CA 1
ATOM 4546 C C . GLN A 1 577 ? 19.027 -11.430 -12.594 1.00 77.94 577 GLN A C 1
ATOM 4548 O O . GLN A 1 577 ? 19.433 -12.214 -13.453 1.00 77.94 577 GLN A O 1
ATOM 4553 N N . HIS A 1 578 ? 19.768 -11.097 -11.534 1.00 83.94 578 HIS A N 1
ATOM 4554 C CA . HIS A 1 578 ? 21.062 -11.724 -11.264 1.00 83.94 578 HIS A CA 1
ATOM 4555 C C . HIS A 1 578 ? 20.889 -13.216 -10.934 1.00 83.94 578 HIS A C 1
ATOM 4557 O O . HIS A 1 578 ? 21.591 -14.060 -11.491 1.00 83.94 578 HIS A O 1
ATOM 4563 N N . ASP A 1 579 ? 19.918 -13.569 -10.098 1.00 80.25 579 ASP A N 1
ATOM 4564 C CA . ASP A 1 579 ? 19.724 -14.957 -9.670 1.00 80.25 579 ASP A CA 1
ATOM 4565 C C . ASP A 1 579 ? 19.088 -15.809 -10.778 1.00 80.25 579 ASP A C 1
ATOM 4567 O O . ASP A 1 579 ? 19.491 -16.956 -10.993 1.00 80.25 579 ASP A O 1
ATOM 4571 N N . LEU A 1 580 ? 18.190 -15.217 -11.576 1.00 83.00 580 LEU A N 1
ATOM 4572 C CA . LEU A 1 580 ? 17.730 -15.786 -12.847 1.00 83.00 580 LEU A CA 1
ATOM 4573 C C . LEU A 1 580 ? 18.916 -16.065 -13.790 1.00 83.00 580 LEU A C 1
ATOM 4575 O O . LEU A 1 580 ? 18.954 -17.118 -14.429 1.00 83.00 580 LEU A O 1
ATOM 4579 N N . ALA A 1 581 ? 19.907 -15.167 -13.853 1.00 82.50 581 ALA A N 1
ATOM 4580 C CA . ALA A 1 581 ? 21.100 -15.347 -14.678 1.00 82.50 581 ALA A CA 1
ATOM 4581 C C . ALA A 1 581 ? 22.019 -16.475 -14.177 1.00 82.50 581 ALA A C 1
ATOM 4583 O O . ALA A 1 581 ? 22.559 -17.236 -14.985 1.00 82.50 581 ALA A O 1
ATOM 4584 N N . GLN A 1 582 ? 22.174 -16.640 -12.858 1.00 85.25 582 GLN A N 1
ATOM 4585 C CA . GLN A 1 582 ? 22.912 -17.784 -12.306 1.00 85.25 582 GLN A CA 1
ATOM 4586 C C . GLN A 1 582 ? 22.172 -19.106 -12.560 1.00 85.25 582 GLN A C 1
ATOM 4588 O O . GLN A 1 582 ? 22.811 -20.105 -12.896 1.00 85.25 582 GLN A O 1
ATOM 4593 N N . CYS A 1 583 ? 20.835 -19.117 -12.509 1.00 79.19 583 CYS A N 1
ATOM 4594 C CA . CYS A 1 583 ? 20.026 -20.308 -12.792 1.00 79.19 583 CYS A CA 1
ATOM 4595 C C . CYS A 1 583 ? 20.271 -20.889 -14.196 1.00 79.19 583 CYS A C 1
ATOM 4597 O O . CYS A 1 583 ? 20.286 -22.109 -14.370 1.00 79.19 583 CYS A O 1
ATOM 4599 N N . LEU A 1 584 ? 20.568 -20.047 -15.190 1.00 81.75 584 LEU A N 1
ATOM 4600 C CA . LEU A 1 584 ? 20.928 -20.487 -16.545 1.00 81.75 584 LEU A CA 1
ATOM 4601 C C . LEU A 1 584 ? 22.181 -21.365 -16.607 1.00 81.75 584 LEU A C 1
ATOM 4603 O O . LEU A 1 584 ? 22.335 -22.149 -17.543 1.00 81.75 584 LEU A O 1
ATOM 4607 N N . ARG A 1 585 ? 23.100 -21.197 -15.651 1.00 84.19 585 ARG A N 1
ATOM 4608 C CA . ARG A 1 585 ? 24.395 -21.889 -15.619 1.00 84.19 585 ARG A CA 1
ATOM 4609 C C . ARG A 1 585 ? 24.303 -23.291 -15.020 1.00 84.19 585 ARG A C 1
ATOM 4611 O O . ARG A 1 585 ? 25.239 -24.067 -15.184 1.00 84.19 585 ARG A O 1
ATOM 4618 N N . LEU A 1 586 ? 23.191 -23.623 -14.358 1.00 67.44 586 LEU A N 1
ATOM 4619 C CA . LEU A 1 586 ? 23.024 -24.884 -13.630 1.00 67.44 586 LEU A CA 1
ATOM 4620 C C . LEU A 1 586 ? 22.812 -26.088 -14.559 1.00 67.44 586 LEU A C 1
ATOM 4622 O O . LEU A 1 586 ? 23.332 -27.169 -14.297 1.00 67.44 586 LEU A O 1
ATOM 4626 N N . SER A 1 587 ? 22.066 -25.930 -15.656 1.00 83.88 587 SER A N 1
ATOM 4627 C CA . SER A 1 587 ? 21.922 -26.973 -16.683 1.00 83.88 587 SER A CA 1
ATOM 4628 C C . SER A 1 587 ? 21.379 -26.415 -17.999 1.00 83.88 587 SER A C 1
ATOM 4630 O O . SER A 1 587 ? 20.731 -25.373 -18.018 1.00 83.88 587 SER A O 1
ATOM 4632 N N . HIS A 1 588 ? 21.535 -27.155 -19.102 1.00 80.75 588 HIS A N 1
ATOM 4633 C CA . HIS A 1 588 ? 20.931 -26.791 -20.392 1.00 80.75 588 HIS A CA 1
ATOM 4634 C C . HIS A 1 588 ? 19.394 -26.656 -20.321 1.00 80.75 588 HIS A C 1
ATOM 4636 O O . HIS A 1 588 ? 18.825 -25.763 -20.943 1.00 80.75 588 HIS A O 1
ATOM 4642 N N . LYS A 1 589 ? 18.708 -27.507 -19.539 1.00 74.31 589 LYS A N 1
ATOM 4643 C CA . LYS A 1 589 ? 17.247 -27.408 -19.346 1.00 74.31 589 LYS A CA 1
ATOM 4644 C C . LYS A 1 589 ? 16.862 -26.110 -18.630 1.00 74.31 589 LYS A C 1
ATOM 4646 O O . LYS A 1 589 ? 15.929 -25.438 -19.058 1.00 74.31 589 LYS A O 1
ATOM 4651 N N . TRP A 1 590 ? 17.609 -25.743 -17.589 1.00 82.25 590 TRP A N 1
ATOM 4652 C CA . TRP A 1 590 ? 17.408 -24.484 -16.870 1.00 82.25 590 TRP A CA 1
ATOM 4653 C C . TRP A 1 590 ? 17.743 -23.283 -17.765 1.00 82.25 590 TRP A C 1
ATOM 4655 O O . TRP A 1 590 ? 16.957 -22.346 -17.834 1.00 82.25 590 TRP A O 1
ATOM 4665 N N . SER A 1 591 ? 18.832 -23.348 -18.537 1.00 85.19 591 SER A N 1
ATOM 4666 C CA . SER A 1 591 ? 19.207 -22.323 -19.518 1.00 85.19 591 SER A CA 1
ATOM 4667 C C . SER A 1 591 ? 18.052 -21.979 -20.467 1.00 85.19 591 SER A C 1
ATOM 4669 O O . SER A 1 591 ? 17.611 -20.832 -20.513 1.00 85.19 591 SER A O 1
ATOM 4671 N N . VAL A 1 592 ? 17.480 -22.976 -21.153 1.00 82.25 592 VAL A N 1
ATOM 4672 C CA . VAL A 1 592 ? 16.360 -22.768 -22.092 1.00 82.25 592 VAL A CA 1
ATOM 4673 C C . VAL A 1 592 ? 15.126 -22.171 -21.402 1.00 82.25 592 VAL A C 1
ATOM 4675 O O . VAL A 1 592 ? 14.470 -21.302 -21.978 1.00 82.25 592 VAL A O 1
ATOM 4678 N N . PHE A 1 593 ? 14.822 -22.610 -20.178 1.00 83.25 593 PHE A N 1
ATOM 4679 C CA . PHE A 1 593 ? 13.648 -22.167 -19.430 1.00 83.25 593 PHE A CA 1
ATOM 4680 C C . PHE A 1 593 ? 13.783 -20.724 -18.915 1.00 83.25 593 PHE A C 1
ATOM 4682 O O . PHE A 1 593 ? 13.002 -19.843 -19.284 1.00 83.25 593 PHE A O 1
ATOM 4689 N N . PHE A 1 594 ? 14.818 -20.454 -18.117 1.00 88.31 594 PHE A N 1
ATOM 4690 C CA . PHE A 1 594 ? 15.022 -19.159 -17.467 1.00 88.31 594 PHE A CA 1
ATOM 4691 C C . PHE A 1 594 ? 15.306 -18.025 -18.465 1.00 88.31 594 PHE A C 1
ATOM 4693 O O . PHE A 1 594 ? 14.961 -16.880 -18.176 1.00 88.31 594 PHE A O 1
ATOM 4700 N N . THR A 1 595 ? 15.811 -18.334 -19.670 1.00 89.31 595 THR A N 1
ATOM 4701 C CA . THR A 1 595 ? 15.960 -17.354 -20.766 1.00 89.31 595 THR A CA 1
ATOM 4702 C C . THR A 1 595 ? 14.646 -16.631 -21.073 1.00 89.31 595 THR A C 1
ATOM 4704 O O . THR A 1 595 ? 14.659 -15.456 -21.421 1.00 89.31 595 THR A O 1
ATOM 4707 N N . GLN A 1 596 ? 13.490 -17.298 -20.986 1.00 86.00 596 GLN A N 1
ATOM 4708 C CA . GLN A 1 596 ? 12.215 -16.643 -21.300 1.00 86.00 596 GLN A CA 1
ATOM 4709 C C . GLN A 1 596 ? 11.753 -15.686 -20.197 1.00 86.00 596 GLN A C 1
ATOM 4711 O O . GLN A 1 596 ? 11.163 -14.656 -20.507 1.00 86.00 596 GLN A O 1
ATOM 4716 N N . LEU A 1 597 ? 12.006 -16.027 -18.931 1.00 87.31 597 LEU A N 1
ATOM 4717 C CA . LEU A 1 597 ? 11.497 -15.295 -17.765 1.00 87.31 597 LEU A CA 1
ATOM 4718 C C . LEU A 1 597 ? 12.350 -14.071 -17.435 1.00 87.31 597 LEU A C 1
ATOM 4720 O O . LEU A 1 597 ? 11.814 -12.992 -17.198 1.00 87.31 597 LEU A O 1
ATOM 4724 N N . LEU A 1 598 ? 13.671 -14.222 -17.539 1.00 91.38 598 LEU A N 1
ATOM 4725 C CA . LEU A 1 598 ? 14.643 -13.133 -17.440 1.00 91.38 598 LEU A CA 1
ATOM 4726 C C . LEU A 1 598 ? 14.289 -12.003 -18.433 1.00 91.38 598 LEU A C 1
ATOM 4728 O O . LEU A 1 598 ? 14.441 -10.823 -18.125 1.00 91.38 598 LEU A O 1
ATOM 4732 N N . TRP A 1 599 ? 13.702 -12.364 -19.580 1.00 91.62 599 TRP A N 1
ATOM 4733 C CA . TRP A 1 599 ? 13.273 -11.465 -20.653 1.00 91.62 599 TRP A CA 1
ATOM 4734 C C . TRP A 1 599 ? 11.965 -10.693 -20.469 1.00 91.62 599 TRP A C 1
ATOM 4736 O O . TRP A 1 599 ? 11.679 -9.814 -21.280 1.00 91.62 599 TRP A O 1
ATOM 4746 N N . GLN A 1 600 ? 11.143 -11.002 -19.470 1.00 92.88 600 GLN A N 1
ATOM 4747 C CA . GLN A 1 600 ? 9.824 -10.362 -19.370 1.00 92.88 600 GLN A CA 1
ATOM 4748 C C . GLN A 1 600 ? 9.916 -8.947 -18.799 1.00 92.88 600 GLN A C 1
ATOM 4750 O O . GLN A 1 600 ? 9.259 -8.039 -19.313 1.00 92.88 600 GLN A O 1
ATOM 4755 N N . ASN A 1 601 ? 10.771 -8.794 -17.783 1.00 92.25 601 ASN A N 1
ATOM 4756 C CA . ASN A 1 601 ? 11.031 -7.570 -17.037 1.00 92.25 601 ASN A CA 1
ATOM 4757 C C . ASN A 1 601 ? 12.448 -7.100 -17.344 1.00 92.25 601 ASN A C 1
ATOM 4759 O O . ASN A 1 601 ? 13.400 -7.718 -16.869 1.00 92.25 601 ASN A O 1
ATOM 4763 N N . VAL A 1 602 ? 12.617 -6.058 -18.157 1.00 92.31 602 VAL A N 1
ATOM 4764 C CA . VAL A 1 602 ? 13.940 -5.746 -18.715 1.00 92.31 602 VAL A CA 1
ATOM 4765 C C . VAL A 1 602 ? 14.538 -4.481 -18.107 1.00 92.31 602 VAL A C 1
ATOM 4767 O O . VAL A 1 602 ? 14.119 -3.368 -18.412 1.00 92.31 602 VAL A O 1
ATOM 4770 N N . HIS A 1 603 ? 15.560 -4.679 -17.269 1.00 93.25 603 HIS A N 1
ATOM 4771 C CA . HIS A 1 603 ? 16.607 -3.688 -17.022 1.00 93.25 603 HIS A CA 1
ATOM 4772 C C . HIS A 1 603 ? 17.353 -3.351 -18.319 1.00 93.25 603 HIS A C 1
ATOM 4774 O O . HIS A 1 603 ? 17.751 -4.262 -19.045 1.00 93.25 603 HIS A O 1
ATOM 4780 N N . VAL A 1 604 ? 17.505 -2.054 -18.610 1.00 89.88 604 VAL A N 1
ATOM 4781 C CA . VAL A 1 604 ? 18.196 -1.491 -19.784 1.00 89.88 604 VAL A CA 1
ATOM 4782 C C . VAL A 1 604 ? 18.900 -0.181 -19.387 1.00 89.88 604 VAL A C 1
ATOM 4784 O O . VAL A 1 604 ? 18.382 0.913 -19.544 1.00 89.88 604 VAL A O 1
ATOM 4787 N N . ASP A 1 605 ? 20.028 -0.315 -18.715 1.00 89.06 605 ASP A N 1
ATOM 4788 C CA . ASP A 1 605 ? 20.403 0.505 -17.552 1.00 89.06 605 ASP A CA 1
ATOM 4789 C C . ASP A 1 605 ? 21.931 0.623 -17.371 1.00 89.06 605 ASP A C 1
ATOM 4791 O O . ASP A 1 605 ? 22.614 0.067 -18.227 1.00 89.06 605 ASP A O 1
ATOM 4795 N N . ALA A 1 606 ? 22.388 1.244 -16.245 1.00 82.12 606 ALA A N 1
ATOM 4796 C CA . ALA A 1 606 ? 23.712 1.714 -15.701 1.00 82.12 606 ALA A CA 1
ATOM 4797 C C . ALA A 1 606 ? 25.037 1.120 -16.189 1.00 82.12 606 ALA A C 1
ATOM 4799 O O . ALA A 1 606 ? 26.021 0.961 -15.455 1.00 82.12 606 ALA A O 1
ATOM 4800 N N . ARG A 1 607 ? 24.994 0.582 -17.387 1.00 80.25 607 ARG A N 1
ATOM 4801 C CA . ARG A 1 607 ? 25.556 -0.727 -17.628 1.00 80.25 607 ARG A CA 1
ATOM 4802 C C . ARG A 1 607 ? 25.727 -1.011 -19.114 1.00 80.25 607 ARG A C 1
ATOM 4804 O O . ARG A 1 607 ? 26.840 -1.053 -19.594 1.00 80.25 607 ARG A O 1
ATOM 4811 N N . PHE A 1 608 ? 24.659 -1.206 -19.856 1.00 78.62 608 PHE A N 1
ATOM 4812 C CA . PHE A 1 608 ? 24.571 -1.948 -21.126 1.00 78.62 608 PHE A CA 1
ATOM 4813 C C . PHE A 1 608 ? 25.623 -1.801 -22.281 1.00 78.62 608 PHE A C 1
ATOM 4815 O O . PHE A 1 608 ? 25.828 -2.834 -22.912 1.00 78.62 608 PHE A O 1
ATOM 4822 N N . HIS A 1 609 ? 26.283 -0.644 -22.557 1.00 72.19 609 HIS A N 1
ATOM 4823 C CA . HIS A 1 609 ? 27.017 -0.108 -23.778 1.00 72.19 609 HIS A CA 1
ATOM 4824 C C . HIS A 1 609 ? 27.532 -1.004 -24.905 1.00 72.19 609 HIS A C 1
ATOM 4826 O O . HIS A 1 609 ? 27.824 -0.550 -26.010 1.00 72.19 609 HIS A O 1
ATOM 4832 N N . ASN A 1 610 ? 27.704 -2.281 -24.658 1.00 80.62 610 ASN A N 1
ATOM 4833 C CA . ASN A 1 610 ? 28.225 -3.262 -25.572 1.00 80.62 610 ASN A CA 1
ATOM 4834 C C . ASN A 1 610 ? 27.143 -3.846 -26.481 1.00 80.62 610 ASN A C 1
ATOM 4836 O O . ASN A 1 610 ? 26.206 -4.423 -25.972 1.00 80.62 610 ASN A O 1
ATOM 4840 N N . SER A 1 611 ? 27.300 -3.742 -27.805 1.00 60.62 611 SER A N 1
ATOM 4841 C CA . SER A 1 611 ? 26.505 -4.360 -28.880 1.00 60.62 611 SER A CA 1
ATOM 4842 C C . SER A 1 611 ? 26.176 -5.821 -28.612 1.00 60.62 611 SER A C 1
ATOM 4844 O O . SER A 1 611 ? 25.015 -6.176 -28.722 1.00 60.62 611 SER A O 1
ATOM 4846 N N . ILE A 1 612 ? 27.139 -6.624 -28.142 1.00 77.88 612 ILE A N 1
ATOM 4847 C CA . ILE A 1 612 ? 26.978 -8.013 -27.660 1.00 77.88 612 ILE A CA 1
ATOM 4848 C C . ILE A 1 612 ? 25.810 -8.088 -26.674 1.00 77.88 612 ILE A C 1
ATOM 4850 O O . ILE A 1 612 ? 25.047 -9.044 -26.708 1.00 77.88 612 ILE A O 1
ATOM 4854 N N . TRP A 1 613 ? 25.576 -7.024 -25.915 1.00 78.75 613 TRP A N 1
ATOM 4855 C CA . TRP A 1 613 ? 24.452 -6.852 -25.010 1.00 78.75 613 TRP A CA 1
ATOM 4856 C C . TRP A 1 613 ? 23.555 -5.613 -25.284 1.00 78.75 613 TRP A C 1
ATOM 4858 O O . TRP A 1 613 ? 22.776 -5.246 -24.418 1.00 78.75 613 TRP A O 1
ATOM 4868 N N . LEU A 1 614 ? 23.550 -5.042 -26.503 1.00 71.81 614 LEU A N 1
ATOM 4869 C CA . LEU A 1 614 ? 22.300 -4.586 -27.140 1.00 71.81 614 LEU A CA 1
ATOM 4870 C C . LEU A 1 614 ? 21.766 -5.797 -27.850 1.00 71.81 614 LEU A C 1
ATOM 4872 O O . LEU A 1 614 ? 20.842 -6.413 -27.355 1.00 71.81 614 LEU A O 1
ATOM 4876 N N . GLY A 1 615 ? 22.310 -6.115 -29.024 1.00 77.25 615 GLY A N 1
ATOM 4877 C CA . GLY A 1 615 ? 21.541 -6.678 -30.121 1.00 77.25 615 GLY A CA 1
ATOM 4878 C C . GLY A 1 615 ? 20.994 -8.047 -29.801 1.00 77.25 615 GLY A C 1
ATOM 4879 O O . GLY A 1 615 ? 19.956 -8.383 -30.340 1.00 77.25 615 GLY A O 1
ATOM 4880 N N . TYR A 1 616 ? 21.548 -8.749 -28.806 1.00 84.31 616 TYR A N 1
ATOM 4881 C CA . TYR A 1 616 ? 20.934 -9.873 -28.087 1.00 84.31 616 TYR A CA 1
ATOM 4882 C C . TYR A 1 616 ? 19.447 -9.586 -27.657 1.00 84.31 616 TYR A C 1
ATOM 4884 O O . TYR A 1 616 ? 18.755 -10.514 -27.239 1.00 84.31 616 TYR A O 1
ATOM 4892 N N . LEU A 1 617 ? 18.982 -8.328 -27.761 1.00 82.94 617 LEU A N 1
ATOM 4893 C CA . LEU A 1 617 ? 17.652 -7.701 -27.658 1.00 82.94 617 LEU A CA 1
ATOM 4894 C C . LEU A 1 617 ? 16.904 -7.596 -29.003 1.00 82.94 617 LEU A C 1
ATOM 4896 O O . LEU A 1 617 ? 15.707 -7.837 -29.052 1.00 82.94 617 LEU A O 1
ATOM 4900 N N . LEU A 1 618 ? 17.538 -7.234 -30.119 1.00 77.06 618 LEU A N 1
ATOM 4901 C CA . LEU A 1 618 ? 16.847 -6.825 -31.351 1.00 77.06 618 LEU A CA 1
ATOM 4902 C C . LEU A 1 618 ? 16.035 -7.923 -32.068 1.00 77.06 618 LEU A C 1
ATOM 4904 O O . LEU A 1 618 ? 15.225 -7.560 -32.929 1.00 77.06 618 LEU A O 1
ATOM 4908 N N . LEU A 1 619 ? 16.140 -9.204 -31.677 1.00 84.00 619 LEU A N 1
ATOM 4909 C CA . LEU A 1 619 ? 15.049 -10.171 -31.873 1.00 84.00 619 LEU A CA 1
ATOM 4910 C C . LEU A 1 619 ? 14.273 -10.423 -30.577 1.00 84.00 619 LEU A C 1
ATOM 4912 O O . LEU A 1 619 ? 13.055 -10.288 -30.624 1.00 84.00 619 LEU A O 1
ATOM 4916 N N . ASN A 1 620 ? 14.914 -10.736 -29.440 1.00 89.06 620 ASN A N 1
ATOM 4917 C CA . ASN A 1 620 ? 14.228 -10.998 -28.155 1.00 89.06 620 ASN A CA 1
ATOM 4918 C C . ASN A 1 620 ? 13.288 -9.882 -27.644 1.00 89.06 620 ASN A C 1
ATOM 4920 O O . ASN A 1 620 ? 12.498 -10.136 -26.743 1.00 89.06 620 ASN A O 1
ATOM 4924 N N . LYS A 1 621 ? 13.289 -8.688 -28.246 1.00 83.88 621 LYS A N 1
ATOM 4925 C CA . LYS A 1 621 ? 12.322 -7.599 -28.038 1.00 83.88 621 LYS A CA 1
ATOM 4926 C C . LYS A 1 621 ? 10.865 -8.070 -28.039 1.00 83.88 621 LYS A C 1
ATOM 4928 O O . LYS A 1 621 ? 10.060 -7.497 -27.323 1.00 83.88 621 LYS A O 1
ATOM 4933 N N . HIS A 1 622 ? 10.551 -9.141 -28.778 1.00 83.62 622 HIS A N 1
ATOM 4934 C CA . HIS A 1 622 ? 9.230 -9.786 -28.793 1.00 83.62 622 HIS A CA 1
ATOM 4935 C C . HIS A 1 622 ? 8.823 -10.445 -27.458 1.00 83.62 622 HIS A C 1
ATOM 4937 O O . HIS A 1 622 ? 7.677 -10.858 -27.304 1.00 83.62 622 HIS A O 1
ATOM 4943 N N . ARG A 1 623 ? 9.759 -10.598 -26.513 1.00 90.00 623 ARG A N 1
ATOM 4944 C CA . ARG A 1 623 ? 9.549 -11.186 -25.179 1.00 90.00 623 ARG A CA 1
ATOM 4945 C C . ARG A 1 623 ? 9.380 -10.134 -24.083 1.00 90.00 623 ARG A C 1
ATOM 4947 O O . ARG A 1 623 ? 8.880 -10.480 -23.015 1.00 90.00 623 ARG A O 1
ATOM 4954 N N . ILE A 1 624 ? 9.756 -8.879 -24.355 1.00 93.12 624 ILE A N 1
ATOM 4955 C CA . ILE A 1 624 ? 9.591 -7.762 -23.417 1.00 93.12 624 ILE A CA 1
ATOM 4956 C C . ILE A 1 624 ? 8.104 -7.506 -23.214 1.00 93.12 624 ILE A C 1
ATOM 4958 O O . ILE A 1 624 ? 7.349 -7.391 -24.188 1.00 93.12 624 ILE A O 1
ATOM 4962 N N . ARG A 1 625 ? 7.710 -7.353 -21.952 1.00 93.81 625 ARG A N 1
ATOM 4963 C CA . ARG A 1 625 ? 6.388 -6.850 -21.573 1.00 93.81 625 ARG A CA 1
ATOM 4964 C C . ARG A 1 625 ? 6.483 -5.626 -20.671 1.00 93.81 625 ARG A C 1
ATOM 4966 O O . ARG A 1 625 ? 5.714 -4.694 -20.878 1.00 93.81 625 ARG A O 1
ATOM 4973 N N . ASP A 1 626 ? 7.438 -5.616 -19.744 1.00 93.94 626 ASP A N 1
ATOM 4974 C CA . ASP A 1 626 ? 7.544 -4.648 -18.649 1.00 93.94 626 ASP A CA 1
ATOM 4975 C C . ASP A 1 626 ? 9.047 -4.378 -18.334 1.00 93.94 626 ASP A C 1
ATOM 4977 O O . ASP A 1 626 ? 9.921 -5.091 -18.837 1.00 93.94 626 ASP A O 1
ATOM 4981 N N . LEU A 1 627 ? 9.396 -3.333 -17.565 1.00 93.62 627 LEU A N 1
ATOM 4982 C CA . LEU A 1 627 ? 10.776 -2.789 -17.446 1.00 93.62 627 LEU A CA 1
ATOM 4983 C C . LEU A 1 627 ? 11.253 -2.595 -15.978 1.00 93.62 627 LEU A C 1
ATOM 4985 O O . LEU A 1 627 ? 10.447 -2.438 -15.066 1.00 93.62 627 LEU A O 1
ATOM 4989 N N . GLN A 1 628 ? 12.576 -2.618 -15.757 1.00 95.62 628 GLN A N 1
ATOM 4990 C CA . GLN A 1 628 ? 13.314 -2.421 -14.474 1.00 95.62 628 GLN A CA 1
ATOM 4991 C C . GLN A 1 628 ? 14.586 -1.558 -14.750 1.00 95.62 628 GLN A C 1
ATOM 4993 O O . GLN A 1 628 ? 14.780 -1.306 -15.923 1.00 95.62 628 GLN A O 1
ATOM 4998 N N . LEU A 1 629 ? 15.399 -0.995 -13.813 1.00 93.06 629 LEU A N 1
ATOM 4999 C CA . LEU A 1 629 ? 16.030 0.345 -14.070 1.00 93.06 629 LEU A CA 1
ATOM 5000 C C . LEU A 1 629 ? 17.466 0.729 -13.534 1.00 93.06 629 LEU A C 1
ATOM 5002 O O . LEU A 1 629 ? 17.786 0.316 -12.427 1.00 93.06 629 LEU A O 1
ATOM 5006 N N . SER A 1 630 ? 18.296 1.539 -14.278 1.00 91.12 630 SER A N 1
ATOM 5007 C CA . SER A 1 630 ? 19.522 2.348 -13.866 1.00 91.12 630 SER A CA 1
ATOM 5008 C C . SER A 1 630 ? 20.341 3.425 -14.783 1.00 91.12 630 SER A C 1
ATOM 5010 O O . SER A 1 630 ? 21.120 4.100 -14.126 1.00 91.12 630 SER A O 1
ATOM 5012 N N . ASP A 1 631 ? 20.265 3.704 -16.133 1.00 87.88 631 ASP A N 1
ATOM 5013 C CA . ASP A 1 631 ? 20.940 4.866 -16.927 1.00 87.88 631 ASP A CA 1
ATOM 5014 C C . ASP A 1 631 ? 20.225 5.348 -18.280 1.00 87.88 631 ASP A C 1
ATOM 5016 O O . ASP A 1 631 ? 19.308 4.639 -18.659 1.00 87.88 631 ASP A O 1
ATOM 5020 N N . PRO A 1 632 ? 20.601 6.430 -19.070 1.00 80.75 632 PRO A N 1
ATOM 5021 C CA . PRO A 1 632 ? 19.799 7.131 -20.174 1.00 80.75 632 PRO A CA 1
ATOM 5022 C C . PRO A 1 632 ? 20.242 7.479 -21.696 1.00 80.75 632 PRO A C 1
ATOM 5024 O O . PRO A 1 632 ? 20.854 8.513 -21.958 1.00 80.75 632 PRO A O 1
ATOM 5027 N N . GLN A 1 633 ? 19.922 6.721 -22.773 1.00 79.81 633 GLN A N 1
ATOM 5028 C CA . GLN A 1 633 ? 20.217 6.973 -24.244 1.00 79.81 633 GLN A CA 1
ATOM 5029 C C . GLN A 1 633 ? 19.448 5.970 -25.155 1.00 79.81 633 GLN A C 1
ATOM 5031 O O . GLN A 1 633 ? 19.966 5.442 -26.129 1.00 79.81 633 GLN A O 1
ATOM 5036 N N . GLY A 1 634 ? 18.223 5.585 -24.813 1.00 83.31 634 GLY A N 1
ATOM 5037 C CA . GLY A 1 634 ? 17.704 4.287 -25.247 1.00 83.31 634 GLY A CA 1
ATOM 5038 C C . GLY A 1 634 ? 17.662 3.976 -26.748 1.00 83.31 634 GLY A C 1
ATOM 5039 O O . GLY A 1 634 ? 18.301 3.023 -27.194 1.00 83.31 634 GLY A O 1
ATOM 5040 N N . ALA A 1 635 ? 16.811 4.643 -27.533 1.00 84.12 635 ALA A N 1
ATOM 5041 C CA . ALA A 1 635 ? 16.530 4.145 -28.876 1.00 84.12 635 ALA A CA 1
ATOM 5042 C C . ALA A 1 635 ? 15.994 5.163 -29.899 1.00 84.12 635 ALA A C 1
ATOM 5044 O O . ALA A 1 635 ? 14.844 5.069 -30.339 1.00 84.12 635 ALA A O 1
ATOM 5045 N N . HIS A 1 636 ? 16.886 5.972 -30.474 1.00 80.56 636 HIS A N 1
ATOM 5046 C CA . HIS A 1 636 ? 16.752 6.305 -31.905 1.00 80.56 636 HIS A CA 1
ATOM 5047 C C . HIS A 1 636 ? 16.864 5.023 -32.767 1.00 80.56 636 HIS A C 1
ATOM 5049 O O . HIS A 1 636 ? 16.184 4.908 -33.780 1.00 80.56 636 HIS A O 1
ATOM 5055 N N . LEU A 1 637 ? 17.607 3.985 -32.339 1.00 74.94 637 LEU A N 1
ATOM 5056 C CA . LEU A 1 637 ? 17.691 2.696 -33.061 1.00 74.94 637 LEU A CA 1
ATOM 5057 C C . LEU A 1 637 ? 16.319 2.090 -33.380 1.00 74.94 637 LEU A C 1
ATOM 5059 O O . LEU A 1 637 ? 16.079 1.603 -34.489 1.00 74.94 637 LEU A O 1
ATOM 5063 N N . LEU A 1 638 ? 15.405 2.094 -32.405 1.00 81.62 638 LEU A N 1
ATOM 5064 C CA . LEU A 1 638 ? 14.091 1.472 -32.551 1.00 81.62 638 LEU A CA 1
ATOM 5065 C C . LEU A 1 638 ? 13.135 2.328 -33.401 1.00 81.62 638 LEU A C 1
ATOM 5067 O O . LEU A 1 638 ? 12.204 1.760 -33.967 1.00 81.62 638 LEU A O 1
ATOM 5071 N N . ALA A 1 639 ? 13.436 3.610 -33.658 1.00 80.75 639 ALA A N 1
ATOM 5072 C CA . ALA A 1 639 ? 12.788 4.382 -34.728 1.00 80.75 639 ALA A CA 1
ATOM 5073 C C . ALA A 1 639 ? 12.913 3.686 -36.097 1.00 80.75 639 ALA A C 1
ATOM 5075 O O . ALA A 1 639 ? 11.992 3.756 -36.914 1.00 80.75 639 ALA A O 1
ATOM 5076 N N . LEU A 1 640 ? 14.004 2.945 -36.318 1.00 72.19 640 LEU A N 1
ATOM 5077 C CA . LEU A 1 640 ? 14.274 2.197 -37.547 1.00 72.19 640 LEU A CA 1
ATOM 5078 C C . LEU A 1 640 ? 14.155 0.666 -37.380 1.00 72.19 640 LEU A C 1
ATOM 5080 O O . LEU A 1 640 ? 14.127 -0.043 -38.392 1.00 72.19 640 LEU A O 1
ATOM 5084 N N . SER A 1 641 ? 14.050 0.144 -36.145 1.00 69.69 641 SER A N 1
ATOM 5085 C CA . SER A 1 641 ? 14.117 -1.306 -35.848 1.00 69.69 641 SER A CA 1
ATOM 5086 C C . SER A 1 641 ? 13.129 -1.890 -34.806 1.00 69.69 641 SER A C 1
ATOM 5088 O O . SER A 1 641 ? 13.060 -3.120 -34.693 1.00 69.69 641 SER A O 1
ATOM 5090 N N . GLN A 1 642 ? 12.271 -1.097 -34.139 1.00 70.38 642 GLN A N 1
ATOM 5091 C CA . GLN A 1 642 ? 10.912 -1.574 -33.819 1.00 70.38 642 GLN A CA 1
ATOM 5092 C C . GLN A 1 642 ? 10.114 -1.480 -35.125 1.00 70.38 642 GLN A C 1
ATOM 5094 O O . GLN A 1 642 ? 9.749 -0.391 -35.568 1.00 70.38 642 GLN A O 1
ATOM 5099 N N . ARG A 1 643 ? 9.917 -2.631 -35.774 1.00 65.62 643 ARG A N 1
ATOM 5100 C CA . ARG A 1 643 ? 9.098 -2.831 -36.978 1.00 65.62 643 ARG A CA 1
ATOM 5101 C C . ARG A 1 643 ? 8.163 -4.007 -36.694 1.00 65.62 643 ARG A C 1
ATOM 5103 O O . ARG A 1 643 ? 8.620 -4.978 -36.093 1.00 65.62 643 ARG A O 1
ATOM 5110 N N . GLY A 1 644 ? 6.914 -3.949 -37.152 1.00 62.59 644 GLY A N 1
ATOM 5111 C CA . GLY A 1 644 ? 5.874 -4.866 -36.674 1.00 62.59 644 GLY A CA 1
ATOM 5112 C C . GLY A 1 644 ? 5.377 -4.449 -35.287 1.00 62.59 644 GLY A C 1
ATOM 5113 O O . GLY A 1 644 ? 5.388 -3.261 -34.974 1.00 62.59 644 GLY A O 1
ATOM 5114 N N . GLU A 1 645 ? 4.946 -5.414 -34.476 1.00 69.00 645 GLU A N 1
ATOM 5115 C CA . GLU A 1 645 ? 4.379 -5.161 -33.146 1.00 69.00 645 GLU A CA 1
ATOM 5116 C C . GLU A 1 645 ? 5.352 -4.519 -32.144 1.00 69.00 645 GLU A C 1
ATOM 5118 O O . GLU A 1 645 ? 6.557 -4.790 -32.144 1.00 69.00 645 GLU A O 1
ATOM 5123 N N . GLY A 1 646 ? 4.775 -3.791 -31.186 1.00 74.31 646 GLY A N 1
ATOM 5124 C CA . GLY A 1 646 ? 5.322 -3.665 -29.840 1.00 74.31 646 GLY A CA 1
ATOM 5125 C C . GLY A 1 646 ? 4.490 -4.462 -28.826 1.00 74.31 646 GLY A C 1
ATOM 5126 O O . GLY A 1 646 ? 3.298 -4.198 -28.663 1.00 74.31 646 GLY A O 1
ATOM 5127 N N . SER A 1 647 ? 5.108 -5.436 -28.148 1.00 87.06 647 SER A N 1
ATOM 5128 C CA . SER A 1 647 ? 4.494 -6.351 -27.160 1.00 87.06 647 SER A CA 1
ATOM 5129 C C . SER A 1 647 ? 4.345 -5.764 -25.746 1.00 87.06 647 SER A C 1
ATOM 5131 O O . SER A 1 647 ? 3.920 -6.462 -24.823 1.00 87.06 647 SER A O 1
ATOM 5133 N N . LEU A 1 648 ? 4.726 -4.498 -25.573 1.00 92.81 648 LEU A N 1
ATOM 5134 C CA . LEU A 1 648 ? 4.911 -3.831 -24.288 1.00 92.81 648 LEU A CA 1
ATOM 5135 C C . LEU A 1 648 ? 3.577 -3.533 -23.588 1.00 92.81 648 LEU A C 1
ATOM 5137 O O . LEU A 1 648 ? 2.689 -2.917 -24.176 1.00 92.81 648 LEU A O 1
ATOM 5141 N N . ARG A 1 649 ? 3.465 -3.949 -22.325 1.00 94.31 649 ARG A N 1
ATOM 5142 C CA . ARG A 1 649 ? 2.324 -3.709 -21.432 1.00 94.31 649 ARG A CA 1
ATOM 5143 C C . ARG A 1 649 ? 2.596 -2.567 -20.458 1.00 94.31 649 ARG A C 1
ATOM 5145 O O . ARG A 1 649 ? 1.699 -1.759 -20.246 1.00 94.31 649 ARG A O 1
ATOM 5152 N N . SER A 1 650 ? 3.814 -2.443 -19.938 1.00 96.25 650 SER A N 1
ATOM 5153 C CA . SER A 1 650 ? 4.224 -1.317 -19.093 1.00 96.25 650 SER A CA 1
ATOM 5154 C C . SER A 1 650 ? 5.501 -0.664 -19.611 1.00 96.25 650 SER A C 1
ATOM 5156 O O . SER A 1 650 ? 6.468 -1.347 -19.949 1.00 96.25 650 SER A O 1
ATOM 5158 N N . LEU A 1 651 ? 5.515 0.670 -19.643 1.00 95.00 651 LEU A N 1
ATOM 5159 C CA . LEU A 1 651 ? 6.677 1.486 -19.985 1.00 95.00 651 LEU A CA 1
ATOM 5160 C C . LEU A 1 651 ? 7.094 2.379 -18.804 1.00 95.00 651 LEU A C 1
ATOM 5162 O O . LEU A 1 651 ? 7.116 3.606 -18.897 1.00 95.00 651 LEU A O 1
ATOM 5166 N N . SER A 1 652 ? 7.506 1.713 -17.721 1.00 96.25 652 SER A N 1
ATOM 5167 C CA . SER A 1 652 ? 8.538 2.226 -16.809 1.00 96.25 652 SER A CA 1
ATOM 5168 C C . SER A 1 652 ? 9.894 2.330 -17.519 1.00 96.25 652 SER A C 1
ATOM 5170 O O . SER A 1 652 ? 10.138 1.663 -18.523 1.00 96.25 652 SER A O 1
ATOM 5172 N N . ALA A 1 653 ? 10.761 3.238 -17.082 1.00 93.69 653 ALA A N 1
ATOM 5173 C CA . ALA A 1 653 ? 11.255 4.231 -18.027 1.00 93.69 653 ALA A CA 1
ATOM 5174 C C . ALA A 1 653 ? 12.748 4.585 -17.981 1.00 93.69 653 ALA A C 1
ATOM 5176 O O . ALA A 1 653 ? 13.337 4.564 -19.051 1.00 93.69 653 ALA A O 1
ATOM 5177 N N . SER A 1 654 ? 13.345 4.890 -16.821 1.00 91.81 654 SER A N 1
ATOM 5178 C CA . SER A 1 654 ? 14.005 6.204 -16.594 1.00 91.81 654 SER A CA 1
ATOM 5179 C C . SER A 1 654 ? 15.355 6.687 -17.281 1.00 91.81 654 SER A C 1
ATOM 5181 O O . SER A 1 654 ? 16.025 5.918 -17.948 1.00 91.81 654 SER A O 1
ATOM 5183 N N . PHE A 1 655 ? 15.805 7.958 -17.103 1.00 86.31 655 PHE A N 1
ATOM 5184 C CA . PHE A 1 655 ? 16.864 8.666 -17.869 1.00 86.31 655 PHE A CA 1
ATOM 5185 C C . PHE A 1 655 ? 17.697 9.749 -17.054 1.00 86.31 655 PHE A C 1
ATOM 5187 O O . PHE A 1 655 ? 17.579 9.759 -15.832 1.00 86.31 655 PHE A O 1
ATOM 5194 N N . GLN A 1 656 ? 18.515 10.647 -17.691 1.00 77.69 656 GLN A N 1
ATOM 5195 C CA . GLN A 1 656 ? 19.186 11.858 -17.102 1.00 77.69 656 GLN A CA 1
ATOM 5196 C C . GLN A 1 656 ? 19.369 13.134 -18.012 1.00 77.69 656 GLN A C 1
ATOM 5198 O O . GLN A 1 656 ? 18.620 14.082 -17.820 1.00 77.69 656 GLN A O 1
ATOM 5203 N N . ASP A 1 657 ? 20.310 13.235 -18.986 1.00 71.94 657 ASP A N 1
ATOM 5204 C CA . ASP A 1 657 ? 20.647 14.520 -19.700 1.00 71.94 657 ASP A CA 1
ATOM 5205 C C . ASP A 1 657 ? 20.836 14.474 -21.254 1.00 71.94 657 ASP A C 1
ATOM 5207 O O . ASP A 1 657 ? 21.160 13.428 -21.807 1.00 71.94 657 ASP A O 1
ATOM 5211 N N . GLU A 1 658 ? 20.754 15.628 -21.958 1.00 62.50 658 GLU A N 1
ATOM 5212 C CA . GLU A 1 658 ? 20.779 15.771 -23.445 1.00 62.50 658 GLU A CA 1
ATOM 5213 C C . GLU A 1 658 ? 22.132 15.615 -24.190 1.00 62.50 658 GLU A C 1
ATOM 5215 O O . GLU A 1 658 ? 22.479 14.503 -24.579 1.00 62.50 658 GLU A O 1
ATOM 5220 N N . ALA A 1 659 ? 22.863 16.690 -24.561 1.00 56.22 659 ALA A N 1
ATOM 5221 C CA . ALA A 1 659 ? 23.681 16.680 -25.789 1.00 56.22 659 ALA A CA 1
ATOM 5222 C C . ALA A 1 659 ? 25.064 17.362 -25.766 1.00 56.22 659 ALA A C 1
ATOM 5224 O O . ALA A 1 659 ? 25.202 18.570 -25.621 1.00 56.22 659 ALA A O 1
ATOM 5225 N N . THR A 1 660 ? 26.077 16.598 -26.185 1.00 53.44 660 THR A N 1
ATOM 5226 C CA . THR A 1 660 ? 27.176 17.077 -27.053 1.00 53.44 660 THR A CA 1
ATOM 5227 C C . THR A 1 660 ? 27.441 16.107 -28.229 1.00 53.44 660 THR A C 1
ATOM 5229 O O . THR A 1 660 ? 28.533 16.067 -28.792 1.00 53.44 660 THR A O 1
ATOM 5232 N N . SER A 1 661 ? 26.421 15.331 -28.631 1.00 46.56 661 SER A N 1
ATOM 5233 C CA . SER A 1 661 ? 26.412 14.297 -29.695 1.00 46.56 661 SER A CA 1
ATOM 5234 C C . SER A 1 661 ? 27.249 13.024 -29.464 1.00 46.56 661 SER A C 1
ATOM 5236 O O . SER A 1 661 ? 28.287 13.045 -28.802 1.00 46.56 661 SER A O 1
ATOM 5238 N N . PHE A 1 662 ? 26.840 11.912 -30.088 1.00 43.28 662 PHE A N 1
ATOM 5239 C CA . PHE A 1 662 ? 27.651 10.688 -30.195 1.00 43.28 662 PHE A CA 1
ATOM 5240 C C . PHE A 1 662 ? 28.954 10.922 -30.983 1.00 43.28 662 PHE A C 1
ATOM 5242 O O . PHE A 1 662 ? 30.024 10.488 -30.561 1.00 43.28 662 PHE A O 1
ATOM 5249 N N . LEU A 1 663 ? 28.863 11.628 -32.116 1.00 39.34 663 LEU A N 1
ATOM 5250 C CA . LEU A 1 663 ? 29.928 11.710 -33.124 1.00 39.34 663 LEU A CA 1
ATOM 5251 C C . LEU A 1 663 ? 31.186 12.450 -32.640 1.00 39.34 663 LEU A C 1
ATOM 5253 O O . LEU A 1 663 ? 32.286 12.137 -33.094 1.00 39.34 663 LEU A O 1
ATOM 5257 N N . ALA A 1 664 ? 31.053 13.370 -31.679 1.00 44.38 664 ALA A N 1
ATOM 5258 C CA . ALA A 1 664 ? 32.147 14.162 -31.102 1.00 44.38 664 ALA A CA 1
ATOM 5259 C C . ALA A 1 664 ? 33.112 13.362 -30.187 1.00 44.38 664 ALA A C 1
ATOM 5261 O O . ALA A 1 664 ? 33.556 13.854 -29.149 1.00 44.38 664 ALA A O 1
ATOM 5262 N N . ARG A 1 665 ? 33.427 12.108 -30.545 1.00 43.88 665 ARG A N 1
ATOM 5263 C CA . ARG A 1 665 ? 34.361 11.226 -29.819 1.00 43.88 665 ARG A CA 1
ATOM 5264 C C . ARG A 1 665 ? 35.160 10.257 -30.712 1.00 43.88 665 ARG A C 1
ATOM 5266 O O . ARG A 1 665 ? 35.846 9.389 -30.176 1.00 43.88 665 ARG A O 1
ATOM 5273 N N . MET A 1 666 ? 35.088 10.368 -32.046 1.00 38.84 666 MET A N 1
ATOM 5274 C CA . MET A 1 666 ? 35.751 9.435 -32.978 1.00 38.84 666 MET A CA 1
ATOM 5275 C C . MET A 1 666 ? 36.796 10.101 -33.883 1.00 38.84 666 MET A C 1
ATOM 5277 O O . MET A 1 666 ? 36.491 10.517 -34.993 1.00 38.84 666 MET A O 1
ATOM 5281 N N . ASP A 1 667 ? 38.052 10.087 -33.432 1.00 38.75 667 ASP A N 1
ATOM 5282 C CA . ASP A 1 667 ? 39.223 10.583 -34.177 1.00 38.75 667 ASP A CA 1
ATOM 5283 C C . ASP A 1 667 ? 40.152 9.427 -34.630 1.00 38.75 667 ASP A C 1
ATOM 5285 O O . ASP A 1 667 ? 41.376 9.541 -34.663 1.00 38.75 667 ASP A O 1
ATOM 5289 N N . THR A 1 668 ? 39.581 8.244 -34.923 1.00 47.94 668 THR A N 1
ATOM 5290 C CA . THR A 1 668 ? 40.354 7.065 -35.373 1.00 47.94 668 THR A CA 1
ATOM 5291 C C . THR A 1 668 ? 39.766 6.423 -36.636 1.00 47.94 668 THR A C 1
ATOM 5293 O O . THR A 1 668 ? 38.565 6.149 -36.680 1.00 47.94 668 THR A O 1
ATOM 5296 N N . PRO A 1 669 ? 40.585 6.139 -37.670 1.00 48.81 669 PRO A N 1
ATOM 5297 C CA . PRO A 1 669 ? 40.095 5.609 -38.937 1.00 48.81 669 PRO A CA 1
ATOM 5298 C C . PRO A 1 669 ? 39.850 4.094 -38.857 1.00 48.81 669 PRO A C 1
ATOM 5300 O O . PRO A 1 669 ? 40.786 3.291 -38.846 1.00 48.81 669 PRO A O 1
ATOM 5303 N N . ARG A 1 670 ? 38.576 3.689 -38.855 1.00 47.50 670 ARG A N 1
ATOM 5304 C CA . ARG A 1 670 ? 38.132 2.305 -39.100 1.00 47.50 670 ARG A CA 1
ATOM 5305 C C . ARG A 1 670 ? 36.954 2.282 -40.088 1.00 47.50 670 ARG A C 1
ATOM 5307 O O . ARG A 1 670 ? 36.220 3.266 -40.165 1.00 47.50 670 ARG A O 1
ATOM 5314 N N . PRO A 1 671 ? 36.779 1.195 -40.866 1.00 51.81 671 PRO A N 1
ATOM 5315 C CA . PRO A 1 671 ? 35.653 1.058 -41.787 1.00 51.81 671 PRO A CA 1
ATOM 5316 C C . PRO A 1 671 ? 34.324 0.953 -41.025 1.00 51.81 671 PRO A C 1
ATOM 5318 O O . PRO A 1 671 ? 34.259 0.317 -39.974 1.00 51.81 671 PRO A O 1
ATOM 5321 N N . TRP A 1 672 ? 33.289 1.592 -41.571 1.00 46.38 672 TRP A N 1
ATOM 5322 C CA . TRP A 1 672 ? 31.992 1.786 -40.920 1.00 46.38 672 TRP A CA 1
ATOM 5323 C C . TRP A 1 672 ? 31.125 0.522 -40.949 1.00 46.38 672 TRP A C 1
ATOM 5325 O O . TRP A 1 672 ? 31.185 -0.279 -41.884 1.00 46.38 672 TRP A O 1
ATOM 5335 N N . THR A 1 673 ? 30.269 0.383 -39.942 1.00 67.44 673 THR A N 1
ATOM 5336 C CA . THR A 1 673 ? 29.294 -0.702 -39.791 1.00 67.44 673 THR A CA 1
ATOM 5337 C C . THR A 1 673 ? 27.852 -0.183 -39.854 1.00 67.44 673 THR A C 1
ATOM 5339 O O . THR A 1 673 ? 27.595 1.021 -39.837 1.00 67.44 673 THR A O 1
ATOM 5342 N N . ILE A 1 674 ? 26.879 -1.102 -39.865 1.00 55.28 674 ILE A N 1
ATOM 5343 C CA . ILE A 1 674 ? 25.451 -0.760 -39.738 1.00 55.28 674 ILE A CA 1
ATOM 5344 C C . ILE A 1 674 ? 25.169 -0.061 -38.392 1.00 55.28 674 ILE A C 1
ATOM 5346 O O . ILE A 1 674 ? 24.290 0.796 -38.324 1.00 55.28 674 ILE A O 1
ATOM 5350 N N . ALA A 1 675 ? 25.937 -0.370 -37.339 1.00 55.62 675 ALA A N 1
ATOM 5351 C CA . ALA A 1 675 ? 25.830 0.317 -36.055 1.00 55.62 675 ALA A CA 1
ATOM 5352 C C . ALA A 1 675 ? 26.262 1.787 -36.165 1.00 55.62 675 ALA A C 1
ATOM 5354 O O . ALA A 1 675 ? 25.541 2.651 -35.680 1.00 55.62 675 ALA A O 1
ATOM 5355 N N . ASP A 1 676 ? 27.368 2.081 -36.859 1.00 56.78 676 ASP A N 1
ATOM 5356 C CA . ASP A 1 676 ? 27.864 3.454 -37.035 1.00 56.78 676 ASP A CA 1
ATOM 5357 C C . ASP A 1 676 ? 26.876 4.324 -37.841 1.00 56.78 676 ASP A C 1
ATOM 5359 O O . ASP A 1 676 ? 26.634 5.470 -37.471 1.00 56.78 676 ASP A O 1
ATOM 5363 N N . TYR A 1 677 ? 26.230 3.769 -38.878 1.00 56.12 677 TYR A N 1
ATOM 5364 C CA . TYR A 1 677 ? 25.202 4.466 -39.676 1.00 56.12 677 TYR A CA 1
ATOM 5365 C C . TYR A 1 677 ? 23.895 4.721 -38.908 1.00 56.12 677 TYR A C 1
ATOM 5367 O O . TYR A 1 677 ? 23.281 5.782 -39.020 1.00 56.12 677 TYR A O 1
ATOM 5375 N N . LEU A 1 678 ? 23.456 3.769 -38.081 1.00 56.88 678 LEU A N 1
ATOM 5376 C CA . LEU A 1 678 ? 22.313 4.015 -37.201 1.00 56.88 678 LEU A CA 1
ATOM 5377 C C . LEU A 1 678 ? 22.669 5.040 -36.107 1.00 56.88 678 LEU A C 1
ATOM 5379 O O . LEU A 1 678 ? 21.791 5.795 -35.704 1.00 56.88 678 LEU A O 1
ATOM 5383 N N . SER A 1 679 ? 23.945 5.128 -35.711 1.00 55.91 679 SER A N 1
ATOM 5384 C CA . SER A 1 679 ? 24.497 6.136 -34.792 1.00 55.91 679 SER A CA 1
ATOM 5385 C C . SER A 1 679 ? 24.628 7.540 -35.400 1.00 55.91 679 SER A C 1
ATOM 5387 O O . SER A 1 679 ? 24.370 8.527 -34.713 1.00 55.91 679 SER A O 1
ATOM 5389 N N . GLU A 1 680 ? 24.972 7.645 -36.691 1.00 53.09 680 GLU A N 1
ATOM 5390 C CA . GLU A 1 680 ? 24.944 8.883 -37.492 1.00 53.09 680 GLU A CA 1
ATOM 5391 C C . GLU A 1 680 ? 23.572 9.558 -37.373 1.00 53.09 680 GLU A C 1
ATOM 5393 O O . GLU A 1 680 ? 23.462 10.700 -36.920 1.00 53.09 680 GLU A O 1
ATOM 5398 N N . GLN A 1 681 ? 22.509 8.847 -37.744 1.00 54.22 681 GLN A N 1
ATOM 5399 C CA . GLN A 1 681 ? 21.167 9.432 -37.840 1.00 54.22 681 GLN A CA 1
ATOM 5400 C C . GLN A 1 681 ? 20.500 9.552 -36.470 1.00 54.22 681 GLN A C 1
ATOM 5402 O O . GLN A 1 681 ? 19.781 10.512 -36.205 1.00 54.22 681 GLN A O 1
ATOM 5407 N N . ALA A 1 682 ? 20.854 8.671 -35.539 1.00 55.06 682 ALA A N 1
ATOM 5408 C CA . ALA A 1 682 ? 20.533 8.812 -34.130 1.00 55.06 682 ALA A CA 1
ATOM 5409 C C . ALA A 1 682 ? 21.200 9.995 -33.406 1.00 55.06 682 ALA A C 1
ATOM 5411 O O . ALA A 1 682 ? 20.921 10.198 -32.229 1.00 55.06 682 ALA A O 1
ATOM 5412 N N . ALA A 1 683 ? 22.073 10.753 -34.075 1.00 53.19 683 ALA A N 1
ATOM 5413 C CA . ALA A 1 683 ? 22.593 12.032 -33.596 1.00 53.19 683 ALA A CA 1
ATOM 5414 C C . ALA A 1 683 ? 22.170 13.226 -34.472 1.00 53.19 683 ALA A C 1
ATOM 5416 O O . ALA A 1 683 ? 22.043 14.336 -33.966 1.00 53.19 683 ALA A O 1
ATOM 5417 N N . ASN A 1 684 ? 21.982 13.013 -35.784 1.00 52.44 684 ASN A N 1
ATOM 5418 C CA . ASN A 1 684 ? 21.648 14.070 -36.753 1.00 52.44 684 ASN A CA 1
ATOM 5419 C C . ASN A 1 684 ? 20.136 14.304 -36.928 1.00 52.44 684 ASN A C 1
ATOM 5421 O O . ASN A 1 684 ? 19.739 15.396 -37.332 1.00 52.44 684 ASN A O 1
ATOM 5425 N N . PHE A 1 685 ? 19.276 13.340 -36.581 1.00 60.44 685 PHE A N 1
ATOM 5426 C CA . PHE A 1 685 ? 17.920 13.680 -36.146 1.00 60.44 685 PHE A CA 1
ATOM 5427 C C . PHE A 1 685 ? 18.063 14.368 -34.783 1.00 60.44 685 PHE A C 1
ATOM 5429 O O . PHE A 1 685 ? 18.627 13.770 -33.869 1.00 60.44 685 PHE A O 1
ATOM 5436 N N . GLY A 1 686 ? 17.619 15.622 -34.673 1.00 74.00 686 GLY A N 1
ATOM 5437 C CA . GLY A 1 686 ? 17.929 16.506 -33.544 1.00 74.00 686 GLY A CA 1
ATOM 5438 C C . GLY A 1 686 ? 17.494 15.990 -32.164 1.00 74.00 686 GLY A C 1
ATOM 5439 O O . GLY A 1 686 ? 16.539 15.232 -32.126 1.00 74.00 686 GLY A O 1
ATOM 5440 N N . ASN A 1 687 ? 18.141 16.384 -31.051 1.00 83.44 687 ASN A N 1
ATOM 5441 C CA . ASN A 1 687 ? 17.947 15.819 -29.691 1.00 83.44 687 ASN A CA 1
ATOM 5442 C C . ASN A 1 687 ? 16.493 15.427 -29.419 1.00 83.44 687 ASN A C 1
ATOM 5444 O O . ASN A 1 687 ? 16.115 14.259 -29.432 1.00 83.44 687 ASN A O 1
ATOM 5448 N N . THR A 1 688 ? 15.633 16.421 -29.302 1.00 81.19 688 THR A N 1
ATOM 5449 C CA . THR A 1 688 ? 14.203 16.244 -29.228 1.00 81.19 688 THR A CA 1
ATOM 5450 C C . THR A 1 688 ? 13.724 15.725 -30.590 1.00 81.19 688 THR A C 1
ATOM 5452 O O . THR A 1 688 ? 13.222 16.530 -31.338 1.00 81.19 688 THR A O 1
ATOM 5455 N N . ARG A 1 689 ? 13.851 14.427 -30.953 1.00 81.75 689 ARG A N 1
ATOM 5456 C CA . ARG A 1 689 ? 13.262 13.809 -32.183 1.00 81.75 689 ARG A CA 1
ATOM 5457 C C . ARG A 1 689 ? 12.977 12.283 -32.118 1.00 81.75 689 ARG A C 1
ATOM 5459 O O . ARG A 1 689 ? 12.630 11.675 -33.138 1.00 81.75 689 ARG A O 1
ATOM 5466 N N . ALA A 1 690 ? 13.024 11.629 -30.956 1.00 86.38 690 ALA A N 1
ATOM 5467 C CA . ALA A 1 690 ? 12.664 10.205 -30.856 1.00 86.38 690 ALA A CA 1
ATOM 5468 C C . ALA A 1 690 ? 11.162 9.924 -30.692 1.00 86.38 690 ALA A C 1
ATOM 5470 O O . ALA A 1 690 ? 10.764 8.763 -30.874 1.00 86.38 690 ALA A O 1
ATOM 5471 N N . LEU A 1 691 ? 10.365 10.907 -30.252 1.00 89.88 691 LEU A N 1
ATOM 5472 C CA . LEU A 1 691 ? 9.384 10.668 -29.184 1.00 89.88 691 LEU A CA 1
ATOM 5473 C C . LEU A 1 691 ? 8.376 9.661 -29.602 1.00 89.88 691 LEU A C 1
ATOM 5475 O O . LEU A 1 691 ? 8.358 8.531 -29.124 1.00 89.88 691 LEU A O 1
ATOM 5479 N N . GLU A 1 692 ? 7.554 10.080 -30.536 1.00 88.88 692 GLU A N 1
ATOM 5480 C CA . GLU A 1 692 ? 6.287 9.429 -30.745 1.00 88.88 692 GLU A CA 1
ATOM 5481 C C . GLU A 1 692 ? 6.479 8.023 -31.312 1.00 88.88 692 GLU A C 1
ATOM 5483 O O . GLU A 1 692 ? 5.519 7.308 -31.488 1.00 88.88 692 GLU A O 1
ATOM 5488 N N . LEU A 1 693 ? 7.707 7.580 -31.591 1.00 84.44 693 LEU A N 1
ATOM 5489 C CA . LEU A 1 693 ? 8.022 6.418 -32.404 1.00 84.44 693 LEU A CA 1
ATOM 5490 C C . LEU A 1 693 ? 7.857 5.079 -31.685 1.00 84.44 693 LEU A C 1
ATOM 5492 O O . LEU A 1 693 ? 6.992 4.320 -32.095 1.00 84.44 693 LEU A O 1
ATOM 5496 N N . ILE A 1 694 ? 8.613 4.755 -30.625 1.00 90.00 694 ILE A N 1
ATOM 5497 C CA . ILE A 1 694 ? 8.266 3.570 -29.807 1.00 90.00 694 ILE A CA 1
ATOM 5498 C C . ILE A 1 694 ? 6.832 3.727 -29.304 1.00 90.00 694 ILE A C 1
ATOM 5500 O O . ILE A 1 694 ? 6.088 2.752 -29.266 1.00 90.00 694 ILE A O 1
ATOM 5504 N N . LEU A 1 695 ? 6.418 4.952 -28.984 1.00 90.81 695 LEU A N 1
ATOM 5505 C CA . LEU A 1 695 ? 5.146 5.183 -28.333 1.00 90.81 695 LEU A CA 1
ATOM 5506 C C . LEU A 1 695 ? 3.970 4.840 -29.276 1.00 90.81 695 LEU A C 1
ATOM 5508 O O . LEU A 1 695 ? 3.271 3.869 -28.992 1.00 90.81 695 LEU A O 1
ATOM 5512 N N . THR A 1 696 ? 3.808 5.511 -30.428 1.00 86.56 696 THR A N 1
ATOM 5513 C CA . THR A 1 696 ? 2.855 5.155 -31.517 1.00 86.56 696 THR A CA 1
ATOM 5514 C C . THR A 1 696 ? 2.880 3.672 -31.887 1.00 86.56 696 THR A C 1
ATOM 5516 O O . THR A 1 696 ? 1.874 3.155 -32.363 1.00 86.56 696 THR A O 1
ATOM 5519 N N . ARG A 1 697 ? 4.021 2.987 -31.732 1.00 83.62 697 ARG A N 1
ATOM 5520 C CA . ARG A 1 697 ? 4.223 1.606 -32.202 1.00 83.62 697 ARG A CA 1
ATOM 5521 C C . ARG A 1 697 ? 3.900 0.529 -31.185 1.00 83.62 697 ARG A C 1
ATOM 5523 O O . ARG A 1 697 ? 3.604 -0.594 -31.587 1.00 83.62 697 ARG A O 1
ATOM 5530 N N . ASN A 1 698 ? 3.991 0.816 -29.891 1.00 89.94 698 ASN A N 1
ATOM 5531 C CA . ASN A 1 698 ? 3.588 -0.166 -28.895 1.00 89.94 698 ASN A CA 1
ATOM 5532 C C . ASN A 1 698 ? 2.070 -0.129 -28.830 1.00 89.94 698 ASN A C 1
ATOM 5534 O O . ASN A 1 698 ? 1.472 0.915 -28.579 1.00 89.94 698 ASN A O 1
ATOM 5538 N N . TRP A 1 699 ? 1.485 -1.269 -29.195 1.00 86.44 699 TRP A N 1
ATOM 5539 C CA . TRP A 1 699 ? 0.053 -1.444 -29.403 1.00 86.44 699 TRP A CA 1
ATOM 5540 C C . TRP A 1 699 ? -0.506 -2.458 -28.398 1.00 86.44 699 TRP A C 1
ATOM 5542 O O . TRP A 1 699 ? -1.208 -3.407 -28.738 1.00 86.44 699 TRP A O 1
ATOM 5552 N N . ASN A 1 700 ? -0.051 -2.336 -27.152 1.00 87.38 700 ASN A N 1
ATOM 5553 C CA . ASN A 1 700 ? -0.299 -3.268 -26.053 1.00 87.38 700 ASN A CA 1
ATOM 5554 C C . ASN A 1 700 ? -0.380 -2.574 -24.680 1.00 87.38 700 ASN A C 1
ATOM 5556 O O . ASN A 1 700 ? -0.514 -3.270 -23.668 1.00 87.38 700 ASN A O 1
ATOM 5560 N N . LEU A 1 701 ? -0.305 -1.239 -24.636 1.00 93.81 701 LEU A N 1
ATOM 5561 C CA . LEU A 1 701 ? 0.215 -0.529 -23.472 1.00 93.81 701 LEU A CA 1
ATOM 5562 C C . LEU A 1 701 ? -0.841 -0.223 -22.408 1.00 93.81 701 LEU A C 1
ATOM 5564 O O . LEU A 1 701 ? -1.978 0.076 -22.740 1.00 93.81 701 LEU A O 1
ATOM 5568 N N . ARG A 1 702 ? -0.426 -0.272 -21.137 1.00 96.00 702 ARG A N 1
ATOM 5569 C CA . ARG A 1 702 ? -1.229 0.033 -19.945 1.00 96.00 702 ARG A CA 1
ATOM 5570 C C . ARG A 1 702 ? -0.586 1.087 -19.002 1.00 96.00 702 ARG A C 1
ATOM 5572 O O . ARG A 1 702 ? -1.279 1.565 -18.107 1.00 96.00 702 ARG A O 1
ATOM 5579 N N . SER A 1 703 ? 0.693 1.493 -19.203 1.00 97.00 703 SER A N 1
ATOM 5580 C CA . SER A 1 703 ? 1.364 2.676 -18.573 1.00 97.00 703 SER A CA 1
ATOM 5581 C C . SER A 1 703 ? 2.656 3.170 -19.304 1.00 97.00 703 SER A C 1
ATOM 5583 O O . SER A 1 703 ? 3.199 2.402 -20.095 1.00 97.00 703 SER A O 1
ATOM 5585 N N . LEU A 1 704 ? 3.136 4.423 -19.095 1.00 95.56 704 LEU A N 1
ATOM 5586 C CA . LEU A 1 704 ? 4.217 5.137 -19.856 1.00 95.56 704 LEU A CA 1
ATOM 5587 C C . LEU A 1 704 ? 4.853 6.363 -19.105 1.00 95.56 704 LEU A C 1
ATOM 5589 O O . LEU A 1 704 ? 5.130 6.204 -17.925 1.00 95.56 704 LEU A O 1
ATOM 5593 N N . THR A 1 705 ? 5.209 7.508 -19.762 1.00 96.69 705 THR A N 1
ATOM 5594 C CA . THR A 1 705 ? 6.140 8.600 -19.291 1.00 96.69 705 THR A CA 1
ATOM 5595 C C . THR A 1 705 ? 6.183 9.949 -20.187 1.00 96.69 705 THR A C 1
ATOM 5597 O O . THR A 1 705 ? 5.994 9.830 -21.389 1.00 96.69 705 THR A O 1
ATOM 5600 N N . MET A 1 706 ? 6.274 11.224 -19.658 1.00 94.56 706 MET A N 1
ATOM 5601 C CA . MET A 1 706 ? 7.085 12.503 -19.960 1.00 94.56 706 MET A CA 1
ATOM 5602 C C . MET A 1 706 ? 7.139 13.548 -18.787 1.00 94.56 706 MET A C 1
ATOM 5604 O O . MET A 1 706 ? 6.591 13.290 -17.735 1.00 94.56 706 MET A O 1
ATOM 5608 N N . ASP A 1 707 ? 7.857 14.681 -18.938 1.00 92.69 707 ASP A N 1
ATOM 5609 C CA . ASP A 1 707 ? 7.863 15.942 -18.161 1.00 92.69 707 ASP A CA 1
ATOM 5610 C C . ASP A 1 707 ? 8.591 17.095 -18.925 1.00 92.69 707 ASP A C 1
ATOM 5612 O O . ASP A 1 707 ? 8.670 17.056 -20.155 1.00 92.69 707 ASP A O 1
ATOM 5616 N N . GLU A 1 708 ? 9.119 18.105 -18.212 1.00 88.81 708 GLU A N 1
ATOM 5617 C CA . GLU A 1 708 ? 9.974 19.231 -18.663 1.00 88.81 708 GLU A CA 1
ATOM 5618 C C . GLU A 1 708 ? 11.001 18.824 -19.711 1.00 88.81 708 GLU A C 1
ATOM 5620 O O . GLU A 1 708 ? 11.032 19.382 -20.815 1.00 88.81 708 GLU A O 1
ATOM 5625 N N . SER A 1 709 ? 11.769 17.798 -19.351 1.00 86.38 709 SER A N 1
ATOM 5626 C CA . SER A 1 709 ? 12.926 17.207 -20.025 1.00 86.38 709 SER A CA 1
ATOM 5627 C C . SER A 1 709 ? 12.616 16.512 -21.362 1.00 86.38 709 SER A C 1
ATOM 5629 O O . SER A 1 709 ? 13.211 15.495 -21.713 1.00 86.38 709 SER A O 1
ATOM 5631 N N . CYS A 1 710 ? 11.647 17.034 -22.117 1.00 89.00 710 CYS A N 1
ATOM 5632 C CA . CYS A 1 710 ? 11.435 16.688 -23.513 1.00 89.00 710 CYS A CA 1
ATOM 5633 C C . CYS A 1 710 ? 11.458 17.866 -24.521 1.00 89.00 710 CYS A C 1
ATOM 5635 O O . CYS A 1 710 ? 11.735 17.609 -25.692 1.00 89.00 710 CYS A O 1
ATOM 5637 N N . PHE A 1 711 ? 11.212 19.142 -24.165 1.00 85.81 711 PHE A N 1
ATOM 5638 C CA . PHE A 1 711 ? 10.920 20.167 -25.201 1.00 85.81 711 PHE A CA 1
ATOM 5639 C C . PHE A 1 711 ? 11.537 21.565 -25.051 1.00 85.81 711 PHE A C 1
ATOM 5641 O O . PHE A 1 711 ? 10.922 22.449 -24.459 1.00 85.81 711 PHE A O 1
ATOM 5648 N N . ARG A 1 712 ? 12.646 21.815 -25.758 1.00 84.12 712 ARG A N 1
ATOM 5649 C CA . ARG A 1 712 ? 12.956 23.102 -26.425 1.00 84.12 712 ARG A CA 1
ATOM 5650 C C . ARG A 1 712 ? 13.402 22.824 -27.871 1.00 84.12 712 ARG A C 1
ATOM 5652 O O . ARG A 1 712 ? 13.930 21.747 -28.145 1.00 84.12 712 ARG A O 1
ATOM 5659 N N . ASN A 1 713 ? 13.222 23.770 -28.799 1.00 79.56 713 ASN A N 1
ATOM 5660 C CA . ASN A 1 713 ? 13.770 23.664 -30.162 1.00 79.56 713 ASN A CA 1
ATOM 5661 C C . ASN A 1 713 ? 15.233 24.142 -30.259 1.00 79.56 713 ASN A C 1
ATOM 5663 O O . ASN A 1 713 ? 15.651 24.988 -29.472 1.00 79.56 713 ASN A O 1
ATOM 5667 N N . MET A 1 714 ? 15.968 23.712 -31.296 1.00 72.81 714 MET A N 1
ATOM 5668 C CA . MET A 1 714 ? 17.328 24.213 -31.625 1.00 72.81 714 MET A CA 1
ATOM 5669 C C . MET A 1 714 ? 17.348 25.701 -32.073 1.00 72.81 714 MET A C 1
ATOM 5671 O O . MET A 1 714 ? 18.410 26.313 -32.134 1.00 72.81 714 MET A O 1
ATOM 5675 N N . ASP A 1 715 ? 16.172 26.300 -32.300 1.00 76.12 715 ASP A N 1
ATOM 5676 C CA . ASP A 1 715 ? 15.943 27.727 -32.590 1.00 76.12 715 ASP A CA 1
ATOM 5677 C C . ASP A 1 715 ? 15.015 28.440 -31.574 1.00 76.12 715 ASP A C 1
ATOM 5679 O O . ASP A 1 715 ? 14.800 29.646 -31.678 1.00 76.12 715 ASP A O 1
ATOM 5683 N N . GLY A 1 716 ? 14.477 27.717 -30.582 1.00 78.81 716 GLY A N 1
ATOM 5684 C CA . GLY A 1 716 ? 13.529 28.237 -29.586 1.00 78.81 716 GLY A CA 1
ATOM 5685 C C . GLY A 1 716 ? 12.044 28.344 -29.993 1.00 78.81 716 GLY A C 1
ATOM 5686 O O . GLY A 1 716 ? 11.269 28.843 -29.185 1.00 78.81 716 GLY A O 1
ATOM 5687 N N . GLY A 1 717 ? 11.626 27.894 -31.183 1.00 78.62 717 GLY A N 1
ATOM 5688 C CA . GLY A 1 717 ? 10.236 27.984 -31.674 1.00 78.62 717 GLY A CA 1
ATOM 5689 C C . GLY A 1 717 ? 9.188 27.114 -30.948 1.00 78.62 717 GLY A C 1
ATOM 5690 O O . GLY A 1 717 ? 9.515 26.101 -30.332 1.00 78.62 717 GLY A O 1
ATOM 5691 N N . ASP A 1 718 ? 7.909 27.510 -31.045 1.00 84.06 718 ASP A N 1
ATOM 5692 C CA . ASP A 1 718 ? 6.858 27.140 -30.078 1.00 84.06 718 ASP A CA 1
ATOM 5693 C C . ASP A 1 718 ? 5.736 26.189 -30.548 1.00 84.06 718 ASP A C 1
ATOM 5695 O O . ASP A 1 718 ? 5.267 26.261 -31.685 1.00 84.06 718 ASP A O 1
ATOM 5699 N N . ALA A 1 719 ? 5.308 25.321 -29.615 1.00 86.94 719 ALA A N 1
ATOM 5700 C CA . ALA A 1 719 ? 3.991 24.684 -29.426 1.00 86.94 719 ALA A CA 1
ATOM 5701 C C . ALA A 1 719 ? 4.009 23.757 -28.172 1.00 86.94 719 ALA A C 1
ATOM 5703 O O . ALA A 1 719 ? 5.089 23.401 -27.702 1.00 86.94 719 ALA A O 1
ATOM 5704 N N . PHE A 1 720 ? 2.850 23.332 -27.628 1.00 90.94 720 PHE A N 1
ATOM 5705 C CA . PHE A 1 720 ? 2.758 22.911 -26.206 1.00 90.94 720 PHE A CA 1
ATOM 5706 C C . PHE A 1 720 ? 2.227 21.489 -25.823 1.00 90.94 720 PHE A C 1
ATOM 5708 O O . PHE A 1 720 ? 2.618 20.960 -24.790 1.00 90.94 720 PHE A O 1
ATOM 5715 N N . SER A 1 721 ? 1.356 20.826 -26.588 1.00 82.12 721 SER A N 1
ATOM 5716 C CA . SER A 1 721 ? 0.925 19.415 -26.341 1.00 82.12 721 SER A CA 1
ATOM 5717 C C . SER A 1 721 ? 0.478 18.709 -27.624 1.00 82.12 721 SER A C 1
ATOM 5719 O O . SER A 1 721 ? 0.398 17.482 -27.673 1.00 82.12 721 SER A O 1
ATOM 5721 N N . THR A 1 722 ? 0.253 19.497 -28.685 1.00 84.62 722 THR A N 1
ATOM 5722 C CA . THR A 1 722 ? -0.199 19.160 -30.046 1.00 84.62 722 THR A CA 1
ATOM 5723 C C . THR A 1 722 ? 0.763 18.263 -30.838 1.00 84.62 722 THR A C 1
ATOM 5725 O O . THR A 1 722 ? 0.555 18.016 -32.023 1.00 84.62 722 THR A O 1
ATOM 5728 N N . ILE A 1 723 ? 1.730 17.655 -30.150 1.00 89.19 723 ILE A N 1
ATOM 5729 C CA . ILE A 1 723 ? 2.345 16.373 -30.509 1.00 89.19 723 ILE A CA 1
ATOM 5730 C C . ILE A 1 723 ? 1.340 15.203 -30.418 1.00 89.19 723 ILE A C 1
ATOM 5732 O O . ILE A 1 723 ? 1.694 14.060 -30.669 1.00 89.19 723 ILE A O 1
ATOM 5736 N N . MET A 1 724 ? 0.062 15.489 -30.127 1.00 91.44 724 MET A N 1
ATOM 5737 C CA . MET A 1 724 ? -1.157 14.632 -30.019 1.00 91.44 724 MET A CA 1
ATOM 5738 C C . MET A 1 724 ? -2.289 14.207 -31.175 1.00 91.44 724 MET A C 1
ATOM 5740 O O . MET A 1 724 ? -2.642 13.234 -30.433 1.00 91.44 724 MET A O 1
ATOM 5744 N N . ALA A 1 725 ? -2.879 14.869 -33.301 1.00 83.81 725 ALA A N 1
ATOM 5745 C CA . ALA A 1 725 ? -3.679 14.602 -34.605 1.00 83.81 725 ALA A CA 1
ATOM 5746 C C . ALA A 1 725 ? -4.087 13.157 -35.122 1.00 83.81 725 ALA A C 1
ATOM 5748 O O . ALA A 1 725 ? -5.129 12.628 -34.738 1.00 83.81 725 ALA A O 1
ATOM 5749 N N . ILE A 1 726 ? -3.272 12.458 -35.941 1.00 82.62 726 ILE A N 1
ATOM 5750 C CA . ILE A 1 726 ? -3.409 10.996 -36.201 1.00 82.62 726 ILE A CA 1
ATOM 5751 C C . ILE A 1 726 ? -2.464 10.148 -35.309 1.00 82.62 726 ILE A C 1
ATOM 5753 O O . ILE A 1 726 ? -1.265 10.418 -35.279 1.00 82.62 726 ILE A O 1
ATOM 5757 N N . CYS A 1 727 ? -2.967 9.123 -34.600 1.00 88.69 727 CYS A N 1
ATOM 5758 C CA . CYS A 1 727 ? -2.174 8.200 -33.756 1.00 88.69 727 CYS A CA 1
ATOM 5759 C C . CYS A 1 727 ? -2.894 6.833 -33.556 1.00 88.69 727 CYS A C 1
ATOM 5761 O O . CYS A 1 727 ? -4.089 6.868 -33.270 1.00 88.69 727 CYS A O 1
ATOM 5763 N N . PRO A 1 728 ? -2.217 5.660 -33.667 1.00 82.56 728 PRO A N 1
ATOM 5764 C CA . PRO A 1 728 ? -2.870 4.375 -33.996 1.00 82.56 728 PRO A CA 1
ATOM 5765 C C . PRO A 1 728 ? -3.309 3.471 -32.806 1.00 82.56 728 PRO A C 1
ATOM 5767 O O . PRO A 1 728 ? -3.316 3.883 -31.652 1.00 82.56 728 PRO A O 1
ATOM 5770 N N . ILE A 1 729 ? -3.610 2.195 -33.081 1.00 83.38 729 ILE A N 1
ATOM 5771 C CA . ILE A 1 729 ? -4.931 1.569 -32.854 1.00 83.38 729 ILE A CA 1
ATOM 5772 C C . ILE A 1 729 ? -5.442 1.242 -31.429 1.00 83.38 729 ILE A C 1
ATOM 5774 O O . ILE A 1 729 ? -6.606 1.504 -31.148 1.00 83.38 729 ILE A O 1
ATOM 5778 N N . THR A 1 730 ? -4.740 0.468 -30.591 1.00 85.69 730 THR A N 1
ATOM 5779 C CA . THR A 1 730 ? -5.471 -0.610 -29.867 1.00 85.69 730 THR A CA 1
ATOM 5780 C C . THR A 1 730 ? -5.980 -0.313 -28.455 1.00 85.69 730 THR A C 1
ATOM 5782 O O . THR A 1 730 ? -6.915 -0.984 -28.006 1.00 85.69 730 THR A O 1
ATOM 5785 N N . ARG A 1 731 ? -5.337 0.592 -27.712 1.00 92.38 731 ARG A N 1
ATOM 5786 C CA . ARG A 1 731 ? -5.386 0.620 -26.235 1.00 92.38 731 ARG A CA 1
ATOM 5787 C C . ARG A 1 731 ? -5.275 2.022 -25.632 1.00 92.38 731 ARG A C 1
ATOM 5789 O O . ARG A 1 731 ? -4.332 2.333 -24.916 1.00 92.38 731 ARG A O 1
ATOM 5796 N N . LEU A 1 732 ? -6.259 2.884 -25.884 1.00 95.31 732 LEU A N 1
ATOM 5797 C CA . LEU A 1 732 ? -6.440 4.101 -25.088 1.00 95.31 732 LEU A CA 1
ATOM 5798 C C . LEU A 1 732 ? -6.546 3.721 -23.603 1.00 95.31 732 LEU A C 1
ATOM 5800 O O . LEU A 1 732 ? -7.555 3.164 -23.176 1.00 95.31 732 LEU A O 1
ATOM 5804 N N . GLU A 1 733 ? -5.462 3.958 -22.858 1.00 97.00 733 GLU A N 1
ATOM 5805 C CA . GLU A 1 733 ? -5.371 3.815 -21.408 1.00 97.00 733 GLU A CA 1
ATOM 5806 C C . GLU A 1 733 ? -4.187 4.647 -20.830 1.00 97.00 733 GLU A C 1
ATOM 5808 O O . GLU A 1 733 ? -3.041 4.272 -21.065 1.00 97.00 733 GLU A O 1
ATOM 5813 N N . ARG A 1 734 ? -4.445 5.782 -20.112 1.00 97.31 734 ARG A N 1
ATOM 5814 C CA . ARG A 1 734 ? -3.498 6.598 -19.257 1.00 97.31 734 ARG A CA 1
ATOM 5815 C C . ARG A 1 734 ? -2.511 7.706 -19.862 1.00 97.31 734 ARG A C 1
ATOM 5817 O O . ARG A 1 734 ? -1.401 7.319 -19.977 1.00 97.31 734 ARG A O 1
ATOM 5824 N N . LEU A 1 735 ? -2.741 9.012 -20.217 1.00 96.06 735 LEU A N 1
ATOM 5825 C CA . LEU A 1 735 ? -1.847 10.150 -20.701 1.00 96.06 735 LEU A CA 1
ATOM 5826 C C . LEU A 1 735 ? -1.947 11.448 -19.864 1.00 96.06 735 LEU A C 1
ATOM 5828 O O . LEU A 1 735 ? -3.018 11.993 -19.659 1.00 96.06 735 LEU A O 1
ATOM 5832 N N . GLU A 1 736 ? -0.801 12.045 -19.562 1.00 97.12 736 GLU A N 1
ATOM 5833 C CA . GLU A 1 736 ? -0.457 12.925 -18.415 1.00 97.12 736 GLU A CA 1
ATOM 5834 C C . GLU A 1 736 ? 0.503 14.024 -19.019 1.00 97.12 736 GLU A C 1
ATOM 5836 O O . GLU A 1 736 ? 1.121 13.684 -20.017 1.00 97.12 736 GLU A O 1
ATOM 5841 N N . LEU A 1 737 ? 0.649 15.300 -18.565 1.00 94.56 737 LEU A N 1
ATOM 5842 C CA . LEU A 1 737 ? 1.636 16.327 -19.093 1.00 94.56 737 LEU A CA 1
ATOM 5843 C C . LEU A 1 737 ? 2.424 17.177 -18.062 1.00 94.56 737 LEU A C 1
ATOM 5845 O O . LEU A 1 737 ? 1.811 17.876 -17.268 1.00 94.56 737 LEU A O 1
ATOM 5849 N N . ARG A 1 738 ? 3.760 17.293 -18.141 1.00 94.00 738 ARG A N 1
ATOM 5850 C CA . ARG A 1 738 ? 4.525 18.178 -17.218 1.00 94.00 738 ARG A CA 1
ATOM 5851 C C . ARG A 1 738 ? 5.548 19.150 -17.828 1.00 94.00 738 ARG A C 1
ATOM 5853 O O . ARG A 1 738 ? 5.780 19.232 -19.022 1.00 94.00 738 ARG A O 1
ATOM 5860 N N . PHE A 1 739 ? 6.175 19.816 -16.871 1.00 89.38 739 PHE A N 1
ATOM 5861 C CA . PHE A 1 739 ? 7.228 20.822 -16.729 1.00 89.38 739 PHE A CA 1
ATOM 5862 C C . PHE A 1 739 ? 8.041 20.344 -15.489 1.00 89.38 739 PHE A C 1
ATOM 5864 O O . PHE A 1 739 ? 7.752 19.264 -14.971 1.00 89.38 739 PHE A O 1
ATOM 5871 N N . GLY A 1 740 ? 9.069 21.037 -14.989 1.00 81.06 740 GLY A N 1
ATOM 5872 C CA . GLY A 1 740 ? 9.951 20.373 -14.014 1.00 81.06 740 GLY A CA 1
ATOM 5873 C C . GLY A 1 740 ? 10.984 21.226 -13.308 1.00 81.06 740 GLY A C 1
ATOM 5874 O O . GLY A 1 740 ? 11.283 22.348 -13.709 1.00 81.06 740 GLY A O 1
ATOM 5875 N N . HIS A 1 741 ? 11.527 20.643 -12.240 1.00 62.47 741 HIS A N 1
ATOM 5876 C CA . HIS A 1 741 ? 12.493 21.278 -11.359 1.00 62.47 741 HIS A CA 1
ATOM 5877 C C . HIS A 1 741 ? 13.815 21.555 -12.078 1.00 62.47 741 HIS A C 1
ATOM 5879 O O . HIS A 1 741 ? 14.281 20.771 -12.902 1.00 62.47 741 HIS A O 1
ATOM 5885 N N . ASN A 1 742 ? 14.425 22.697 -11.768 1.00 57.03 742 ASN A N 1
ATOM 5886 C CA . ASN A 1 742 ? 15.589 23.178 -12.486 1.00 57.03 742 ASN A CA 1
ATOM 5887 C C . ASN A 1 742 ? 16.463 24.098 -11.598 1.00 57.03 742 ASN A C 1
ATOM 5889 O O . ASN A 1 742 ? 16.627 25.272 -11.914 1.00 57.03 742 ASN A O 1
ATOM 5893 N N . PRO A 1 743 ? 17.071 23.596 -10.499 1.00 54.34 743 PRO A N 1
ATOM 5894 C CA . PRO A 1 743 ? 17.690 24.374 -9.406 1.00 54.34 743 PRO A CA 1
ATOM 5895 C C . PRO A 1 743 ? 19.017 25.098 -9.751 1.00 54.34 743 PRO A C 1
ATOM 5897 O O . PRO A 1 743 ? 19.882 25.301 -8.902 1.00 54.34 743 PRO A O 1
ATOM 5900 N N . ASN A 1 744 ? 19.219 25.445 -11.023 1.00 53.31 744 ASN A N 1
ATOM 5901 C CA . ASN A 1 744 ? 20.027 26.581 -11.497 1.00 53.31 744 ASN A CA 1
ATOM 5902 C C . ASN A 1 744 ? 19.693 26.881 -12.977 1.00 53.31 744 ASN A C 1
ATOM 5904 O O . ASN A 1 744 ? 20.557 26.950 -13.852 1.00 53.31 744 ASN A O 1
ATOM 5908 N N . ARG A 1 745 ? 18.397 26.935 -13.281 1.00 51.62 745 ARG A N 1
ATOM 5909 C CA . ARG A 1 745 ? 17.772 27.913 -14.181 1.00 51.62 745 ARG A CA 1
ATOM 5910 C C . ARG A 1 745 ? 17.174 28.991 -13.252 1.00 51.62 745 ARG A C 1
ATOM 5912 O O . ARG A 1 745 ? 16.947 28.678 -12.084 1.00 51.62 745 ARG A O 1
ATOM 5919 N N . PRO A 1 746 ? 16.955 30.237 -13.691 1.00 53.47 746 PRO A N 1
ATOM 5920 C CA . PRO A 1 746 ? 16.355 31.237 -12.810 1.00 53.47 746 PRO A CA 1
ATOM 5921 C C . PRO A 1 746 ? 14.850 30.993 -12.597 1.00 53.47 746 PRO A C 1
ATOM 5923 O O . PRO A 1 746 ? 14.167 30.532 -13.509 1.00 53.47 746 PRO A O 1
ATOM 5926 N N . ASP A 1 747 ? 14.345 31.267 -11.393 1.00 52.22 747 ASP A N 1
ATOM 5927 C CA . ASP A 1 747 ? 12.931 31.123 -11.001 1.00 52.22 747 ASP A CA 1
ATOM 5928 C C . ASP A 1 747 ? 12.026 32.165 -11.714 1.00 52.22 747 ASP A C 1
ATOM 5930 O O . ASP A 1 747 ? 12.533 33.139 -12.281 1.00 52.22 747 ASP A O 1
ATOM 5934 N N . PRO A 1 748 ? 10.691 31.972 -11.792 1.00 51.19 748 PRO A N 1
ATOM 5935 C CA . PRO A 1 748 ? 9.779 32.848 -12.518 1.00 51.19 748 PRO A CA 1
ATOM 5936 C C . PRO A 1 748 ? 9.772 34.267 -11.972 1.00 51.19 748 PRO A C 1
ATOM 5938 O O . PRO A 1 748 ? 9.875 34.482 -10.761 1.00 51.19 748 PRO A O 1
ATOM 5941 N N . PRO A 1 749 ? 9.681 35.253 -12.879 1.00 53.19 749 PRO A N 1
ATOM 5942 C CA . PRO A 1 749 ? 9.904 36.647 -12.546 1.00 53.19 749 PRO A CA 1
ATOM 5943 C C . PRO A 1 749 ? 8.839 37.206 -11.599 1.00 53.19 749 PRO A C 1
ATOM 5945 O O . PRO A 1 749 ? 7.677 36.806 -11.643 1.00 53.19 749 PRO A O 1
ATOM 5948 N N . ALA A 1 750 ? 9.201 38.272 -10.877 1.00 56.38 750 ALA A N 1
ATOM 5949 C CA . ALA A 1 750 ? 8.307 39.103 -10.055 1.00 56.38 750 ALA A CA 1
ATOM 5950 C C . ALA A 1 750 ? 7.284 39.948 -10.858 1.00 56.38 750 ALA A C 1
ATOM 5952 O O . ALA A 1 750 ? 6.878 41.027 -10.433 1.00 56.38 750 ALA A O 1
ATOM 5953 N N . ASN A 1 751 ? 6.868 39.448 -12.024 1.00 51.12 751 ASN A N 1
ATOM 5954 C CA . ASN A 1 751 ? 5.693 39.902 -12.766 1.00 51.12 751 ASN A CA 1
ATOM 5955 C C . ASN A 1 751 ? 4.456 39.099 -12.320 1.00 51.12 751 ASN A C 1
ATOM 5957 O O . ASN A 1 751 ? 3.397 39.669 -12.066 1.00 51.12 751 ASN A O 1
ATOM 5961 N N . ALA A 1 752 ? 4.623 37.777 -12.202 1.00 48.56 752 ALA A N 1
ATOM 5962 C CA . ALA A 1 752 ? 3.603 36.812 -11.809 1.00 48.56 752 ALA A CA 1
ATOM 5963 C C . ALA A 1 752 ? 3.978 36.224 -10.442 1.00 48.56 752 ALA A C 1
ATOM 5965 O O . ALA A 1 752 ? 4.521 35.126 -10.331 1.00 48.56 752 ALA A O 1
ATOM 5966 N N . GLN A 1 753 ? 3.763 37.030 -9.404 1.00 50.38 753 GLN A N 1
ATOM 5967 C CA . GLN A 1 753 ? 3.896 36.667 -7.989 1.00 50.38 753 GLN A CA 1
ATOM 5968 C C . GLN A 1 753 ? 2.727 37.310 -7.206 1.00 50.38 753 GLN A C 1
ATOM 5970 O O . GLN A 1 753 ? 2.933 37.985 -6.197 1.00 50.38 753 GLN A O 1
ATOM 5975 N N . GLN A 1 754 ? 1.514 37.230 -7.777 1.00 51.22 754 GLN A N 1
ATOM 5976 C CA . GLN A 1 754 ? 0.327 38.015 -7.405 1.00 51.22 754 GLN A CA 1
ATOM 5977 C C . GLN A 1 754 ? -0.986 37.195 -7.408 1.00 51.22 754 GLN A C 1
ATOM 5979 O O . GLN A 1 754 ? -1.736 37.266 -6.435 1.00 51.22 754 GLN A O 1
ATOM 5984 N N . GLY A 1 755 ? -1.264 36.418 -8.464 1.00 52.66 755 GLY A N 1
ATOM 5985 C CA . GLY A 1 755 ? -2.426 35.520 -8.595 1.00 52.66 755 GLY A CA 1
ATOM 5986 C C . GLY A 1 755 ? -3.143 35.599 -9.963 1.00 52.66 755 GLY A C 1
ATOM 5987 O O . GLY A 1 755 ? -3.134 36.664 -10.582 1.00 52.66 755 GLY A O 1
ATOM 5988 N N . PRO A 1 756 ? -3.805 34.509 -10.422 1.00 48.38 756 PRO A N 1
ATOM 5989 C CA . PRO A 1 756 ? -4.543 34.479 -11.692 1.00 48.38 756 PRO A CA 1
ATOM 5990 C C . PRO A 1 756 ? -5.835 35.316 -11.657 1.00 48.38 756 PRO A C 1
ATOM 5992 O O . PRO A 1 756 ? -6.554 35.270 -10.654 1.00 48.38 756 PRO A O 1
ATOM 5995 N N . ASP A 1 757 ? -6.181 36.024 -12.743 1.00 49.56 757 ASP A N 1
ATOM 5996 C CA . ASP A 1 757 ? -7.299 36.990 -12.794 1.00 49.56 757 ASP A CA 1
ATOM 5997 C C . ASP A 1 757 ? -8.488 36.593 -13.707 1.00 49.56 757 ASP A C 1
ATOM 5999 O O . ASP A 1 757 ? -8.435 35.693 -14.548 1.00 49.56 757 ASP A O 1
ATOM 6003 N N . SER A 1 758 ? -9.601 37.311 -13.513 1.00 50.41 758 SER A N 1
ATOM 6004 C CA . SER A 1 758 ? -10.896 37.291 -14.204 1.00 50.41 758 SER A CA 1
ATOM 6005 C C . SER A 1 758 ? -10.908 37.037 -15.719 1.00 50.41 758 SER A C 1
ATOM 6007 O O . SER A 1 758 ? -11.900 36.495 -16.208 1.00 50.41 758 SER A O 1
ATOM 6009 N N . PHE A 1 759 ? -9.849 37.387 -16.455 1.00 48.41 759 PHE A N 1
ATOM 6010 C CA . PHE A 1 759 ? -9.709 37.076 -17.882 1.00 48.41 759 PHE A CA 1
ATOM 6011 C C . PHE A 1 759 ? -9.368 35.596 -18.095 1.00 48.41 759 PHE A C 1
ATOM 6013 O O . PHE A 1 759 ? -10.188 34.823 -18.601 1.00 48.41 759 PHE A O 1
ATOM 6020 N N . VAL A 1 760 ? -8.187 35.169 -17.640 1.00 55.81 760 VAL A N 1
ATOM 6021 C CA . VAL A 1 760 ? -7.696 33.809 -17.898 1.00 55.81 760 VAL A CA 1
ATOM 6022 C C . VAL A 1 760 ? -8.450 32.773 -17.052 1.00 55.81 760 VAL A C 1
ATOM 6024 O O . VAL A 1 760 ? -8.500 31.610 -17.420 1.00 55.81 760 VAL A O 1
ATOM 6027 N N . MET A 1 761 ? -9.195 33.187 -16.018 1.00 50.38 761 MET A N 1
ATOM 6028 C CA . MET A 1 761 ? -10.254 32.390 -15.361 1.00 50.38 761 MET A CA 1
ATOM 6029 C C . MET A 1 761 ? -11.324 31.818 -16.325 1.00 50.38 761 MET A C 1
ATOM 6031 O O . MET A 1 761 ? -12.071 30.913 -15.937 1.00 50.38 761 MET A O 1
ATOM 6035 N N . ALA A 1 762 ? -11.432 32.341 -17.555 1.00 55.84 762 ALA A N 1
ATOM 6036 C CA . ALA A 1 762 ? -12.377 31.903 -18.584 1.00 55.84 762 ALA A CA 1
ATOM 6037 C C . ALA A 1 762 ? -11.706 31.276 -19.828 1.00 55.84 762 ALA A C 1
ATOM 6039 O O . ALA A 1 762 ? -12.256 30.323 -20.386 1.00 55.84 762 ALA A O 1
ATOM 6040 N N . ASP A 1 763 ? -10.541 31.792 -20.242 1.00 58.69 763 ASP A N 1
ATOM 6041 C CA . ASP A 1 763 ? -10.015 31.751 -21.620 1.00 58.69 763 ASP A CA 1
ATOM 6042 C C . ASP A 1 763 ? -9.870 30.383 -22.287 1.00 58.69 763 ASP A C 1
ATOM 6044 O O . ASP A 1 763 ? -10.575 30.055 -23.239 1.00 58.69 763 ASP A O 1
ATOM 6048 N N . ILE A 1 764 ? -8.855 29.611 -21.904 1.00 53.72 764 ILE A N 1
ATOM 6049 C CA . ILE A 1 764 ? -8.235 28.679 -22.862 1.00 53.72 764 ILE A CA 1
ATOM 6050 C C . ILE A 1 764 ? -9.110 27.420 -23.039 1.00 53.72 764 ILE A C 1
ATOM 6052 O O . ILE A 1 764 ? -9.015 26.695 -24.031 1.00 53.72 764 ILE A O 1
ATOM 6056 N N . ALA A 1 765 ? -10.029 27.215 -22.092 1.00 54.50 765 ALA A N 1
ATOM 6057 C CA . ALA A 1 765 ? -11.127 26.258 -22.119 1.00 54.50 765 ALA A CA 1
ATOM 6058 C C . ALA A 1 765 ? -12.483 26.889 -22.516 1.00 54.50 765 ALA A C 1
ATOM 6060 O O . ALA A 1 765 ? -13.512 26.235 -22.364 1.00 54.50 765 ALA A O 1
ATOM 6061 N N . ALA A 1 766 ? -12.530 28.161 -22.924 1.00 63.38 766 ALA A N 1
ATOM 6062 C CA . ALA A 1 766 ? -13.648 28.825 -23.607 1.00 63.38 766 ALA A CA 1
ATOM 6063 C C . ALA A 1 766 ? -13.460 28.892 -25.134 1.00 63.38 766 ALA A C 1
ATOM 6065 O O . ALA A 1 766 ? -14.254 29.535 -25.816 1.00 63.38 766 ALA A O 1
ATOM 6066 N N . ALA A 1 767 ? -12.466 28.199 -25.703 1.00 52.00 767 ALA A N 1
ATOM 6067 C CA . ALA A 1 767 ? -12.493 27.861 -27.126 1.00 52.00 767 ALA A CA 1
ATOM 6068 C C . ALA A 1 767 ? -13.813 27.120 -27.433 1.00 52.00 767 ALA A C 1
ATOM 6070 O O . ALA A 1 767 ? -14.076 26.082 -26.827 1.00 52.00 767 ALA A O 1
ATOM 6071 N N . LEU A 1 768 ? -14.657 27.707 -28.292 1.00 51.72 768 LEU A N 1
ATOM 6072 C CA . LEU A 1 768 ? -16.065 27.330 -28.463 1.00 51.72 768 LEU A CA 1
ATOM 6073 C C . LEU A 1 768 ? -16.506 27.507 -29.931 1.00 51.72 768 LEU A C 1
ATOM 6075 O O . LEU A 1 768 ? -16.663 28.631 -30.411 1.00 51.72 768 LEU A O 1
ATOM 6079 N N . GLY A 1 769 ? -16.746 26.393 -30.619 1.00 57.34 769 GLY A N 1
ATOM 6080 C CA . GLY A 1 769 ? -17.424 26.295 -31.914 1.00 57.34 769 GLY A CA 1
ATOM 6081 C C . GLY A 1 769 ? -18.537 25.240 -31.890 1.00 57.34 769 GLY A C 1
ATOM 6082 O O . GLY A 1 769 ? -19.679 25.540 -32.240 1.00 57.34 769 GLY A O 1
ATOM 6083 N N . ASP A 1 770 ? -18.227 24.029 -31.418 1.00 55.97 770 ASP A N 1
ATOM 6084 C CA . ASP A 1 770 ? -19.191 22.972 -31.079 1.00 55.97 770 ASP A CA 1
ATOM 6085 C C . ASP A 1 770 ? -18.524 21.938 -30.154 1.00 55.97 770 ASP A C 1
ATOM 6087 O O . ASP A 1 770 ? -17.308 21.761 -30.167 1.00 55.97 770 ASP A O 1
ATOM 6091 N N . ARG A 1 771 ? -19.344 21.188 -29.406 1.00 54.84 771 ARG A N 1
ATOM 6092 C CA . ARG A 1 771 ? -19.089 20.193 -28.335 1.00 54.84 771 ARG A CA 1
ATOM 6093 C C . ARG A 1 771 ? -18.111 19.029 -28.641 1.00 54.84 771 ARG A C 1
ATOM 6095 O O . ARG A 1 771 ? -18.208 17.993 -27.975 1.00 54.84 771 ARG A O 1
ATOM 6102 N N . ARG A 1 772 ? -17.283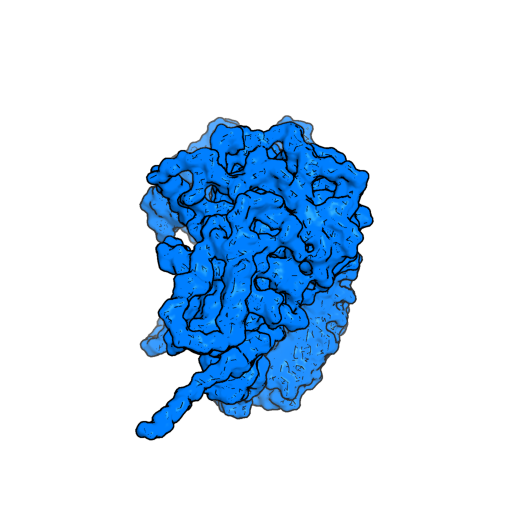 19.157 -29.689 1.00 57.28 772 ARG A N 1
ATOM 6103 C CA . ARG A 1 772 ? -16.615 18.109 -30.471 1.00 57.28 772 ARG A CA 1
ATOM 6104 C C . ARG A 1 772 ? -15.297 18.480 -31.182 1.00 57.28 772 ARG A C 1
ATOM 6106 O O . ARG A 1 772 ? -14.668 17.564 -31.709 1.00 57.28 772 ARG A O 1
ATOM 6113 N N . GLU A 1 773 ? -14.859 19.744 -31.238 1.00 57.59 773 GLU A N 1
ATOM 6114 C CA . GLU A 1 773 ? -13.830 20.141 -32.224 1.00 57.59 773 GLU A CA 1
ATOM 6115 C C . GLU A 1 773 ? -12.388 19.699 -31.972 1.00 57.59 773 GLU A C 1
ATOM 6117 O O . GLU A 1 773 ? -11.885 18.942 -32.796 1.00 57.59 773 GLU A O 1
ATOM 6122 N N . LEU A 1 774 ? -11.720 20.247 -30.938 1.00 53.66 774 LEU A N 1
ATOM 6123 C CA . LEU A 1 774 ? -10.299 20.685 -30.963 1.00 53.66 774 LEU A CA 1
ATOM 6124 C C . LEU A 1 774 ? -9.201 19.594 -31.118 1.00 53.66 774 LEU A C 1
ATOM 6126 O O . LEU A 1 774 ? -8.060 19.738 -30.676 1.00 53.66 774 LEU A O 1
ATOM 6130 N N . GLY A 1 775 ? -9.546 18.453 -31.691 1.00 55.62 775 GLY A N 1
ATOM 6131 C CA . GLY A 1 775 ? -8.701 17.387 -32.208 1.00 55.62 775 GLY A CA 1
ATOM 6132 C C . GLY A 1 775 ? -9.551 16.451 -33.062 1.00 55.62 775 GLY A C 1
ATOM 6133 O O . GLY A 1 775 ? -9.318 16.325 -34.262 1.00 55.62 775 GLY A O 1
ATOM 6134 N N . GLY A 1 776 ? -10.575 15.860 -32.429 1.00 64.75 776 GLY A N 1
ATOM 6135 C CA . GLY A 1 776 ? -11.663 15.063 -32.996 1.00 64.75 776 GLY A CA 1
ATOM 6136 C C . GLY A 1 776 ? -11.355 14.407 -34.336 1.00 64.75 776 GLY A C 1
ATOM 6137 O O . GLY A 1 776 ? -10.495 13.533 -34.397 1.00 64.75 776 GLY A O 1
ATOM 6138 N N . LEU A 1 777 ? -12.066 14.860 -35.378 1.00 58.84 777 LEU A N 1
ATOM 6139 C CA . LEU A 1 777 ? -11.798 14.710 -36.821 1.00 58.84 777 LEU A CA 1
ATOM 6140 C C . LEU A 1 777 ? -11.497 13.283 -37.329 1.00 58.84 777 LEU A C 1
ATOM 6142 O O . LEU A 1 777 ? -12.265 12.733 -38.116 1.00 58.84 777 LEU A O 1
ATOM 6146 N N . PHE A 1 778 ? -10.372 12.706 -36.916 1.00 73.00 778 PHE A N 1
ATOM 6147 C CA . PHE A 1 778 ? -9.811 11.446 -37.390 1.00 73.00 778 PHE A CA 1
ATOM 6148 C C . PHE A 1 778 ? -10.421 10.193 -36.737 1.00 73.00 778 PHE A C 1
ATOM 6150 O O . PHE A 1 778 ? -10.412 9.141 -37.375 1.00 73.00 778 PHE A O 1
ATOM 6157 N N . GLY A 1 779 ? -10.931 10.266 -35.498 1.00 83.06 779 GLY A N 1
ATOM 6158 C CA . GLY A 1 779 ? -11.440 9.071 -34.811 1.00 83.06 779 GLY A CA 1
ATOM 6159 C C . GLY A 1 779 ? -11.879 9.243 -33.350 1.00 83.06 779 GLY A C 1
ATOM 6160 O O . GLY A 1 779 ? -12.580 10.198 -33.013 1.00 83.06 779 GLY A O 1
ATOM 6161 N N . PHE A 1 780 ? -11.574 8.246 -32.508 1.00 87.19 780 PHE A N 1
ATOM 6162 C CA . PHE A 1 780 ? -12.232 8.010 -31.220 1.00 87.19 780 PHE A CA 1
ATOM 6163 C C . PHE A 1 780 ? -11.288 7.491 -30.116 1.00 87.19 780 PHE A C 1
ATOM 6165 O O . PHE A 1 780 ? -10.793 6.371 -30.189 1.00 87.19 780 PHE A O 1
ATOM 6172 N N . PHE A 1 781 ? -11.146 8.262 -29.034 1.00 92.19 781 PHE A N 1
ATOM 6173 C CA . PHE A 1 781 ? -10.526 7.869 -27.755 1.00 92.19 781 PHE A CA 1
ATOM 6174 C C . PHE A 1 781 ? -11.589 7.484 -26.713 1.00 92.19 781 PHE A C 1
ATOM 6176 O O . PHE A 1 781 ? -12.757 7.318 -27.068 1.00 92.19 781 PHE A O 1
ATOM 6183 N N . ASP A 1 782 ? -11.207 7.420 -25.427 1.00 87.44 782 ASP A N 1
ATOM 6184 C CA . ASP A 1 782 ? -12.131 7.586 -24.293 1.00 87.44 782 ASP A CA 1
ATOM 6185 C C . ASP A 1 782 ? -11.495 7.733 -22.897 1.00 87.44 782 ASP A C 1
ATOM 6187 O O . ASP A 1 782 ? -12.145 8.293 -22.026 1.00 87.44 782 ASP A O 1
ATOM 6191 N N . VAL A 1 783 ? -10.335 7.123 -22.614 1.00 94.38 783 VAL A N 1
ATOM 6192 C CA . VAL A 1 783 ? -10.221 6.275 -21.399 1.00 94.38 783 VAL A CA 1
ATOM 6193 C C . VAL A 1 783 ? -9.175 6.709 -20.354 1.00 94.38 783 VAL A C 1
ATOM 6195 O O . VAL A 1 783 ? -8.001 6.882 -20.682 1.00 94.38 783 VAL A O 1
ATOM 6198 N N . LEU A 1 784 ? -9.588 6.801 -19.078 1.00 96.44 784 LEU A N 1
ATOM 6199 C CA . LEU A 1 784 ? -8.846 7.480 -18.007 1.00 96.44 784 LEU A CA 1
ATOM 6200 C C . LEU A 1 784 ? -9.067 6.914 -16.562 1.00 96.44 784 LEU A C 1
ATOM 6202 O O . LEU A 1 784 ? -9.488 7.667 -15.693 1.00 96.44 784 LEU A O 1
ATOM 6206 N N . LYS A 1 785 ? -8.804 5.631 -16.225 1.00 96.75 785 LYS A N 1
ATOM 6207 C CA . LYS A 1 785 ? -8.764 5.141 -14.805 1.00 96.75 785 LYS A CA 1
ATOM 6208 C C . LYS A 1 785 ? -7.600 5.628 -13.926 1.00 96.75 785 LYS A C 1
ATOM 6210 O O . LYS A 1 785 ? -7.868 6.419 -13.048 1.00 96.75 785 LYS A O 1
ATOM 6215 N N . GLU A 1 786 ? -6.387 5.073 -14.043 1.00 97.81 786 GLU A N 1
ATOM 6216 C CA . GLU A 1 786 ? -5.185 5.552 -13.334 1.00 97.81 786 GLU A CA 1
ATOM 6217 C C . GLU A 1 786 ? -4.663 6.804 -14.000 1.00 97.81 786 GLU A C 1
ATOM 6219 O O . GLU A 1 786 ? -4.796 6.903 -15.210 1.00 97.81 786 GLU A O 1
ATOM 6224 N N . LEU A 1 787 ? -4.071 7.713 -13.233 1.00 96.25 787 LEU A N 1
ATOM 6225 C CA . LEU A 1 787 ? -3.761 9.059 -13.664 1.00 96.25 787 LEU A CA 1
ATOM 6226 C C . LEU A 1 787 ? -2.401 9.589 -13.054 1.00 96.25 787 LEU A C 1
ATOM 6228 O O . LEU A 1 787 ? -1.988 8.942 -12.094 1.00 96.25 787 LEU A O 1
ATOM 6232 N N . VAL A 1 788 ? -1.815 10.774 -13.448 1.00 97.38 788 VAL A N 1
ATOM 6233 C CA . VAL A 1 788 ? -1.003 11.781 -12.622 1.00 97.38 788 VAL A CA 1
ATOM 6234 C C . VAL A 1 788 ? -1.165 13.300 -13.022 1.00 97.38 788 VAL A C 1
ATOM 6236 O O . VAL A 1 788 ? -1.642 13.577 -14.116 1.00 97.38 788 VAL A O 1
ATOM 6239 N N . ILE A 1 789 ? -0.946 14.279 -12.092 1.00 94.19 789 ILE A N 1
ATOM 6240 C CA . ILE A 1 789 ? -1.063 15.782 -12.077 1.00 94.19 789 ILE A CA 1
ATOM 6241 C C . ILE A 1 789 ? -0.103 16.444 -11.058 1.00 94.19 789 ILE A C 1
ATOM 6243 O O . ILE A 1 789 ? 0.058 15.933 -9.964 1.00 94.19 789 ILE A O 1
ATOM 6247 N N . SER A 1 790 ? 0.525 17.583 -11.389 1.00 93.38 790 SER A N 1
ATOM 6248 C CA . SER A 1 790 ? 1.016 18.643 -10.468 1.00 93.38 790 SER A CA 1
ATOM 6249 C C . SER A 1 790 ? 1.619 19.788 -11.326 1.00 93.38 790 SER A C 1
ATOM 6251 O O . SER A 1 790 ? 1.233 19.894 -12.492 1.00 93.38 790 SER A O 1
ATOM 6253 N N . GLY A 1 791 ? 2.444 20.690 -10.780 1.00 81.19 791 GLY A N 1
ATOM 6254 C CA . GLY A 1 791 ? 2.839 21.995 -11.346 1.00 81.19 791 GLY A CA 1
ATOM 6255 C C . GLY A 1 791 ? 4.312 22.324 -11.103 1.00 81.19 791 GLY A C 1
ATOM 6256 O O . GLY A 1 791 ? 5.167 21.599 -11.601 1.00 81.19 791 GLY A O 1
ATOM 6257 N N . GLY A 1 792 ? 4.610 23.418 -10.381 1.00 63.03 792 GLY A N 1
ATOM 6258 C CA . GLY A 1 792 ? 5.980 23.814 -10.028 1.00 63.03 792 GLY A CA 1
ATOM 6259 C C . GLY A 1 792 ? 6.125 25.074 -9.158 1.00 63.03 792 GLY A C 1
ATOM 6260 O O . GLY A 1 792 ? 5.423 26.054 -9.403 1.00 63.03 792 GLY A O 1
ATOM 6261 N N . HIS A 1 793 ? 7.111 25.080 -8.239 1.00 64.19 793 HIS A N 1
ATOM 6262 C CA . HIS A 1 793 ? 7.662 26.242 -7.500 1.00 64.19 793 HIS A CA 1
ATOM 6263 C C . HIS A 1 793 ? 7.893 27.409 -8.474 1.00 64.19 793 HIS A C 1
ATOM 6265 O O . HIS A 1 793 ? 7.798 28.582 -8.112 1.00 64.19 793 HIS A O 1
ATOM 6271 N N . CYS A 1 794 ? 8.265 27.055 -9.712 1.00 57.69 794 CYS A N 1
ATOM 6272 C CA . CYS A 1 794 ? 8.856 27.954 -10.687 1.00 57.69 794 CYS A CA 1
ATOM 6273 C C . CYS A 1 794 ? 8.070 28.035 -12.020 1.00 57.69 794 CYS A C 1
ATOM 6275 O O . CYS A 1 794 ? 8.632 28.412 -13.051 1.00 57.69 794 CYS A O 1
ATOM 6277 N N . HIS A 1 795 ? 6.758 27.761 -11.951 1.00 69.75 795 HIS A N 1
ATOM 6278 C CA . HIS A 1 795 ? 5.721 28.167 -12.921 1.00 69.75 795 HIS A CA 1
ATOM 6279 C C . HIS A 1 795 ? 5.729 27.526 -14.330 1.00 69.75 795 HIS A C 1
ATOM 6281 O O . HIS A 1 795 ? 6.575 26.694 -14.655 1.00 69.75 795 HIS A O 1
ATOM 6287 N N . ILE A 1 796 ? 4.664 27.806 -15.102 1.00 82.62 796 ILE A N 1
ATOM 6288 C CA . ILE A 1 796 ? 4.219 27.088 -16.314 1.00 82.62 796 ILE A CA 1
ATOM 6289 C C . ILE A 1 796 ? 3.964 28.091 -17.488 1.00 82.62 796 ILE A C 1
ATOM 6291 O O . ILE A 1 796 ? 4.966 28.450 -18.071 1.00 82.62 796 ILE A O 1
ATOM 6295 N N . ASP A 1 797 ? 2.763 28.499 -17.938 1.00 78.25 797 ASP A N 1
ATOM 6296 C CA . ASP A 1 797 ? 2.411 29.812 -18.591 1.00 78.25 797 ASP A CA 1
ATOM 6297 C C . ASP A 1 797 ? 0.940 29.821 -19.076 1.00 78.25 797 ASP A C 1
ATOM 6299 O O . ASP A 1 797 ? 0.321 28.765 -19.164 1.00 78.25 797 ASP A O 1
ATOM 6303 N N . TYR A 1 798 ? 0.385 30.995 -19.401 1.00 76.12 798 TYR A N 1
ATOM 6304 C CA . TYR A 1 798 ? -1.034 31.248 -19.729 1.00 76.12 798 TYR A CA 1
ATOM 6305 C C . TYR A 1 798 ? -1.510 30.898 -21.157 1.00 76.12 798 TYR A C 1
ATOM 6307 O O . TYR A 1 798 ? -2.677 31.121 -21.468 1.00 76.12 798 TYR A O 1
ATOM 6315 N N . HIS A 1 799 ? -0.693 30.366 -22.071 1.00 77.75 799 HIS A N 1
ATOM 6316 C CA . HIS A 1 799 ? -1.146 30.173 -23.467 1.00 77.75 799 HIS A CA 1
ATOM 6317 C C . HIS A 1 799 ? -1.894 28.843 -23.723 1.00 77.75 799 HIS A C 1
ATOM 6319 O O . HIS A 1 799 ? -2.274 28.569 -24.866 1.00 77.75 799 HIS A O 1
ATOM 6325 N N . ARG A 1 800 ? -2.020 27.943 -22.729 1.00 87.06 800 ARG A N 1
ATOM 6326 C CA . ARG A 1 800 ? -1.925 26.496 -23.021 1.00 87.06 800 ARG A CA 1
ATOM 6327 C C . ARG A 1 800 ? -2.933 25.490 -22.420 1.00 87.06 800 ARG A C 1
ATOM 6329 O O . ARG A 1 800 ? -2.766 24.292 -22.665 1.00 87.06 800 ARG A O 1
ATOM 6336 N N . LEU A 1 801 ? -3.982 25.879 -21.688 1.00 88.25 801 LEU A N 1
ATOM 6337 C CA . LEU A 1 801 ? -4.837 24.920 -20.951 1.00 88.25 801 LEU A CA 1
ATOM 6338 C C . LEU A 1 801 ? -6.355 25.021 -21.200 1.00 88.25 801 LEU A C 1
ATOM 6340 O O . LEU A 1 801 ? -7.098 25.622 -20.433 1.00 88.25 801 LEU A O 1
ATOM 6344 N N . GLY A 1 802 ? -6.830 24.334 -22.240 1.00 82.81 802 GLY A N 1
ATOM 6345 C CA . GLY A 1 802 ? -8.255 24.055 -22.439 1.00 82.81 802 GLY A CA 1
ATOM 6346 C C . GLY A 1 802 ? -8.638 22.698 -21.855 1.00 82.81 802 GLY A C 1
ATOM 6347 O O . GLY A 1 802 ? -9.062 22.597 -20.709 1.00 82.81 802 GLY A O 1
ATOM 6348 N N . PHE A 1 803 ? -8.401 21.641 -22.635 1.00 88.88 803 PHE A N 1
ATOM 6349 C CA . PHE A 1 803 ? -8.358 20.222 -22.236 1.00 88.88 803 PHE A CA 1
ATOM 6350 C C . PHE A 1 803 ? -9.584 19.573 -21.562 1.00 88.88 803 PHE A C 1
ATOM 6352 O O . PHE A 1 803 ? -10.049 18.542 -22.036 1.00 88.88 803 PHE A O 1
ATOM 6359 N N . LEU A 1 804 ? -10.117 20.082 -20.451 1.00 91.31 804 LEU A N 1
ATOM 6360 C CA . LEU A 1 804 ? -11.073 19.319 -19.628 1.00 91.31 804 LEU A CA 1
ATOM 6361 C C . LEU A 1 804 ? -12.437 19.107 -20.302 1.00 91.31 804 LEU A C 1
ATOM 6363 O O . LEU A 1 804 ? -13.221 18.259 -19.896 1.00 91.31 804 LEU A O 1
ATOM 6367 N N . LEU A 1 805 ? -12.688 19.795 -21.411 1.00 86.00 805 LEU A N 1
ATOM 6368 C CA . LEU A 1 805 ? -13.848 19.613 -22.280 1.00 86.00 805 LEU A CA 1
ATOM 6369 C C . LEU A 1 805 ? -13.824 18.289 -23.075 1.00 86.00 805 LEU A C 1
ATOM 6371 O O . LEU A 1 805 ? -14.838 17.935 -23.674 1.00 86.00 805 LEU A O 1
ATOM 6375 N N . ARG A 1 806 ? -12.690 17.576 -23.083 1.00 88.69 806 ARG A N 1
ATOM 6376 C CA . ARG A 1 806 ? -12.325 16.593 -24.113 1.00 88.69 806 ARG A CA 1
ATOM 6377 C C . ARG A 1 806 ? -12.602 15.133 -23.772 1.00 88.69 806 ARG A C 1
ATOM 6379 O O . ARG A 1 806 ? -13.373 14.475 -24.469 1.00 88.69 806 ARG A O 1
ATOM 6386 N N . CYS A 1 807 ? -11.899 14.607 -22.770 1.00 94.62 807 CYS A N 1
ATOM 6387 C CA . CYS A 1 807 ? -11.548 13.186 -22.691 1.00 94.62 807 CYS A CA 1
ATOM 6388 C C . CYS A 1 807 ? -12.391 12.466 -21.626 1.00 94.62 807 CYS A C 1
ATOM 6390 O O . CYS A 1 807 ? -12.219 12.773 -20.448 1.00 94.62 807 CYS A O 1
ATOM 6392 N N . PRO A 1 808 ? -13.319 11.550 -21.976 1.00 93.56 808 PRO A N 1
ATOM 6393 C CA . PRO A 1 808 ? -14.588 11.535 -21.258 1.00 93.56 808 PRO A CA 1
ATOM 6394 C C . PRO A 1 808 ? -14.673 10.522 -20.120 1.00 93.56 808 PRO A C 1
ATOM 6396 O O . PRO A 1 808 ? -15.571 10.640 -19.293 1.00 93.56 808 PRO A O 1
ATOM 6399 N N . ASN A 1 809 ? -13.844 9.474 -20.090 1.00 95.88 809 ASN A N 1
ATOM 6400 C CA . ASN A 1 809 ? -14.139 8.278 -19.303 1.00 95.88 809 ASN A CA 1
ATOM 6401 C C . ASN A 1 809 ? -13.167 8.033 -18.135 1.00 95.88 809 ASN A C 1
ATOM 6403 O O . ASN A 1 809 ? -12.242 7.230 -18.227 1.00 95.88 809 ASN A O 1
ATOM 6407 N N . LEU A 1 810 ? -13.400 8.749 -17.032 1.00 96.81 810 LEU A N 1
ATOM 6408 C CA . LEU A 1 810 ? -12.538 8.800 -15.845 1.00 96.81 810 LEU A CA 1
ATOM 6409 C C . LEU A 1 810 ? -12.682 7.615 -14.875 1.00 96.81 810 LEU A C 1
ATOM 6411 O O . LEU A 1 810 ? -13.745 7.009 -14.748 1.00 96.81 810 LEU A O 1
ATOM 6415 N N . LYS A 1 811 ? -11.613 7.379 -14.106 1.00 96.75 811 LYS A N 1
ATOM 6416 C CA . LYS A 1 811 ? -11.673 7.222 -12.654 1.00 96.75 811 LYS A CA 1
ATOM 6417 C C . LYS A 1 811 ? -10.902 8.332 -11.940 1.00 96.75 811 LYS A C 1
ATOM 6419 O O . LYS A 1 811 ? -11.553 9.295 -11.565 1.00 96.75 811 LYS A O 1
ATOM 6424 N N . TRP A 1 812 ? -9.596 8.156 -11.729 1.00 97.69 812 TRP A N 1
ATOM 6425 C CA . TRP A 1 812 ? -8.962 8.180 -10.401 1.00 97.69 812 TRP A CA 1
ATOM 6426 C C . TRP A 1 812 ? -7.897 9.269 -10.257 1.00 97.69 812 TRP A C 1
ATOM 6428 O O . TRP A 1 812 ? -6.725 9.014 -10.541 1.00 97.69 812 TRP A O 1
ATOM 6438 N N . ILE A 1 813 ? -8.282 10.473 -9.814 1.00 96.50 813 ILE A N 1
ATOM 6439 C CA . ILE A 1 813 ? -7.287 11.508 -9.477 1.00 96.50 813 ILE A CA 1
ATOM 6440 C C . ILE A 1 813 ? -6.503 11.058 -8.235 1.00 96.50 813 ILE A C 1
ATOM 6442 O O . ILE A 1 813 ? -6.739 9.977 -7.692 1.00 96.50 813 ILE A O 1
ATOM 6446 N N . ARG A 1 814 ? -5.455 11.826 -7.922 1.00 97.56 814 ARG A N 1
ATOM 6447 C CA . ARG A 1 814 ? -4.297 11.699 -7.003 1.00 97.56 814 ARG A CA 1
ATOM 6448 C C . ARG A 1 814 ? -3.571 13.122 -7.168 1.00 97.56 814 ARG A C 1
ATOM 6450 O O . ARG A 1 814 ? -4.118 13.953 -7.880 1.00 97.56 814 ARG A O 1
ATOM 6457 N N . LEU A 1 815 ? -2.462 13.575 -6.575 1.00 95.25 815 LEU A N 1
ATOM 6458 C CA . LEU A 1 815 ? -1.807 14.898 -6.872 1.00 95.25 815 LEU A CA 1
ATOM 6459 C C . LEU A 1 815 ? -0.259 14.943 -6.645 1.00 95.25 815 LEU A C 1
ATOM 6461 O O . LEU A 1 815 ? 0.160 15.342 -5.574 1.00 95.25 815 LEU A O 1
ATOM 6465 N N . GLU A 1 816 ? 0.635 14.594 -7.571 1.00 94.25 816 GLU A N 1
ATOM 6466 C CA . GLU A 1 816 ? 2.060 14.275 -7.263 1.00 94.25 816 GLU A CA 1
ATOM 6467 C C . GLU A 1 816 ? 2.859 15.429 -6.621 1.00 94.25 816 GLU A C 1
ATOM 6469 O O . GLU A 1 816 ? 3.338 16.293 -7.343 1.00 94.25 816 GLU A O 1
ATOM 6474 N N . ASP A 1 817 ? 2.937 15.388 -5.283 1.00 90.38 817 ASP A N 1
ATOM 6475 C CA . ASP A 1 817 ? 3.492 16.311 -4.272 1.00 90.38 817 ASP A CA 1
ATOM 6476 C C . ASP A 1 817 ? 3.565 17.835 -4.549 1.00 90.38 817 ASP A C 1
ATOM 6478 O O . ASP A 1 817 ? 3.906 18.320 -5.625 1.00 90.38 817 ASP A O 1
ATOM 6482 N N . ILE A 1 818 ? 3.108 18.618 -3.558 1.00 88.31 818 ILE A N 1
ATOM 6483 C CA . ILE A 1 818 ? 2.298 19.807 -3.841 1.00 88.31 818 ILE A CA 1
ATOM 6484 C C . ILE A 1 818 ? 2.594 21.049 -2.970 1.00 88.31 818 ILE A C 1
ATOM 6486 O O . ILE A 1 818 ? 2.869 20.973 -1.778 1.00 88.31 818 ILE A O 1
ATOM 6490 N N . ASP A 1 819 ? 2.389 22.219 -3.572 1.00 87.69 819 ASP A N 1
ATOM 6491 C CA . ASP A 1 819 ? 1.842 23.436 -2.965 1.00 87.69 819 ASP A CA 1
ATOM 6492 C C . ASP A 1 819 ? 0.624 23.898 -3.799 1.00 87.69 819 ASP A C 1
ATOM 6494 O O . ASP A 1 819 ? 0.368 23.390 -4.892 1.00 87.69 819 ASP A O 1
ATOM 6498 N N . ALA A 1 820 ? -0.151 24.851 -3.292 1.00 84.94 820 ALA A N 1
ATOM 6499 C CA . ALA A 1 820 ? -1.373 25.402 -3.876 1.00 84.94 820 ALA A CA 1
ATOM 6500 C C . ALA A 1 820 ? -1.452 25.464 -5.409 1.00 84.94 820 ALA A C 1
ATOM 6502 O O . ALA A 1 820 ? -2.468 25.112 -6.014 1.00 84.94 820 ALA A O 1
ATOM 6503 N N . ILE A 1 821 ? -0.370 25.903 -6.040 1.00 82.19 821 ILE A N 1
ATOM 6504 C CA . ILE A 1 821 ? -0.330 26.380 -7.419 1.00 82.19 821 ILE A CA 1
ATOM 6505 C C . ILE A 1 821 ? -0.627 25.308 -8.493 1.00 82.19 821 ILE A C 1
ATOM 6507 O O . ILE A 1 821 ? -0.928 25.685 -9.620 1.00 82.19 821 ILE A O 1
ATOM 6511 N N . ALA A 1 822 ? -0.668 23.997 -8.195 1.00 86.12 822 ALA A N 1
ATOM 6512 C CA . ALA A 1 822 ? -1.165 22.963 -9.143 1.00 86.12 822 ALA A CA 1
ATOM 6513 C C . ALA A 1 822 ? -2.466 22.281 -8.770 1.00 86.12 822 ALA A C 1
ATOM 6515 O O . ALA A 1 822 ? -3.169 21.786 -9.650 1.00 86.12 822 ALA A O 1
ATOM 6516 N N . VAL A 1 823 ? -2.840 22.372 -7.504 1.00 89.12 823 VAL A N 1
ATOM 6517 C CA . VAL A 1 823 ? -4.241 22.218 -7.138 1.00 89.12 823 VAL A CA 1
ATOM 6518 C C . VAL A 1 823 ? -5.081 23.282 -7.856 1.00 89.12 823 VAL A C 1
ATOM 6520 O O . VAL A 1 823 ? -6.215 22.995 -8.205 1.00 89.12 823 VAL A O 1
ATOM 6523 N N . ALA A 1 824 ? -4.476 24.437 -8.192 1.00 85.38 824 ALA A N 1
ATOM 6524 C CA . ALA A 1 824 ? -5.042 25.512 -9.013 1.00 85.38 824 ALA A CA 1
ATOM 6525 C C . ALA A 1 824 ? -4.474 25.697 -10.448 1.00 85.38 824 ALA A C 1
ATOM 6527 O O . ALA A 1 824 ? -5.045 26.473 -11.212 1.00 85.38 824 ALA A O 1
ATOM 6528 N N . SER A 1 825 ? -3.439 24.969 -10.900 1.00 84.44 825 SER A N 1
ATOM 6529 C CA . SER A 1 825 ? -2.870 25.140 -12.268 1.00 84.44 825 SER A CA 1
ATOM 6530 C C . SER A 1 825 ? -3.885 24.897 -13.389 1.00 84.44 825 SER A C 1
ATOM 6532 O O . SER A 1 825 ? -3.696 25.369 -14.505 1.00 84.44 825 SER A O 1
ATOM 6534 N N . LEU A 1 826 ? -4.957 24.147 -13.116 1.00 90.00 826 LEU A N 1
ATOM 6535 C CA . LEU A 1 826 ? -5.990 23.795 -14.095 1.00 90.00 826 LEU A CA 1
ATOM 6536 C C . LEU A 1 826 ? -7.114 24.837 -14.201 1.00 90.00 826 LEU A C 1
ATOM 6538 O O . LEU A 1 826 ? -8.061 24.636 -14.957 1.00 90.00 826 LEU A O 1
ATOM 6542 N N . SER A 1 827 ? -7.042 25.940 -13.453 1.00 89.62 827 SER A N 1
ATOM 6543 C CA . SER A 1 827 ? -8.259 26.655 -13.067 1.00 89.62 827 SER A CA 1
ATOM 6544 C C . SER A 1 827 ? -8.909 27.565 -14.121 1.00 89.62 827 SER A C 1
ATOM 6546 O O . SER A 1 827 ? -10.132 27.712 -14.132 1.00 89.62 827 SER A O 1
ATOM 6548 N N . VAL A 1 828 ? -8.136 28.033 -15.106 1.00 85.75 828 VAL A N 1
ATOM 6549 C CA . VAL A 1 828 ? -8.610 28.558 -16.407 1.00 85.75 828 VAL A CA 1
ATOM 6550 C C . VAL A 1 828 ? -9.652 27.657 -17.064 1.00 85.75 828 VAL A C 1
ATOM 6552 O O . VAL A 1 828 ? -10.524 28.111 -17.803 1.00 85.75 828 VAL A O 1
ATOM 6555 N N . ALA A 1 829 ? -9.579 26.364 -16.762 1.00 87.44 829 ALA A N 1
ATOM 6556 C CA . ALA A 1 829 ? -10.506 25.352 -17.190 1.00 87.44 829 ALA A CA 1
ATOM 6557 C C . ALA A 1 829 ? -11.450 24.899 -16.068 1.00 87.44 829 ALA A C 1
ATOM 6559 O O . ALA A 1 829 ? -11.747 23.715 -16.042 1.00 87.44 829 ALA A O 1
ATOM 6560 N N . MET A 1 830 ? -12.012 25.785 -15.217 1.00 93.06 830 MET A N 1
ATOM 6561 C CA . MET A 1 830 ? -13.141 25.461 -14.295 1.00 93.06 830 MET A CA 1
ATOM 6562 C C . MET A 1 830 ? -14.497 26.115 -14.653 1.00 93.06 830 MET A C 1
ATOM 6564 O O . MET A 1 830 ? -14.524 27.140 -15.320 1.00 93.06 830 MET A O 1
ATOM 6568 N N . GLY A 1 831 ? -15.638 25.455 -14.377 1.00 88.94 831 GLY A N 1
ATOM 6569 C CA . GLY A 1 831 ? -16.985 25.888 -14.821 1.00 88.94 831 GLY A CA 1
ATOM 6570 C C . GLY A 1 831 ? -18.037 24.794 -15.155 1.00 88.94 831 GLY A C 1
ATOM 6571 O O . GLY A 1 831 ? -18.994 24.638 -14.395 1.00 88.94 831 GLY A O 1
ATOM 6572 N N . LEU A 1 832 ? -17.929 24.074 -16.293 1.00 83.62 832 LEU A N 1
ATOM 6573 C CA . LEU A 1 832 ? -18.792 22.936 -16.712 1.00 83.62 832 LEU A CA 1
ATOM 6574 C C . LEU A 1 832 ? -18.086 21.856 -17.606 1.00 83.62 832 LEU A C 1
ATOM 6576 O O . LEU A 1 832 ? -18.013 22.057 -18.818 1.00 83.62 832 LEU A O 1
ATOM 6580 N N . SER A 1 833 ? -17.596 20.705 -17.088 1.00 85.88 833 SER A N 1
ATOM 6581 C CA . SER A 1 833 ? -17.068 19.548 -17.887 1.00 85.88 833 SER A CA 1
ATOM 6582 C C . SER A 1 833 ? -17.064 18.138 -17.227 1.00 85.88 833 SER A C 1
ATOM 6584 O O . SER A 1 833 ? -18.069 17.512 -17.365 1.00 85.88 833 SER A O 1
ATOM 6586 N N . CYS A 1 834 ? -16.110 17.523 -16.532 1.00 94.69 834 CYS A N 1
ATOM 6587 C CA . CYS A 1 834 ? -16.019 16.033 -16.328 1.00 94.69 834 CYS A CA 1
ATOM 6588 C C . CYS A 1 834 ? -16.990 15.073 -15.463 1.00 94.69 834 CYS A C 1
ATOM 6590 O O . CYS A 1 834 ? -16.402 14.259 -14.761 1.00 94.69 834 CYS A O 1
ATOM 6592 N N . PRO A 1 835 ? -18.365 14.987 -15.397 1.00 93.81 835 PRO A N 1
ATOM 6593 C CA . PRO A 1 835 ? -19.156 14.543 -14.216 1.00 93.81 835 PRO A CA 1
ATOM 6594 C C . PRO A 1 835 ? -19.252 13.039 -13.877 1.00 93.81 835 PRO A C 1
ATOM 6596 O O . PRO A 1 835 ? -20.292 12.563 -13.414 1.00 93.81 835 PRO A O 1
ATOM 6599 N N . LYS A 1 836 ? -18.218 12.259 -14.165 1.00 96.12 836 LYS A N 1
ATOM 6600 C CA . LYS A 1 836 ? -18.116 10.849 -13.763 1.00 96.12 836 LYS A CA 1
ATOM 6601 C C . LYS A 1 836 ? -16.741 10.548 -13.168 1.00 96.12 836 LYS A C 1
ATOM 6603 O O . LYS A 1 836 ? -16.204 9.455 -13.331 1.00 96.12 836 LYS A O 1
ATOM 6608 N N . LEU A 1 837 ? -16.164 11.564 -12.541 1.00 96.56 837 LEU A N 1
ATOM 6609 C CA . LEU A 1 837 ? -14.764 11.707 -12.182 1.00 96.56 837 LEU A CA 1
ATOM 6610 C C . LEU A 1 837 ? -14.615 11.640 -10.656 1.00 96.56 837 LEU A C 1
ATOM 6612 O O . LEU A 1 837 ? -15.450 12.164 -9.923 1.00 96.56 837 LEU A O 1
ATOM 6616 N N . SER A 1 838 ? -13.610 10.932 -10.138 1.00 95.75 838 SER A N 1
ATOM 6617 C CA . SER A 1 838 ? -13.461 10.730 -8.689 1.00 95.75 838 SER A CA 1
ATOM 6618 C C . SER A 1 838 ? -12.030 10.381 -8.269 1.00 95.75 838 SER A C 1
ATOM 6620 O O . SER A 1 838 ? -11.115 10.275 -9.077 1.00 95.75 838 SER A O 1
ATOM 6622 N N . HIS A 1 839 ? -11.899 10.110 -6.982 1.00 98.25 839 HIS A N 1
ATOM 6623 C CA . HIS A 1 839 ? -10.773 9.522 -6.290 1.00 98.25 839 HIS A CA 1
ATOM 6624 C C . HIS A 1 839 ? -9.540 10.404 -6.134 1.00 98.25 839 HIS A C 1
ATOM 6626 O O . HIS A 1 839 ? -9.299 11.312 -6.923 1.00 98.25 839 HIS A O 1
ATOM 6632 N N . LEU A 1 840 ? -8.792 10.144 -5.059 1.00 96.44 840 LEU A N 1
ATOM 6633 C CA . LEU A 1 840 ? -7.520 10.787 -4.786 1.00 96.44 840 LEU A CA 1
ATOM 6634 C C . LEU A 1 840 ? -6.613 9.937 -3.900 1.00 96.44 840 LEU A C 1
ATOM 6636 O O . LEU A 1 840 ? -7.051 9.511 -2.843 1.00 96.44 840 LEU A O 1
ATOM 6640 N N . ASP A 1 841 ? -5.332 9.806 -4.241 1.00 97.38 841 ASP A N 1
ATOM 6641 C CA . ASP A 1 841 ? -4.238 9.566 -3.288 1.00 97.38 841 ASP A CA 1
ATOM 6642 C C . ASP A 1 841 ? -3.358 10.796 -3.069 1.00 97.38 841 ASP A C 1
ATOM 6644 O O . ASP A 1 841 ? -3.277 11.651 -3.947 1.00 97.38 841 ASP A O 1
ATOM 6648 N N . TRP A 1 842 ? -2.793 10.921 -1.863 1.00 95.25 842 TRP A N 1
ATOM 6649 C CA . TRP A 1 842 ? -2.146 12.132 -1.366 1.00 95.25 842 TRP A CA 1
ATOM 6650 C C . TRP A 1 842 ? -1.049 11.804 -0.347 1.00 95.25 842 TRP A C 1
ATOM 6652 O O . TRP A 1 842 ? -1.297 11.122 0.644 1.00 95.25 842 TRP A O 1
ATOM 6662 N N . LYS A 1 843 ? 0.182 12.259 -0.620 1.00 92.19 843 LYS A N 1
ATOM 6663 C CA . LYS A 1 843 ? 1.416 11.899 0.097 1.00 92.19 843 LYS A CA 1
ATOM 6664 C C . LYS A 1 843 ? 2.533 12.967 -0.051 1.00 92.19 843 LYS A C 1
ATOM 6666 O O . LYS A 1 843 ? 3.463 12.761 -0.823 1.00 92.19 843 LYS A O 1
ATOM 6671 N N . GLY A 1 844 ? 2.472 14.118 0.632 1.00 84.94 844 GLY A N 1
ATOM 6672 C CA . GLY A 1 844 ? 3.533 15.145 0.521 1.00 84.94 844 GLY A CA 1
ATOM 6673 C C . GLY A 1 844 ? 3.484 16.279 1.573 1.00 84.94 844 GLY A C 1
ATOM 6674 O O . GLY A 1 844 ? 2.383 16.552 2.036 1.00 84.94 844 GLY A O 1
ATOM 6675 N N . PRO A 1 845 ? 4.630 16.918 1.938 1.00 79.88 845 PRO A N 1
ATOM 6676 C CA . PRO A 1 845 ? 4.784 18.051 2.897 1.00 79.88 845 PRO A CA 1
ATOM 6677 C C . PRO A 1 845 ? 3.960 19.361 2.666 1.00 79.88 845 PRO A C 1
ATOM 6679 O O . PRO A 1 845 ? 3.302 19.498 1.643 1.00 79.88 845 PRO A O 1
ATOM 6682 N N . PRO A 1 846 ? 3.983 20.378 3.574 1.00 74.69 846 PRO A N 1
ATOM 6683 C CA . PRO A 1 846 ? 2.797 21.236 3.768 1.00 74.69 846 PRO A CA 1
ATOM 6684 C C . PRO A 1 846 ? 2.896 22.769 3.470 1.00 74.69 846 PRO A C 1
ATOM 6686 O O . PRO A 1 846 ? 3.179 23.557 4.384 1.00 74.69 846 PRO A O 1
ATOM 6689 N N . VAL A 1 847 ? 2.508 23.236 2.263 1.00 79.38 847 VAL A N 1
ATOM 6690 C CA . VAL A 1 847 ? 2.295 24.683 1.910 1.00 79.38 847 VAL A CA 1
ATOM 6691 C C . VAL A 1 847 ? 0.957 24.905 1.142 1.00 79.38 847 VAL A C 1
ATOM 6693 O O . VAL A 1 847 ? 0.572 24.012 0.392 1.00 79.38 847 VAL A O 1
ATOM 6696 N N . GLY A 1 848 ? 0.206 26.012 1.371 1.00 82.56 848 GLY A N 1
ATOM 6697 C CA . GLY A 1 848 ? -1.039 26.359 0.625 1.00 82.56 848 GLY A CA 1
ATOM 6698 C C . GLY A 1 848 ? -2.183 27.119 1.378 1.00 82.56 848 GLY A C 1
ATOM 6699 O O . GLY A 1 848 ? -1.838 27.878 2.275 1.00 82.56 848 GLY A O 1
ATOM 6700 N N . GLN A 1 849 ? -3.499 27.013 1.029 1.00 91.31 849 GLN A N 1
ATOM 6701 C CA . GLN A 1 849 ? -4.639 27.862 1.536 1.00 91.31 849 GLN A CA 1
ATOM 6702 C C . GLN A 1 849 ? -6.067 27.228 1.607 1.00 91.31 849 GLN A C 1
ATOM 6704 O O . GLN A 1 849 ? -6.423 26.480 0.713 1.00 91.31 849 GLN A O 1
ATOM 6709 N N . ASP A 1 850 ? -6.938 27.632 2.564 1.00 93.69 850 ASP A N 1
ATOM 6710 C CA . ASP A 1 850 ? -8.312 27.089 2.835 1.00 93.69 850 ASP A CA 1
ATOM 6711 C C . ASP A 1 850 ? -9.385 27.266 1.736 1.00 93.69 850 ASP A C 1
ATOM 6713 O O . ASP A 1 850 ? -10.135 26.336 1.455 1.00 93.69 850 ASP A O 1
ATOM 6717 N N . ARG A 1 851 ? -9.510 28.440 1.098 1.00 92.06 851 ARG A N 1
ATOM 6718 C CA . ARG A 1 851 ? -10.422 28.606 -0.068 1.00 92.06 851 ARG A CA 1
ATOM 6719 C C . ARG A 1 851 ? -10.068 27.583 -1.131 1.00 92.06 851 ARG A C 1
ATOM 6721 O O . ARG A 1 851 ? -10.910 26.924 -1.738 1.00 92.06 851 ARG A O 1
ATOM 6728 N N . ASP A 1 852 ? -8.768 27.469 -1.288 1.00 90.75 852 ASP A N 1
ATOM 6729 C CA . ASP A 1 852 ? -8.100 26.564 -2.166 1.00 90.75 852 ASP A CA 1
ATOM 6730 C C . ASP A 1 852 ? -7.983 25.174 -1.492 1.00 90.75 852 ASP A C 1
ATOM 6732 O O . ASP A 1 852 ? -7.430 24.288 -2.089 1.00 90.75 852 ASP A O 1
ATOM 6736 N N . ILE A 1 853 ? -8.650 24.881 -0.361 1.00 93.94 853 ILE A N 1
ATOM 6737 C CA . ILE A 1 853 ? -9.033 23.547 0.179 1.00 93.94 853 ILE A CA 1
ATOM 6738 C C . ILE A 1 853 ? -10.588 23.343 0.109 1.00 93.94 853 ILE A C 1
ATOM 6740 O O . ILE A 1 853 ? -11.118 22.291 0.449 1.00 93.94 853 ILE A O 1
ATOM 6744 N N . ALA A 1 854 ? -11.359 24.280 -0.462 1.00 94.38 854 ALA A N 1
ATOM 6745 C CA . ALA A 1 854 ? -12.830 24.235 -0.549 1.00 94.38 854 ALA A CA 1
ATOM 6746 C C . ALA A 1 854 ? -13.427 23.803 -1.909 1.00 94.38 854 ALA A C 1
ATOM 6748 O O . ALA A 1 854 ? -13.978 22.709 -2.073 1.00 94.38 854 ALA A O 1
ATOM 6749 N N . ILE A 1 855 ? -13.335 24.668 -2.919 1.00 91.56 855 ILE A N 1
ATOM 6750 C CA . ILE A 1 855 ? -13.846 24.467 -4.285 1.00 91.56 855 ILE A CA 1
ATOM 6751 C C . ILE A 1 855 ? -13.086 23.426 -5.175 1.00 91.56 855 ILE A C 1
ATOM 6753 O O . ILE A 1 855 ? -12.676 23.750 -6.279 1.00 91.56 855 ILE A O 1
ATOM 6757 N N . LEU A 1 856 ? -12.868 22.186 -4.683 1.00 94.38 856 LEU A N 1
ATOM 6758 C CA . LEU A 1 856 ? -12.475 20.941 -5.428 1.00 94.38 856 LEU A CA 1
ATOM 6759 C C . LEU A 1 856 ? -12.629 19.659 -4.575 1.00 94.38 856 LEU A C 1
ATOM 6761 O O . LEU A 1 856 ? -12.800 18.572 -5.131 1.00 94.38 856 LEU A O 1
ATOM 6765 N N . LEU A 1 857 ? -12.710 19.798 -3.237 1.00 94.81 857 LEU A N 1
ATOM 6766 C CA . LEU A 1 857 ? -13.652 19.001 -2.420 1.00 94.81 857 LEU A CA 1
ATOM 6767 C C . LEU A 1 857 ? -15.116 19.218 -2.877 1.00 94.81 857 LEU A C 1
ATOM 6769 O O . LEU A 1 857 ? -16.006 18.448 -2.532 1.00 94.81 857 LEU A O 1
ATOM 6773 N N . SER A 1 858 ? -15.372 20.303 -3.610 1.00 94.44 858 SER A N 1
ATOM 6774 C CA . SER A 1 858 ? -16.648 20.710 -4.214 1.00 94.44 858 SER A CA 1
ATOM 6775 C C . SER A 1 858 ? -16.740 20.280 -5.678 1.00 94.44 858 SER A C 1
ATOM 6777 O O . SER A 1 858 ? -15.766 19.790 -6.223 1.00 94.44 858 SER A O 1
ATOM 6779 N N . ALA A 1 859 ? -17.854 20.482 -6.388 1.00 93.56 859 ALA A N 1
ATOM 6780 C CA . ALA A 1 859 ? -19.203 20.800 -5.906 1.00 93.56 859 ALA A CA 1
ATOM 6781 C C . ALA A 1 859 ? -19.908 19.633 -5.183 1.00 93.56 859 ALA A C 1
ATOM 6783 O O . ALA A 1 859 ? -20.830 19.881 -4.404 1.00 93.56 859 ALA A O 1
ATOM 6784 N N . SER A 1 860 ? -19.568 18.353 -5.358 1.00 95.44 860 SER A N 1
ATOM 6785 C CA . SER A 1 860 ? -19.003 17.694 -6.549 1.00 95.44 860 SER A CA 1
ATOM 6786 C C . SER A 1 860 ? -19.944 17.779 -7.760 1.00 95.44 860 SER A C 1
ATOM 6788 O O . SER A 1 860 ? -20.865 18.599 -7.759 1.00 95.44 860 SER A O 1
ATOM 6790 N N . SER A 1 861 ? -19.819 16.929 -8.783 1.00 90.19 861 SER A N 1
ATOM 6791 C CA . SER A 1 861 ? -21.033 16.582 -9.537 1.00 90.19 861 SER A CA 1
ATOM 6792 C C . SER A 1 861 ? -21.909 15.568 -8.818 1.00 90.19 861 SER A C 1
ATOM 6794 O O . SER A 1 861 ? -22.792 15.973 -8.063 1.00 90.19 861 SER A O 1
ATOM 6796 N N . SER A 1 862 ? -21.779 14.277 -9.098 1.00 91.44 862 SER A N 1
ATOM 6797 C CA . SER A 1 862 ? -22.906 13.355 -8.956 1.00 91.44 862 SER A CA 1
ATOM 6798 C C . SER A 1 862 ? -23.088 12.860 -7.514 1.00 91.44 862 SER A C 1
ATOM 6800 O O . SER A 1 862 ? -24.220 12.613 -7.105 1.00 91.44 862 SER A O 1
ATOM 6802 N N . GLY A 1 863 ? -22.020 12.802 -6.717 1.00 92.62 863 GLY A N 1
ATOM 6803 C CA . GLY A 1 863 ? -21.932 12.214 -5.367 1.00 92.62 863 GLY A CA 1
ATOM 6804 C C . GLY A 1 863 ? -20.465 12.222 -4.908 1.00 92.62 863 GLY A C 1
ATOM 6805 O O . GLY A 1 863 ? -19.701 12.955 -5.519 1.00 92.62 863 GLY A O 1
ATOM 6806 N N . TRP A 1 864 ? -20.050 11.510 -3.844 1.00 96.38 864 TRP A N 1
ATOM 6807 C CA . TRP A 1 864 ? -18.708 11.724 -3.249 1.00 96.38 864 TRP A CA 1
ATOM 6808 C C . TRP A 1 864 ? -18.222 10.618 -2.250 1.00 96.38 864 TRP A C 1
ATOM 6810 O O . TRP A 1 864 ? -18.445 10.793 -1.064 1.00 96.38 864 TRP A O 1
ATOM 6820 N N . LYS A 1 865 ? -17.572 9.491 -2.668 1.00 96.44 865 LYS A N 1
ATOM 6821 C CA . LYS A 1 865 ? -17.033 8.365 -1.808 1.00 96.44 865 LYS A CA 1
ATOM 6822 C C . LYS A 1 865 ? -15.573 7.763 -2.095 1.00 96.44 865 LYS A C 1
ATOM 6824 O O . LYS A 1 865 ? -15.452 6.637 -2.498 1.00 96.44 865 LYS A O 1
ATOM 6829 N N . GLU A 1 866 ? -14.449 8.497 -1.963 1.00 97.94 866 GLU A N 1
ATOM 6830 C CA . GLU A 1 866 ? -12.980 8.205 -2.080 1.00 97.94 866 GLU A CA 1
ATOM 6831 C C . GLU A 1 866 ? -12.091 9.441 -1.580 1.00 97.94 866 GLU A C 1
ATOM 6833 O O . GLU A 1 866 ? -11.875 10.354 -2.370 1.00 97.94 866 GLU A O 1
ATOM 6838 N N . ILE A 1 867 ? -11.675 9.562 -0.285 1.00 97.06 867 ILE A N 1
ATOM 6839 C CA . ILE A 1 867 ? -10.859 10.627 0.419 1.00 97.06 867 ILE A CA 1
ATOM 6840 C C . ILE A 1 867 ? -10.059 10.113 1.658 1.00 97.06 867 ILE A C 1
ATOM 6842 O O . ILE A 1 867 ? -10.616 9.453 2.535 1.00 97.06 867 ILE A O 1
ATOM 6846 N N . SER A 1 868 ? -8.778 10.488 1.806 1.00 96.69 868 SER A N 1
ATOM 6847 C CA . SER A 1 868 ? -7.906 10.141 2.949 1.00 96.69 868 SER A CA 1
ATOM 6848 C C . SER A 1 868 ? -6.739 11.132 3.291 1.00 96.69 868 SER A C 1
ATOM 6850 O O . SER A 1 868 ? -5.721 10.713 3.848 1.00 96.69 868 SER A O 1
ATOM 6852 N N . LEU A 1 869 ? -6.868 12.427 2.964 1.00 94.50 869 LEU A N 1
ATOM 6853 C CA . LEU A 1 869 ? -5.874 13.518 3.151 1.00 94.50 869 LEU A CA 1
ATOM 6854 C C . LEU A 1 869 ? -4.872 13.377 4.344 1.00 94.50 869 LEU A C 1
ATOM 6856 O O . LEU A 1 869 ? -5.284 13.147 5.481 1.00 94.50 869 LEU A O 1
ATOM 6860 N N . PRO A 1 870 ? -3.553 13.604 4.183 1.00 92.75 870 PRO A N 1
ATOM 6861 C CA . PRO A 1 870 ? -2.434 13.687 5.752 1.00 92.75 870 PRO A CA 1
ATOM 6862 C C . PRO A 1 870 ? -2.662 15.006 6.511 1.00 92.75 870 PRO A C 1
ATOM 6864 O O . PRO A 1 870 ? -3.743 15.578 6.444 1.00 92.75 870 PRO A O 1
ATOM 6867 N N . ALA A 1 871 ? -1.672 15.471 7.257 1.00 88.81 871 ALA A N 1
ATOM 6868 C CA . ALA A 1 871 ? -1.831 16.646 8.099 1.00 88.81 871 ALA A CA 1
ATOM 6869 C C . ALA A 1 871 ? -2.100 17.974 7.356 1.00 88.81 871 ALA A C 1
ATOM 6871 O O . ALA A 1 871 ? -1.130 18.532 6.864 1.00 88.81 871 ALA A O 1
ATOM 6872 N N . LEU A 1 872 ? -3.343 18.495 7.321 1.00 88.12 872 LEU A N 1
ATOM 6873 C CA . LEU A 1 872 ? -3.736 19.769 6.694 1.00 88.12 872 LEU A CA 1
ATOM 6874 C C . LEU A 1 872 ? -3.702 20.991 7.631 1.00 88.12 872 LEU A C 1
ATOM 6876 O O . LEU A 1 872 ? -4.728 21.546 8.027 1.00 88.12 872 LEU A O 1
ATOM 6880 N N . LYS A 1 873 ? -2.511 21.529 7.879 1.00 88.62 873 LYS A N 1
ATOM 6881 C CA . LYS A 1 873 ? -2.251 22.698 8.746 1.00 88.62 873 LYS A CA 1
ATOM 6882 C C . LYS A 1 873 ? -2.701 24.059 8.160 1.00 88.62 873 LYS A C 1
ATOM 6884 O O . LYS A 1 873 ? -2.066 25.065 8.465 1.00 88.62 873 LYS A O 1
ATOM 6889 N N . ASN A 1 874 ? -3.712 24.055 7.274 1.00 90.94 874 ASN A N 1
ATOM 6890 C CA . ASN A 1 874 ? -4.464 25.194 6.701 1.00 90.94 874 ASN A CA 1
ATOM 6891 C C . ASN A 1 874 ? -5.918 24.829 6.290 1.00 90.94 874 ASN A C 1
ATOM 6893 O O . ASN A 1 874 ? -6.600 25.659 5.694 1.00 90.94 874 ASN A O 1
ATOM 6897 N N . PHE A 1 875 ? -6.414 23.618 6.580 1.00 93.06 875 PHE A N 1
ATOM 6898 C CA . PHE A 1 875 ? -7.825 23.269 6.361 1.00 93.06 875 PHE A CA 1
ATOM 6899 C C . PHE A 1 875 ? -8.703 24.103 7.303 1.00 93.06 875 PHE A C 1
ATOM 6901 O O . PHE A 1 875 ? -8.397 24.207 8.488 1.00 93.06 875 PHE A O 1
ATOM 6908 N N . GLY A 1 876 ? -9.761 24.727 6.792 1.00 93.31 876 GLY A N 1
ATOM 6909 C CA . GLY A 1 876 ? -10.620 25.627 7.560 1.00 93.31 876 GLY A CA 1
ATOM 6910 C C . GLY A 1 876 ? -12.085 25.549 7.138 1.00 93.31 876 GLY A C 1
ATOM 6911 O O . GLY A 1 876 ? -12.562 24.533 6.629 1.00 93.31 876 GLY A O 1
ATOM 6912 N N . THR A 1 877 ? -12.823 26.631 7.376 1.00 93.50 877 THR A N 1
ATOM 6913 C CA . THR A 1 877 ? -14.291 26.632 7.301 1.00 93.50 877 THR A CA 1
ATOM 6914 C C . THR A 1 877 ? -14.840 26.477 5.884 1.00 93.50 877 THR A C 1
ATOM 6916 O O . THR A 1 877 ? -15.900 25.874 5.713 1.00 93.50 877 THR A O 1
ATOM 6919 N N . GLN A 1 878 ? -14.149 26.952 4.839 1.00 94.44 878 GLN A N 1
ATOM 6920 C CA . GLN A 1 878 ? -14.623 26.752 3.462 1.00 94.44 878 GLN A CA 1
ATOM 6921 C C . GLN A 1 878 ? -14.411 25.303 3.013 1.00 94.44 878 GLN A C 1
ATOM 6923 O O . GLN A 1 878 ? -15.278 24.723 2.349 1.00 94.44 878 GLN A O 1
ATOM 6928 N N . SER A 1 879 ? -13.280 24.715 3.403 1.00 95.44 879 SER A N 1
ATOM 6929 C CA . SER A 1 879 ? -12.950 23.303 3.187 1.00 95.44 879 SER A CA 1
ATOM 6930 C C . SER A 1 879 ? -13.950 22.395 3.866 1.00 95.44 879 SER A C 1
ATOM 6932 O O . SER A 1 879 ? -14.552 21.528 3.229 1.00 95.44 879 SER A O 1
ATOM 6934 N N . PHE A 1 880 ? -14.202 22.676 5.143 1.00 95.12 880 PHE A N 1
ATOM 6935 C CA . PHE A 1 880 ? -15.187 21.976 5.936 1.00 95.12 880 PHE A CA 1
ATOM 6936 C C . PHE A 1 880 ? -16.582 22.091 5.309 1.00 95.12 880 PHE A C 1
ATOM 6938 O O . PHE A 1 880 ? -17.187 21.077 4.974 1.00 95.12 880 PHE A O 1
ATOM 6945 N N . ALA A 1 881 ? -17.057 23.301 4.997 1.00 94.56 881 ALA A N 1
ATOM 6946 C CA . ALA A 1 881 ? -18.350 23.496 4.335 1.00 94.56 881 ALA A CA 1
ATOM 6947 C C . ALA A 1 881 ? -18.461 22.760 2.982 1.00 94.56 881 ALA A C 1
ATOM 6949 O O . ALA A 1 881 ? -19.543 22.303 2.604 1.00 94.56 881 ALA A O 1
ATOM 6950 N N . SER A 1 882 ? -17.356 22.622 2.248 1.00 94.69 882 SER A N 1
ATOM 6951 C CA . SER A 1 882 ? -17.306 21.906 0.967 1.00 94.69 882 SER A CA 1
ATOM 6952 C C . SER A 1 882 ? -17.384 20.391 1.142 1.00 94.69 882 SER A C 1
ATOM 6954 O O . SER A 1 882 ? -18.179 19.744 0.458 1.00 94.69 882 SER A O 1
ATOM 6956 N N . LEU A 1 883 ? -16.654 19.847 2.121 1.00 95.38 883 LEU A N 1
ATOM 6957 C CA . LEU A 1 883 ? -16.782 18.465 2.588 1.00 95.38 883 LEU A CA 1
ATOM 6958 C C . LEU A 1 883 ? -18.240 18.166 2.989 1.00 95.38 883 LEU A C 1
ATOM 6960 O O . LEU A 1 883 ? -18.856 17.211 2.506 1.00 95.38 883 LEU A O 1
ATOM 6964 N N . MET A 1 884 ? -18.824 19.050 3.804 1.00 94.62 884 MET A N 1
ATOM 6965 C CA . MET A 1 884 ? -20.161 18.921 4.386 1.00 94.62 884 MET A CA 1
ATOM 6966 C C . MET A 1 884 ? -21.289 18.861 3.353 1.00 94.62 884 MET A C 1
ATOM 6968 O O . MET A 1 884 ? -22.216 18.061 3.507 1.00 94.62 884 MET A O 1
ATOM 6972 N N . ARG A 1 885 ? -21.185 19.603 2.238 1.00 92.31 885 ARG A N 1
ATOM 6973 C CA . ARG A 1 885 ? -22.160 19.558 1.123 1.00 92.31 885 ARG A CA 1
ATOM 6974 C C . ARG A 1 885 ? -22.390 18.155 0.557 1.00 92.31 885 ARG A C 1
ATOM 6976 O O . ARG A 1 885 ? -23.448 17.913 -0.021 1.00 92.31 885 ARG A O 1
ATOM 6983 N N . ARG A 1 886 ? -21.410 17.253 0.674 1.00 85.44 886 ARG A N 1
ATOM 6984 C CA . ARG A 1 886 ? -21.453 15.891 0.111 1.00 85.44 886 ARG A CA 1
ATOM 6985 C C . ARG A 1 886 ? -21.307 14.779 1.140 1.00 85.44 886 ARG A C 1
ATOM 6987 O O . ARG A 1 886 ? -21.483 13.603 0.816 1.00 85.44 886 ARG A O 1
ATOM 6994 N N . VAL A 1 887 ? -21.066 15.156 2.386 1.00 89.12 887 VAL A N 1
ATOM 6995 C CA . VAL A 1 887 ? -20.922 14.258 3.526 1.00 89.12 887 VAL A CA 1
ATOM 6996 C C . VAL A 1 887 ? -22.179 13.417 3.744 1.00 89.12 887 VAL A C 1
ATOM 6998 O O . VAL A 1 887 ? -22.119 12.199 3.861 1.00 89.12 887 VAL A O 1
ATOM 7001 N N . SER A 1 888 ? -23.350 14.048 3.701 1.00 84.19 888 SER A N 1
ATOM 7002 C CA . SER A 1 888 ? -24.616 13.403 4.055 1.00 84.19 888 SER A CA 1
ATOM 7003 C C . SER A 1 888 ? -25.175 12.499 2.966 1.00 84.19 888 SER A C 1
ATOM 7005 O O . SER A 1 888 ? -25.882 11.538 3.261 1.00 84.19 888 SER A O 1
ATOM 7007 N N . THR A 1 889 ? -24.853 12.788 1.706 1.00 88.31 889 THR A N 1
ATOM 7008 C CA . THR A 1 889 ? -25.263 11.953 0.578 1.00 88.31 889 THR A CA 1
ATOM 7009 C C . THR A 1 889 ? -24.352 10.757 0.392 1.00 88.31 889 THR A C 1
ATOM 7011 O O . THR A 1 889 ? -24.782 9.776 -0.212 1.00 88.31 889 THR A O 1
ATOM 7014 N N . THR A 1 890 ? -23.085 10.877 0.800 1.00 94.44 890 THR A N 1
ATOM 7015 C CA . THR A 1 890 ? -22.027 10.073 0.189 1.00 94.44 890 THR A CA 1
ATOM 7016 C C . THR A 1 890 ? -20.701 9.950 0.960 1.00 94.44 890 THR A C 1
ATOM 7018 O O . THR A 1 890 ? -19.912 9.127 0.516 1.00 94.44 890 THR A O 1
ATOM 7021 N N . LEU A 1 891 ? -20.425 10.650 2.078 1.00 96.75 891 LEU A N 1
ATOM 7022 C CA . LEU A 1 891 ? -19.230 10.308 2.879 1.00 96.75 891 LEU A CA 1
ATOM 7023 C C . LEU A 1 891 ? -19.390 8.897 3.421 1.00 96.75 891 LEU A C 1
ATOM 7025 O O . LEU A 1 891 ? -20.335 8.635 4.160 1.00 96.75 891 LEU A O 1
ATOM 7029 N N . GLU A 1 892 ? -18.432 8.036 3.090 1.00 96.69 892 GLU A N 1
ATOM 7030 C CA . GLU A 1 892 ? -18.323 6.704 3.661 1.00 96.69 892 GLU A CA 1
ATOM 7031 C C . GLU A 1 892 ? -16.975 6.471 4.371 1.00 96.69 892 GLU A C 1
ATOM 7033 O O . GLU A 1 892 ? -16.945 5.779 5.369 1.00 96.69 892 GLU A O 1
ATOM 7038 N N . VAL A 1 893 ? -15.860 7.117 4.026 1.00 97.69 893 VAL A N 1
ATOM 7039 C CA . VAL A 1 893 ? -14.625 7.090 4.849 1.00 97.69 893 VAL A CA 1
ATOM 7040 C C . VAL A 1 893 ? -13.900 8.417 4.761 1.00 97.69 893 VAL A C 1
ATOM 7042 O O . VAL A 1 893 ? -13.803 9.030 3.707 1.00 97.69 893 VAL A O 1
ATOM 7045 N N . LEU A 1 894 ? -13.345 8.844 5.877 1.00 96.19 894 LEU A N 1
ATOM 7046 C CA . LEU A 1 894 ? -12.630 10.091 6.017 1.00 96.19 894 LEU A CA 1
ATOM 7047 C C . LEU A 1 894 ? -11.365 9.793 6.809 1.00 96.19 894 LEU A C 1
ATOM 7049 O O . LEU A 1 894 ? -11.420 9.661 8.030 1.00 96.19 894 LEU A O 1
ATOM 7053 N N . LYS A 1 895 ? -10.237 9.635 6.109 1.00 96.06 895 LYS A N 1
ATOM 7054 C CA . LYS A 1 895 ? -8.926 9.663 6.768 1.00 96.06 895 LYS A CA 1
ATOM 7055 C C . LYS A 1 895 ? -8.394 11.093 6.664 1.00 96.06 895 LYS A C 1
ATOM 7057 O O . LYS A 1 895 ? -8.447 11.667 5.581 1.00 96.06 895 LYS A O 1
ATOM 7062 N N . VAL A 1 896 ? -7.976 11.691 7.772 1.00 91.75 896 VAL A N 1
ATOM 7063 C CA . VAL A 1 896 ? -7.496 13.078 7.822 1.00 91.75 896 VAL A CA 1
ATOM 7064 C C . VAL A 1 896 ? -6.363 13.153 8.815 1.00 91.75 896 VAL A C 1
ATOM 7066 O O . VAL A 1 896 ? -6.573 12.920 10.000 1.00 91.75 896 VAL A O 1
ATOM 7069 N N . GLY A 1 897 ? -5.164 13.499 8.360 1.00 86.75 897 GLY A N 1
ATOM 7070 C CA . GLY A 1 897 ? -4.045 13.597 9.288 1.00 86.75 897 GLY A CA 1
ATOM 7071 C C . GLY A 1 897 ? -4.145 14.781 10.248 1.00 86.75 897 GLY A C 1
ATOM 7072 O O . GLY A 1 897 ? -3.652 14.706 11.361 1.00 86.75 897 GLY A O 1
ATOM 7073 N N . ASP A 1 898 ? -4.753 15.889 9.842 1.00 86.75 898 ASP A N 1
ATOM 7074 C CA . ASP A 1 898 ? -4.866 17.082 10.684 1.00 86.75 898 ASP A CA 1
ATOM 7075 C C . ASP A 1 898 ? -5.911 18.010 10.100 1.00 86.75 898 ASP A C 1
ATOM 7077 O O . ASP A 1 898 ? -5.931 18.244 8.893 1.00 86.75 898 ASP A O 1
ATOM 7081 N N . TRP A 1 899 ? -6.751 18.543 10.970 1.00 83.00 899 TRP A N 1
ATOM 7082 C CA . TRP A 1 899 ? -7.859 19.413 10.617 1.00 83.00 899 TRP A CA 1
ATOM 7083 C C . TRP A 1 899 ? -7.535 20.910 10.682 1.00 83.00 899 TRP A C 1
ATOM 7085 O O . TRP A 1 899 ? -8.395 21.731 10.367 1.00 83.00 899 TRP A O 1
ATOM 7095 N N . GLY A 1 900 ? -6.311 21.285 11.068 1.00 88.12 900 GLY A N 1
ATOM 7096 C CA . GLY A 1 900 ? -5.805 22.653 10.962 1.00 88.12 900 GLY A CA 1
ATOM 7097 C C . GLY A 1 900 ? -6.610 23.669 11.776 1.00 88.12 900 GLY A C 1
ATOM 7098 O O . GLY A 1 900 ? -6.425 23.821 12.986 1.00 88.12 900 GLY A O 1
ATOM 7099 N N . HIS A 1 901 ? -7.494 24.407 11.114 1.00 87.81 901 HIS A N 1
ATOM 7100 C CA . HIS A 1 901 ? -8.261 25.519 11.673 1.00 87.81 901 HIS A CA 1
ATOM 7101 C C . HIS A 1 901 ? -9.756 25.232 11.878 1.00 87.81 901 HIS A C 1
ATOM 7103 O O . HIS A 1 901 ? -10.474 26.175 12.194 1.00 87.81 901 HIS A O 1
ATOM 7109 N N . THR A 1 902 ? -10.233 23.982 11.781 1.00 86.81 902 THR A N 1
ATOM 7110 C CA . THR A 1 902 ? -11.618 23.673 12.204 1.00 86.81 902 THR A CA 1
ATOM 7111 C C . THR A 1 902 ? -11.857 23.962 13.685 1.00 86.81 902 THR A C 1
ATOM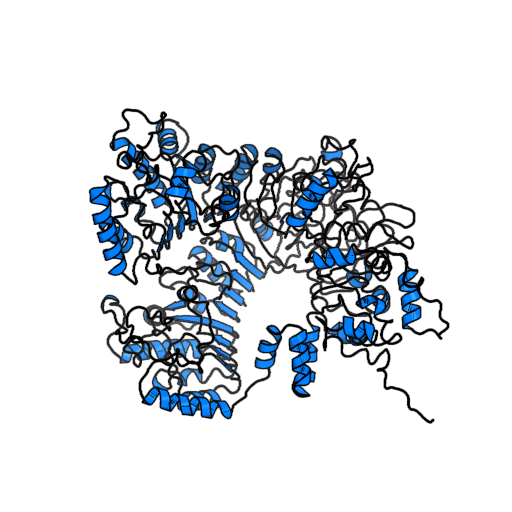 7113 O O . THR A 1 902 ? -10.944 23.867 14.522 1.00 86.81 902 THR A O 1
ATOM 7116 N N . GLU A 1 903 ? -13.101 24.312 13.992 1.00 88.12 903 GLU A N 1
ATOM 7117 C CA . GLU A 1 903 ? -13.630 24.455 15.346 1.00 88.12 903 GLU A CA 1
ATOM 7118 C C . GLU A 1 903 ? -14.203 23.108 15.829 1.00 88.12 903 GLU A C 1
ATOM 7120 O O . GLU A 1 903 ? -14.423 22.186 15.043 1.00 88.12 903 GLU A O 1
ATOM 7125 N N . GLU A 1 904 ? -14.436 22.948 17.132 1.00 82.62 904 GLU A N 1
ATOM 7126 C CA . GLU A 1 904 ? -14.938 21.671 17.674 1.00 82.62 904 GLU A CA 1
ATOM 7127 C C . GLU A 1 904 ? -16.386 21.372 17.243 1.00 82.62 904 GLU A C 1
ATOM 7129 O O . GLU A 1 904 ? -16.756 20.215 17.024 1.00 82.62 904 GLU A O 1
ATOM 7134 N N . ASP A 1 905 ? -17.184 22.423 17.033 1.00 86.12 905 ASP A N 1
ATOM 7135 C CA . ASP A 1 905 ? -18.555 22.334 16.520 1.00 86.12 905 ASP A CA 1
ATOM 7136 C C . ASP A 1 905 ? -18.617 21.788 15.079 1.00 86.12 905 ASP A C 1
ATOM 7138 O O . ASP A 1 905 ? -19.592 21.114 14.729 1.00 86.12 905 ASP A O 1
ATOM 7142 N N . ASP A 1 906 ? -17.576 22.006 14.260 1.00 90.50 906 ASP A N 1
ATOM 7143 C CA . ASP A 1 906 ? -17.487 21.453 12.900 1.00 90.50 906 ASP A CA 1
ATOM 7144 C C . ASP A 1 906 ? -17.537 19.915 12.960 1.00 90.50 906 ASP A C 1
ATOM 7146 O O . ASP A 1 906 ? -18.357 19.268 12.303 1.00 90.50 906 ASP A O 1
ATOM 7150 N N . PHE A 1 907 ? -16.721 19.301 13.823 1.00 90.12 907 PHE A N 1
ATOM 7151 C CA . PHE A 1 907 ? -16.706 17.846 13.999 1.00 90.12 907 PHE A CA 1
ATOM 7152 C C . PHE A 1 907 ? -18.058 17.298 14.448 1.00 90.12 907 PHE A C 1
ATOM 7154 O O . PHE A 1 907 ? -18.489 16.245 13.971 1.00 90.12 907 PHE A O 1
ATOM 7161 N N . LEU A 1 908 ? -18.767 18.009 15.324 1.00 91.50 908 LEU A N 1
ATOM 7162 C CA . LEU A 1 908 ? -20.110 17.602 15.715 1.00 91.50 908 LEU A CA 1
ATOM 7163 C C . LEU A 1 908 ? -21.085 17.668 14.529 1.00 91.50 908 LEU A C 1
ATOM 7165 O O . LEU A 1 908 ? -21.872 16.736 14.344 1.00 91.50 908 LEU A O 1
ATOM 7169 N N . GLU A 1 909 ? -21.023 18.714 13.698 1.00 92.25 909 GLU A N 1
ATOM 7170 C CA . GLU A 1 909 ? -21.862 18.821 12.497 1.00 92.25 909 GLU A CA 1
ATOM 7171 C C . GLU A 1 909 ? -21.586 17.669 11.515 1.00 92.25 909 GLU A C 1
ATOM 7173 O O . GLU A 1 909 ? -22.534 17.071 10.988 1.00 92.25 909 GLU A O 1
ATOM 7178 N N . LEU A 1 910 ? -20.313 17.296 11.336 1.00 94.12 910 LEU A N 1
ATOM 7179 C CA . LEU A 1 910 ? -19.868 16.135 10.557 1.00 94.12 910 LEU A CA 1
ATOM 7180 C C . LEU A 1 910 ? -20.517 14.836 11.060 1.00 94.12 910 LEU A C 1
ATOM 7182 O O . LEU A 1 910 ? -21.172 14.140 10.277 1.00 94.12 910 LEU A O 1
ATOM 7186 N N . LEU A 1 911 ? -20.403 14.535 12.358 1.00 94.00 911 LEU A N 1
ATOM 7187 C CA . LEU A 1 911 ? -20.983 13.331 12.973 1.00 94.00 911 LEU A CA 1
ATOM 7188 C C . LEU A 1 911 ? -22.521 13.311 12.865 1.00 94.00 911 LEU A C 1
ATOM 7190 O O . LEU A 1 911 ? -23.118 12.252 12.663 1.00 94.00 911 LEU A O 1
ATOM 7194 N N . CYS A 1 912 ? -23.177 14.473 12.941 1.00 93.44 912 CYS A N 1
ATOM 7195 C CA . CYS A 1 912 ? -24.631 14.618 12.779 1.00 93.44 912 CYS A CA 1
ATOM 7196 C C . CYS A 1 912 ? -25.108 14.533 11.317 1.00 93.44 912 CYS A C 1
ATOM 7198 O O . CYS A 1 912 ? -26.295 14.314 11.066 1.00 93.44 912 CYS A O 1
ATOM 7200 N N . SER A 1 913 ? -24.213 14.696 10.340 1.00 92.62 913 SER A N 1
ATOM 7201 C CA . SER A 1 913 ? -24.583 14.769 8.920 1.00 92.62 913 SER A CA 1
ATOM 7202 C C . SER A 1 913 ? -24.193 13.531 8.116 1.00 92.62 913 SER A C 1
ATOM 7204 O O . SER A 1 913 ? -24.908 13.176 7.179 1.00 92.62 913 SER A O 1
ATOM 7206 N N . ALA A 1 914 ? -23.084 12.868 8.450 1.00 93.31 914 ALA A N 1
ATOM 7207 C CA . ALA A 1 914 ? -22.435 11.858 7.611 1.00 93.31 914 ALA A CA 1
ATOM 7208 C C . ALA A 1 914 ? -23.074 10.457 7.694 1.00 93.31 914 ALA A C 1
ATOM 7210 O O . ALA A 1 914 ? -22.487 9.497 8.185 1.00 93.31 914 ALA A O 1
ATOM 7211 N N . ARG A 1 915 ? -24.302 10.329 7.187 1.00 92.62 915 ARG A N 1
ATOM 7212 C CA . ARG A 1 915 ? -25.150 9.128 7.339 1.00 92.62 915 ARG A CA 1
ATOM 7213 C C . ARG A 1 915 ? -24.577 7.818 6.811 1.00 92.62 915 ARG A C 1
ATOM 7215 O O . ARG A 1 915 ? -24.932 6.767 7.332 1.00 92.62 915 ARG A O 1
ATOM 7222 N N . ASN A 1 916 ? -23.730 7.880 5.789 1.00 94.12 916 ASN A N 1
ATOM 7223 C CA . ASN A 1 916 ? -23.186 6.689 5.139 1.00 94.12 916 ASN A CA 1
ATOM 7224 C C . ASN A 1 916 ? -21.767 6.345 5.640 1.00 94.12 916 ASN A C 1
ATOM 7226 O O . ASN A 1 916 ? -21.140 5.412 5.144 1.00 94.12 916 ASN A O 1
ATOM 7230 N N . LEU A 1 917 ? -21.258 7.092 6.626 1.00 95.94 917 LEU A N 1
ATOM 7231 C CA . LEU A 1 917 ? -19.896 6.969 7.128 1.00 95.94 917 LEU A CA 1
ATOM 7232 C C . LEU A 1 917 ? -19.657 5.594 7.770 1.00 95.94 917 LEU A C 1
ATOM 7234 O O . LEU A 1 917 ? -20.449 5.131 8.593 1.00 95.94 917 LEU A O 1
ATOM 7238 N N . ARG A 1 918 ? -18.574 4.952 7.322 1.00 96.94 918 ARG A N 1
ATOM 7239 C CA . ARG A 1 918 ? -18.012 3.673 7.755 1.00 96.94 918 ARG A CA 1
ATOM 7240 C C . ARG A 1 918 ? -16.709 3.841 8.551 1.00 96.94 918 ARG A C 1
ATOM 7242 O O . ARG A 1 918 ? -16.672 3.487 9.725 1.00 96.94 918 ARG A O 1
ATOM 7249 N N . ARG A 1 919 ? -15.699 4.547 8.024 1.00 97.44 919 ARG A N 1
ATOM 7250 C CA . ARG A 1 919 ? -14.458 4.867 8.771 1.00 97.44 919 ARG A CA 1
ATOM 7251 C C . ARG A 1 919 ? -14.198 6.365 8.949 1.00 97.44 919 ARG A C 1
ATOM 7253 O O . ARG A 1 919 ? -14.146 7.114 7.983 1.00 97.44 919 ARG A O 1
ATOM 7260 N N . ILE A 1 920 ? -13.875 6.781 10.167 1.00 96.00 920 ILE A N 1
ATOM 7261 C CA . ILE A 1 920 ? -13.142 8.014 10.473 1.00 96.00 920 ILE A CA 1
ATOM 7262 C C . ILE A 1 920 ? -11.755 7.614 11.001 1.00 96.00 920 ILE A C 1
ATOM 7264 O O . ILE A 1 920 ? -11.672 6.815 11.931 1.00 96.00 920 ILE A O 1
ATOM 7268 N N . GLN A 1 921 ? -10.678 8.162 10.432 1.00 94.62 921 GLN A N 1
ATOM 7269 C CA . GLN A 1 921 ? -9.290 7.903 10.850 1.00 94.62 921 GLN A CA 1
ATOM 7270 C C . GLN A 1 921 ? -8.448 9.192 10.845 1.00 94.62 921 GLN A C 1
ATOM 7272 O O . GLN A 1 921 ? -8.641 10.043 9.983 1.00 94.62 921 GLN A O 1
ATOM 7277 N N . GLY A 1 922 ? -7.492 9.304 11.770 1.00 89.44 922 GLY A N 1
ATOM 7278 C CA . GLY A 1 922 ? -6.480 10.364 11.839 1.00 89.44 922 GLY A CA 1
ATOM 7279 C C . GLY A 1 922 ? -5.325 10.190 10.835 1.00 89.44 922 GLY A C 1
ATOM 7280 O O . GLY A 1 922 ? -5.523 9.881 9.653 1.00 89.44 922 GLY A O 1
ATOM 7281 N N . LEU A 1 923 ? -4.089 10.328 11.335 1.00 84.12 923 LEU A N 1
ATOM 7282 C CA . LEU A 1 923 ? -2.929 9.675 10.723 1.00 84.12 923 LEU A CA 1
ATOM 7283 C C . LEU A 1 923 ? -2.963 8.163 11.052 1.00 84.12 923 LEU A C 1
ATOM 7285 O O . LEU A 1 923 ? -3.989 7.487 10.920 1.00 84.12 923 LEU A O 1
ATOM 7289 N N . GLU A 1 924 ? -1.820 7.640 11.464 1.00 82.00 924 GLU A N 1
ATOM 7290 C CA . GLU A 1 924 ? -1.544 6.305 11.963 1.00 82.00 924 GLU A CA 1
ATOM 7291 C C . GLU A 1 924 ? -0.635 6.487 13.207 1.00 82.00 924 GLU A C 1
ATOM 7293 O O . GLU A 1 924 ? -0.052 7.562 13.402 1.00 82.00 924 GLU A O 1
ATOM 7298 N N . ASP A 1 925 ? -0.552 5.489 14.093 1.00 73.69 925 ASP A N 1
ATOM 7299 C CA . ASP A 1 925 ? 0.268 5.590 15.315 1.00 73.69 925 ASP A CA 1
ATOM 7300 C C . ASP A 1 925 ? 1.734 5.916 14.984 1.00 73.69 925 ASP A C 1
ATOM 7302 O O . ASP A 1 925 ? 2.311 5.353 14.052 1.00 73.69 925 ASP A O 1
ATOM 7306 N N . GLY A 1 926 ? 2.361 6.806 15.758 1.00 73.31 926 GLY A N 1
ATOM 7307 C CA . GLY A 1 926 ? 3.751 7.212 15.536 1.00 73.31 926 GLY A CA 1
ATOM 7308 C C . GLY A 1 926 ? 3.950 8.218 14.396 1.00 73.31 926 GLY A C 1
ATOM 7309 O O . GLY A 1 926 ? 5.076 8.662 14.176 1.00 73.31 926 GLY A O 1
ATOM 7310 N N . GLU A 1 927 ? 2.894 8.644 13.696 1.00 76.50 927 GLU A N 1
ATOM 7311 C CA . GLU A 1 927 ? 2.973 9.757 12.738 1.00 76.50 927 GLU A CA 1
ATOM 7312 C C . GLU A 1 927 ? 2.658 11.126 13.376 1.00 76.50 927 GLU A C 1
ATOM 7314 O O . GLU A 1 927 ? 2.877 12.166 12.745 1.00 76.50 927 GLU A O 1
ATOM 7319 N N . PHE A 1 928 ? 2.179 11.157 14.628 1.00 78.50 928 PHE A N 1
ATOM 7320 C CA . PHE A 1 928 ? 1.692 12.382 15.265 1.00 78.50 928 PHE A CA 1
ATOM 7321 C C . PHE A 1 928 ? 2.805 13.418 15.489 1.00 78.50 928 PHE A C 1
ATOM 7323 O O . PHE A 1 928 ? 3.700 13.243 16.321 1.00 78.50 928 PHE A O 1
ATOM 7330 N N . SER A 1 929 ? 2.710 14.549 14.790 1.00 73.31 929 SER A N 1
ATOM 7331 C CA . SER A 1 929 ? 3.479 15.760 15.076 1.00 73.31 929 SER A CA 1
ATOM 7332 C C . SER A 1 929 ? 2.587 16.757 15.803 1.00 73.31 929 SER A C 1
ATOM 7334 O O . SER A 1 929 ? 1.607 17.223 15.237 1.00 73.31 929 SER A O 1
ATOM 7336 N N . GLY A 1 930 ? 2.904 17.115 17.051 1.00 66.12 930 GLY A N 1
ATOM 7337 C CA . GLY A 1 930 ? 1.952 17.783 17.960 1.00 66.12 930 GLY A CA 1
ATOM 7338 C C . GLY A 1 930 ? 1.587 19.247 17.678 1.00 66.12 930 GLY A C 1
ATOM 7339 O O . GLY A 1 930 ? 1.201 19.978 18.581 1.00 66.12 930 GLY A O 1
ATOM 7340 N N . LEU A 1 931 ? 1.680 19.675 16.420 1.00 70.75 931 LEU A N 1
ATOM 7341 C CA . LEU A 1 931 ? 0.868 20.766 15.877 1.00 70.75 931 LEU A CA 1
ATOM 7342 C C . LEU A 1 931 ? -0.425 20.254 15.209 1.00 70.75 931 LEU A C 1
ATOM 7344 O O . LEU A 1 931 ? -1.160 21.066 14.659 1.00 70.75 931 LEU A O 1
ATOM 7348 N N . GLN A 1 932 ? -0.664 18.937 15.193 1.00 79.88 932 GLN A N 1
ATOM 7349 C CA . GLN A 1 932 ? -1.805 18.311 14.529 1.00 79.88 932 GLN A CA 1
ATOM 7350 C C . GLN A 1 932 ? -3.035 18.236 15.434 1.00 79.88 932 GLN A C 1
ATOM 7352 O O . GLN A 1 932 ? -2.942 17.805 16.584 1.00 79.88 932 GLN A O 1
ATOM 7357 N N . LYS A 1 933 ? -4.199 18.612 14.897 1.00 82.31 933 LYS A N 1
ATOM 7358 C CA . LYS A 1 933 ? -5.502 18.387 15.526 1.00 82.31 933 LYS A CA 1
ATOM 7359 C C . LYS A 1 933 ? -6.035 17.001 15.181 1.00 82.31 933 LYS A C 1
ATOM 7361 O O . LYS A 1 933 ? -6.294 16.690 14.018 1.00 82.31 933 LYS A O 1
ATOM 7366 N N . GLU A 1 934 ? -6.257 16.206 16.220 1.00 84.06 934 GLU A N 1
ATOM 7367 C CA . GLU A 1 934 ? -7.052 14.979 16.156 1.00 84.06 934 GLU A CA 1
ATOM 7368 C C . GLU A 1 934 ? -8.543 15.315 15.926 1.00 84.06 934 GLU A C 1
ATOM 7370 O O . GLU A 1 934 ? -8.949 16.478 15.929 1.00 84.06 934 GLU A O 1
ATOM 7375 N N . PHE A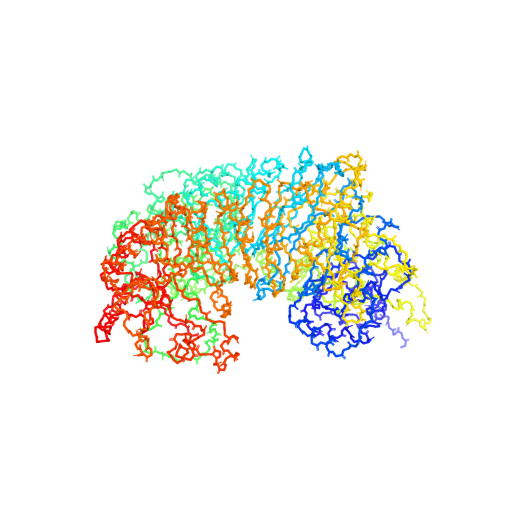 1 935 ? -9.381 14.294 15.733 1.00 88.12 935 PHE A N 1
ATOM 7376 C CA . PHE A 1 935 ? -10.834 14.454 15.610 1.00 88.12 935 PHE A CA 1
ATOM 7377 C C . PHE A 1 935 ? -11.457 14.774 16.976 1.00 88.12 935 PHE A C 1
ATOM 7379 O O . PHE A 1 935 ? -11.938 13.879 17.668 1.00 88.12 935 PHE A O 1
ATOM 7386 N N . ILE A 1 936 ? -11.381 16.032 17.401 1.00 90.56 936 ILE A N 1
ATOM 7387 C CA . ILE A 1 936 ? -11.800 16.478 18.735 1.00 90.56 936 ILE A CA 1
ATOM 7388 C C . ILE A 1 936 ? -13.328 16.626 18.801 1.00 90.56 936 ILE A C 1
ATOM 7390 O O . ILE A 1 936 ? -13.943 17.204 17.909 1.00 90.56 936 ILE A O 1
ATOM 7394 N N . VAL A 1 937 ? -13.938 16.131 19.883 1.00 92.50 937 VAL A N 1
ATOM 7395 C CA . VAL A 1 937 ? -15.335 16.414 20.250 1.00 92.50 937 VAL A CA 1
ATOM 7396 C C . VAL A 1 937 ? -15.407 16.801 21.727 1.00 92.50 937 VAL A C 1
ATOM 7398 O O . VAL A 1 937 ? -15.226 15.936 22.591 1.00 92.50 937 VAL A O 1
ATOM 7401 N N . SER A 1 938 ? -15.745 18.060 22.029 1.00 93.25 938 SER A N 1
ATOM 7402 C CA . SER A 1 938 ? -16.205 18.441 23.369 1.00 93.25 938 SER A CA 1
ATOM 7403 C C . SER A 1 938 ? -17.542 17.766 23.669 1.00 93.25 938 SER A C 1
ATOM 7405 O O . SER A 1 938 ? -18.581 18.052 23.066 1.00 93.25 938 SER A O 1
ATOM 7407 N N . ALA A 1 939 ? -17.525 16.837 24.623 1.00 93.00 939 ALA A N 1
ATOM 7408 C CA . ALA A 1 939 ? -18.719 16.117 25.042 1.00 93.00 939 ALA A CA 1
ATOM 7409 C C . ALA A 1 939 ? -19.730 17.038 25.742 1.00 93.00 939 ALA A C 1
ATOM 7411 O O . ALA A 1 939 ? -20.945 16.878 25.575 1.00 93.00 939 ALA A O 1
ATOM 7412 N N . TYR A 1 940 ? -19.234 18.004 26.521 1.00 91.69 940 TYR A N 1
ATOM 7413 C CA . TYR A 1 940 ? -20.071 18.989 27.195 1.00 91.69 940 TYR A CA 1
ATOM 7414 C C . TYR A 1 940 ? -20.659 20.002 26.207 1.00 91.69 940 TYR A C 1
ATOM 7416 O O . TYR A 1 940 ? -21.878 20.190 26.213 1.00 91.69 940 TYR A O 1
ATOM 7424 N N . GLY A 1 941 ? -19.842 20.576 25.317 1.00 90.75 941 GLY A N 1
ATOM 7425 C CA . GLY A 1 941 ? -20.279 21.496 24.264 1.00 90.75 941 GLY A CA 1
ATOM 7426 C C . GLY A 1 941 ? -21.350 20.873 23.369 1.00 90.75 941 GLY A C 1
ATOM 7427 O O . GLY A 1 941 ? -22.417 21.460 23.178 1.00 90.75 941 GLY A O 1
ATOM 7428 N N . ALA A 1 942 ? -21.146 19.622 22.944 1.00 90.56 942 ALA A N 1
ATOM 7429 C CA . ALA A 1 942 ? -22.115 18.888 22.135 1.00 90.56 942 ALA A CA 1
ATOM 7430 C C . ALA A 1 942 ? -23.464 18.657 22.849 1.00 90.56 942 ALA A C 1
ATOM 7432 O O . ALA A 1 942 ? -24.527 18.914 22.274 1.00 90.56 942 ALA A O 1
ATOM 7433 N N . LEU A 1 943 ? -23.457 18.248 24.127 1.00 91.25 943 LEU A N 1
ATOM 7434 C CA . LEU A 1 943 ? -24.695 18.137 24.910 1.00 91.25 943 LEU A CA 1
ATOM 7435 C C . LEU A 1 943 ? -25.352 19.510 25.139 1.00 91.25 943 LEU A C 1
ATOM 7437 O O . LEU A 1 943 ? -26.586 19.621 25.132 1.00 91.25 943 LEU A O 1
ATOM 7441 N N . TYR A 1 944 ? -24.557 20.550 25.388 1.00 89.19 944 TYR A N 1
ATOM 7442 C CA . TYR A 1 944 ? -25.049 21.901 25.634 1.00 89.19 944 TYR A CA 1
ATOM 7443 C C . TYR A 1 944 ? -25.748 22.460 24.388 1.00 89.19 944 TYR A C 1
ATOM 7445 O O . TYR A 1 944 ? -26.893 22.914 24.491 1.00 89.19 944 TYR A O 1
ATOM 7453 N N . GLY A 1 945 ? -25.126 22.310 23.214 1.00 84.38 945 GLY A N 1
ATOM 7454 C CA . GLY A 1 945 ? -25.710 22.603 21.905 1.00 84.38 945 GLY A CA 1
ATOM 7455 C C . GLY A 1 945 ? -27.044 21.886 21.697 1.00 84.38 945 GLY A C 1
ATOM 7456 O O . GLY A 1 945 ? -28.054 22.547 21.444 1.00 84.38 945 GLY A O 1
ATOM 7457 N N . TYR A 1 946 ? -27.081 20.568 21.928 1.00 81.19 946 TYR A N 1
ATOM 7458 C CA . TYR A 1 946 ? -28.285 19.738 21.782 1.00 81.19 946 TYR A CA 1
ATOM 7459 C C . TYR A 1 946 ? -29.432 20.162 22.713 1.00 81.19 946 TYR A C 1
ATOM 7461 O O . TYR A 1 946 ? -30.606 20.008 22.375 1.00 81.19 946 TYR A O 1
ATOM 7469 N N . THR A 1 947 ? -29.115 20.694 23.898 1.00 85.00 947 THR A N 1
ATOM 7470 C CA . THR A 1 947 ? -30.122 21.048 24.913 1.00 85.00 947 THR A CA 1
ATOM 7471 C C . THR A 1 947 ? -30.592 22.503 24.868 1.00 85.00 947 THR A C 1
ATOM 7473 O O . THR A 1 947 ? -31.736 22.761 25.249 1.00 85.00 947 THR A O 1
ATOM 7476 N N . HIS A 1 948 ? -29.768 23.443 24.393 1.00 82.62 948 HIS A N 1
ATOM 7477 C CA . HIS A 1 948 ? -30.072 24.882 24.440 1.00 82.62 948 HIS A CA 1
ATOM 7478 C C . HIS A 1 948 ? -30.323 25.510 23.064 1.00 82.62 948 HIS A C 1
ATOM 7480 O O . HIS A 1 948 ? -31.071 26.488 22.965 1.00 82.62 948 HIS A O 1
ATOM 7486 N N . VAL A 1 949 ? -29.767 24.951 21.985 1.00 79.44 949 VAL A N 1
ATOM 7487 C CA . VAL A 1 949 ? -29.975 25.459 20.625 1.00 79.44 949 VAL A CA 1
ATOM 7488 C C . VAL A 1 949 ? -31.116 24.682 19.969 1.00 79.44 949 VAL A C 1
ATOM 7490 O O . VAL A 1 949 ? -31.010 23.484 19.735 1.00 79.44 949 VAL A O 1
ATOM 7493 N N . LYS A 1 950 ? -32.207 25.365 19.590 1.00 70.56 950 LYS A N 1
ATOM 7494 C CA . LYS A 1 950 ? -33.339 24.774 18.835 1.00 70.56 950 LYS A CA 1
ATOM 7495 C C . LYS A 1 950 ? -32.994 24.467 17.359 1.00 70.56 950 LYS A C 1
ATOM 7497 O O . LYS A 1 950 ? -33.750 24.829 16.457 1.00 70.56 950 LYS A O 1
ATOM 7502 N N . LYS A 1 951 ? -31.840 23.848 17.101 1.00 61.66 951 LYS A N 1
ATOM 7503 C CA . LYS A 1 951 ? -31.489 23.249 15.804 1.00 61.66 951 LYS A CA 1
ATOM 7504 C C . LYS A 1 951 ? -32.166 21.870 15.675 1.00 61.66 951 LYS A C 1
ATOM 7506 O O . LYS A 1 951 ? -32.859 21.416 16.584 1.00 61.66 951 LYS A O 1
ATOM 7511 N N . ALA A 1 952 ? -32.034 21.252 14.501 1.00 66.31 952 ALA A N 1
ATOM 7512 C CA . ALA A 1 952 ? -32.528 19.900 14.247 1.00 66.31 952 ALA A CA 1
ATOM 7513 C C . ALA A 1 952 ? -31.838 18.857 15.151 1.00 66.31 952 ALA A C 1
ATOM 7515 O O . ALA A 1 952 ? -30.847 19.166 15.807 1.00 66.31 952 ALA A O 1
ATOM 7516 N N . ASP A 1 953 ? -32.368 17.632 15.159 1.00 80.62 953 ASP A N 1
ATOM 7517 C CA . ASP A 1 953 ? -31.841 16.479 15.901 1.00 80.62 953 ASP A CA 1
ATOM 7518 C C . ASP A 1 953 ? -30.315 16.319 15.724 1.00 80.62 953 ASP A C 1
ATOM 7520 O O . ASP A 1 953 ? -29.860 15.859 14.680 1.00 80.62 953 ASP A O 1
ATOM 7524 N N . GLN A 1 954 ? -29.535 16.700 16.748 1.00 83.31 954 GLN A N 1
ATOM 7525 C CA . GLN A 1 954 ? -28.067 16.549 16.790 1.00 83.31 954 GLN A CA 1
ATOM 7526 C C . GLN A 1 954 ? -27.641 15.145 17.251 1.00 83.31 954 GLN A C 1
ATOM 7528 O O . GLN A 1 954 ? -26.580 14.945 17.842 1.00 83.31 954 GLN A O 1
ATOM 7533 N N . SER A 1 955 ? -28.499 14.154 17.021 1.00 90.69 955 SER A N 1
ATOM 7534 C CA . SER A 1 955 ? -28.088 12.761 17.005 1.00 90.69 955 SER A CA 1
ATOM 7535 C C . SER A 1 955 ? -26.967 12.579 15.987 1.00 90.69 955 SER A C 1
ATOM 7537 O O . SER A 1 955 ? -27.119 12.976 14.831 1.00 90.69 955 SER A O 1
ATOM 7539 N N . TRP A 1 956 ? -25.870 11.933 16.388 1.00 93.94 956 TRP A N 1
ATOM 7540 C CA . TRP A 1 956 ? -24.864 11.493 15.427 1.00 93.94 956 TRP A CA 1
ATOM 7541 C C . TRP A 1 956 ? -25.567 10.551 14.447 1.00 93.94 956 TRP A C 1
ATOM 7543 O O . TRP A 1 956 ? -26.158 9.547 14.848 1.00 93.94 956 TRP A O 1
ATOM 7553 N N . ALA A 1 957 ? -25.579 10.936 13.174 1.00 91.38 957 ALA A N 1
ATOM 7554 C CA . ALA A 1 957 ? -26.327 10.247 12.131 1.00 91.38 957 ALA A CA 1
ATOM 7555 C C . ALA A 1 957 ? -25.498 9.150 11.453 1.00 91.38 957 ALA A C 1
ATOM 7557 O O . ALA A 1 957 ? -26.024 8.454 10.585 1.00 91.38 957 ALA A O 1
ATOM 7558 N N . LEU A 1 958 ? -24.236 8.992 11.877 1.00 83.75 958 LEU A N 1
ATOM 7559 C CA . LEU A 1 958 ? -23.433 7.787 11.696 1.00 83.75 958 LEU A CA 1
ATOM 7560 C C . LEU A 1 958 ? -24.290 6.551 12.028 1.00 83.75 958 LEU A C 1
ATOM 7562 O O . LEU A 1 958 ? -24.741 6.375 13.162 1.00 83.75 958 LEU A O 1
ATOM 7566 N N . GLY A 1 959 ? -24.579 5.733 11.020 1.00 84.62 959 GLY A N 1
ATOM 7567 C CA . GLY A 1 959 ? -25.492 4.604 11.159 1.00 84.62 959 GLY A CA 1
ATOM 7568 C C . GLY A 1 959 ? -24.824 3.326 11.666 1.00 84.62 959 GLY A C 1
ATOM 7569 O O . GLY A 1 959 ? -23.685 3.303 12.130 1.00 84.62 959 GLY A O 1
ATOM 7570 N N . SER A 1 960 ? -25.517 2.206 11.457 1.00 91.31 960 SER A N 1
ATOM 7571 C CA . SER A 1 960 ? -24.950 0.858 11.593 1.00 91.31 960 SER A CA 1
ATOM 7572 C C . SER A 1 960 ? -23.872 0.523 10.549 1.00 91.31 960 SER A C 1
ATOM 7574 O O . SER A 1 960 ? -23.408 -0.612 10.529 1.00 91.31 960 SER A O 1
ATOM 7576 N N . SER A 1 961 ? -23.526 1.468 9.667 1.00 91.38 961 SER A N 1
ATOM 7577 C CA . SER A 1 961 ? -22.416 1.377 8.716 1.00 91.38 961 SER A CA 1
ATOM 7578 C C . SER A 1 961 ? -21.067 1.733 9.329 1.00 91.38 961 SER A C 1
ATOM 7580 O O . SER A 1 961 ? -20.033 1.412 8.767 1.00 91.38 961 SER A O 1
ATOM 7582 N N . MET A 1 962 ? -21.046 2.431 10.466 1.00 96.94 962 MET A N 1
ATOM 7583 C CA . MET A 1 962 ? -19.790 2.854 11.076 1.00 96.94 962 MET A CA 1
ATOM 7584 C C . MET A 1 962 ? -18.996 1.635 11.555 1.00 96.94 962 MET A C 1
ATOM 7586 O O . MET A 1 962 ? -19.489 0.943 12.436 1.00 96.94 962 MET A O 1
ATOM 7590 N N . ASP A 1 963 ? -17.798 1.376 11.020 1.00 97.06 963 ASP A N 1
ATOM 7591 C CA . ASP A 1 963 ? -16.907 0.282 11.419 1.00 97.06 963 ASP A CA 1
ATOM 7592 C C . ASP A 1 963 ? -15.568 0.684 12.032 1.00 97.06 963 ASP A C 1
ATOM 7594 O O . ASP A 1 963 ? -15.029 -0.080 12.826 1.00 97.06 963 ASP A O 1
ATOM 7598 N N . PHE A 1 964 ? -15.030 1.866 11.760 1.00 97.38 964 PHE A N 1
ATOM 7599 C CA . PHE A 1 964 ? -13.808 2.305 12.436 1.00 97.38 964 PHE A CA 1
ATOM 7600 C C . PHE A 1 964 ? -13.919 3.775 12.804 1.00 97.38 964 PHE A C 1
ATOM 7602 O O . PHE A 1 964 ? -13.870 4.639 11.937 1.00 97.38 964 PHE A O 1
ATOM 7609 N N . LEU A 1 965 ? -14.086 4.073 14.088 1.00 96.44 965 LEU A N 1
ATOM 7610 C CA . LEU A 1 965 ? -14.242 5.439 14.577 1.00 96.44 965 LEU A CA 1
ATOM 7611 C C . LEU A 1 965 ? -13.035 5.822 15.417 1.00 96.44 965 LEU A C 1
ATOM 7613 O O . LEU A 1 965 ? -12.912 5.369 16.551 1.00 96.44 965 LEU A O 1
ATOM 7617 N N . GLN A 1 966 ? -12.188 6.689 14.871 1.00 95.06 966 GLN A N 1
ATOM 7618 C CA . GLN A 1 966 ? -11.165 7.392 15.630 1.00 95.06 966 GLN A CA 1
ATOM 7619 C C . GLN A 1 966 ? -11.626 8.815 15.948 1.00 95.06 966 GLN A C 1
ATOM 7621 O O . GLN A 1 966 ? -11.728 9.644 15.047 1.00 95.06 966 GLN A O 1
ATOM 7626 N N . LEU A 1 967 ? -11.897 9.111 17.219 1.00 93.50 967 LEU A N 1
ATOM 7627 C CA . LEU A 1 967 ? -12.117 10.481 17.688 1.00 93.50 967 LEU A CA 1
ATOM 7628 C C . LEU A 1 967 ? -11.639 10.666 19.126 1.00 93.50 967 LEU A C 1
ATOM 7630 O O . LEU A 1 967 ? -11.644 9.732 19.918 1.00 93.50 967 LEU A O 1
ATOM 7634 N N . ARG A 1 968 ? -11.231 11.882 19.479 1.00 92.19 968 ARG A N 1
ATOM 7635 C CA . ARG A 1 968 ? -10.814 12.239 20.832 1.00 92.19 968 ARG A CA 1
ATOM 7636 C C . ARG A 1 968 ? -11.956 12.960 21.530 1.00 92.19 968 ARG A C 1
ATOM 7638 O O . ARG A 1 968 ? -12.299 14.087 21.184 1.00 92.19 968 ARG A O 1
ATOM 7645 N N . ILE A 1 969 ? -12.526 12.311 22.537 1.00 93.19 969 ILE A N 1
ATOM 7646 C CA . ILE A 1 969 ? -13.582 12.901 23.362 1.00 93.19 969 ILE A CA 1
ATOM 7647 C C . ILE A 1 969 ? -12.912 13.703 24.473 1.00 93.19 969 ILE A C 1
ATOM 7649 O O . ILE A 1 969 ? -12.133 13.150 25.251 1.00 93.19 969 ILE A O 1
ATOM 7653 N N . VAL A 1 970 ? -13.203 14.998 24.528 1.00 92.69 970 VAL A N 1
ATOM 7654 C CA . VAL A 1 970 ? -12.688 15.931 25.538 1.00 92.69 970 VAL A CA 1
ATOM 7655 C C . VAL A 1 970 ? -13.842 16.556 26.321 1.00 92.69 970 VAL A C 1
ATOM 7657 O O . VAL A 1 970 ? -15.016 16.338 26.009 1.00 92.69 970 VAL A O 1
ATOM 7660 N N . GLU A 1 971 ? -13.508 17.312 27.367 1.00 91.75 971 GLU A N 1
ATOM 7661 C CA . GLU A 1 971 ? -14.467 18.033 28.216 1.00 91.75 971 GLU A CA 1
ATOM 7662 C C . GLU A 1 971 ? -15.591 17.163 28.808 1.00 91.75 971 GLU A C 1
ATOM 7664 O O . GLU A 1 971 ? -16.672 17.646 29.146 1.00 91.75 971 GLU A O 1
ATOM 7669 N N . VAL A 1 972 ? -15.341 15.864 28.992 1.00 91.19 972 VAL A N 1
ATOM 7670 C CA . VAL A 1 972 ? -16.176 15.037 29.865 1.00 91.19 972 VAL A CA 1
ATOM 7671 C C . VAL A 1 972 ? -15.901 15.472 31.309 1.00 91.19 972 VAL A C 1
ATOM 7673 O O . VAL A 1 972 ? -14.748 15.396 31.748 1.00 91.19 972 VAL A O 1
ATOM 7676 N N . PRO A 1 973 ? -16.916 15.894 32.091 1.00 86.00 973 PRO A N 1
ATOM 7677 C CA . PRO A 1 973 ? -16.707 16.222 33.496 1.00 86.00 973 PRO A CA 1
ATOM 7678 C C . PRO A 1 973 ? -16.311 14.955 34.265 1.00 86.00 973 PRO A C 1
ATOM 7680 O O . PRO A 1 973 ? -17.078 13.993 34.314 1.00 86.00 973 PRO A O 1
ATOM 7683 N N . ARG A 1 974 ? -15.109 14.941 34.850 1.00 85.38 974 ARG A N 1
ATOM 7684 C CA . ARG A 1 974 ? -14.521 13.781 35.545 1.00 85.38 974 ARG A CA 1
ATOM 7685 C C . ARG A 1 974 ? -14.084 14.134 36.976 1.00 85.38 974 ARG A C 1
ATOM 7687 O O . ARG A 1 974 ? -12.891 14.179 37.258 1.00 85.38 974 ARG A O 1
ATOM 7694 N N . PRO A 1 975 ? -15.028 14.395 37.904 1.00 74.56 975 PRO A N 1
ATOM 7695 C CA . PRO A 1 975 ? -14.722 14.706 39.308 1.00 74.56 975 PRO A CA 1
ATOM 7696 C C . PRO A 1 975 ? -14.101 13.526 40.086 1.00 74.56 975 PRO A C 1
ATOM 7698 O O . PRO A 1 975 ? -13.632 13.696 41.209 1.00 74.56 975 PRO A O 1
ATOM 7701 N N . ASP A 1 976 ? -14.062 12.325 39.503 1.00 78.69 976 ASP A N 1
ATOM 7702 C CA . ASP A 1 976 ? -13.272 11.182 39.974 1.00 78.69 976 ASP A CA 1
ATOM 7703 C C . ASP A 1 976 ? -11.772 11.283 39.632 1.00 78.69 976 ASP A C 1
ATOM 7705 O O . ASP A 1 976 ? -10.957 10.562 40.215 1.00 78.69 976 ASP A O 1
ATOM 7709 N N . VAL A 1 977 ? -11.396 12.164 38.703 1.00 83.50 977 VAL A N 1
ATOM 7710 C CA . VAL A 1 977 ? -10.020 12.403 38.259 1.00 83.50 977 VAL A CA 1
ATOM 7711 C C . VAL A 1 977 ? -9.553 13.753 38.809 1.00 83.50 977 VAL A C 1
ATOM 7713 O O . VAL A 1 977 ? -9.626 14.786 38.158 1.00 83.50 977 VAL A O 1
ATOM 7716 N N . VAL A 1 978 ? -9.082 13.736 40.056 1.00 80.06 978 VAL A N 1
ATOM 7717 C CA . VAL A 1 978 ? -8.646 14.940 40.796 1.00 80.06 978 VAL A CA 1
ATOM 7718 C C . VAL A 1 978 ? -7.151 15.266 40.667 1.00 80.06 978 VAL A C 1
ATOM 7720 O O . VAL A 1 978 ? -6.737 16.364 41.025 1.00 80.06 978 VAL A O 1
ATOM 7723 N N . TYR A 1 979 ? -6.342 14.341 40.142 1.00 81.69 979 TYR A N 1
ATOM 7724 C CA . TYR A 1 979 ? -4.893 14.505 39.965 1.00 81.69 979 TYR A CA 1
ATOM 7725 C C . TYR A 1 979 ? -4.434 13.923 38.625 1.00 81.69 979 TYR A C 1
ATOM 7727 O O . TYR A 1 979 ? -4.963 12.891 38.191 1.00 81.69 979 TYR A O 1
ATOM 7735 N N . TYR A 1 980 ? -3.416 14.536 38.019 1.00 84.12 980 TYR A N 1
ATOM 7736 C CA . TYR A 1 980 ? -2.685 13.965 36.882 1.00 84.12 980 TYR A CA 1
ATOM 7737 C C . TYR A 1 980 ? -1.795 12.785 37.324 1.00 84.12 980 TYR A C 1
ATOM 7739 O O . TYR A 1 980 ? -1.578 12.555 38.517 1.00 84.12 980 TYR A O 1
ATOM 7747 N N . ARG A 1 981 ? -1.218 12.045 36.369 1.00 79.38 981 ARG A N 1
ATOM 7748 C CA . ARG A 1 981 ? -0.295 10.923 36.631 1.00 79.38 981 ARG A CA 1
ATOM 7749 C C . ARG A 1 981 ? 0.991 11.348 37.351 1.00 79.38 981 ARG A C 1
ATOM 7751 O O . ARG A 1 981 ? 1.526 10.548 38.112 1.00 79.38 981 ARG A O 1
ATOM 7758 N N . PHE A 1 982 ? 1.446 12.590 37.167 1.00 81.00 982 PHE A N 1
ATOM 7759 C CA . PHE A 1 982 ? 2.586 13.178 37.890 1.00 81.00 982 PHE A CA 1
ATOM 7760 C C . PHE A 1 982 ? 2.218 13.766 39.272 1.00 81.00 982 PHE A C 1
ATOM 7762 O O . PHE A 1 982 ? 3.093 14.223 39.999 1.00 81.00 982 PHE A O 1
ATOM 7769 N N . GLY A 1 983 ? 0.946 13.692 39.686 1.00 82.12 983 GLY A N 1
ATOM 7770 C CA . GLY A 1 983 ? 0.504 13.972 41.060 1.00 82.12 983 GLY A CA 1
ATOM 7771 C C . GLY A 1 983 ? -0.009 15.388 41.336 1.00 82.12 983 GLY A C 1
ATOM 7772 O O . GLY A 1 983 ? -0.618 15.600 42.385 1.00 82.12 983 GLY A O 1
ATOM 7773 N N . ASP A 1 984 ? 0.161 16.334 40.411 1.00 83.00 984 ASP A N 1
ATOM 7774 C CA . ASP A 1 984 ? -0.433 17.670 40.533 1.00 83.00 984 ASP A CA 1
ATOM 7775 C C . ASP A 1 984 ? -1.967 17.622 40.469 1.00 83.00 984 ASP A C 1
ATOM 7777 O O . ASP A 1 984 ? -2.564 16.751 39.827 1.00 83.00 984 ASP A O 1
ATOM 7781 N N . SER A 1 985 ? -2.612 18.579 41.144 1.00 82.38 985 SER A N 1
ATOM 7782 C CA . SER A 1 985 ? -4.070 18.732 41.122 1.00 82.38 985 SER A CA 1
ATOM 7783 C C . SER A 1 985 ? -4.545 19.083 39.719 1.00 82.38 985 SER A C 1
ATOM 7785 O O . SER A 1 985 ? -4.012 19.999 39.092 1.00 82.38 985 SER A O 1
ATOM 7787 N N . MET A 1 986 ? -5.593 18.404 39.258 1.00 83.81 986 MET A N 1
ATOM 7788 C CA . MET A 1 986 ? -6.221 18.729 37.985 1.00 83.81 986 MET A CA 1
ATOM 7789 C C . MET A 1 986 ? -6.822 20.132 38.041 1.00 83.81 986 MET A C 1
ATOM 7791 O O . MET A 1 986 ? -7.541 20.463 38.986 1.00 83.81 986 MET A O 1
ATOM 7795 N N . VAL A 1 987 ? -6.537 20.952 37.031 1.00 82.44 987 VAL A N 1
ATOM 7796 C CA . VAL A 1 987 ? -7.235 22.225 36.841 1.00 82.44 987 VAL A CA 1
ATOM 7797 C C . VAL A 1 987 ? -8.507 21.911 36.066 1.00 82.44 987 VAL A C 1
ATOM 7799 O O . VAL A 1 987 ? -8.441 21.466 34.922 1.00 82.44 987 VAL A O 1
ATOM 7802 N N . HIS A 1 988 ? -9.670 22.093 36.690 1.00 77.62 988 HIS A N 1
ATOM 7803 C CA . HIS A 1 988 ? -10.930 22.017 35.957 1.00 77.62 988 HIS A CA 1
ATOM 7804 C C . HIS A 1 988 ? -11.008 23.194 34.967 1.00 77.62 988 HIS A C 1
ATOM 7806 O O . HIS A 1 988 ? -10.679 24.312 35.370 1.00 77.62 988 HIS A O 1
ATOM 7812 N N . PRO A 1 989 ? -11.425 22.973 33.704 1.00 78.31 989 PRO A N 1
ATOM 7813 C CA . PRO A 1 989 ? -11.667 24.058 32.756 1.00 78.31 989 PRO A CA 1
ATOM 7814 C C . PRO A 1 989 ? -12.578 25.135 33.359 1.00 78.31 989 PRO A C 1
ATOM 7816 O O . PRO A 1 989 ? -13.642 24.803 33.883 1.00 78.31 989 PRO A O 1
ATOM 7819 N N . GLU A 1 990 ? -12.169 26.406 33.277 1.00 79.25 990 GLU A N 1
ATOM 7820 C CA . GLU A 1 990 ? -12.894 27.542 33.881 1.00 79.25 990 GLU A CA 1
ATOM 7821 C C . GLU A 1 990 ? -14.322 27.704 33.319 1.00 79.25 990 GLU A C 1
ATOM 7823 O O . GLU A 1 990 ? -15.197 28.244 33.993 1.00 79.25 990 GLU A O 1
ATOM 7828 N N . ASP A 1 991 ? -14.574 27.185 32.113 1.00 77.88 991 ASP A N 1
ATOM 7829 C CA . ASP A 1 991 ? -15.867 27.228 31.422 1.00 77.88 991 ASP A CA 1
ATOM 7830 C C . ASP A 1 991 ? -16.868 26.137 31.868 1.00 77.88 991 ASP A C 1
ATOM 7832 O O . ASP A 1 991 ? -18.042 26.167 31.478 1.00 77.88 991 ASP A O 1
ATOM 7836 N N . LEU A 1 992 ? -16.454 25.169 32.702 1.00 76.69 992 LEU A N 1
ATOM 7837 C CA . LEU A 1 992 ? -17.390 24.222 33.317 1.00 76.69 992 LEU A CA 1
ATOM 7838 C C . LEU A 1 992 ? -18.145 24.904 34.474 1.00 76.69 992 LEU A C 1
ATOM 7840 O O . LEU A 1 992 ? -17.511 25.483 35.355 1.00 76.69 992 LEU A O 1
ATOM 7844 N N . PRO A 1 993 ? -19.490 24.807 34.549 1.00 80.31 993 PRO A N 1
ATOM 7845 C CA . PRO A 1 993 ? -20.252 25.430 35.633 1.00 80.31 993 PRO A CA 1
ATOM 7846 C C . PRO A 1 993 ? -19.776 24.960 37.015 1.00 80.31 993 PRO A C 1
ATOM 7848 O O . PRO A 1 993 ? -19.678 23.756 37.236 1.00 80.31 993 PRO A O 1
ATOM 7851 N N . GLU A 1 994 ? -19.559 25.866 37.975 1.00 74.44 994 GLU A N 1
ATOM 7852 C CA . GLU A 1 994 ? -19.089 25.495 39.329 1.00 74.44 994 GLU A CA 1
ATOM 7853 C C . GLU A 1 994 ? -20.032 24.494 40.041 1.00 74.44 994 GLU A C 1
ATOM 7855 O O . GLU A 1 994 ? -19.578 23.634 40.793 1.00 74.44 994 GLU A O 1
ATOM 7860 N N . ASP A 1 995 ? -21.334 24.530 39.729 1.00 67.12 995 ASP A N 1
ATOM 7861 C CA . ASP A 1 995 ? -22.362 23.587 40.209 1.00 67.12 995 ASP A CA 1
ATOM 7862 C C . ASP A 1 995 ? -22.471 22.283 39.365 1.00 67.12 995 ASP A C 1
ATOM 7864 O O . ASP A 1 995 ? -23.476 21.565 39.427 1.00 67.12 995 ASP A O 1
ATOM 7868 N N . SER A 1 996 ? -21.459 21.935 38.558 1.00 65.56 996 SER A N 1
ATOM 7869 C CA . SER A 1 996 ? -21.427 20.732 37.696 1.00 65.56 996 SER A CA 1
ATOM 7870 C C . SER A 1 996 ? -21.185 19.409 38.449 1.00 65.56 996 SER A C 1
ATOM 7872 O O . SER A 1 996 ? -20.339 18.595 38.080 1.00 65.56 996 SER A O 1
ATOM 7874 N N . GLY A 1 997 ? -21.980 19.145 39.491 1.00 76.81 997 GLY A N 1
ATOM 7875 C CA . GLY A 1 997 ? -21.950 17.879 40.235 1.00 76.81 997 GLY A CA 1
ATOM 7876 C C . GLY A 1 997 ? -22.229 16.639 39.367 1.00 76.81 997 GLY A C 1
ATOM 7877 O O . GLY A 1 997 ? -22.660 16.750 38.218 1.00 76.81 997 GLY A O 1
ATOM 7878 N N . ASP A 1 998 ? -22.048 15.438 39.936 1.00 80.12 998 ASP A N 1
ATOM 7879 C CA . ASP A 1 998 ? -22.045 14.141 39.218 1.00 80.12 998 ASP A CA 1
ATOM 7880 C C . ASP A 1 998 ? -23.232 13.901 38.259 1.00 80.12 998 ASP A C 1
ATOM 7882 O O . ASP A 1 998 ? -23.107 13.195 37.258 1.00 80.12 998 ASP A O 1
ATOM 7886 N N . SER A 1 999 ? -24.380 14.538 38.506 1.00 86.88 999 SER A N 1
ATOM 7887 C CA . SER A 1 999 ? -25.523 14.557 37.584 1.00 86.88 999 SER A CA 1
ATOM 7888 C C . SER A 1 999 ? -25.155 15.048 36.171 1.00 86.88 999 SER A C 1
ATOM 7890 O O . SER A 1 999 ? -25.570 14.440 35.182 1.00 86.88 999 SER A O 1
ATOM 7892 N N . LEU A 1 1000 ? -24.346 16.112 36.043 1.00 86.75 1000 LEU A N 1
ATOM 7893 C CA . LEU A 1 1000 ? -23.933 16.639 34.739 1.00 86.75 1000 LEU A CA 1
ATOM 7894 C C . LEU A 1 1000 ? -22.920 15.715 34.054 1.00 86.75 1000 LEU A C 1
ATOM 7896 O O . LEU A 1 1000 ? -23.108 15.403 32.879 1.00 86.75 1000 LEU A O 1
ATOM 7900 N N . ARG A 1 1001 ? -21.924 15.208 34.798 1.00 86.75 1001 ARG A N 1
ATOM 7901 C CA . ARG A 1 1001 ? -20.991 14.146 34.363 1.00 86.75 1001 ARG A CA 1
ATOM 7902 C C . ARG A 1 1001 ? -21.743 12.998 33.700 1.00 86.75 1001 ARG A C 1
ATOM 7904 O O . ARG A 1 1001 ? -21.495 12.688 32.536 1.00 86.75 1001 ARG A O 1
ATOM 7911 N N . PHE A 1 1002 ? -22.678 12.379 34.422 1.00 90.12 1002 PHE A N 1
ATOM 7912 C CA . PHE A 1 1002 ? -23.392 11.213 33.911 1.00 90.12 1002 PHE A CA 1
ATOM 7913 C C . PHE A 1 1002 ? -24.322 11.577 32.755 1.00 90.12 1002 PHE A C 1
ATOM 7915 O O . PHE A 1 1002 ? -24.441 10.807 31.808 1.00 90.12 1002 PHE A O 1
ATOM 7922 N N . LYS A 1 1003 ? -24.930 12.769 32.756 1.00 93.25 1003 LYS A N 1
ATOM 7923 C CA . LYS A 1 1003 ? -25.738 13.240 31.623 1.00 93.25 1003 LYS A CA 1
ATOM 7924 C C . LYS A 1 1003 ? -24.906 13.406 30.342 1.00 93.25 1003 LYS A C 1
ATOM 7926 O O . LYS A 1 1003 ? -25.373 12.996 29.282 1.00 93.25 1003 LYS A O 1
ATOM 7931 N N . VAL A 1 1004 ? -23.693 13.960 30.437 1.00 93.81 1004 VAL A N 1
ATOM 7932 C CA . VAL A 1 1004 ? -22.740 14.094 29.317 1.00 93.81 1004 VAL A CA 1
ATOM 7933 C C . VAL A 1 1004 ? -22.288 12.717 28.828 1.00 93.81 1004 VAL A C 1
ATOM 7935 O O . VAL A 1 1004 ? -22.474 12.398 27.653 1.00 93.81 1004 VAL A O 1
ATOM 7938 N N . GLN A 1 1005 ? -21.782 11.865 29.726 1.00 94.50 1005 GLN A N 1
ATOM 7939 C CA . GLN A 1 1005 ? -21.302 10.527 29.362 1.00 94.50 1005 GLN A CA 1
ATOM 7940 C C . GLN A 1 1005 ? -22.405 9.665 28.733 1.00 94.50 1005 GLN A C 1
ATOM 7942 O O . GLN A 1 1005 ? -22.223 9.145 27.635 1.00 94.50 1005 GLN A O 1
ATOM 7947 N N . ARG A 1 1006 ? -23.592 9.580 29.353 1.00 95.19 1006 ARG A N 1
ATOM 7948 C CA . ARG A 1 1006 ? -24.726 8.804 28.818 1.00 95.19 1006 ARG A CA 1
ATOM 7949 C C . ARG A 1 1006 ? -25.237 9.341 27.483 1.00 95.19 1006 ARG A C 1
ATOM 7951 O O . ARG A 1 1006 ? -25.690 8.546 26.661 1.00 95.19 1006 ARG A O 1
ATOM 7958 N N . TRP A 1 1007 ? -25.156 10.650 27.229 1.00 95.19 1007 TRP A N 1
ATOM 7959 C CA . TRP A 1 1007 ? -25.488 11.205 25.913 1.00 95.19 1007 TRP A CA 1
ATOM 7960 C C . TRP A 1 1007 ? -24.495 10.732 24.846 1.00 95.19 1007 TRP A C 1
ATOM 7962 O O . TRP A 1 1007 ? -24.934 10.215 23.819 1.00 95.19 1007 TRP A O 1
ATOM 7972 N N . ILE A 1 1008 ? -23.186 10.796 25.117 1.00 96.19 1008 ILE A N 1
ATOM 7973 C CA . ILE A 1 1008 ? -22.147 10.283 24.210 1.00 96.19 1008 ILE A CA 1
ATOM 7974 C C . ILE A 1 1008 ? -22.272 8.768 24.003 1.00 96.19 1008 ILE A C 1
ATOM 7976 O O . ILE A 1 1008 ? -22.276 8.318 22.858 1.00 96.19 1008 ILE A O 1
ATOM 7980 N N . TYR A 1 1009 ? -22.454 7.969 25.061 1.00 97.50 1009 TYR A N 1
ATOM 7981 C CA . TYR A 1 1009 ? -22.682 6.526 24.912 1.00 97.50 1009 TYR A CA 1
ATOM 7982 C C . TYR A 1 1009 ? -23.967 6.219 24.133 1.00 97.50 1009 TYR A C 1
ATOM 7984 O O . TYR A 1 1009 ? -24.013 5.234 23.406 1.00 97.50 1009 TYR A O 1
ATOM 7992 N N . THR A 1 1010 ? -24.999 7.066 24.212 1.00 96.31 1010 THR A N 1
ATOM 7993 C CA . THR A 1 1010 ? -26.191 6.924 23.356 1.00 96.31 1010 THR A CA 1
ATOM 7994 C C . THR A 1 1010 ? -25.858 7.169 21.882 1.00 96.31 1010 THR A C 1
ATOM 7996 O O . THR A 1 1010 ? -26.428 6.498 21.024 1.00 96.31 1010 THR A O 1
ATOM 7999 N N . GLN A 1 1011 ? -24.935 8.088 21.565 1.00 96.31 1011 GLN A N 1
ATOM 8000 C CA . GLN A 1 1011 ? -24.464 8.283 20.189 1.00 96.31 1011 GLN A CA 1
ATOM 8001 C C . GLN A 1 1011 ? -23.611 7.101 19.717 1.00 96.31 1011 GLN A C 1
ATOM 8003 O O . GLN A 1 1011 ? -23.928 6.485 18.702 1.00 96.31 1011 GLN A O 1
ATOM 8008 N N . LEU A 1 1012 ? -22.586 6.728 20.487 1.00 96.88 1012 LEU A N 1
ATOM 8009 C CA . LEU A 1 1012 ? -21.703 5.601 20.180 1.00 96.88 1012 LEU A CA 1
ATOM 8010 C C . LEU A 1 1012 ? -22.474 4.273 20.086 1.00 96.88 1012 LEU A C 1
ATOM 8012 O O . LEU A 1 1012 ? -22.247 3.504 19.164 1.00 96.88 1012 LEU A O 1
ATOM 8016 N N . GLY A 1 1013 ? -23.443 4.011 20.965 1.00 96.94 1013 GLY A N 1
ATOM 8017 C CA . GLY A 1 1013 ? -24.228 2.769 20.979 1.00 96.94 1013 GLY A CA 1
ATOM 8018 C C . GLY A 1 1013 ? -25.133 2.563 19.756 1.00 96.94 1013 GLY A C 1
ATOM 8019 O O . GLY A 1 1013 ? -25.569 1.440 19.499 1.00 96.94 1013 GLY A O 1
ATOM 8020 N N . ARG A 1 1014 ? -25.390 3.618 18.967 1.00 95.62 1014 ARG A N 1
ATOM 8021 C CA . ARG A 1 1014 ? -26.098 3.533 17.673 1.00 95.62 1014 ARG A CA 1
ATOM 8022 C C . ARG A 1 1014 ? -25.214 2.977 16.556 1.00 95.62 1014 ARG A C 1
ATOM 8024 O O . ARG A 1 1014 ? -25.747 2.432 15.587 1.00 95.62 1014 ARG A O 1
ATOM 8031 N N . LEU A 1 1015 ? -23.891 3.042 16.718 1.00 97.06 1015 LEU A N 1
ATOM 8032 C CA . LEU A 1 1015 ? -22.874 2.587 15.768 1.00 97.06 1015 LEU A CA 1
ATOM 8033 C C . LEU A 1 1015 ? -22.749 1.057 15.771 1.00 97.06 1015 LEU A C 1
ATOM 8035 O O . LEU A 1 1015 ? -21.671 0.503 15.910 1.00 97.06 1015 LEU A O 1
ATOM 8039 N N . THR A 1 1016 ? -23.856 0.331 15.640 1.00 96.94 1016 THR A N 1
ATOM 8040 C CA . THR A 1 1016 ? -23.900 -1.142 15.771 1.00 96.94 1016 THR A CA 1
ATOM 8041 C C . THR A 1 1016 ? -23.035 -1.904 14.747 1.00 96.94 1016 THR A C 1
ATOM 8043 O O . THR A 1 1016 ? -22.823 -3.109 14.891 1.00 96.94 1016 THR A O 1
ATOM 8046 N N . GLY A 1 1017 ? -22.503 -1.204 13.739 1.00 96.31 1017 GLY A N 1
ATOM 8047 C CA . GLY A 1 1017 ? -21.486 -1.695 12.808 1.00 96.31 1017 GLY A CA 1
ATOM 8048 C C . GLY A 1 1017 ? -20.061 -1.772 13.372 1.00 96.31 1017 GLY A C 1
ATOM 8049 O O . GLY A 1 1017 ? -19.240 -2.476 12.788 1.00 96.31 1017 GLY A O 1
ATOM 8050 N N . LEU A 1 1018 ? -19.773 -1.076 14.480 1.00 98.06 1018 LEU A N 1
ATOM 8051 C CA . LEU A 1 1018 ? -18.421 -0.645 14.849 1.00 98.06 1018 LEU A CA 1
ATOM 8052 C C . LEU A 1 1018 ? -17.482 -1.820 15.118 1.00 98.06 1018 LEU A C 1
ATOM 8054 O O . LEU A 1 1018 ? -17.848 -2.741 15.840 1.00 98.06 1018 LEU A O 1
ATOM 8058 N N . GLN A 1 1019 ? -16.284 -1.779 14.530 1.00 97.81 1019 GLN A N 1
ATOM 8059 C CA . GLN A 1 1019 ? -15.266 -2.833 14.524 1.00 97.81 1019 GLN A CA 1
ATOM 8060 C C . GLN A 1 1019 ? -13.973 -2.412 15.245 1.00 97.81 1019 GLN A C 1
ATOM 8062 O O . GLN A 1 1019 ? -13.519 -3.176 16.092 1.00 97.81 1019 GLN A O 1
ATOM 8067 N N . GLU A 1 1020 ? -13.423 -1.213 15.025 1.00 97.12 1020 GLU A N 1
ATOM 8068 C CA . GLU A 1 1020 ? -12.522 -0.577 16.009 1.00 97.12 1020 GLU A CA 1
ATOM 8069 C C . GLU A 1 1020 ? -13.090 0.775 16.485 1.00 97.12 1020 GLU A C 1
ATOM 8071 O O . GLU A 1 1020 ? -13.589 1.578 15.693 1.00 97.12 1020 GLU A O 1
ATOM 8076 N N . LEU A 1 1021 ? -13.002 1.035 17.790 1.00 97.00 1021 LEU A N 1
ATOM 8077 C CA . LEU A 1 1021 ? -13.295 2.326 18.416 1.00 97.00 1021 LEU A CA 1
ATOM 8078 C C . LEU A 1 1021 ? -12.004 2.860 19.030 1.00 97.00 1021 LEU A C 1
ATOM 8080 O O . LEU A 1 1021 ? -11.536 2.317 20.027 1.00 97.00 1021 LEU A O 1
ATOM 8084 N N . VAL A 1 1022 ? -11.436 3.911 18.446 1.00 95.50 1022 VAL A N 1
ATOM 8085 C CA . VAL A 1 1022 ? -10.204 4.550 18.915 1.00 95.50 1022 VAL A CA 1
ATOM 8086 C C . VAL A 1 1022 ? -10.551 5.881 19.572 1.00 95.50 1022 VAL A C 1
ATOM 8088 O O . VAL A 1 1022 ? -10.949 6.833 18.905 1.00 95.50 1022 VAL A O 1
ATOM 8091 N N . LEU A 1 1023 ? -10.408 5.920 20.894 1.00 93.31 1023 LEU A N 1
ATOM 8092 C CA . LEU A 1 1023 ? -10.595 7.104 21.739 1.00 93.31 1023 LEU A CA 1
ATOM 8093 C C . LEU A 1 1023 ? -9.286 7.623 22.341 1.00 93.31 1023 LEU A C 1
ATOM 8095 O O . LEU A 1 1023 ? -9.267 8.690 22.962 1.00 93.31 1023 LEU A O 1
ATOM 8099 N N . GLY A 1 1024 ? -8.217 6.843 22.173 1.00 76.88 1024 GLY A N 1
ATOM 8100 C CA . GLY A 1 1024 ? -6.871 7.155 22.612 1.00 76.88 1024 GLY A CA 1
ATOM 8101 C C . GLY A 1 1024 ? -6.235 8.353 21.914 1.00 76.88 1024 GLY A C 1
ATOM 8102 O O . GLY A 1 1024 ? -6.608 8.713 20.797 1.00 76.88 1024 GLY A O 1
ATOM 8103 N N . VAL A 1 1025 ? -5.244 8.944 22.584 1.00 68.12 1025 VAL A N 1
ATOM 8104 C CA . VAL A 1 1025 ? -4.295 9.873 21.948 1.00 68.12 1025 VAL A CA 1
ATOM 8105 C C . VAL A 1 1025 ? -3.313 9.041 21.120 1.00 68.12 1025 VAL A C 1
ATOM 8107 O O . VAL A 1 1025 ? -2.900 7.971 21.570 1.00 68.12 1025 VAL A O 1
ATOM 8110 N N . MET A 1 1026 ? -2.940 9.496 19.922 1.00 71.62 1026 MET A N 1
ATOM 8111 C CA . MET A 1 1026 ? -1.963 8.764 19.101 1.00 71.62 1026 MET A CA 1
ATOM 8112 C C . MET A 1 1026 ? -0.542 8.833 19.678 1.00 71.62 1026 MET A C 1
ATOM 8114 O O . MET A 1 1026 ? -0.131 9.843 20.256 1.00 71.62 1026 MET A O 1
ATOM 8118 N N . ASP A 1 1027 ? 0.242 7.775 19.452 1.00 77.44 1027 ASP A N 1
ATOM 8119 C CA . ASP A 1 1027 ? 1.664 7.750 19.805 1.00 77.44 1027 ASP A CA 1
ATOM 8120 C C . ASP A 1 1027 ? 2.433 8.874 19.079 1.00 77.44 1027 ASP A C 1
ATOM 8122 O O . ASP A 1 1027 ? 2.320 9.049 17.859 1.00 77.44 1027 ASP A O 1
ATOM 8126 N N . LEU A 1 1028 ? 3.231 9.638 19.837 1.00 77.69 1028 LEU A N 1
ATOM 8127 C CA . LEU A 1 1028 ? 4.035 10.751 19.321 1.00 77.69 1028 LEU A CA 1
ATOM 8128 C C . LEU A 1 1028 ? 5.086 10.260 18.314 1.00 77.69 1028 LEU A C 1
ATOM 8130 O O . LEU A 1 1028 ? 5.752 9.250 18.537 1.00 77.69 1028 LEU A O 1
ATOM 8134 N N . ASN A 1 1029 ? 5.316 11.031 17.249 1.00 81.06 1029 ASN A N 1
ATOM 8135 C CA . ASN A 1 1029 ? 6.364 10.729 16.281 1.00 81.06 1029 ASN A CA 1
ATOM 8136 C C . ASN A 1 1029 ? 7.760 10.726 16.953 1.00 81.06 1029 ASN A C 1
ATOM 8138 O O . ASN A 1 1029 ? 8.152 11.745 17.537 1.00 81.06 1029 ASN A O 1
ATOM 8142 N N . PRO A 1 1030 ? 8.556 9.638 16.842 1.00 81.38 1030 PRO A N 1
ATOM 8143 C CA . PRO A 1 1030 ? 9.896 9.554 17.432 1.00 81.38 1030 PRO A CA 1
ATOM 8144 C C . PRO A 1 1030 ? 10.862 10.666 16.991 1.00 81.38 1030 PRO A C 1
ATOM 8146 O O . PRO A 1 1030 ? 11.812 10.993 17.703 1.00 81.38 1030 PRO A O 1
ATOM 8149 N N . GLU A 1 1031 ? 10.648 11.275 15.823 1.00 81.25 1031 GLU A N 1
ATOM 8150 C CA . GLU A 1 1031 ? 11.424 12.433 15.370 1.00 81.25 1031 GLU A CA 1
ATOM 8151 C C . GLU A 1 1031 ? 11.040 13.724 16.098 1.00 81.25 1031 GLU A C 1
ATOM 8153 O O . GLU A 1 1031 ? 11.914 14.541 16.379 1.00 81.25 1031 GLU A O 1
ATOM 8158 N N . GLU A 1 1032 ? 9.771 13.905 16.465 1.00 79.50 1032 GLU A N 1
ATOM 8159 C CA . GLU A 1 1032 ? 9.319 15.043 17.278 1.00 79.50 1032 GLU A CA 1
ATOM 8160 C C . GLU A 1 1032 ? 9.774 14.920 18.733 1.00 79.50 1032 GLU A C 1
ATOM 8162 O O . GLU A 1 1032 ? 10.217 15.908 19.324 1.00 79.50 1032 GLU A O 1
ATOM 8167 N N . LEU A 1 1033 ? 9.767 13.701 19.281 1.00 82.38 1033 LEU A N 1
ATOM 8168 C CA . LEU A 1 1033 ? 10.419 13.393 20.557 1.00 82.38 1033 LEU A CA 1
ATOM 8169 C C . LEU A 1 1033 ? 11.906 13.776 20.516 1.00 82.38 1033 LEU A C 1
ATOM 8171 O O . LEU A 1 1033 ? 12.387 14.511 21.383 1.00 82.38 1033 LEU A O 1
ATOM 8175 N N . SER A 1 1034 ? 12.609 13.378 19.452 1.00 86.12 1034 SER A N 1
ATOM 8176 C CA . SER A 1 1034 ? 14.024 13.700 19.255 1.00 86.12 1034 SER A CA 1
ATOM 8177 C C . SER A 1 1034 ? 14.290 15.207 19.114 1.00 86.12 1034 SER A C 1
ATOM 8179 O O . SER A 1 1034 ? 15.219 15.716 19.742 1.00 86.12 1034 SER A O 1
ATOM 8181 N N . LYS A 1 1035 ? 13.450 15.957 18.381 1.00 85.06 1035 LYS A N 1
ATOM 8182 C CA . LYS A 1 1035 ? 13.537 17.432 18.281 1.00 85.06 1035 LYS A CA 1
ATOM 8183 C C . LYS A 1 1035 ? 13.382 18.132 19.636 1.00 85.06 1035 LYS A C 1
ATOM 8185 O O . LYS A 1 1035 ? 13.935 19.214 19.819 1.00 85.06 1035 LYS A O 1
ATOM 8190 N N . ARG A 1 1036 ? 12.647 17.528 20.576 1.00 82.31 1036 ARG A N 1
ATOM 8191 C CA . ARG A 1 1036 ? 12.427 18.045 21.939 1.00 82.31 1036 ARG A CA 1
ATOM 8192 C C . ARG A 1 1036 ? 13.439 17.534 22.974 1.00 82.31 1036 ARG A C 1
ATOM 8194 O O . ARG A 1 1036 ? 13.334 17.898 24.140 1.00 82.31 1036 ARG A O 1
ATOM 8201 N N . GLY A 1 1037 ? 14.440 16.756 22.556 1.00 90.31 1037 GLY A N 1
ATOM 8202 C CA . GLY A 1 1037 ? 15.525 16.276 23.419 1.00 90.31 1037 GLY A CA 1
ATOM 8203 C C . GLY A 1 1037 ? 15.267 14.936 24.115 1.00 90.31 1037 GLY A C 1
ATOM 8204 O O . GLY A 1 1037 ? 16.094 14.519 24.923 1.00 90.31 1037 GLY A O 1
ATOM 8205 N N . PHE A 1 1038 ? 14.171 14.243 23.794 1.00 88.06 1038 PHE A N 1
ATOM 8206 C CA . PHE A 1 1038 ? 13.920 12.875 24.258 1.00 88.06 1038 PHE A CA 1
ATOM 8207 C C . PHE A 1 1038 ? 14.649 11.855 23.369 1.00 88.06 1038 PHE A C 1
ATOM 8209 O O . PHE A 1 1038 ? 14.934 12.126 22.198 1.00 88.06 1038 PHE A O 1
ATOM 8216 N N . SER A 1 1039 ? 14.961 10.672 23.909 1.00 88.81 1039 SER A N 1
ATOM 8217 C CA . SER A 1 1039 ? 15.493 9.585 23.076 1.00 88.81 1039 SER A CA 1
ATOM 8218 C C . SER A 1 1039 ? 14.389 9.041 22.170 1.00 88.81 1039 SER A C 1
ATOM 8220 O O . SER A 1 1039 ? 13.213 9.074 22.528 1.00 88.81 1039 SER A O 1
ATOM 8222 N N . LYS A 1 1040 ? 14.764 8.448 21.031 1.00 84.94 1040 LYS A N 1
ATOM 8223 C CA . LYS A 1 1040 ? 13.821 7.652 20.226 1.00 84.94 1040 LYS A CA 1
ATOM 8224 C C . LYS A 1 1040 ? 13.301 6.420 20.986 1.00 84.94 1040 LYS A C 1
ATOM 8226 O O . LYS A 1 1040 ? 12.240 5.919 20.644 1.00 84.94 1040 LYS A O 1
ATOM 8231 N N . ASP A 1 1041 ? 14.019 5.990 22.026 1.00 84.75 1041 ASP A N 1
ATOM 8232 C CA . ASP A 1 1041 ? 13.658 4.867 22.905 1.00 84.75 1041 ASP A CA 1
ATOM 8233 C C . ASP A 1 1041 ? 12.865 5.295 24.160 1.00 84.75 1041 ASP A C 1
ATOM 8235 O O . ASP A 1 1041 ? 12.653 4.489 25.067 1.00 84.75 1041 ASP A O 1
ATOM 8239 N N . THR A 1 1042 ? 12.480 6.572 24.279 1.00 84.56 1042 THR A N 1
ATOM 8240 C CA . THR A 1 1042 ? 11.664 7.047 25.405 1.00 84.56 1042 THR A CA 1
ATOM 8241 C C . THR A 1 1042 ? 10.260 6.445 25.306 1.00 84.56 1042 THR A C 1
ATOM 8243 O O . THR A 1 1042 ? 9.562 6.694 24.329 1.00 84.56 1042 THR A O 1
ATOM 8246 N N . ASP A 1 1043 ? 9.834 5.683 26.324 1.00 81.94 1043 ASP A N 1
ATOM 8247 C CA . ASP A 1 1043 ? 8.466 5.146 26.418 1.00 81.94 1043 ASP A CA 1
ATOM 8248 C C . ASP A 1 1043 ? 7.452 6.299 26.254 1.00 81.94 1043 ASP A C 1
ATOM 8250 O O . ASP A 1 1043 ? 7.455 7.207 27.095 1.00 81.94 1043 ASP A O 1
ATOM 8254 N N . PRO A 1 1044 ? 6.583 6.292 25.220 1.00 74.12 1044 PRO A N 1
ATOM 8255 C CA . PRO A 1 1044 ? 5.605 7.360 24.997 1.00 74.12 1044 PRO A CA 1
ATOM 8256 C C . PRO A 1 1044 ? 4.597 7.488 26.151 1.00 74.12 1044 PRO A C 1
ATOM 8258 O O . PRO A 1 1044 ? 3.966 8.527 26.321 1.00 74.12 1044 PRO A O 1
ATOM 8261 N N . ASN A 1 1045 ? 4.497 6.461 27.000 1.00 75.19 1045 ASN A N 1
ATOM 8262 C CA . ASN A 1 1045 ? 3.656 6.432 28.191 1.00 75.19 1045 ASN A CA 1
ATOM 8263 C C . ASN A 1 1045 ? 4.402 6.864 29.472 1.00 75.19 1045 ASN A C 1
ATOM 8265 O O . ASN A 1 1045 ? 3.822 6.788 30.558 1.00 75.19 1045 ASN A O 1
ATOM 8269 N N . SER A 1 1046 ? 5.679 7.259 29.389 1.00 83.44 1046 SER A N 1
ATOM 8270 C CA . SER A 1 1046 ? 6.464 7.716 30.545 1.00 83.44 1046 SER A CA 1
ATOM 8271 C C . SER A 1 1046 ? 5.881 8.990 31.165 1.00 83.44 1046 SER A C 1
ATOM 8273 O O . SER A 1 1046 ? 5.343 9.859 30.478 1.00 83.44 1046 SER A O 1
ATOM 8275 N N . ILE A 1 1047 ? 5.948 9.079 32.494 1.00 79.88 1047 ILE A N 1
ATOM 8276 C CA . ILE A 1 1047 ? 5.323 10.182 33.241 1.00 79.88 1047 ILE A CA 1
ATOM 8277 C C . ILE A 1 1047 ? 6.223 11.421 33.161 1.00 79.88 1047 ILE A C 1
ATOM 8279 O O . ILE A 1 1047 ? 5.725 12.535 33.107 1.00 79.88 1047 ILE A O 1
ATOM 8283 N N . GLU A 1 1048 ? 7.528 11.210 33.013 1.00 83.44 1048 GLU A N 1
ATOM 8284 C CA . GLU A 1 1048 ? 8.548 12.210 32.707 1.00 83.44 1048 GLU A CA 1
ATOM 8285 C C . GLU A 1 1048 ? 8.286 12.909 31.360 1.00 83.44 1048 GLU A C 1
ATOM 8287 O O . GLU A 1 1048 ? 8.465 14.120 31.235 1.00 83.44 1048 GLU A O 1
ATOM 8292 N N . LEU A 1 1049 ? 7.844 12.155 30.344 1.00 84.06 1049 LEU A N 1
ATOM 8293 C CA . LEU A 1 1049 ? 7.478 12.707 29.040 1.00 84.06 1049 LEU A CA 1
ATOM 8294 C C . LEU A 1 1049 ? 6.169 13.499 29.114 1.00 84.06 1049 LEU A C 1
ATOM 8296 O O . LEU A 1 1049 ? 6.056 14.542 28.476 1.00 84.06 1049 LEU A O 1
ATOM 8300 N N . GLU A 1 1050 ? 5.193 13.029 29.894 1.00 83.62 1050 GLU A N 1
ATOM 8301 C CA . GLU A 1 1050 ? 3.972 13.793 30.156 1.00 83.62 1050 GLU A CA 1
ATOM 8302 C C . GLU A 1 1050 ? 4.260 15.080 30.932 1.00 83.62 1050 GLU A C 1
ATOM 8304 O O . GLU A 1 1050 ? 3.860 16.141 30.475 1.00 83.62 1050 GLU A O 1
ATOM 8309 N N . GLU A 1 1051 ? 4.973 15.020 32.056 1.00 84.31 1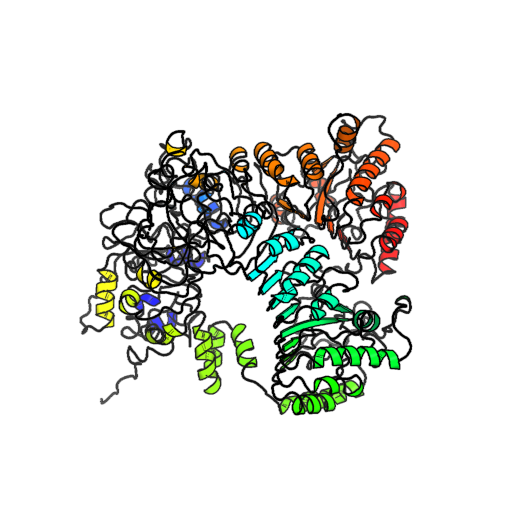051 GLU A N 1
ATOM 8310 C CA . GLU A 1 1051 ? 5.317 16.181 32.889 1.00 84.31 1051 GLU A CA 1
ATOM 8311 C C . GLU A 1 1051 ? 6.016 17.269 32.057 1.00 84.31 1051 GLU A C 1
ATOM 8313 O O . GLU A 1 1051 ? 5.660 18.447 32.119 1.00 84.31 1051 GLU A O 1
ATOM 8318 N N . ALA A 1 1052 ? 6.950 16.869 31.190 1.00 85.06 1052 ALA A N 1
ATOM 8319 C CA . ALA A 1 1052 ? 7.673 17.780 30.312 1.00 85.06 1052 ALA A CA 1
ATOM 8320 C C . ALA A 1 1052 ? 6.861 18.297 29.103 1.00 85.06 1052 ALA A C 1
ATOM 8322 O O . ALA A 1 1052 ? 7.271 19.274 28.469 1.00 85.06 1052 ALA A O 1
ATOM 8323 N N . LEU A 1 1053 ? 5.731 17.667 28.757 1.00 84.19 1053 LEU A N 1
ATOM 8324 C CA . LEU A 1 1053 ? 4.880 18.056 27.623 1.00 84.19 1053 LEU A CA 1
ATOM 8325 C C . LEU A 1 1053 ? 3.501 18.604 28.020 1.00 84.19 1053 LEU A C 1
ATOM 8327 O O . LEU A 1 1053 ? 2.887 19.255 27.182 1.00 84.19 1053 LEU A O 1
ATOM 8331 N N . TYR A 1 1054 ? 3.064 18.438 29.270 1.00 82.06 1054 TYR A N 1
ATOM 8332 C CA . TYR A 1 1054 ? 1.796 18.867 29.885 1.00 82.06 1054 TYR A CA 1
ATOM 8333 C C . TYR A 1 1054 ? 1.294 20.232 29.392 1.00 82.06 1054 TYR A C 1
ATOM 8335 O O . TYR A 1 1054 ? 0.141 20.367 28.988 1.00 82.06 1054 TYR A O 1
ATOM 8343 N N . HIS A 1 1055 ? 2.175 21.232 29.348 1.00 77.44 1055 HIS A N 1
ATOM 8344 C CA . HIS A 1 1055 ? 1.839 22.599 28.941 1.00 77.44 1055 HIS A CA 1
ATOM 8345 C C . HIS A 1 1055 ? 1.794 22.844 27.414 1.00 77.44 1055 HIS A C 1
ATOM 8347 O O . HIS A 1 1055 ? 1.596 23.984 26.996 1.00 77.44 1055 HIS A O 1
ATOM 8353 N N . VAL A 1 1056 ? 2.042 21.831 26.572 1.00 78.06 1056 VAL A N 1
ATOM 8354 C CA . VAL A 1 1056 ? 2.229 21.985 25.112 1.00 78.06 1056 VAL A CA 1
ATOM 8355 C C . VAL A 1 1056 ? 1.571 20.868 24.289 1.00 78.06 1056 VAL A C 1
ATOM 8357 O O . VAL A 1 1056 ? 0.862 21.173 23.337 1.00 78.06 1056 VAL A O 1
ATOM 8360 N N . TYR A 1 1057 ? 1.802 19.594 24.624 1.00 76.75 1057 TYR A N 1
ATOM 8361 C CA . TYR A 1 1057 ? 1.093 18.431 24.076 1.00 76.75 1057 TYR A CA 1
ATOM 8362 C C . TYR A 1 1057 ? 0.448 17.680 25.267 1.00 76.75 1057 TYR A C 1
ATOM 8364 O O . TYR A 1 1057 ? 1.190 17.055 26.027 1.00 76.75 1057 TYR A O 1
ATOM 8372 N N . PRO A 1 1058 ? -0.888 17.673 25.466 1.00 72.12 1058 PRO A N 1
ATOM 8373 C CA . PRO A 1 1058 ? -1.520 16.797 26.454 1.00 72.12 1058 PRO A CA 1
ATOM 8374 C C . PRO A 1 1058 ? -1.453 15.343 25.963 1.00 72.12 1058 PRO A C 1
ATOM 8376 O O . PRO A 1 1058 ? -2.374 14.853 25.298 1.00 72.12 1058 PRO A O 1
ATOM 8379 N N . THR A 1 1059 ? -0.339 14.674 26.284 1.00 80.62 1059 THR A N 1
ATOM 8380 C CA . THR A 1 1059 ? -0.026 13.277 25.921 1.00 80.62 1059 THR A CA 1
ATOM 8381 C C . THR A 1 1059 ? -0.923 12.258 26.613 1.00 80.62 1059 THR A C 1
ATOM 8383 O O . THR A 1 1059 ? -0.865 11.078 26.293 1.00 80.62 1059 THR A O 1
ATOM 8386 N N . PHE A 1 1060 ? -1.763 12.698 27.549 1.00 86.00 1060 PHE A N 1
ATOM 8387 C CA . PHE A 1 1060 ? -2.776 11.886 28.199 1.00 86.00 1060 PHE A CA 1
ATOM 8388 C C . PHE A 1 1060 ? -4.092 12.664 28.271 1.00 86.00 1060 PHE A C 1
ATOM 8390 O O . PHE A 1 1060 ? -4.113 13.849 28.613 1.00 86.00 1060 PHE A O 1
ATOM 8397 N N . ASN A 1 1061 ? -5.205 12.016 27.934 1.00 89.19 1061 ASN A N 1
ATOM 8398 C CA . ASN A 1 1061 ? -6.527 12.629 27.948 1.00 89.19 1061 ASN A CA 1
ATOM 8399 C C . ASN A 1 1061 ? -7.272 12.289 29.246 1.00 89.19 1061 ASN A C 1
ATOM 8401 O O . ASN A 1 1061 ? -7.793 11.186 29.410 1.00 89.19 1061 ASN A O 1
ATOM 8405 N N . TYR A 1 1062 ? -7.344 13.253 30.163 1.00 89.69 1062 TYR A N 1
ATOM 8406 C CA . TYR A 1 1062 ? -8.030 13.091 31.447 1.00 89.69 1062 TYR A CA 1
ATOM 8407 C C . TYR A 1 1062 ? -9.535 13.391 31.403 1.00 89.69 1062 TYR A C 1
ATOM 8409 O O . TYR A 1 1062 ? -10.300 12.814 32.176 1.00 89.69 1062 TYR A O 1
ATOM 8417 N N . HIS A 1 1063 ? -9.981 14.249 30.483 1.00 89.69 1063 HIS A N 1
ATOM 8418 C CA . HIS A 1 1063 ? -11.372 14.710 30.377 1.00 89.69 1063 HIS A CA 1
ATOM 8419 C C . HIS A 1 1063 ? -12.172 13.871 29.372 1.00 89.69 1063 HIS A C 1
ATOM 8421 O O . HIS A 1 1063 ? -12.840 14.394 28.483 1.00 89.69 1063 HIS A O 1
ATOM 8427 N N . THR A 1 1064 ? -12.074 12.550 29.517 1.00 93.06 1064 THR A N 1
ATOM 8428 C CA . THR A 1 1064 ? -12.610 11.538 28.593 1.00 93.06 1064 THR A CA 1
ATOM 8429 C C . THR A 1 1064 ? -13.674 10.651 29.252 1.00 93.06 1064 THR A C 1
ATOM 8431 O O . THR A 1 1064 ? -13.960 10.775 30.449 1.00 93.06 1064 THR A O 1
ATOM 8434 N N . LEU A 1 1065 ? -14.262 9.739 28.476 1.00 94.88 1065 LEU A N 1
ATOM 8435 C CA . LEU A 1 1065 ? -15.221 8.743 28.954 1.00 94.88 1065 LEU A CA 1
ATOM 8436 C C . LEU A 1 1065 ? -14.613 7.829 30.025 1.00 94.88 1065 LEU A C 1
ATOM 8438 O O . LEU A 1 1065 ? -13.461 7.412 29.951 1.00 94.88 1065 LEU A O 1
ATOM 8442 N N . GLU A 1 1066 ? -15.416 7.499 31.028 1.00 92.62 1066 GLU A N 1
ATOM 8443 C CA . GLU A 1 1066 ? -15.008 6.681 32.170 1.00 92.62 1066 GLU A CA 1
ATOM 8444 C C . GLU A 1 1066 ? -15.008 5.181 31.862 1.00 92.62 1066 GLU A C 1
ATOM 8446 O O . GLU A 1 1066 ? -14.244 4.431 32.462 1.00 92.62 1066 GLU A O 1
ATOM 8451 N N . PHE A 1 1067 ? -15.850 4.749 30.922 1.00 94.62 1067 PHE A N 1
ATOM 8452 C CA . PHE A 1 1067 ? -16.134 3.351 30.596 1.00 94.62 1067 PHE A CA 1
ATOM 8453 C C . PHE A 1 1067 ? -16.619 2.486 31.773 1.00 94.62 1067 PHE A C 1
ATOM 8455 O O . PHE A 1 1067 ? -16.444 1.276 31.730 1.00 94.62 1067 PHE A O 1
ATOM 8462 N N . SER A 1 1068 ? -17.273 3.065 32.787 1.00 94.31 1068 SER A N 1
ATOM 8463 C CA . SER A 1 1068 ? -17.930 2.301 33.863 1.00 94.31 1068 SER A CA 1
ATOM 8464 C C . SER A 1 1068 ? -19.411 2.026 33.577 1.00 94.31 1068 SER A C 1
ATOM 8466 O O . SER A 1 1068 ? -20.076 2.815 32.892 1.00 94.31 1068 SER A O 1
ATOM 8468 N N . LEU A 1 1069 ? -19.966 0.955 34.153 1.00 95.00 1069 LEU A N 1
ATOM 8469 C CA . LEU A 1 1069 ? -21.410 0.668 34.101 1.00 95.00 1069 LEU A CA 1
ATOM 8470 C C . LEU A 1 1069 ? -22.239 1.786 34.749 1.00 95.00 1069 LEU A C 1
ATOM 8472 O O . LEU A 1 1069 ? -23.270 2.188 34.218 1.00 95.00 1069 LEU A O 1
ATOM 8476 N N . GLU A 1 1070 ? -21.740 2.371 35.839 1.00 93.06 1070 GLU A N 1
ATOM 8477 C CA . GLU A 1 1070 ? -22.321 3.563 36.473 1.00 93.06 1070 GLU A CA 1
ATOM 8478 C C . GLU A 1 1070 ? -22.435 4.740 35.481 1.00 93.06 1070 GLU A C 1
ATOM 8480 O O . GLU A 1 1070 ? -23.460 5.425 35.418 1.00 93.06 1070 GLU A O 1
ATOM 8485 N N . SER A 1 1071 ? -21.408 4.937 34.643 1.00 93.25 1071 SER A N 1
ATOM 8486 C CA . SER A 1 1071 ? -21.364 6.035 33.674 1.00 93.25 1071 SER A CA 1
ATOM 8487 C C . SER A 1 1071 ? -22.285 5.868 32.461 1.00 93.25 1071 SER A C 1
ATOM 8489 O O . SER A 1 1071 ? -22.568 6.862 31.787 1.00 93.25 1071 SER A O 1
ATOM 8491 N N . GLY A 1 1072 ? -22.787 4.659 32.187 1.00 96.25 1072 GLY A N 1
ATOM 8492 C CA . GLY A 1 1072 ? -23.623 4.370 31.018 1.00 96.25 1072 GLY A CA 1
ATOM 8493 C C . GLY A 1 1072 ? -23.037 3.421 29.979 1.00 96.25 1072 GLY A C 1
ATOM 8494 O O . GLY A 1 1072 ? -23.553 3.402 28.858 1.00 96.25 1072 GLY A O 1
ATOM 8495 N N . LEU A 1 1073 ? -21.988 2.656 30.308 1.00 96.75 1073 LEU A N 1
ATOM 8496 C CA . LEU A 1 1073 ? -21.392 1.666 29.403 1.00 96.75 1073 LEU A CA 1
ATOM 8497 C C . LEU A 1 1073 ? -22.439 0.702 28.808 1.00 96.75 1073 LEU A C 1
ATOM 8499 O O . LEU A 1 1073 ? -22.327 0.311 27.647 1.00 96.75 1073 LEU A O 1
ATOM 8503 N N . GLU A 1 1074 ? -23.505 0.378 29.545 1.00 97.00 1074 GLU A N 1
ATOM 8504 C CA . GLU A 1 1074 ? -24.563 -0.526 29.093 1.00 97.00 1074 GLU A CA 1
ATOM 8505 C C . GLU A 1 1074 ? -25.318 -0.028 27.849 1.00 97.00 1074 GLU A C 1
ATOM 8507 O O . GLU A 1 1074 ? -25.883 -0.827 27.099 1.00 97.00 1074 GLU A O 1
ATOM 8512 N N . LEU A 1 1075 ? -25.283 1.280 27.573 1.00 97.56 1075 LEU A N 1
ATOM 8513 C CA . LEU A 1 1075 ? -25.851 1.876 26.359 1.00 97.56 1075 LEU A CA 1
ATOM 8514 C C . LEU A 1 1075 ? -25.080 1.465 25.091 1.00 97.56 1075 LEU A C 1
ATOM 8516 O O . LEU A 1 1075 ? -25.636 1.511 23.993 1.00 97.56 1075 LEU A O 1
ATOM 8520 N N . LEU A 1 1076 ? -23.839 0.990 25.235 1.00 97.88 1076 LEU A N 1
ATOM 8521 C CA . LEU A 1 1076 ? -23.029 0.427 24.154 1.00 97.88 1076 LEU A CA 1
ATOM 8522 C C . LEU A 1 1076 ? -23.317 -1.061 23.883 1.00 97.88 1076 LEU A C 1
ATOM 8524 O O . LEU A 1 1076 ? -22.630 -1.673 23.063 1.00 97.88 1076 LEU A O 1
ATOM 8528 N N . ALA A 1 1077 ? -24.328 -1.674 24.516 1.00 97.44 1077 ALA A N 1
ATOM 8529 C CA . ALA A 1 1077 ? -24.671 -3.091 24.319 1.00 97.44 1077 ALA A CA 1
ATOM 8530 C C . ALA A 1 1077 ? -24.917 -3.479 22.846 1.00 97.44 1077 ALA A C 1
ATOM 8532 O O . ALA A 1 1077 ? -24.816 -4.657 22.500 1.00 97.44 1077 ALA A O 1
ATOM 8533 N N . GLY A 1 1078 ? -25.256 -2.510 21.987 1.00 96.19 1078 GLY A N 1
ATOM 8534 C CA . GLY A 1 1078 ? -25.470 -2.695 20.551 1.00 96.19 1078 GLY A CA 1
ATOM 8535 C C . GLY A 1 1078 ? -24.197 -2.894 19.716 1.00 96.19 1078 GLY A C 1
ATOM 8536 O O . GLY A 1 1078 ? -24.309 -3.349 18.579 1.00 96.19 1078 GLY A O 1
ATOM 8537 N N . LEU A 1 1079 ? -23.001 -2.613 20.251 1.00 97.81 1079 LEU A N 1
ATOM 8538 C CA . LEU A 1 1079 ? -21.715 -2.714 19.539 1.00 97.81 1079 LEU A CA 1
ATOM 8539 C C . LEU A 1 1079 ? -21.224 -4.167 19.378 1.00 97.81 1079 LEU A C 1
ATOM 8541 O O . LEU A 1 1079 ? -20.083 -4.501 19.686 1.00 97.81 1079 LEU A O 1
ATOM 8545 N N . LYS A 1 1080 ? -22.091 -5.065 18.896 1.00 97.56 1080 LYS A N 1
ATOM 8546 C CA . LYS A 1 1080 ? -21.802 -6.508 18.808 1.00 97.56 1080 LYS A CA 1
ATOM 8547 C C . LYS A 1 1080 ? -20.603 -6.838 17.915 1.00 97.56 1080 LYS A C 1
ATOM 8549 O O . LYS A 1 1080 ? -19.951 -7.847 18.157 1.00 97.56 1080 LYS A O 1
ATOM 8554 N N . LYS A 1 1081 ? -20.308 -5.985 16.926 1.00 97.62 1081 LYS A N 1
ATOM 8555 C CA . LYS A 1 1081 ? -19.224 -6.157 15.947 1.00 97.62 1081 LYS A CA 1
ATOM 8556 C C . LYS A 1 1081 ? -17.841 -5.672 16.411 1.00 97.62 1081 LYS A C 1
ATOM 8558 O O . LYS A 1 1081 ? -16.878 -5.856 15.657 1.00 97.62 1081 LYS A O 1
ATOM 8563 N N . LEU A 1 1082 ? -17.726 -5.085 17.607 1.00 98.06 1082 LEU A N 1
ATOM 8564 C CA . LEU A 1 1082 ? -16.508 -4.414 18.066 1.00 98.06 1082 LEU A CA 1
ATOM 8565 C C . LEU A 1 1082 ? -15.383 -5.427 18.309 1.00 98.06 1082 LEU A C 1
ATOM 8567 O O . LEU A 1 1082 ? -15.482 -6.255 19.204 1.00 98.06 1082 LEU A O 1
ATOM 8571 N N . LYS A 1 1083 ? -14.322 -5.362 17.499 1.00 96.50 1083 LYS A N 1
ATOM 8572 C CA . LYS A 1 1083 ? -13.081 -6.146 17.616 1.00 96.50 1083 LYS A CA 1
ATOM 8573 C C . LYS A 1 1083 ? -12.090 -5.479 18.563 1.00 96.50 1083 LYS A C 1
ATOM 8575 O O . LYS A 1 1083 ? -11.436 -6.169 19.340 1.00 96.50 1083 LYS A O 1
ATOM 8580 N N . VAL A 1 1084 ? -11.946 -4.156 18.461 1.00 95.25 1084 VAL A N 1
ATOM 8581 C CA . VAL A 1 1084 ? -10.923 -3.393 19.182 1.00 95.25 1084 VAL A CA 1
ATOM 8582 C C . VAL A 1 1084 ? -11.521 -2.153 19.832 1.00 95.25 1084 VAL A C 1
ATOM 8584 O O . VAL A 1 1084 ? -12.220 -1.375 19.188 1.00 95.25 1084 VAL A O 1
ATOM 8587 N N . LEU A 1 1085 ? -11.190 -1.947 21.102 1.00 95.81 1085 LEU A N 1
ATOM 8588 C CA . LEU A 1 1085 ? -11.383 -0.686 21.808 1.00 95.81 1085 LEU A CA 1
ATOM 8589 C C . LEU A 1 1085 ? -9.998 -0.132 22.156 1.00 95.81 1085 LEU A C 1
ATOM 8591 O O . LEU A 1 1085 ? -9.241 -0.757 22.890 1.00 95.81 1085 LEU A O 1
ATOM 8595 N N . ASP A 1 1086 ? -9.635 1.019 21.615 1.00 93.50 1086 ASP A N 1
ATOM 8596 C CA . ASP A 1 1086 ? -8.346 1.651 21.874 1.00 93.50 1086 ASP A CA 1
ATOM 8597 C C . ASP A 1 1086 ? -8.545 2.874 22.766 1.00 93.50 1086 ASP A C 1
ATOM 8599 O O . ASP A 1 1086 ? -9.035 3.920 22.336 1.00 93.50 1086 ASP A O 1
ATOM 8603 N N . VAL A 1 1087 ? -8.198 2.690 24.036 1.00 93.12 1087 VAL A N 1
ATOM 8604 C CA . VAL A 1 1087 ? -8.259 3.680 25.115 1.00 93.12 1087 VAL A CA 1
ATOM 8605 C C . VAL A 1 1087 ? -6.854 4.007 25.636 1.00 93.12 1087 VAL A C 1
ATOM 8607 O O . VAL A 1 1087 ? -6.725 4.556 26.731 1.00 93.12 1087 VAL A O 1
ATOM 8610 N N . ARG A 1 1088 ? -5.795 3.710 24.859 1.00 88.44 1088 ARG A N 1
ATOM 8611 C CA . ARG A 1 1088 ? -4.422 4.134 25.182 1.00 88.44 1088 ARG A CA 1
ATOM 8612 C C . ARG A 1 1088 ? -4.386 5.627 25.467 1.00 88.44 1088 ARG A C 1
ATOM 8614 O O . ARG A 1 1088 ? -5.031 6.413 24.777 1.00 88.44 1088 ARG A O 1
ATOM 8621 N N . LEU A 1 1089 ? -3.595 6.024 26.456 1.00 86.31 1089 LEU A N 1
ATOM 8622 C CA . LEU A 1 1089 ? -3.404 7.434 26.785 1.00 86.31 1089 LEU A CA 1
ATOM 8623 C C . LEU A 1 1089 ? -4.715 8.160 27.186 1.00 86.31 1089 LEU A C 1
ATOM 8625 O O . LEU A 1 1089 ? -4.834 9.374 27.009 1.00 86.31 1089 LEU A O 1
ATOM 8629 N N . THR A 1 1090 ? -5.702 7.446 27.749 1.00 89.44 1090 THR A N 1
ATOM 8630 C CA . THR A 1 1090 ? -6.954 8.031 28.277 1.00 89.44 1090 THR A CA 1
ATOM 8631 C C . THR A 1 1090 ? -7.220 7.615 29.723 1.00 89.44 1090 THR A C 1
ATOM 8633 O O . THR A 1 1090 ? -6.945 6.487 30.122 1.00 89.44 1090 THR A O 1
ATOM 8636 N N . ALA A 1 1091 ? -7.779 8.519 30.533 1.00 89.19 1091 ALA A N 1
ATOM 8637 C CA . ALA A 1 1091 ? -8.177 8.216 31.907 1.00 89.19 1091 ALA A CA 1
ATOM 8638 C C . ALA A 1 1091 ? -9.484 7.408 31.941 1.00 89.19 1091 ALA A C 1
ATOM 8640 O O . ALA A 1 1091 ? -10.571 7.988 31.934 1.0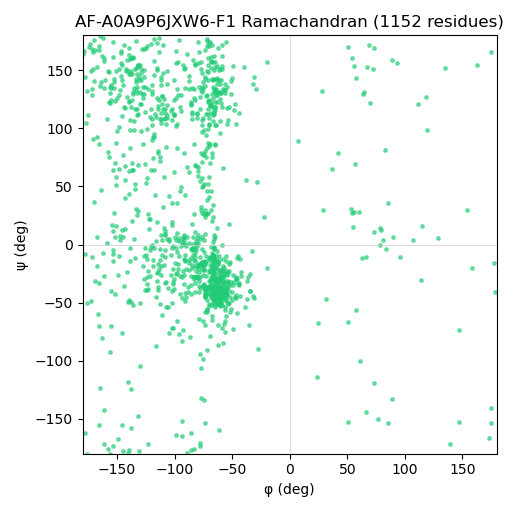0 89.19 1091 ALA A O 1
ATOM 8641 N N . HIS A 1 1092 ? -9.407 6.084 32.053 1.00 91.38 1092 HIS A N 1
ATOM 8642 C CA . HIS A 1 1092 ? -10.587 5.215 32.118 1.00 91.38 1092 HIS A CA 1
ATOM 8643 C C . HIS A 1 1092 ? -10.740 4.516 33.484 1.00 91.38 1092 HIS A C 1
ATOM 8645 O O . HIS A 1 1092 ? -9.943 4.686 34.413 1.00 91.38 1092 HIS A O 1
ATOM 8651 N N . ARG A 1 1093 ? -11.822 3.745 33.630 1.00 90.44 1093 ARG A N 1
ATOM 8652 C CA . ARG A 1 1093 ? -12.208 2.992 34.835 1.00 90.44 1093 ARG A CA 1
ATOM 8653 C C . ARG A 1 1093 ? -12.848 1.641 34.457 1.00 90.44 1093 ARG A C 1
ATOM 8655 O O . ARG A 1 1093 ? -13.824 1.224 35.065 1.00 90.44 1093 ARG A O 1
ATOM 8662 N N . ILE A 1 1094 ? -12.299 0.978 33.436 1.00 92.50 1094 ILE A N 1
ATOM 8663 C CA . ILE A 1 1094 ? -12.713 -0.355 32.960 1.00 92.50 1094 ILE A CA 1
ATOM 8664 C C . ILE A 1 1094 ? -12.306 -1.413 33.998 1.00 92.50 1094 ILE A C 1
ATOM 8666 O O . ILE A 1 1094 ? -11.216 -1.969 33.906 1.00 92.50 1094 ILE A O 1
ATOM 8670 N N . GLY A 1 1095 ? -13.130 -1.637 35.024 1.00 92.19 1095 GLY A N 1
ATOM 8671 C CA . GLY A 1 1095 ? -12.897 -2.638 36.065 1.00 92.19 1095 GLY A CA 1
ATOM 8672 C C . GLY A 1 1095 ? -13.218 -4.068 35.623 1.00 92.19 1095 GLY A C 1
ATOM 8673 O O . GLY A 1 1095 ? -13.533 -4.334 34.467 1.00 92.19 1095 GLY A O 1
ATOM 8674 N N . VAL A 1 1096 ? -13.158 -5.009 36.571 1.00 92.50 1096 VAL A N 1
ATOM 8675 C CA . VAL A 1 1096 ? -13.530 -6.415 36.321 1.00 92.50 1096 VAL A CA 1
ATOM 8676 C C . VAL A 1 1096 ? -15.008 -6.539 35.932 1.00 92.50 1096 VAL A C 1
ATOM 8678 O O . VAL A 1 1096 ? -15.318 -7.229 34.970 1.00 92.50 1096 VAL A O 1
ATOM 8681 N N . GLU A 1 1097 ? -15.907 -5.817 36.614 1.00 94.62 1097 GLU A N 1
ATOM 8682 C CA . GLU A 1 1097 ? -17.348 -5.825 36.305 1.00 94.62 1097 GLU A CA 1
ATOM 8683 C C . GLU A 1 1097 ? -17.631 -5.294 34.888 1.00 94.62 1097 GLU A C 1
ATOM 8685 O O . GLU A 1 1097 ? -18.452 -5.852 34.155 1.00 94.62 1097 GLU A O 1
ATOM 8690 N N . GLU A 1 1098 ? -16.912 -4.250 34.468 1.00 95.94 1098 GLU A N 1
ATOM 8691 C CA . GLU A 1 1098 ? -16.940 -3.746 33.097 1.00 95.94 1098 GLU A CA 1
ATOM 8692 C C . GLU A 1 1098 ? -16.410 -4.775 32.086 1.00 95.94 1098 GLU A C 1
ATOM 8694 O O . GLU A 1 1098 ? -17.031 -4.945 31.040 1.00 95.94 1098 GLU A O 1
ATOM 8699 N N . LEU A 1 1099 ? -15.302 -5.471 32.372 1.00 94.88 1099 LEU A N 1
ATOM 8700 C CA . LEU A 1 1099 ? -14.728 -6.483 31.472 1.00 94.88 1099 LEU A CA 1
ATOM 8701 C C . LEU A 1 1099 ? -15.627 -7.711 31.317 1.00 94.88 1099 LEU A C 1
ATOM 8703 O O . LEU A 1 1099 ? -15.850 -8.148 30.189 1.00 94.88 1099 LEU A O 1
ATOM 8707 N N . ASP A 1 1100 ? -16.206 -8.215 32.409 1.00 94.50 1100 ASP A N 1
ATOM 8708 C CA . ASP A 1 1100 ? -17.221 -9.274 32.373 1.00 94.50 1100 ASP A CA 1
ATOM 8709 C C . ASP A 1 1100 ? -18.422 -8.838 31.519 1.00 94.50 1100 ASP A C 1
ATOM 8711 O O . ASP A 1 1100 ? -18.890 -9.575 30.644 1.00 94.50 1100 ASP A O 1
ATOM 8715 N N . TRP A 1 1101 ? -18.899 -7.603 31.712 1.00 96.69 1101 TRP A N 1
ATOM 8716 C CA . TRP A 1 1101 ? -19.986 -7.057 30.906 1.00 96.69 1101 TRP A CA 1
ATOM 8717 C C . TRP A 1 1101 ? -19.602 -6.930 29.425 1.00 96.69 1101 TRP A C 1
ATOM 8719 O O . TRP A 1 1101 ? -20.407 -7.303 28.566 1.00 96.69 1101 TRP A O 1
ATOM 8729 N N . MET A 1 1102 ? -18.397 -6.440 29.113 1.00 97.06 1102 MET A N 1
ATOM 8730 C CA . MET A 1 1102 ? -17.886 -6.301 27.744 1.00 97.06 1102 MET A CA 1
ATOM 8731 C C . MET A 1 1102 ? -17.728 -7.668 27.077 1.00 97.06 1102 MET A C 1
ATOM 8733 O O . MET A 1 1102 ? -18.115 -7.814 25.923 1.00 97.06 1102 MET A O 1
ATOM 8737 N N . HIS A 1 1103 ? -17.243 -8.683 27.795 1.00 93.69 1103 HIS A N 1
ATOM 8738 C CA . HIS A 1 1103 ? -17.092 -10.045 27.281 1.00 93.69 1103 HIS A CA 1
ATOM 8739 C C . HIS A 1 1103 ? -18.449 -10.654 26.896 1.00 93.69 1103 HIS A C 1
ATOM 8741 O O . HIS A 1 1103 ? -18.599 -11.219 25.814 1.00 93.69 1103 HIS A O 1
ATOM 8747 N N . VAL A 1 1104 ? -19.473 -10.453 27.732 1.00 95.38 1104 VAL A N 1
ATOM 8748 C CA . VAL A 1 1104 ? -20.847 -10.905 27.454 1.00 95.38 1104 VAL A CA 1
ATOM 8749 C C . VAL A 1 1104 ? -21.519 -10.089 26.341 1.00 95.38 1104 VAL A C 1
ATOM 8751 O O . VAL A 1 1104 ? -22.306 -10.630 25.560 1.00 95.38 1104 VAL A O 1
ATOM 8754 N N . ASN A 1 1105 ? -21.263 -8.778 26.256 1.00 96.69 1105 ASN A N 1
ATOM 8755 C CA . ASN A 1 1105 ? -22.013 -7.888 25.365 1.00 96.69 1105 ASN A CA 1
ATOM 8756 C C . ASN A 1 1105 ? -21.335 -7.591 24.028 1.00 96.69 1105 ASN A C 1
ATOM 8758 O O . ASN A 1 1105 ? -22.058 -7.307 23.072 1.00 96.69 1105 ASN A O 1
ATOM 8762 N N . TRP A 1 1106 ? -20.017 -7.690 23.920 1.00 97.56 1106 TRP A N 1
ATOM 8763 C CA . TRP A 1 1106 ? -19.249 -7.483 22.693 1.00 97.56 1106 TRP A CA 1
ATOM 8764 C C . TRP A 1 1106 ? -18.516 -8.788 22.336 1.00 97.56 1106 TRP A C 1
ATOM 8766 O O . TRP A 1 1106 ? -17.303 -8.883 22.508 1.00 97.56 1106 TRP A O 1
ATOM 8776 N N . PRO A 1 1107 ? -19.226 -9.811 21.817 1.00 94.81 1107 PRO A N 1
ATOM 8777 C CA . PRO A 1 1107 ? -18.660 -11.147 21.584 1.00 94.81 1107 PRO A CA 1
ATOM 8778 C C . PRO A 1 1107 ? -17.527 -11.169 20.543 1.00 94.81 1107 PRO A C 1
ATOM 8780 O O . PRO A 1 1107 ? -16.809 -12.156 20.428 1.00 94.81 1107 PRO A O 1
ATOM 8783 N N . ARG A 1 1108 ? -17.356 -10.085 19.775 1.00 95.56 1108 ARG A N 1
ATOM 8784 C CA . ARG A 1 1108 ? -16.227 -9.879 18.864 1.00 95.56 1108 ARG A CA 1
ATOM 8785 C C . ARG A 1 1108 ? -14.952 -9.348 19.522 1.00 95.56 1108 ARG A C 1
ATOM 8787 O O . ARG A 1 1108 ? -13.930 -9.336 18.835 1.00 95.56 1108 ARG A O 1
ATOM 8794 N N . LEU A 1 1109 ? -14.994 -8.847 20.759 1.00 95.88 1109 LEU A N 1
ATOM 8795 C CA . LEU A 1 1109 ? -13.933 -7.991 21.289 1.00 95.88 1109 LEU A CA 1
ATOM 8796 C C . LEU A 1 1109 ? -12.644 -8.777 21.543 1.00 95.88 1109 LEU A C 1
ATOM 8798 O O . LEU A 1 1109 ? -12.497 -9.485 22.535 1.00 95.88 1109 LEU A O 1
ATOM 8802 N N . LYS A 1 1110 ? -11.685 -8.594 20.637 1.00 92.81 1110 LYS A N 1
ATOM 8803 C CA . LYS A 1 1110 ? -10.360 -9.215 20.647 1.00 92.81 1110 LYS A CA 1
ATOM 8804 C C . LYS A 1 1110 ? -9.354 -8.442 21.483 1.00 92.81 1110 LYS A C 1
ATOM 8806 O O . LYS A 1 1110 ? -8.440 -9.033 22.050 1.00 92.81 1110 LYS A O 1
ATOM 8811 N N . THR A 1 1111 ? -9.431 -7.113 21.508 1.00 90.44 1111 THR A N 1
ATOM 8812 C CA . THR A 1 1111 ? -8.367 -6.293 22.106 1.00 90.44 1111 THR A CA 1
ATOM 8813 C C . THR A 1 1111 ? -8.903 -5.010 22.714 1.00 90.44 1111 THR A C 1
ATOM 8815 O O . THR A 1 1111 ? -9.558 -4.230 22.031 1.00 90.44 1111 THR A O 1
ATOM 8818 N N . ILE A 1 1112 ? -8.545 -4.749 23.973 1.00 92.56 1112 ILE A N 1
ATOM 8819 C CA . ILE A 1 1112 ? -8.620 -3.403 24.543 1.00 92.56 1112 ILE A CA 1
ATOM 8820 C C . ILE A 1 1112 ? -7.190 -2.877 24.697 1.00 92.56 1112 ILE A C 1
ATOM 8822 O O . ILE A 1 1112 ? -6.426 -3.374 25.526 1.00 92.56 1112 ILE A O 1
ATOM 8826 N N . ARG A 1 1113 ? -6.800 -1.903 23.871 1.00 89.69 1113 ARG A N 1
ATOM 8827 C CA . ARG A 1 1113 ? -5.480 -1.258 23.959 1.00 89.69 1113 ARG A CA 1
ATOM 8828 C C . ARG A 1 1113 ? -5.553 -0.161 25.029 1.00 89.69 1113 ARG A C 1
ATOM 8830 O O . ARG A 1 1113 ? -6.525 0.584 25.057 1.00 89.69 1113 ARG A O 1
ATOM 8837 N N . GLY A 1 1114 ? -4.558 -0.090 25.916 1.00 86.56 1114 GLY A N 1
ATOM 8838 C CA . GLY A 1 1114 ? -4.519 0.836 27.068 1.00 86.56 1114 GLY A CA 1
ATOM 8839 C C . GLY A 1 1114 ? -4.575 0.138 28.436 1.00 86.56 1114 GLY A C 1
ATOM 8840 O O . GLY A 1 1114 ? -3.890 0.552 29.368 1.00 86.56 1114 GLY A O 1
ATOM 8841 N N . LEU A 1 1115 ? -5.247 -1.020 28.547 1.00 85.12 1115 LEU A N 1
ATOM 8842 C CA . LEU A 1 1115 ? -5.379 -1.734 29.833 1.00 85.12 1115 LEU A CA 1
ATOM 8843 C C . LEU A 1 1115 ? -4.040 -2.152 30.461 1.00 85.12 1115 LEU A C 1
ATOM 8845 O O . LEU A 1 1115 ? -3.901 -2.136 31.686 1.00 85.12 1115 LEU A O 1
ATOM 8849 N N . GLY A 1 1116 ? -3.056 -2.540 29.641 1.00 67.38 1116 GLY A N 1
ATOM 8850 C CA . GLY A 1 1116 ? -1.767 -3.062 30.114 1.00 67.38 1116 GLY A CA 1
ATOM 8851 C C . GLY A 1 1116 ? -0.892 -2.021 30.822 1.00 67.38 1116 GLY A C 1
ATOM 8852 O O . GLY A 1 1116 ? -0.066 -2.369 31.665 1.00 67.38 1116 GLY A O 1
ATOM 8853 N N . SER A 1 1117 ? -1.101 -0.735 30.543 1.00 64.75 1117 SER A N 1
ATOM 8854 C CA . SER A 1 1117 ? -0.321 0.348 31.132 1.00 64.75 1117 SER A CA 1
ATOM 8855 C C . SER A 1 1117 ? -0.602 0.463 32.636 1.00 64.75 1117 SER A C 1
ATOM 8857 O O . SER A 1 1117 ? -1.748 0.541 33.081 1.00 64.75 1117 SER A O 1
ATOM 8859 N N . LYS A 1 1118 ? 0.454 0.503 33.460 1.00 59.34 1118 LYS A N 1
ATOM 8860 C CA . LYS A 1 1118 ? 0.382 0.570 34.942 1.00 59.34 1118 LYS A CA 1
ATOM 8861 C C . LYS A 1 1118 ? -0.255 1.867 35.488 1.00 59.34 1118 LYS A C 1
ATOM 8863 O O . LYS A 1 1118 ? -0.191 2.124 36.685 1.00 59.34 1118 LYS A O 1
ATOM 8868 N N . ARG A 1 1119 ? -0.786 2.717 34.604 1.00 54.00 1119 ARG A N 1
ATOM 8869 C CA . ARG A 1 1119 ? -0.828 4.178 34.742 1.00 54.00 1119 ARG A CA 1
ATOM 8870 C C . ARG A 1 1119 ? -2.221 4.801 34.561 1.00 54.00 1119 ARG A C 1
ATOM 8872 O O . ARG A 1 1119 ? -2.413 5.944 34.956 1.00 54.00 1119 ARG A O 1
ATOM 8879 N N . GLU A 1 1120 ? -3.171 4.092 33.949 1.00 59.69 1120 GLU A N 1
ATOM 8880 C CA . GLU A 1 1120 ? -4.281 4.724 33.189 1.00 59.69 1120 GLU A CA 1
ATOM 8881 C C . GLU A 1 1120 ? -5.639 4.761 33.920 1.00 59.69 1120 GLU A C 1
ATOM 8883 O O . GLU A 1 1120 ? -6.692 4.946 33.318 1.00 59.69 1120 GLU A O 1
ATOM 8888 N N . TRP A 1 1121 ? -5.611 4.616 35.247 1.00 63.34 1121 TRP A N 1
ATOM 8889 C CA . TRP A 1 1121 ? -6.794 4.386 36.081 1.00 63.34 1121 TRP A CA 1
ATOM 8890 C C . TRP A 1 1121 ? -7.204 5.608 36.908 1.00 63.34 1121 TRP A C 1
ATOM 8892 O O . TRP A 1 1121 ? -6.360 6.270 37.511 1.00 63.34 1121 TRP A O 1
ATOM 8902 N N . ALA A 1 1122 ? -8.511 5.874 36.975 1.00 60.38 1122 ALA A N 1
ATOM 8903 C CA . ALA A 1 1122 ? -9.120 7.003 37.690 1.00 60.38 1122 ALA A CA 1
ATOM 8904 C C . ALA A 1 1122 ? -9.341 6.776 39.211 1.00 60.38 1122 ALA A C 1
ATOM 8906 O O . ALA A 1 1122 ? -8.926 5.769 39.781 1.00 60.38 1122 ALA A O 1
ATOM 8907 N N . GLY A 1 1123 ? -9.972 7.723 39.920 1.00 61.94 1123 GLY A N 1
ATOM 8908 C CA . GLY A 1 1123 ? -10.306 7.599 41.350 1.00 61.94 1123 GLY A CA 1
ATOM 8909 C C . GLY A 1 1123 ? -9.177 8.007 42.311 1.00 61.94 1123 GLY A C 1
ATOM 8910 O O . GLY A 1 1123 ? -8.322 8.819 41.965 1.00 61.94 1123 GLY A O 1
ATOM 8911 N N . LYS A 1 1124 ? -9.152 7.455 43.533 1.00 59.44 1124 LYS A N 1
ATOM 8912 C CA . LYS A 1 1124 ? -8.134 7.750 44.572 1.00 59.44 1124 LYS A CA 1
ATOM 8913 C C . LYS A 1 1124 ? -6.957 6.767 44.507 1.00 59.44 1124 LYS A C 1
ATOM 8915 O O . LYS A 1 1124 ? -7.148 5.623 44.114 1.00 59.44 1124 LYS A O 1
ATOM 8920 N N . ALA A 1 1125 ? -5.761 7.199 44.918 1.00 58.38 1125 ALA A N 1
ATOM 8921 C CA . ALA A 1 1125 ? -4.510 6.464 44.695 1.00 58.38 1125 ALA A CA 1
ATOM 8922 C C . ALA A 1 1125 ? -4.478 5.032 45.270 1.00 58.38 1125 ALA A C 1
ATOM 8924 O O . ALA A 1 1125 ? -4.028 4.123 44.581 1.00 58.38 1125 ALA A O 1
ATOM 8925 N N . GLU A 1 1126 ? -4.974 4.818 46.494 1.00 60.41 1126 GLU A N 1
ATOM 8926 C CA . GLU A 1 1126 ? -4.922 3.506 47.163 1.00 60.41 1126 GLU A CA 1
ATOM 8927 C C . GLU A 1 1126 ? -5.813 2.442 46.471 1.00 60.41 1126 GLU A C 1
ATOM 8929 O O . GLU A 1 1126 ? -5.267 1.417 46.061 1.00 60.41 1126 GLU A O 1
ATOM 8934 N N . PRO A 1 1127 ? -7.121 2.677 46.200 1.00 66.56 1127 PRO A N 1
ATOM 8935 C CA . PRO A 1 1127 ? -7.954 1.724 45.451 1.00 66.56 1127 PRO A CA 1
ATOM 8936 C C . PRO A 1 1127 ? -7.465 1.361 44.037 1.00 66.56 1127 PRO A C 1
ATOM 8938 O O . PRO A 1 1127 ? -7.793 0.285 43.540 1.00 66.56 1127 PRO A O 1
ATOM 8941 N N . ARG A 1 1128 ? -6.705 2.235 43.356 1.00 70.00 1128 ARG A N 1
ATOM 8942 C CA . ARG A 1 1128 ? -6.288 2.009 41.954 1.00 70.00 1128 ARG A CA 1
ATOM 8943 C C . ARG A 1 1128 ? -5.449 0.744 41.780 1.00 70.00 1128 ARG A C 1
ATOM 8945 O O . ARG A 1 1128 ? -5.632 0.034 40.795 1.00 70.00 1128 ARG A O 1
ATOM 8952 N N . LEU A 1 1129 ? -4.538 0.462 42.714 1.00 75.44 1129 LEU A N 1
ATOM 8953 C CA . LEU A 1 1129 ? -3.640 -0.694 42.616 1.00 75.44 1129 LEU A CA 1
ATOM 8954 C C . LEU A 1 1129 ? -4.387 -2.020 42.805 1.00 75.44 1129 LEU A C 1
ATOM 8956 O O . LEU A 1 1129 ? -4.074 -2.988 42.117 1.00 75.44 1129 LEU A O 1
ATOM 8960 N N . GLU A 1 1130 ? -5.394 -2.052 43.679 1.00 80.25 1130 GLU A N 1
ATOM 8961 C CA . GLU A 1 1130 ? -6.233 -3.236 43.896 1.00 80.25 1130 GLU A CA 1
ATOM 8962 C C . GLU A 1 1130 ? -7.085 -3.546 42.659 1.00 80.25 1130 GLU A C 1
ATOM 8964 O O . GLU A 1 1130 ? -7.108 -4.688 42.201 1.00 80.25 1130 GLU A O 1
ATOM 8969 N N . VAL A 1 1131 ? -7.718 -2.530 42.059 1.00 79.38 1131 VAL A N 1
ATOM 8970 C CA . VAL A 1 1131 ? -8.523 -2.708 40.836 1.00 79.38 1131 VAL A CA 1
ATOM 8971 C C . VAL A 1 1131 ? -7.644 -3.090 39.638 1.00 79.38 1131 VAL A C 1
ATOM 8973 O O . VAL A 1 1131 ? -8.004 -3.998 38.891 1.00 79.38 1131 VAL A O 1
ATOM 8976 N N . LYS A 1 1132 ? -6.463 -2.472 39.484 1.00 81.56 1132 LYS A N 1
ATOM 8977 C CA . LYS A 1 1132 ? -5.479 -2.846 38.453 1.00 81.56 1132 LYS A CA 1
ATOM 8978 C C . LYS A 1 1132 ? -5.031 -4.301 38.614 1.00 81.56 1132 LYS A C 1
ATOM 8980 O O . LYS A 1 1132 ? -5.059 -5.040 37.639 1.00 81.56 1132 LYS A O 1
ATOM 8985 N N . ALA A 1 1133 ? -4.689 -4.731 39.830 1.00 84.25 1133 ALA A N 1
ATOM 8986 C CA . ALA A 1 1133 ? -4.302 -6.115 40.104 1.00 84.25 1133 ALA A CA 1
ATOM 8987 C C . ALA A 1 1133 ? -5.451 -7.109 39.853 1.00 84.25 1133 ALA A C 1
ATOM 8989 O O . ALA A 1 1133 ? -5.209 -8.197 39.337 1.00 84.25 1133 ALA A O 1
ATOM 8990 N N . ALA A 1 1134 ? -6.695 -6.734 40.170 1.00 86.81 1134 ALA A N 1
ATOM 8991 C CA . ALA A 1 1134 ? -7.874 -7.546 39.877 1.00 86.81 1134 ALA A CA 1
ATOM 8992 C C . ALA A 1 1134 ? -8.119 -7.693 38.365 1.00 86.81 1134 ALA A C 1
ATOM 8994 O O . ALA A 1 1134 ? -8.433 -8.790 37.910 1.00 86.81 1134 ALA A O 1
ATOM 8995 N N . VAL A 1 1135 ? -7.919 -6.630 37.577 1.00 85.62 1135 VAL A N 1
ATOM 8996 C CA . VAL A 1 1135 ? -8.014 -6.705 36.111 1.00 85.62 1135 VAL A CA 1
ATOM 8997 C C . VAL A 1 1135 ? -6.835 -7.443 35.485 1.00 85.62 1135 VAL A C 1
ATOM 8999 O O . VAL A 1 1135 ? -7.065 -8.280 34.623 1.00 85.62 1135 VAL A O 1
ATOM 9002 N N . ASP A 1 1136 ? -5.601 -7.243 35.945 1.00 84.06 1136 ASP A N 1
ATOM 9003 C CA . ASP A 1 1136 ? -4.455 -8.025 35.458 1.00 84.06 1136 ASP A CA 1
ATOM 9004 C C . ASP A 1 1136 ? -4.645 -9.528 35.754 1.00 84.06 1136 ASP A C 1
ATOM 9006 O O . ASP A 1 1136 ? -4.348 -10.373 34.908 1.00 84.06 1136 ASP A O 1
ATOM 9010 N N . ALA A 1 1137 ? -5.231 -9.873 36.909 1.00 87.31 1137 ALA A N 1
ATOM 9011 C CA . ALA A 1 1137 ? -5.630 -11.241 37.237 1.00 87.31 1137 ALA A CA 1
ATOM 9012 C C . ALA A 1 1137 ? -6.792 -11.757 36.366 1.00 87.31 1137 ALA A C 1
ATOM 9014 O O . ALA A 1 1137 ? -6.765 -12.915 35.956 1.00 87.31 1137 ALA A O 1
ATOM 9015 N N . TRP A 1 1138 ? -7.788 -10.920 36.047 1.00 89.88 1138 TRP A N 1
ATOM 9016 C CA . TRP A 1 1138 ? -8.885 -11.280 35.139 1.00 89.88 1138 TRP A CA 1
ATOM 9017 C C . TRP A 1 1138 ? -8.377 -11.544 33.717 1.00 89.88 1138 TRP A C 1
ATOM 9019 O O . TRP A 1 1138 ? -8.739 -12.554 33.121 1.00 89.88 1138 TRP A O 1
ATOM 9029 N N . MET A 1 1139 ? -7.487 -10.693 33.200 1.00 83.69 1139 MET A N 1
ATOM 9030 C CA . MET A 1 1139 ? -6.862 -10.846 31.880 1.00 83.69 1139 MET A CA 1
ATOM 9031 C C . MET A 1 1139 ? -6.025 -12.132 31.818 1.00 83.69 1139 MET A C 1
ATOM 9033 O O . MET A 1 1139 ? -6.119 -12.888 30.857 1.00 83.69 1139 MET A O 1
ATOM 9037 N N . ALA A 1 1140 ? -5.260 -12.430 32.875 1.00 84.06 1140 ALA A N 1
ATOM 9038 C CA . ALA A 1 1140 ? -4.503 -13.678 32.986 1.00 84.06 1140 ALA A CA 1
ATOM 9039 C C . ALA A 1 1140 ? -5.397 -14.929 33.123 1.00 84.06 1140 ALA A C 1
ATOM 9041 O O . ALA A 1 1140 ? -4.992 -16.014 32.709 1.00 84.06 1140 ALA A O 1
ATOM 9042 N N . ALA A 1 1141 ? -6.601 -14.792 33.690 1.00 83.19 1141 ALA A N 1
ATOM 9043 C CA . ALA A 1 1141 ? -7.587 -15.869 33.802 1.00 83.19 1141 ALA A CA 1
ATOM 9044 C C . ALA A 1 1141 ? -8.383 -16.116 32.506 1.00 83.19 1141 ALA A C 1
ATOM 9046 O O . ALA A 1 1141 ? -8.966 -17.188 32.357 1.00 83.19 1141 ALA A O 1
ATOM 9047 N N . HIS A 1 1142 ? -8.376 -15.166 31.564 1.00 82.81 1142 HIS A N 1
ATOM 9048 C CA . HIS A 1 1142 ? -9.049 -15.266 30.267 1.00 82.81 1142 HIS A CA 1
ATOM 9049 C C . HIS A 1 1142 ? -8.039 -15.124 29.107 1.00 82.81 1142 HIS A C 1
ATOM 9051 O O . HIS A 1 1142 ? -8.138 -14.180 28.321 1.00 82.81 1142 HIS A O 1
ATOM 9057 N N . PRO A 1 1143 ? -7.071 -16.055 28.961 1.00 72.62 1143 PRO A N 1
ATOM 9058 C CA . PRO A 1 1143 ? -5.994 -15.953 27.971 1.00 72.62 1143 PRO A CA 1
ATOM 9059 C C . PRO A 1 1143 ? -6.464 -16.057 26.512 1.00 72.62 1143 PRO A C 1
ATOM 9061 O O . PRO A 1 1143 ? -5.728 -15.629 25.635 1.00 72.62 1143 PRO A O 1
ATOM 9064 N N . ASP A 1 1144 ? -7.675 -16.569 26.263 1.00 66.62 1144 ASP A N 1
ATOM 9065 C CA . ASP A 1 1144 ? -8.361 -16.564 24.957 1.00 66.62 1144 ASP A CA 1
ATOM 9066 C C . ASP A 1 1144 ? -9.510 -15.521 24.900 1.00 66.62 1144 ASP A C 1
ATOM 9068 O O . ASP A 1 1144 ? -10.276 -15.460 23.938 1.00 66.62 1144 ASP A O 1
ATOM 9072 N N . GLY A 1 1145 ? -9.662 -14.712 25.956 1.00 63.16 1145 GLY A N 1
ATOM 9073 C CA . GLY A 1 1145 ? -10.679 -13.671 26.092 1.00 63.16 1145 GLY A CA 1
ATOM 9074 C C . GLY A 1 1145 ? -10.199 -12.289 25.639 1.00 63.16 1145 GLY A C 1
ATOM 9075 O O . GLY A 1 1145 ? -9.342 -12.141 24.768 1.00 63.16 1145 GLY A O 1
ATOM 9076 N N . ILE A 1 1146 ? -10.772 -11.240 26.232 1.00 67.88 1146 ILE A N 1
ATOM 9077 C CA . ILE A 1 1146 ? -10.483 -9.853 25.849 1.00 67.88 1146 ILE A CA 1
ATOM 9078 C C . ILE A 1 1146 ? -8.990 -9.539 26.033 1.00 67.88 1146 ILE A C 1
ATOM 9080 O O . ILE A 1 1146 ? -8.468 -9.592 27.139 1.00 67.88 1146 ILE A O 1
ATOM 9084 N N . GLY A 1 1147 ? -8.312 -9.128 24.958 1.00 53.47 1147 GLY A N 1
ATOM 9085 C CA . GLY A 1 1147 ? -6.930 -8.642 25.015 1.00 53.47 1147 GLY A CA 1
ATOM 9086 C C . GLY A 1 1147 ? -5.853 -9.723 25.120 1.00 53.47 1147 GLY A C 1
ATOM 9087 O O . GLY A 1 1147 ? -4.695 -9.378 25.344 1.00 53.47 1147 GLY A O 1
ATOM 9088 N N . CYS A 1 1148 ? -6.206 -10.983 24.862 1.00 43.53 1148 CYS A N 1
ATOM 9089 C CA . CYS A 1 1148 ? -5.319 -12.145 24.713 1.00 43.53 1148 CYS A CA 1
ATOM 9090 C C . CYS A 1 1148 ? -4.025 -11.910 23.903 1.00 43.53 1148 CYS A C 1
ATOM 9092 O O . CYS A 1 1148 ? -3.014 -12.569 24.125 1.00 43.53 1148 CYS A O 1
ATOM 9094 N N . TYR A 1 1149 ? -4.017 -10.950 22.973 1.00 46.03 1149 TYR A N 1
ATOM 9095 C CA . TYR A 1 1149 ? -2.847 -10.609 22.156 1.00 46.03 1149 TYR A CA 1
ATOM 9096 C C . TYR A 1 1149 ? -1.774 -9.756 22.876 1.00 46.03 1149 TYR A C 1
ATOM 9098 O O . TYR A 1 1149 ? -0.788 -9.369 22.248 1.00 46.03 1149 TYR A O 1
ATOM 9106 N N . TYR A 1 1150 ? -1.910 -9.470 24.179 1.00 40.94 1150 TYR A N 1
ATOM 9107 C CA . TYR A 1 1150 ? -0.842 -8.857 24.982 1.00 40.94 1150 TYR A CA 1
ATOM 9108 C C . TYR A 1 1150 ? 0.296 -9.856 25.274 1.00 40.94 1150 TYR A C 1
ATOM 9110 O O . TYR A 1 1150 ? 0.296 -10.558 2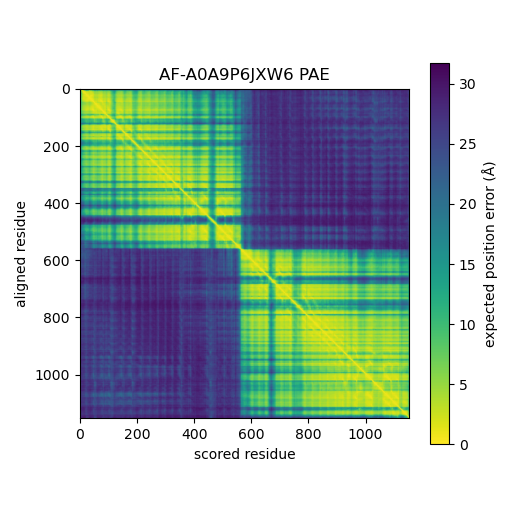6.283 1.00 40.94 1150 TYR A O 1
ATOM 9118 N N . SER A 1 1151 ? 1.337 -9.846 24.438 1.00 34.06 1151 SER A N 1
ATOM 9119 C CA . SER A 1 1151 ? 2.681 -10.259 24.862 1.00 34.06 1151 SER A CA 1
ATOM 9120 C C . SER A 1 1151 ? 3.707 -9.188 24.489 1.00 34.06 1151 SER A C 1
ATOM 9122 O O . SER A 1 1151 ? 3.724 -8.684 23.365 1.00 34.06 1151 SER A O 1
ATOM 9124 N N . GLU A 1 1152 ? 4.531 -8.788 25.461 1.00 37.66 1152 GLU A N 1
ATOM 9125 C CA . GLU A 1 1152 ? 5.540 -7.741 25.284 1.00 37.66 1152 GLU A CA 1
ATOM 9126 C C . GLU A 1 1152 ? 6.586 -8.183 24.248 1.00 37.66 1152 GLU A C 1
ATOM 9128 O O . GLU A 1 1152 ? 7.486 -8.964 24.555 1.00 37.66 1152 GLU A O 1
ATOM 9133 N N . THR A 1 1153 ? 6.502 -7.656 23.023 1.00 29.81 1153 THR A N 1
ATOM 9134 C CA . THR A 1 1153 ? 7.622 -7.713 22.072 1.00 29.81 1153 THR A CA 1
ATOM 9135 C C . THR A 1 1153 ? 8.286 -6.343 22.023 1.00 29.81 1153 THR A C 1
ATOM 9137 O O . THR A 1 1153 ? 7.653 -5.368 21.620 1.00 29.81 1153 THR A O 1
ATOM 9140 N N . LYS A 1 1154 ? 9.541 -6.289 22.476 1.00 29.86 1154 LYS A N 1
ATOM 9141 C CA . LYS A 1 1154 ? 10.461 -5.165 22.254 1.00 29.86 1154 LYS A CA 1
ATOM 9142 C C . LYS A 1 1154 ? 11.012 -5.179 20.831 1.00 29.86 1154 LYS A C 1
ATOM 9144 O O . LYS A 1 1154 ? 11.117 -6.296 20.277 1.00 29.86 1154 LYS A O 1
#

Radius of gyration: 32.18 Å; Cα contacts (8 Å, |Δi|>4): 3245; chains: 1; bounding box: 86×84×89 Å

Sequence (1154 aa):
MSDSPSPTLLPEIILLIVPLLGQSDLAQCARINKTWHDCCTPLLWKVVQIFRRKHADCLDSPEGLASLVRNAHYTRTFETSCASVAKSFAIRASPPCTNLESLRYQIRGEQSIQFRLEAQRVPVDPLGYSQVLCRLLSQNPGLRSLILGGEWLMNAWDVEDVYGVLNSIPTAELERLEIAFDTPWNERSRIPTAFVGGFDEQDMDPFVALKELVIADCFGGQVADPRFEKWCIKRCASLESIRLKNCGILSLESLARSVFVSCPKLNRLDYISSGEEDDLTFMAVLMMSSEGWKEVQLCGMLNMGPMATRLLMSHASTLEALKCDGWGGEDSTELYPFLCNARRLCRLEGVQDGSGLTYIRELFLNAYMAAMVVNDPWALGDSMEYFQMRIESVPRPDVVCRRNGSPLDDESDGTLPTNMTKRYDVQRFIYTQLSRMTGLRELNLGVPDTVSARHSWHVVEIGELGPFDDPGHNFVREFNYRSLEFSLASGLDLLAGMKELAVLDVRWTAHRIGVEELEWMHANWPKLIKIKGLLSRREWAGDDEGSMTVRAAVDEWIAAHPHGIEVITLIASHLNQHDLAQCLRLSHKWSVFFTQLLWQNVHVDARFHNSIWLGYLLLNKHRIRDLQLSDPQGAHLLALSQRGEGSLRSLSASFQDEATSFLARMDTPRPWTIADYLSEQAANFGNTRALELILTRNWNLRSLTMDESCFRNMDGGDAFSTIMAICPITRLERLELRFGHNPNRPDPPANAQQGPDSFVMADIAAALGDRRELGGLFGFFDVLKELVISGGHCHIDYHRLGFLLRCPNLKWIRLEDIDAIAVASLSVAMGLSCPKLSHLDWKGPPVGQDRDIAILLSASSSGWKEISLPALKNFGTQSFASLMRRVSTTLEVLKVGDWGHTEEDDFLELLCSARNLRRIQGLEDGEFSGLQKEFIVSAYGALYGYTHVKKADQSWALGSSMDFLQLRIVEVPRPDVVYYRFGDSMVHPEDLPEDSGDSLRFKVQRWIYTQLGRLTGLQELVLGVMDLNPEELSKRGFSKDTDPNSIELEEALYHVYPTFNYHTLEFSLESGLELLAGLKKLKVLDVRLTAHRIGVEELDWMHVNWPRLKTIRGLGSKREWAGKAEPRLEVKAAVDAWMAAHPDGIGCYYSETK